Protein AF-0000000072924790 (afdb_homodimer)

Sequence (1340 aa):
MPTKKVSDAMRRRCVTACDNCKRRKERCDGNAPCRRCTARQPAAECHYSRPRGSFSPRQSFRIHSTKQKSITTKSPQTQTPSGELGSAFSDVCRLVHDEQGGLVFFGDSANESFLQQIRHLVAQTLGSCPFVDQPIQYHTDPDTATPLSTSLDTISDPPPKPSITEAKYLVRWSMRATNGLLGVFDQEHLETEILQWLEEPDHQPPNLSTALCYLILANGALQCPQDRTTAADAYFSYATYLNSLTSNERPNVKSVLCHSWIFFYQLNAGRRDAAYHSIGVACRGACAMGIHRANRSPLVSHDSFAFRNRLWKALRMMDTFISGSLGRPICTAETRNTKSEQGYSSAIDMTAIIDTVLKEVYGTSSISRNFIANMTQEHRLWATRMARGLEADGIDSAELVENYDHAPNLRLCNIKESYYWSIMLLTRPVLLERVTTQIIRAGPHGDEEAVPPASNSDTALVYASVDSALRSIRLLEGLLSRTDLPKRLPFPVHSAITAALTLGLATFADLDRVFPLRANLKTAEKLLRKFELHDSIARYYRHVVEQLQSVCDEYIEQRNSRIVEKQSHLVADLFGCLNEKLPLPNTTVGRTNEWLAGDPDESLLQSPVGSLSTSCLTEGSSLGTETENGGGSSFDLSLDFFQESQLTDLSSFGDILNTETLSFSSLSWFMPTKKVSDAMRRRCVTACDNCKRRKERCDGNAPCRRCTARQPAAECHYSRPRGSFSPRQSFRIHSTKQKSITTKSPQTQTPSGELGSAFSDVCRLVHDEQGGLVFFGDSANESFLQQIRHLVAQTLGSCPFVDQPIQYHTDPDTATPLSTSLDTISDPPPKPSITEAKYLVRWSMRATNGLLGVFDQEHLETEILQWLEEPDHQPPNLSTALCYLILANGALQCPQDRTTAADAYFSYATYLNSLTSNERPNVKSVLCHSWIFFYQLNAGRRDAAYHSIGVACRGACAMGIHRANRSPLVSHDSFAFRNRLWKALRMMDTFISGSLGRPICTAETRNTKSEQGYSSAIDMTAIIDTVLKEVYGTSSISRNFIANMTQEHRLWATRMARGLEADGIDSAELVENYDHAPNLRLCNIKESYYWSIMLLTRPVLLERVTTQIIRAGPHGDEEAVPPASNSDTALVYASVDSALRSIRLLEGLLSRTDLPKRLPFPVHSAITAALTLGLATFADLDRVFPLRANLKTAEKLLRKFELHDSIARYYRHVVEQLQSVCDEYIEQRNSRIVEKQSHLVADLFGCLNEKLPLPNTTVGRTNEWLAGDPDESLLQSPVGSLSTSCLTEGSSLGTETENGGGSSFDLSLDFFQESQLTDLSSFGDILNTETLSFSSLSWF

Radius of gyration: 44.0 Å; Cα contacts (8 Å, |Δi|>4): 1494; chains: 2; bounding box: 168×151×154 Å

Nearest PDB structures (foldseek):
  6gsa-assembly1_B  TM=6.248E-01  e=1.167E-02  Saccharomyces cerevisiae
  6gys-assembly1_C  TM=4.699E-01  e=5.519E-03  Saccharomyces cerevisiae
  6gsa-assembly1_B  TM=6.206E-01  e=6.720E-03  Saccharomyces cerevisiae
  6gys-assembly1_C  TM=4.861E-01  e=6.179E-03  Saccharomyces cerevisiae

Foldseek 3Di:
DDDPPPDPPPPPQLPWFFPVCVVVVHRFPNDQQTPVCVVVPVNPGRHTDDDDPDDDDDPPPPPPPPPPPPCPVCPVVPVPDPFWQFLPLFPLQDQAQAPVRDTDTFACLALVNLLQLLLVLLCLQVNDDCLNPPPQHDYQPPPPLDPLVVCVVPLQDADDDDDLVLLLQLLVQLCQLCVHLVLLDDSVVLSVLLVVVVPDDPDDDQDLSQLLSLLSSLSSQLFDPDPNNVSSSSSNSNSVVSLVVVVVDALDLSNLSSLSSVLSNCVQQSNLVSSLVSLLVSQVSLVSVVLLDPDDDPVADPVRNVSSVLNNLSSLLSQLVSCSNRLHQRPDDHPDPQLDPVLHALSVLLSVLSNVLSCQVRVDSIHGPVVLVVSVVSLVSSVVCVVVNCVSSVQDPPQFFDDLVDSGRVSNLLSLLSSLSSLLSSLVSLLSVLLVLLSLCPDPPRPVPPDDDDDPVSVVSLVSNLVSLLVNLVSLLSVLPHDPHTLGDSSNLSSLLSSLSSLLSVLSSVCVVVDVSLVSLVSSLSSLVSNVVSHVSSVSSSVSSVVSSVSSVVSVVVVVVVVVVVVVVVVCVVVNDPPPVPVPPCPVPPDPPPDDPDDDDDDDDDDDDDDDDDDDDDDDDDDDDDDDDDDDDDDDPPPDDDDDDDPDDDDDDDDDDDDDDDPPDDDDDD/DDDPCPDPVPPPPLPWFFPVCVVVVHDFPNDQQTPVQVVPPPNDGRHTDDDDPDDDDDPPPPPPPPPPPPCPVCPVVPVPDPFWQFLPLFPLQDQAQAPVRDTDTFACLALVNLLQLLLVLLCLQVNDDCLNPPPQHDYQVPDDQDPLVVCVVPLQDADDDDDLVLLLQLLVQLCQLCVHLVLLDDSVVLSVLLVVVVPDDPPDDQDLSQLLSLLSSLSSQLFDPDPNNVSSSSSNSNSVVSLVVVVVDAQDLSNLSSLSSVLSSCVQQSNLVSSLVSLLVSQVSLVSVVLLDPDDDPVADPVRNVSSVLNNLSSLLSQLVSCSNRLHARPDDHPDPQLDPVLHALSVLLSVLSNVLSCQVRVDSIHGPVVLVVSVVSLVSSVVCVVVNCVSSVQDPPAFFDDLVDSGRVSNLLSLLSSLSSLLSSLVSLLSVLLVLLSLCPDPPRDVPPDDDDDPVSVVSLVSNLVSLLVNLVSLLRVLPHDPHTLGDSSNLSSLLSSLSSLLSVLSSVCVVVDVSLVSLVSSLSSLVSNVVSHVSSVSSSVSSVVSSVSSVVSVVVVVVVVVVVVVVVVCVVVNDPPPPPPPPPPPPDDDDPDDPDPDDPPPDDDDPDDDDDDDDDDDDDDDDDYDDYDYDDDDDDPDDDDDDDPDDPDDDDDDDDDDDDDPDDDDDD

Solvent-accessible surface area (backbone atoms only — not comparable to full-atom values): 78948 Å² total; per-residue (Å²): 131,86,77,78,78,73,67,72,79,73,63,67,69,53,88,58,47,27,49,57,33,58,74,66,72,46,94,45,77,48,47,90,61,21,68,69,43,56,71,45,71,68,74,56,82,50,41,64,72,77,84,80,71,84,77,75,81,79,75,76,75,68,73,66,74,68,67,71,64,72,68,66,59,67,58,67,74,60,69,55,56,97,57,43,49,73,50,88,71,72,74,54,46,39,71,38,61,34,84,86,65,45,74,44,47,31,21,59,63,6,60,71,30,46,51,51,53,47,33,53,52,41,36,72,72,69,40,89,42,63,66,55,75,53,60,78,69,56,71,60,64,72,71,73,66,70,51,57,60,83,31,48,83,62,42,73,54,75,68,81,80,71,54,72,69,54,44,54,53,21,43,52,32,23,32,62,62,44,45,22,59,55,58,55,48,51,71,67,58,53,49,50,53,47,54,55,53,68,70,47,73,85,86,56,76,85,40,53,68,60,19,40,48,28,33,43,40,14,38,3,26,58,26,36,92,59,92,32,54,68,60,13,50,48,27,37,52,34,18,51,50,32,40,63,36,58,55,83,49,71,77,45,72,56,57,27,49,38,24,47,45,49,15,51,42,26,41,64,68,54,34,53,68,47,16,49,50,27,37,48,51,18,50,51,37,36,41,52,60,48,40,67,52,82,72,80,45,89,88,51,51,70,67,57,47,54,51,34,49,34,43,40,46,32,48,45,48,53,40,44,49,50,18,45,56,39,24,37,80,57,56,75,76,83,56,61,70,54,80,39,76,82,82,31,34,40,67,53,31,50,41,51,50,40,50,50,44,50,48,48,61,60,43,41,74,56,33,48,54,68,54,54,53,52,48,55,51,50,52,50,52,46,64,73,42,34,67,63,10,28,52,65,64,70,41,72,79,67,72,54,57,76,60,77,90,46,81,70,42,58,59,55,51,49,54,54,42,50,53,32,49,41,47,34,62,66,25,42,66,58,41,52,50,50,27,52,52,44,51,48,40,71,34,97,82,29,51,70,82,75,56,75,76,79,49,70,68,58,51,50,41,37,50,48,28,48,51,31,25,53,50,46,46,57,63,53,53,51,56,73,81,55,81,87,62,50,49,48,54,65,66,62,46,52,50,35,50,51,24,35,51,50,40,50,52,39,43,66,55,57,40,53,83,79,40,76,39,68,67,48,42,53,50,33,34,52,55,22,54,73,30,27,87,75,24,68,59,31,38,52,47,28,52,51,48,51,42,46,50,52,51,48,52,51,49,53,50,52,52,50,50,51,51,49,52,52,48,49,48,51,47,28,70,71,72,54,63,80,74,64,72,66,72,65,75,75,71,65,75,68,69,79,74,79,65,87,73,76,77,81,84,78,84,80,82,84,76,85,76,85,92,83,92,87,92,82,88,85,92,85,91,87,80,81,88,91,82,88,90,85,77,88,79,88,88,76,88,66,90,80,77,94,86,80,86,67,96,76,77,89,83,80,80,85,91,77,87,88,76,86,89,76,90,80,87,91,97,80,91,128,131,84,77,76,78,71,68,73,81,75,61,69,71,56,88,56,46,25,48,56,32,58,72,66,73,45,92,46,76,47,45,89,60,19,69,69,39,62,71,47,64,78,79,55,81,47,42,64,67,78,84,81,72,85,74,74,81,78,76,76,75,70,74,67,75,69,67,72,64,72,66,67,61,70,58,67,74,62,71,55,55,99,57,42,51,72,49,88,72,73,75,54,48,40,71,37,62,34,82,86,66,46,76,43,45,32,20,60,63,6,59,70,29,46,50,50,52,47,33,53,53,43,36,73,72,70,39,89,42,62,65,55,74,55,61,78,70,55,74,61,79,79,68,76,75,69,52,56,58,83,32,49,84,62,43,74,54,77,70,83,79,72,55,73,68,54,44,54,53,21,43,53,32,22,31,62,64,43,47,24,56,47,67,54,49,51,72,67,58,53,50,52,54,47,55,54,53,69,70,46,74,87,87,55,76,84,40,52,68,62,20,39,47,29,33,44,40,13,40,3,26,59,25,35,92,57,92,32,54,69,59,13,50,48,28,37,51,32,17,53,50,32,40,64,37,59,56,82,52,67,75,46,71,56,57,26,50,37,26,47,47,48,16,51,43,28,41,63,69,56,34,55,68,50,16,50,49,26,37,49,50,18,50,51,37,36,43,52,61,49,39,64,54,81,71,80,46,88,87,50,52,68,67,60,46,53,52,34,50,32,42,42,45,31,47,46,48,53,40,45,47,50,17,44,57,37,24,38,78,58,55,75,77,84,57,62,69,54,81,38,75,82,83,31,34,39,67,53,32,48,40,49,51,42,50,51,43,49,48,48,59,60,43,41,75,55,32,48,52,66,53,55,54,51,49,53,50,52,51,50,52,46,65,74,41,35,68,64,11,28,52,65,62,71,41,72,80,69,74,55,55,77,64,77,90,48,81,69,42,59,59,56,52,50,54,52,42,49,54,32,48,41,46,34,63,65,25,42,66,58,41,52,48,50,27,52,52,44,50,47,39,71,34,96,82,30,50,69,81,74,56,75,76,80,50,70,67,54,50,51,41,38,50,48,28,48,50,29,25,53,50,44,47,58,62,53,54,52,56,73,79,55,82,88,62,50,48,49,55,66,66,62,46,52,51,34,49,52,22,35,52,49,40,51,54,37,44,65,54,59,40,53,82,79,40,75,40,68,65,49,45,51,49,32,35,51,56,24,53,73,29,27,86,76,24,68,60,29,37,52,47,27,53,51,47,53,43,46,50,52,51,47,52,50,50,54,50,52,52,49,50,52,51,49,52,52,47,49,49,51,47,27,70,72,73,53,65,82,77,70,78,72,77,70,80,78,78,71,80,79,84,80,89,83,67,94,76,79,78,79,76,77,69,82,79,76,80,77,83,78,82,91,83,91,75,92,84,92,86,89,97,83,94,87,91,94,88,94,87,91,89,94,92,84,94,78,91,70,91,74,77,92,88,82,89,77,86,86,80,88,80,75,90,92,84,73,97,69,92,92,75,94,69,95,90,72,102,80,86,133

InterPro domains:
  IPR001138 Zn(2)Cys(6) fungal-type DNA-binding domain [PF00172] (16-52)
  IPR001138 Zn(2)Cys(6) fungal-type DNA-binding domain [PS00463] (17-46)
  IPR001138 Zn(2)Cys(6) fungal-type DNA-binding domain [PS50048] (17-48)
  IPR001138 Zn(2)Cys(6) fungal-type DNA-binding domain [SM00066] (12-57)
  IPR001138 Zn(2)Cys(6) fungal-type DNA-binding domain [cd00067] (16-49)
  IPR007219 Xylanolytic transcriptional activator, regulatory domain [PF04082] (192-330)
  IPR007219 Xylanolytic transcriptional activator, regulatory domain [SM00906] (275-345)
  IPR036864 Zn(2)-C6 fungal-type DNA-binding domain superfamily [G3DSA:4.10.240.10] (16-88)
  IPR036864 Zn(2)-C6 fungal-type DNA-binding domain superfamily [SSF57701] (8-53)
  IPR051127 Fungal secondary metabolite regulator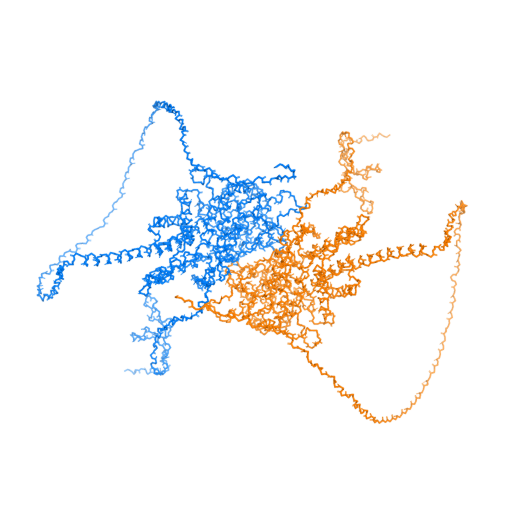s [PTHR47424] (4-556)

pLDDT: mean 71.78, std 28.63, range [14.15, 98.81]

Organism: Fusarium oxysporum f. sp. lycopersici (strain 4287 / CBS 123668 / FGSC 9935 / NRRL 34936) (NCBI:txid426428)

Secondary structure (DSSP, 8-state):
-------GGG----SS-BHHHHHTT----S-SS-HHHHHSSS-----B---------------------------------TTEEE-TTTT--EEEE-TTSPEEEE-TTSHHHHHHHHHHHHHHHH-S-HHHHSPPP----------GGGGHHHHTSPPPPPPHHHHHHHHHHHHHHTTTTTTT--HHHHHHHHHHHHHS-S-PPP-HHHHHHHHHHHHHHHHSSS--HHHHHHHHHHHHHHHHHHTTSS--HHHHHHHHHHHHHHHHTT-HHHHHHHHHHHHHHHHHTTTT-SSPPTTS-HHHHHHHHHHHHHHHHHHHHHHHHHT--------S-TT-STT--HHHHHHHHHHHHHHHHHSSSEEEHHHHHHHHHHHHHHHHHHHHHHHHTT---S-SSS-TTS---HHHHHHHHHHHHHHHHHHHHHHHHHHHHHHHHHSTT--TTTSPPPPHHHHHHHHHHHHHHHHHHHHHHTTTT-SS--S--HHHHHHHHHHHHHHHHHHTTTGGGTS-HHHHHHHHHHHHHHHTTT-HHHHHHHHHHHHHHHHHHHHHHHHHHHHHHHHHHHHHHHH-------------------------------------------------------------------------------------------S---/-------GGG----SS-BHHHHHTT----S-SS-HHHHHSSS-----B---------------------------------TTEEE-TTTT--EEEE-TTSPEEEE-TTSHHHHHHHHHHHHHHHH-S-HHHHSPPP-----S----GGGGHHHHTSPPPPPPHHHHHHHHHHHHHHTHHHHTT--HHHHHHHHHHHHHS-S-PPP-HHHHHHHHHHHHHHHHSSS--HHHHHHHHHHHHHHHHHHTTSS--HHHHHHHHHHHHHHHHTT-HHHHHHHHHHHHHHHHHTTTT-SSPPTTS-HHHHHHHHHHHHHHHHHHHHHHHHHT--------S-TT-STT--HHHHHHHHHHHHHHHHHSSSEEEHHHHHHHHHHHHHHHHHHHHHHHHTT---S-SSS-TTS---HHHHHHHHHHHHHHHHHHHHHHHHHHHHHHHHHSTT--TTTSPPPPHHHHHHHHHHHHHHHHHHHHHHTTTT-SS--S--HHHHHHHHHHHHHHHHHHTTTGGGTS-HHHHHHHHHHHHHHHTTT-HHHHHHHHHHHHHHHHHHHHHHHHHHHHHHHHHHHHHHHH-----------------------------------------------------------------------------------------------

Structure (mmCIF, N/CA/C/O backbone):
data_AF-0000000072924790-model_v1
#
loop_
_entity.id
_entity.type
_entity.pdbx_description
1 polymer 'Zn(2)-C6 fungal-type domain-containing protein'
#
loop_
_atom_site.group_PDB
_atom_site.id
_atom_site.type_symbol
_atom_site.label_atom_id
_atom_site.label_alt_id
_atom_site.label_comp_id
_atom_site.label_asym_id
_atom_site.label_entity_id
_atom_site.label_seq_id
_atom_site.pdbx_PDB_ins_code
_atom_site.Cartn_x
_atom_site.Cartn_y
_atom_site.Cartn_z
_atom_site.occupancy
_atom_site.B_iso_or_equiv
_atom_site.auth_seq_id
_atom_site.auth_comp_id
_atom_site.auth_asym_id
_atom_site.auth_atom_id
_atom_site.pdbx_PDB_model_num
ATOM 1 N N . MET A 1 1 ? -86.062 16.016 36 1 28.64 1 MET A N 1
ATOM 2 C CA . MET A 1 1 ? -85.75 15.672 34.625 1 28.64 1 MET A CA 1
ATOM 3 C C . MET A 1 1 ? -84.688 14.578 34.594 1 28.64 1 MET A C 1
ATOM 5 O O . MET A 1 1 ? -83.625 14.695 35.219 1 28.64 1 MET A O 1
ATOM 9 N N . PRO A 1 2 ? -84.875 13.359 34.219 1 31.12 2 PRO A N 1
ATOM 10 C CA . PRO A 1 2 ? -84.188 12.133 34.625 1 31.12 2 PRO A CA 1
ATOM 11 C C . PRO A 1 2 ? -82.812 12 34 1 31.12 2 PRO A C 1
ATOM 13 O O . PRO A 1 2 ? -82.562 12.453 32.875 1 31.12 2 PRO A O 1
ATOM 16 N N . THR A 1 3 ? -81.688 12.125 34.688 1 31.09 3 THR A N 1
ATOM 17 C CA . THR A 1 3 ? -80.312 12.289 34.344 1 31.09 3 THR A CA 1
ATOM 18 C C . THR A 1 3 ? -79.75 11.062 33.594 1 31.09 3 THR A C 1
ATOM 20 O O . THR A 1 3 ? -79.812 9.945 34.125 1 31.09 3 THR A O 1
ATOM 23 N N . LYS A 1 4 ? -79.875 11.039 32.312 1 35.66 4 LYS A N 1
ATOM 24 C CA . LYS A 1 4 ? -79.688 9.898 31.438 1 35.66 4 LYS A CA 1
ATOM 25 C C . LYS A 1 4 ? -78.438 9.148 31.766 1 35.66 4 LYS A C 1
ATOM 27 O O . LYS A 1 4 ? -77.375 9.766 31.922 1 35.66 4 LYS A O 1
ATOM 32 N N . LYS A 1 5 ? -78.375 7.938 32.312 1 36.41 5 LYS A N 1
ATOM 33 C CA . LYS A 1 5 ? -77.375 6.988 32.812 1 36.41 5 LYS A CA 1
ATOM 34 C C . LYS A 1 5 ? -76.312 6.66 31.75 1 36.41 5 LYS A C 1
ATOM 36 O O . LYS A 1 5 ? -76.625 6.066 30.719 1 36.41 5 LYS A O 1
ATOM 41 N N . VAL A 1 6 ? -75.438 7.469 31.359 1 37.94 6 VAL A N 1
ATOM 42 C CA . VAL A 1 6 ? -74.625 7.289 30.188 1 37.94 6 VAL A CA 1
ATOM 43 C C . VAL A 1 6 ? -73.75 6.016 30.344 1 37.94 6 VAL A C 1
ATOM 45 O O . VAL A 1 6 ? -73.25 5.746 31.422 1 37.94 6 VAL A O 1
ATOM 48 N N . SER A 1 7 ? -74.125 4.938 29.641 1 32.91 7 SER A N 1
ATOM 49 C CA . SER A 1 7 ? -73.625 3.57 29.766 1 32.91 7 SER A CA 1
ATOM 50 C C . SER A 1 7 ? -72.062 3.535 29.891 1 32.91 7 SER A C 1
ATOM 52 O O . SER A 1 7 ? -71.375 4.434 29.406 1 32.91 7 SER A O 1
ATOM 54 N N . ASP A 1 8 ? -71.562 2.797 30.859 1 32.72 8 ASP A N 1
ATOM 55 C CA . ASP A 1 8 ? -70.188 2.662 31.406 1 32.72 8 ASP A CA 1
ATOM 56 C C . ASP A 1 8 ? -69.188 2.383 30.297 1 32.72 8 ASP A C 1
ATOM 58 O O . ASP A 1 8 ? -68 2.33 30.562 1 32.72 8 ASP A O 1
ATOM 62 N N . ALA A 1 9 ? -69.688 1.647 29.328 1 35.22 9 ALA A N 1
ATOM 63 C CA . ALA A 1 9 ? -68.812 1.088 28.312 1 35.22 9 ALA A CA 1
ATOM 64 C C . ALA A 1 9 ? -67.938 2.172 27.672 1 35.22 9 ALA A C 1
ATOM 66 O O . ALA A 1 9 ? -66.938 1.871 27.031 1 35.22 9 ALA A O 1
ATOM 67 N N . MET A 1 10 ? -68.562 3.293 27.391 1 35.34 10 MET A N 1
ATOM 68 C CA . MET A 1 10 ? -67.938 4.406 26.656 1 35.34 10 MET A CA 1
ATOM 69 C C . MET A 1 10 ? -66.75 5.004 27.438 1 35.34 10 MET A C 1
ATOM 71 O O . MET A 1 10 ? -66.188 6.004 27.016 1 35.34 10 MET A O 1
ATOM 75 N N . ARG A 1 11 ? -66.812 4.898 28.672 1 35.53 11 ARG A N 1
ATOM 76 C CA . ARG A 1 11 ? -65.812 5.543 29.5 1 35.53 11 ARG A CA 1
ATOM 77 C C . ARG A 1 11 ? -64.375 5.012 29.156 1 35.53 11 ARG A C 1
ATOM 79 O O . ARG A 1 11 ? -64 3.965 29.656 1 35.53 11 ARG A O 1
ATOM 86 N N . ARG A 1 12 ? -64.062 4.969 27.984 1 35.94 12 ARG A N 1
ATOM 87 C CA . ARG A 1 12 ? -62.781 4.352 27.641 1 35.94 12 ARG A CA 1
ATOM 88 C C . ARG A 1 12 ? -61.656 4.957 28.453 1 35.94 12 ARG A C 1
ATOM 90 O O . ARG A 1 12 ? -61.406 6.16 28.391 1 35.94 12 ARG A O 1
ATOM 97 N N . ARG A 1 13 ? -61.406 4.543 29.625 1 40.56 13 ARG A N 1
ATOM 98 C CA . ARG A 1 13 ? -60.344 5.02 30.5 1 40.56 13 ARG A CA 1
ATOM 99 C C . ARG A 1 13 ? -59 4.973 29.781 1 40.56 13 ARG A C 1
ATOM 101 O O . ARG A 1 13 ? -58.656 3.963 29.172 1 40.56 13 ARG A O 1
ATOM 108 N N . CYS A 1 14 ? -58.594 6.016 29.328 1 45.56 14 CYS A N 1
ATOM 109 C CA . CYS A 1 14 ? -57.281 6.016 28.688 1 45.56 14 CYS A CA 1
ATOM 110 C C . CYS A 1 14 ? -56.219 5.324 29.562 1 45.56 14 CYS A C 1
ATOM 112 O O . CYS A 1 14 ? -56.125 5.613 30.766 1 45.56 14 CYS A O 1
ATOM 114 N N . VAL A 1 15 ? -55.812 4.102 29.297 1 55.97 15 VAL A N 1
ATOM 115 C CA . VAL A 1 15 ? -55 3.211 30.141 1 55.97 15 VAL A CA 1
ATOM 116 C C . VAL A 1 15 ? -53.812 3.971 30.703 1 55.97 15 VAL A C 1
ATOM 118 O O . VAL A 1 15 ? -53.469 3.789 31.875 1 55.97 15 VAL A O 1
ATOM 121 N N . THR A 1 16 ? -53.031 4.781 29.859 1 61.31 16 THR A N 1
ATOM 122 C CA . THR A 1 16 ? -51.812 5.402 30.344 1 61.31 16 THR A CA 1
ATOM 123 C C . THR A 1 16 ? -51.812 6.895 30.031 1 61.31 16 THR A C 1
ATOM 125 O O . THR A 1 16 ? -52 7.289 28.875 1 61.31 16 THR A O 1
ATOM 128 N N . ALA A 1 17 ? -51.781 7.77 30.828 1 69.44 17 ALA A N 1
ATOM 129 C CA . ALA A 1 17 ? -51.719 9.219 30.656 1 69.44 17 ALA A CA 1
ATOM 130 C C . ALA A 1 17 ? -50.281 9.648 30.375 1 69.44 17 ALA A C 1
ATOM 132 O O . ALA A 1 17 ? -49.312 8.992 30.812 1 69.44 17 ALA A O 1
ATOM 133 N N . CYS A 1 18 ? -50.125 10.664 29.594 1 70.44 18 CYS A N 1
ATOM 134 C CA . CYS A 1 18 ? -48.781 11.148 29.344 1 70.44 18 CYS A CA 1
ATOM 135 C C . CYS A 1 18 ? -48.156 11.758 30.594 1 70.44 18 CYS A C 1
ATOM 137 O O . CYS A 1 18 ? -48.875 12.164 31.5 1 70.44 18 CYS A O 1
ATOM 139 N N . ASP A 1 19 ? -46.969 11.867 30.75 1 73 19 ASP A N 1
ATOM 140 C CA . ASP A 1 19 ? -46.281 12.289 31.969 1 73 19 ASP A CA 1
ATOM 141 C C . ASP A 1 19 ? -46.656 13.711 32.344 1 73 19 ASP A C 1
ATOM 143 O O . ASP A 1 19 ? -46.719 14.047 33.531 1 73 19 ASP A O 1
ATOM 147 N N . ASN A 1 20 ? -46.969 14.586 31.391 1 74.56 20 ASN A N 1
ATOM 148 C CA . ASN A 1 20 ? -47.344 15.969 31.641 1 74.56 20 ASN A CA 1
ATOM 149 C C . ASN A 1 20 ? -48.75 16.078 32.219 1 74.56 20 ASN A C 1
ATOM 151 O O . ASN A 1 20 ? -48.969 16.828 33.188 1 74.56 20 ASN A O 1
ATOM 155 N N . CYS A 1 21 ? -49.469 15.352 31.594 1 73.38 21 CYS A N 1
ATOM 156 C CA . CYS A 1 21 ? -50.875 15.352 32.031 1 73.38 21 CYS A CA 1
ATOM 157 C C . CYS A 1 21 ? -51.031 14.672 33.375 1 73.38 21 CYS A C 1
ATOM 159 O O . CYS A 1 21 ? -51.844 15.078 34.188 1 73.38 21 CYS A O 1
ATOM 161 N N . LYS A 1 22 ? -50.125 13.609 33.656 1 73.06 22 LYS A N 1
ATOM 162 C CA . LYS A 1 22 ? -50.062 12.938 34.969 1 73.06 22 LYS A CA 1
ATOM 163 C C . LYS A 1 22 ? -49.656 13.914 36.062 1 73.06 22 LYS A C 1
ATOM 165 O O . LYS A 1 22 ? -50.25 13.898 37.156 1 73.06 22 LYS A O 1
ATOM 170 N N . ARG A 1 23 ? -48.688 14.781 35.75 1 71.69 23 ARG A N 1
ATOM 171 C CA . ARG A 1 23 ? -48.125 15.719 36.719 1 71.69 23 ARG A CA 1
ATOM 172 C C . ARG A 1 23 ? -49.125 16.812 37.062 1 71.69 23 ARG A C 1
ATOM 174 O O . ARG A 1 23 ? -49.219 17.25 38.219 1 71.69 23 ARG A O 1
ATOM 181 N N . ARG A 1 24 ? -49.875 17.188 36.094 1 73.06 24 ARG A N 1
ATOM 182 C CA . ARG A 1 24 ? -50.75 18.328 36.25 1 73.06 24 ARG A CA 1
ATOM 183 C C . ARG A 1 24 ? -52.156 17.891 36.594 1 73.06 24 ARG A C 1
ATOM 185 O O . ARG A 1 24 ? -53.062 18.734 36.656 1 73.06 24 ARG A O 1
ATOM 192 N N . LYS A 1 25 ? -52.344 16.578 36.781 1 72.06 25 LYS A N 1
ATOM 193 C CA . LYS A 1 25 ? -53.562 15.938 37.188 1 72.06 25 LYS A CA 1
ATOM 194 C C . LYS A 1 25 ? -54.719 16.328 36.281 1 72.06 25 LYS A C 1
ATOM 196 O O . LYS A 1 25 ? -55.844 16.609 36.719 1 72.06 25 LYS A O 1
ATOM 201 N N . GLU A 1 26 ? -54.344 16.562 34.969 1 75.31 26 GLU A N 1
ATOM 202 C CA . GLU A 1 26 ? -55.375 16.953 34 1 75.31 26 GLU A CA 1
ATOM 203 C C . GLU A 1 26 ? -55.844 15.742 33.188 1 75.31 26 GLU A C 1
ATOM 205 O O . GLU A 1 26 ? -55.156 14.742 33.094 1 75.31 26 GLU A O 1
ATOM 210 N N . ARG A 1 27 ? -56.938 15.734 32.719 1 71.56 27 ARG A N 1
ATOM 211 C CA . ARG A 1 27 ? -57.562 14.648 31.969 1 71.56 27 ARG A CA 1
ATOM 212 C C . ARG A 1 27 ? -56.875 14.453 30.609 1 71.56 27 ARG A C 1
ATOM 214 O O . ARG A 1 27 ? -56.969 15.32 29.734 1 71.56 27 ARG A O 1
ATOM 221 N N . CYS A 1 28 ? -56 13.352 30.375 1 67.12 28 CYS A N 1
ATOM 222 C CA . CYS A 1 28 ? -55.25 13.031 29.172 1 67.12 28 CYS A CA 1
ATOM 223 C C . CYS A 1 28 ? -56.062 12.203 28.203 1 67.12 28 CYS A C 1
ATOM 225 O O . CYS A 1 28 ? -56.812 11.328 28.625 1 67.12 28 CYS A O 1
ATOM 227 N N . ASP A 1 29 ? -56.25 12.516 27.125 1 71.38 29 ASP A N 1
ATOM 228 C CA . ASP A 1 29 ? -57.125 11.805 26.188 1 71.38 29 ASP A CA 1
ATOM 229 C C . ASP A 1 29 ? -56.406 10.555 25.641 1 71.38 29 ASP A C 1
ATOM 231 O O . ASP A 1 29 ? -56.969 9.836 24.812 1 71.38 29 ASP A O 1
ATOM 235 N N . GLY A 1 30 ? -54.969 10.172 26.062 1 67.38 30 GLY A N 1
ATOM 236 C CA . GLY A 1 30 ? -54.219 8.961 25.766 1 67.38 30 GLY A CA 1
ATOM 237 C C . GLY A 1 30 ? -53.531 9.008 24.406 1 67.38 30 GLY A C 1
ATOM 238 O O . GLY A 1 30 ? -52.844 8.062 24.031 1 67.38 30 GLY A O 1
ATOM 239 N N . ASN A 1 31 ? -53.781 10.031 23.656 1 71.94 31 ASN A N 1
ATOM 240 C CA . ASN A 1 31 ? -53.125 10.125 22.359 1 71.94 31 ASN A CA 1
ATOM 241 C C . ASN A 1 31 ? -51.719 10.688 22.453 1 71.94 31 ASN A C 1
ATOM 243 O O . ASN A 1 31 ? -51.406 11.383 23.422 1 71.94 31 ASN A O 1
ATOM 247 N N . ALA A 1 32 ? -50.688 10.289 21.688 1 67.69 32 ALA A N 1
ATOM 248 C CA . ALA A 1 32 ? -49.344 10.828 21.625 1 67.69 32 ALA A CA 1
ATOM 249 C C . ALA A 1 32 ? -49.156 11.719 20.391 1 67.69 32 ALA A C 1
ATOM 251 O O . ALA A 1 32 ? -49.094 11.219 19.266 1 67.69 32 ALA A O 1
ATOM 252 N N . PRO A 1 33 ? -49.219 12.984 20.516 1 69.75 33 PRO A N 1
ATOM 253 C CA . PRO A 1 33 ? -49.344 13.797 21.719 1 69.75 33 PRO A CA 1
ATOM 254 C C . PRO A 1 33 ? -50.781 13.961 22.219 1 69.75 33 PRO A C 1
ATOM 256 O O . PRO A 1 33 ? -51.719 13.914 21.406 1 69.75 33 PRO A O 1
ATOM 259 N N . CYS A 1 34 ? -50.844 14.195 23.391 1 70.62 34 CYS A N 1
ATOM 260 C CA . CYS A 1 34 ? -52.219 14.266 23.859 1 70.62 34 CYS A CA 1
ATOM 261 C C . CYS A 1 34 ? -52.844 15.633 23.562 1 70.62 34 CYS A C 1
ATOM 263 O O . CYS A 1 34 ? -52.125 16.609 23.375 1 70.62 34 CYS A O 1
ATOM 265 N N . ARG A 1 35 ? -54.125 15.828 23.172 1 73 35 ARG A N 1
ATOM 266 C CA . ARG A 1 35 ? -54.812 17.031 22.719 1 73 35 ARG A CA 1
ATOM 267 C C . ARG A 1 35 ? -54.5 18.219 23.609 1 73 35 ARG A C 1
ATOM 269 O O . ARG A 1 35 ? -54.438 19.359 23.141 1 73 35 ARG A O 1
ATOM 276 N N . ARG A 1 36 ? -54.312 18 24.875 1 70.88 36 ARG A N 1
ATOM 277 C CA . ARG A 1 36 ? -54.031 19.078 25.828 1 70.88 36 ARG A CA 1
ATOM 278 C C . ARG A 1 36 ? -52.625 19.641 25.641 1 70.88 36 ARG A C 1
ATOM 280 O O . ARG A 1 36 ? -52.438 20.844 25.719 1 70.88 36 ARG A O 1
ATOM 287 N N . CYS A 1 37 ? -51.719 18.688 25.484 1 68.75 37 CYS A N 1
ATOM 288 C CA . CYS A 1 37 ? -50.344 19.125 25.25 1 68.75 37 CYS A CA 1
ATOM 289 C C . CYS A 1 37 ? -50.219 19.875 23.922 1 68.75 37 CYS A C 1
ATOM 291 O O . CYS A 1 37 ? -49.469 20.828 23.828 1 68.75 37 CYS A O 1
ATOM 293 N N . THR A 1 38 ? -50.844 19.547 22.844 1 71.94 38 THR A N 1
ATOM 294 C CA . THR A 1 38 ? -50.844 20.203 21.547 1 71.94 38 THR A CA 1
ATOM 295 C C . THR A 1 38 ? -51.406 21.625 21.672 1 71.94 38 THR A C 1
ATOM 297 O O . THR A 1 38 ? -50.938 22.531 20.984 1 71.94 38 THR A O 1
ATOM 300 N N . ALA A 1 39 ? -52.469 21.844 22.234 1 68.56 39 ALA A N 1
ATOM 301 C CA . ALA A 1 39 ? -53.094 23.156 22.312 1 68.56 39 ALA A CA 1
ATOM 302 C C . ALA A 1 39 ? -52.188 24.172 22.969 1 68.56 39 ALA A C 1
ATOM 304 O O . ALA A 1 39 ? -52.312 25.375 22.734 1 68.56 39 ALA A O 1
ATOM 305 N N . ARG A 1 40 ? -51.438 23.656 23.875 1 61.62 40 ARG A N 1
ATOM 306 C CA . ARG A 1 40 ? -50.531 24.594 24.516 1 61.62 40 ARG A CA 1
ATOM 307 C C . ARG A 1 40 ? -49.25 24.781 23.672 1 61.62 40 ARG A C 1
ATOM 309 O O . ARG A 1 40 ? -48.719 23.812 23.156 1 61.62 40 ARG A O 1
ATOM 316 N N . GLN A 1 41 ? -49.125 25.672 22.703 1 51.72 41 GLN A N 1
ATOM 317 C CA . GLN A 1 41 ? -48.25 25.953 21.578 1 51.72 41 GLN A CA 1
ATOM 318 C C . GLN A 1 41 ? -46.875 25.297 21.797 1 51.72 41 GLN A C 1
ATOM 320 O O . GLN A 1 41 ? -46.094 25.141 20.844 1 51.72 41 GLN A O 1
ATOM 325 N N . PRO A 1 42 ? -46.188 25.609 22.859 1 42.97 42 PRO A N 1
ATOM 326 C CA . PRO A 1 42 ? -44.875 25.016 22.734 1 42.97 42 PRO A CA 1
ATOM 327 C C . PRO A 1 42 ? -44.906 23.5 22.625 1 42.97 42 PRO A C 1
ATOM 329 O O . PRO A 1 42 ? -45.5 22.828 23.484 1 42.97 42 PRO A O 1
ATOM 332 N N . ALA A 1 43 ? -45.062 22.859 21.578 1 44.19 43 ALA A N 1
ATOM 333 C CA . ALA A 1 43 ? -45.344 21.422 21.531 1 44.19 43 ALA A CA 1
ATOM 334 C C . ALA A 1 43 ? -44.438 20.672 22.516 1 44.19 43 ALA A C 1
ATOM 336 O O . ALA A 1 43 ? -43.281 20.438 22.25 1 44.19 43 ALA A O 1
ATOM 337 N N . ALA A 1 44 ? -44.625 20.922 23.75 1 47.25 44 ALA A N 1
ATOM 338 C CA . ALA A 1 44 ? -44.062 20.266 24.938 1 47.25 44 ALA A CA 1
ATOM 339 C C . ALA A 1 44 ? -44.25 18.75 24.875 1 47.25 44 ALA A C 1
ATOM 341 O O . ALA A 1 44 ? -45.25 18.266 24.328 1 47.25 44 ALA A O 1
ATOM 342 N N . GLU A 1 45 ? -43.281 17.891 25.031 1 56 45 GLU A N 1
ATOM 343 C CA . GLU A 1 45 ? -43.062 16.453 24.891 1 56 45 GLU A CA 1
ATOM 344 C C . GLU A 1 45 ? -44.094 15.664 25.672 1 56 45 GLU A C 1
ATOM 346 O O . GLU A 1 45 ? -44.094 15.68 26.906 1 56 45 GLU A O 1
ATOM 351 N N . CYS A 1 46 ? -45.125 15.297 25.188 1 61.19 46 CYS A N 1
ATOM 352 C CA . CYS A 1 46 ? -46.125 14.406 25.75 1 61.19 46 CYS A CA 1
ATOM 353 C C . CYS A 1 46 ? -45.625 12.984 25.859 1 61.19 46 CYS A C 1
ATOM 355 O O . CYS A 1 46 ? -45.406 12.312 24.844 1 61.19 46 CYS A O 1
ATOM 357 N N . HIS A 1 47 ? -44.969 12.633 26.906 1 68.81 47 HIS A N 1
ATOM 358 C CA . HIS A 1 47 ? -44.375 11.32 27.125 1 68.81 47 HIS A CA 1
ATOM 359 C C . HIS A 1 47 ? -45.25 10.453 28.016 1 68.81 47 HIS A C 1
ATOM 361 O O . HIS A 1 47 ? -45.844 10.945 28.984 1 68.81 47 HIS A O 1
ATOM 367 N N . TYR A 1 48 ? -45.375 9.258 27.656 1 62.59 48 TYR A N 1
ATOM 368 C CA . TYR A 1 48 ? -46.156 8.305 28.453 1 62.59 48 TYR A CA 1
ATOM 369 C C . TYR A 1 48 ? -45.219 7.359 29.219 1 62.59 48 TYR A C 1
ATOM 371 O O . TYR A 1 48 ? -44.375 6.695 28.609 1 62.59 48 TYR A O 1
ATOM 379 N N . SER A 1 49 ? -45.031 7.375 30.516 1 52.22 49 SER A N 1
ATOM 380 C CA . SER A 1 49 ? -44.188 6.504 31.328 1 52.22 49 SER A CA 1
ATOM 381 C C . SER A 1 49 ? -44.812 5.117 31.484 1 52.22 49 SER A C 1
ATOM 383 O O . SER A 1 49 ? -46.031 4.996 31.734 1 52.22 49 SER A O 1
ATOM 385 N N . ARG A 1 50 ? -44.219 4.066 30.984 1 44.38 50 ARG A N 1
ATOM 386 C CA . ARG A 1 50 ? -44.656 2.693 31.188 1 44.38 50 ARG A CA 1
ATOM 387 C C . ARG A 1 50 ? -44.844 2.393 32.688 1 44.38 50 ARG A C 1
ATOM 389 O O . ARG A 1 50 ? -44.062 2.893 33.5 1 44.38 50 ARG A O 1
ATOM 396 N N . PRO A 1 51 ? -45.75 1.679 33.188 1 33.91 51 PRO A N 1
ATOM 397 C CA . PRO A 1 51 ? -46 1.335 34.594 1 33.91 51 PRO A CA 1
ATOM 398 C C . PRO A 1 51 ? -44.812 0.641 35.25 1 33.91 51 PRO A C 1
ATOM 400 O O . PRO A 1 51 ? -44.094 -0.104 34.625 1 33.91 51 PRO A O 1
ATOM 403 N N . ARG A 1 52 ? -44.344 1.046 36.562 1 31.31 52 ARG A N 1
ATOM 404 C CA . ARG A 1 52 ? -43.375 0.583 37.562 1 31.31 52 ARG A CA 1
ATOM 405 C C . ARG A 1 52 ? -43.719 -0.804 38.062 1 31.31 52 ARG A C 1
ATOM 407 O O . ARG A 1 52 ? -44.75 -0.98 38.719 1 31.31 52 ARG A O 1
ATOM 414 N N . GLY A 1 53 ? -43.625 -1.898 37.375 1 27.52 53 GLY A N 1
ATOM 415 C CA . GLY A 1 53 ? -43.906 -3.059 38.219 1 27.52 53 GLY A CA 1
ATOM 416 C C . GLY A 1 53 ? -43.25 -3.006 39.562 1 27.52 53 GLY A C 1
ATOM 417 O O . GLY A 1 53 ? -42.406 -2.152 39.812 1 27.52 53 GLY A O 1
ATOM 418 N N . SER A 1 54 ? -43.375 -4.023 40.469 1 26.53 54 SER A N 1
ATOM 419 C CA . SER A 1 54 ? -43.125 -4.191 41.906 1 26.53 54 SER A CA 1
ATOM 420 C C . SER A 1 54 ? -41.719 -3.752 42.281 1 26.53 54 SER A C 1
ATOM 422 O O . SER A 1 54 ? -40.812 -3.74 41.438 1 26.53 54 SER A O 1
ATOM 424 N N . PHE A 1 55 ? -41.5 -3.4 43.656 1 25.38 55 PHE A N 1
ATOM 425 C CA . PHE A 1 55 ? -40.656 -2.635 44.562 1 25.38 55 PHE A CA 1
ATOM 426 C C . PHE A 1 55 ? -39.312 -3.293 44.719 1 25.38 55 PHE A C 1
ATOM 428 O O . PHE A 1 55 ? -38.5 -2.889 45.562 1 25.38 55 PHE A O 1
ATOM 435 N N . SER A 1 56 ? -38.875 -4.219 43.938 1 25.08 56 SER A N 1
ATOM 436 C CA . SER A 1 56 ? -37.875 -4.957 44.719 1 25.08 56 SER A CA 1
ATOM 437 C C . SER A 1 56 ? -36.781 -4.031 45.219 1 25.08 56 SER A C 1
ATOM 439 O O . SER A 1 56 ? -36.5 -3.004 44.594 1 25.08 56 SER A O 1
ATOM 441 N N . PRO A 1 57 ? -36.125 -4.305 46.5 1 23.62 57 PRO A N 1
ATOM 442 C CA . PRO A 1 57 ? -35.344 -3.387 47.312 1 23.62 57 PRO A CA 1
ATOM 443 C C . PRO A 1 57 ? -34.281 -2.641 46.469 1 23.62 57 PRO A C 1
ATOM 445 O O . PRO A 1 57 ? -33.938 -3.082 45.375 1 23.62 57 PRO A O 1
ATOM 448 N N . ARG A 1 58 ? -33.969 -1.427 46.938 1 23.39 58 ARG A N 1
ATOM 449 C CA . ARG A 1 58 ? -33.219 -0.229 46.562 1 23.39 58 ARG A CA 1
ATOM 450 C C . ARG A 1 58 ? -31.75 -0.544 46.312 1 23.39 58 ARG A C 1
ATOM 452 O O . ARG A 1 58 ? -30.938 -0.509 47.219 1 23.39 58 ARG A O 1
ATOM 459 N N . GLN A 1 59 ? -31.406 -1.637 45.75 1 21.42 59 GLN A N 1
ATOM 460 C CA . GLN A 1 59 ? -29.984 -1.871 46 1 21.42 59 GLN A CA 1
ATOM 461 C C . GLN A 1 59 ? -29.156 -0.69 45.5 1 21.42 59 GLN A C 1
ATOM 463 O O . GLN A 1 59 ? -29.375 -0.177 44.406 1 21.42 59 GLN A O 1
ATOM 468 N N . SER A 1 60 ? -28.609 0.16 46.469 1 22.41 60 SER A N 1
ATOM 469 C CA . SER A 1 60 ? -27.75 1.339 46.469 1 22.41 60 SER A CA 1
ATOM 470 C C . SER A 1 60 ? -26.672 1.243 45.406 1 22.41 60 SER A C 1
ATOM 472 O O . SER A 1 60 ? -25.922 0.264 45.344 1 22.41 60 SER A O 1
ATOM 474 N N . PHE A 1 61 ? -26.984 1.696 44.344 1 20.44 61 PHE A N 1
ATOM 475 C CA . PHE A 1 61 ? -26.062 1.642 43.219 1 20.44 61 PHE A CA 1
ATOM 476 C C . PHE A 1 61 ? -24.781 2.408 43.531 1 20.44 61 PHE A C 1
ATOM 478 O O . PHE A 1 61 ? -24.781 3.643 43.531 1 20.44 61 PHE A O 1
ATOM 485 N N . ARG A 1 62 ? -24.078 2.092 44.625 1 21.05 62 ARG A N 1
ATOM 486 C CA . ARG A 1 62 ? -22.75 2.629 44.906 1 21.05 62 ARG A CA 1
ATOM 487 C C . ARG A 1 62 ? -21.938 2.768 43.625 1 21.05 62 ARG A C 1
ATOM 489 O O . ARG A 1 62 ? -21.781 1.801 42.875 1 21.05 62 ARG A O 1
ATOM 496 N N . ILE A 1 63 ? -22.141 3.805 43.125 1 22.44 63 ILE A N 1
ATOM 497 C CA . ILE A 1 63 ? -21.297 4.359 42.094 1 22.44 63 ILE A CA 1
ATOM 498 C C . ILE A 1 63 ? -19.844 3.986 42.344 1 22.44 63 ILE A C 1
ATOM 500 O O . ILE A 1 63 ? -19.219 4.523 43.281 1 22.44 63 ILE A O 1
ATOM 504 N N . HIS A 1 64 ? -19.672 2.738 42.594 1 21.3 64 HIS A N 1
ATOM 505 C CA . HIS A 1 64 ? -18.281 2.43 42.875 1 21.3 64 HIS A CA 1
ATOM 506 C C . HIS A 1 64 ? -17.359 3.09 41.844 1 21.3 64 HIS A C 1
ATOM 508 O O . HIS A 1 64 ? -17.594 3.006 40.656 1 21.3 64 HIS A O 1
ATOM 514 N N . SER A 1 65 ? -16.875 4.301 42.25 1 24.16 65 SER A N 1
ATOM 515 C CA . SER A 1 65 ? -15.578 4.879 41.938 1 24.16 65 SER A CA 1
ATOM 516 C C . SER A 1 65 ? -14.562 3.799 41.594 1 24.16 65 SER A C 1
ATOM 518 O O . SER A 1 65 ? -14.133 3.041 42.469 1 24.16 65 SER A O 1
ATOM 520 N N . THR A 1 66 ? -14.898 3.148 40.75 1 23.69 66 THR A N 1
ATOM 521 C CA . THR A 1 66 ? -13.953 2.08 40.406 1 23.69 66 THR A CA 1
ATOM 522 C C . THR A 1 66 ? -12.531 2.615 40.375 1 23.69 66 THR A C 1
ATOM 524 O O . THR A 1 66 ? -12.234 3.537 39.594 1 23.69 66 THR A O 1
ATOM 527 N N . LYS A 1 67 ? -11.859 2.635 41.438 1 22.39 67 LYS A N 1
ATOM 528 C CA . LYS A 1 67 ? -10.406 2.693 41.594 1 22.39 67 LYS A CA 1
ATOM 529 C C . LYS A 1 67 ? -9.695 2.074 40.406 1 22.39 67 LYS A C 1
ATOM 531 O O . LYS A 1 67 ? -9.844 0.878 40.125 1 22.39 67 LYS A O 1
ATOM 536 N N . GLN A 1 68 ? -9.844 2.725 39.344 1 22.67 68 GLN A N 1
ATOM 537 C CA . GLN A 1 68 ? -8.789 2.289 38.438 1 22.67 68 GLN A CA 1
ATOM 538 C C . GLN A 1 68 ? -7.555 1.827 39.188 1 22.67 68 GLN A C 1
ATOM 540 O O . GLN A 1 68 ? -6.887 2.631 39.844 1 22.67 68 GLN A O 1
ATOM 545 N N . LYS A 1 69 ? -7.797 0.855 39.906 1 24.8 69 LYS A N 1
ATOM 546 C CA . LYS A 1 69 ? -6.551 0.276 40.406 1 24.8 69 LYS A CA 1
ATOM 547 C C . LYS A 1 69 ? -5.402 0.531 39.438 1 24.8 69 LYS A C 1
ATOM 549 O O . LYS A 1 69 ? -5.508 0.232 38.25 1 24.8 69 LYS A O 1
ATOM 554 N N . SER A 1 70 ? -4.762 1.504 39.719 1 24.88 70 SER A N 1
ATOM 555 C CA . SER A 1 70 ? -3.361 1.696 39.344 1 24.88 70 SER A CA 1
ATOM 556 C C . SER A 1 70 ? -2.654 0.361 39.156 1 24.88 70 SER A C 1
ATOM 558 O O . SER A 1 70 ? -2.27 -0.299 40.125 1 24.88 70 SER A O 1
ATOM 560 N N . ILE A 1 71 ? -3.412 -0.435 38.594 1 24.98 71 ILE A N 1
ATOM 561 C CA . ILE A 1 71 ? -2.564 -1.607 38.406 1 24.98 71 ILE A CA 1
ATOM 562 C C . ILE A 1 71 ? -1.176 -1.173 37.938 1 24.98 71 ILE A C 1
ATOM 564 O O . ILE A 1 71 ? -1.02 -0.659 36.844 1 24.98 71 ILE A O 1
ATOM 568 N N . THR A 1 72 ? -0.572 -0.707 38.844 1 26.39 72 THR A N 1
ATOM 569 C CA . THR A 1 72 ? 0.88 -0.841 38.844 1 26.39 72 THR A CA 1
ATOM 570 C C . THR A 1 72 ? 1.298 -2.189 38.281 1 26.39 72 THR A C 1
ATOM 572 O O . THR A 1 72 ? 1.35 -3.189 39 1 26.39 72 THR A O 1
ATOM 575 N N . THR A 1 73 ? 0.499 -2.674 37.5 1 26.92 73 THR A N 1
ATOM 576 C CA . THR A 1 73 ? 1.186 -3.846 36.969 1 26.92 73 THR A CA 1
ATOM 577 C C . THR A 1 73 ? 2.678 -3.568 36.812 1 26.92 73 THR A C 1
ATOM 579 O O . THR A 1 73 ? 3.062 -2.594 36.156 1 26.92 73 THR A O 1
ATOM 582 N N . LYS A 1 74 ? 3.297 -3.924 37.781 1 26.73 74 LYS A N 1
ATOM 583 C CA . LYS A 1 74 ? 4.738 -4.105 37.625 1 26.73 74 LYS A CA 1
ATOM 584 C C . LYS A 1 74 ? 5.09 -4.621 36.219 1 26.73 74 LYS A C 1
ATOM 586 O O . LYS A 1 74 ? 4.953 -5.816 35.969 1 26.73 74 LYS A O 1
ATOM 591 N N . SER A 1 75 ? 4.391 -4.027 35.188 1 30.53 75 SER A N 1
ATOM 592 C CA . SER A 1 75 ? 5.227 -4.52 34.094 1 30.53 75 SER A CA 1
ATOM 593 C C . SER A 1 75 ? 6.668 -4.715 34.562 1 30.53 75 SER A C 1
ATOM 595 O O . SER A 1 75 ? 7.234 -3.854 35.219 1 30.53 75 SER A O 1
ATOM 597 N N . PRO A 1 76 ? 6.953 -5.863 34.969 1 30.36 76 PRO A N 1
ATOM 598 C CA . PRO A 1 76 ? 8.375 -5.891 35.312 1 30.36 76 PRO A CA 1
ATOM 599 C C . PRO A 1 76 ? 9.188 -4.828 34.562 1 30.36 76 PRO A C 1
ATOM 601 O O . PRO A 1 76 ? 8.969 -4.59 33.375 1 30.36 76 PRO A O 1
ATOM 604 N N . GLN A 1 77 ? 9.359 -3.689 35.188 1 31.67 77 GLN A N 1
ATOM 605 C CA . GLN A 1 77 ? 10.484 -2.881 34.75 1 31.67 77 GLN A CA 1
ATOM 606 C C . GLN A 1 77 ? 11.492 -3.721 33.969 1 31.67 77 GLN A C 1
ATOM 608 O O . GLN A 1 77 ? 12.391 -4.332 34.531 1 31.67 77 GLN A O 1
ATOM 613 N N . THR A 1 78 ? 10.938 -4.562 33.156 1 33.88 78 THR A N 1
ATOM 614 C CA . THR A 1 78 ? 12.062 -5.07 32.406 1 33.88 78 THR A CA 1
ATOM 615 C C . THR A 1 78 ? 13.047 -3.947 32.062 1 33.88 78 THR A C 1
ATOM 617 O O . THR A 1 78 ? 12.664 -2.934 31.484 1 33.88 78 THR A O 1
ATOM 620 N N . GLN A 1 79 ? 13.859 -3.67 32.906 1 33.59 79 GLN A N 1
ATOM 621 C CA . GLN A 1 79 ? 15.047 -2.879 32.594 1 33.59 79 GLN A CA 1
ATOM 622 C C . GLN A 1 79 ? 15.297 -2.82 31.094 1 33.59 79 GLN A C 1
ATOM 624 O O . GLN A 1 79 ? 15.594 -3.84 30.469 1 33.59 79 GLN A O 1
ATOM 629 N N . THR A 1 80 ? 14.406 -1.985 30.484 1 44.28 80 THR A N 1
ATOM 630 C CA . THR A 1 80 ? 14.844 -1.752 29.109 1 44.28 80 THR A CA 1
ATOM 631 C C . THR A 1 80 ? 16.359 -1.727 29.031 1 44.28 80 THR A C 1
ATOM 633 O O . THR A 1 80 ? 17.031 -1.058 29.828 1 44.28 80 THR A O 1
ATOM 636 N N . PRO A 1 81 ? 16.875 -2.535 28.469 1 48.31 81 PRO A N 1
ATOM 637 C CA . PRO A 1 81 ? 18.328 -2.422 28.344 1 48.31 81 PRO A CA 1
ATOM 638 C C . PRO A 1 81 ? 18.781 -0.993 28.062 1 48.31 81 PRO A C 1
ATOM 640 O O . PRO A 1 81 ? 18.031 -0.195 27.5 1 48.31 81 PRO A O 1
ATOM 643 N N . SER A 1 82 ? 19.688 -0.425 28.812 1 52.09 82 SER A N 1
ATOM 644 C CA . SER A 1 82 ? 20.328 0.89 28.812 1 52.09 82 SER A CA 1
ATOM 645 C C . SER A 1 82 ? 20.281 1.535 27.438 1 52.09 82 SER A C 1
ATOM 647 O O . SER A 1 82 ? 20.391 2.756 27.312 1 52.09 82 SER A O 1
ATOM 649 N N . GLY A 1 83 ? 19.844 0.727 26.469 1 57.97 83 GLY A N 1
ATOM 650 C CA . GLY A 1 83 ? 19.953 1.278 25.125 1 57.97 83 GLY A CA 1
ATOM 651 C C . GLY A 1 83 ? 18.594 1.498 24.469 1 57.97 83 GLY A C 1
ATOM 652 O O . GLY A 1 83 ? 18.531 1.93 23.312 1 57.97 83 GLY A O 1
ATOM 653 N N . GLU A 1 84 ? 17.391 1.301 25.266 1 60.81 84 GLU A N 1
ATOM 654 C CA . GLU A 1 84 ? 16.094 1.447 24.625 1 60.81 84 GLU A CA 1
ATOM 655 C C . GLU A 1 84 ? 15.195 2.412 25.391 1 60.81 84 GLU A C 1
ATOM 657 O O . GLU A 1 84 ? 15.258 2.482 26.625 1 60.81 84 GLU A O 1
ATOM 662 N N . LEU A 1 85 ? 14.648 3.471 24.719 1 61.09 85 LEU A N 1
ATOM 663 C CA . LEU A 1 85 ? 13.609 4.32 25.281 1 61.09 85 LEU A CA 1
ATOM 664 C C . LEU A 1 85 ? 12.273 3.592 25.312 1 61.09 85 LEU A C 1
ATOM 666 O O . LEU A 1 85 ? 11.859 2.998 24.328 1 61.09 85 LEU A O 1
ATOM 670 N N . GLY A 1 86 ? 11.82 3.098 26.469 1 50.75 86 GLY A N 1
ATOM 671 C CA . GLY A 1 86 ? 10.508 2.488 26.547 1 50.75 86 GLY A CA 1
ATOM 672 C C . GLY A 1 86 ? 9.406 3.375 25.984 1 50.75 86 GLY A C 1
ATOM 673 O O . GLY A 1 86 ? 9.516 4.602 26.016 1 50.75 86 GLY A O 1
ATOM 674 N N . SER A 1 87 ? 8.711 2.973 25.078 1 52.25 87 SER A N 1
ATOM 675 C CA . SER A 1 87 ? 7.602 3.758 24.547 1 52.25 87 SER A CA 1
ATOM 676 C C . SER A 1 87 ? 6.574 4.055 25.641 1 52.25 87 SER A C 1
ATOM 678 O O . SER A 1 87 ? 5.863 3.156 26.094 1 52.25 87 SER A O 1
ATOM 680 N N . ALA A 1 88 ? 6.73 4.973 26.562 1 46 88 ALA A N 1
ATOM 681 C CA . ALA A 1 88 ? 5.781 5.309 27.625 1 46 88 ALA A CA 1
ATOM 682 C C . ALA A 1 88 ? 4.359 5.395 27.078 1 46 88 ALA A C 1
ATOM 684 O O . ALA A 1 88 ? 3.389 5.277 27.828 1 46 88 ALA A O 1
ATOM 685 N N . PHE A 1 89 ? 4.152 5.719 25.938 1 49.53 89 PHE A N 1
ATOM 686 C CA . PHE A 1 89 ? 2.814 6.004 25.438 1 49.53 89 PHE A CA 1
ATOM 687 C C . PHE A 1 89 ? 2.465 5.074 24.281 1 49.53 89 PHE A C 1
ATOM 689 O O . PHE A 1 89 ? 1.985 5.523 23.234 1 49.53 89 PHE A O 1
ATOM 696 N N . SER A 1 90 ? 2.977 3.799 24.281 1 49.09 90 SER A N 1
ATOM 697 C CA . SER A 1 90 ? 2.65 2.803 23.266 1 49.09 90 SER A CA 1
ATOM 698 C C . SER A 1 90 ? 1.172 2.436 23.297 1 49.09 90 SER A C 1
ATOM 700 O O . SER A 1 90 ? 0.558 2.432 24.375 1 49.09 90 SER A O 1
ATOM 702 N N . ASP A 1 91 ? 0.361 2.67 22.266 1 52 91 ASP A N 1
ATOM 703 C CA . ASP A 1 91 ? -0.97 2.141 21.984 1 52 91 ASP A CA 1
ATOM 704 C C . ASP A 1 91 ? -2.035 3.223 22.141 1 52 91 ASP A C 1
ATOM 706 O O . ASP A 1 91 ? -3.166 2.934 22.547 1 52 91 ASP A O 1
ATOM 710 N N . VAL A 1 92 ? -1.507 4.395 22.219 1 47.38 92 VAL A N 1
ATOM 711 C CA . VAL A 1 92 ? -2.557 5.402 22.328 1 47.38 92 VAL A CA 1
ATOM 712 C C . VAL A 1 92 ? -3.232 5.594 20.969 1 47.38 92 VAL A C 1
ATOM 714 O O . VAL A 1 92 ? -3.268 6.703 20.438 1 47.38 92 VAL A O 1
ATOM 717 N N . CYS A 1 93 ? -2.996 4.461 20.156 1 53.19 93 CYS A N 1
ATOM 718 C CA . CYS A 1 93 ? -3.754 4.578 18.906 1 53.19 93 CYS A CA 1
ATOM 719 C C . CYS A 1 93 ? -5.238 4.762 19.188 1 53.19 93 CYS A C 1
ATOM 721 O O . CYS A 1 93 ? -5.797 4.105 20.078 1 53.19 93 CYS A O 1
ATOM 723 N N . ARG A 1 94 ? -5.84 6.172 19.031 1 61.72 94 ARG A N 1
ATOM 724 C CA . ARG A 1 94 ? -7.176 6.473 19.531 1 61.72 94 ARG A CA 1
ATOM 725 C C . ARG A 1 94 ? -8.203 6.477 18.406 1 61.72 94 ARG A C 1
ATOM 727 O O . ARG A 1 94 ? -7.91 6.918 17.297 1 61.72 94 ARG A O 1
ATOM 734 N N . LEU A 1 95 ? -8.906 5.309 18.359 1 59.53 95 LEU A N 1
ATOM 735 C CA . LEU A 1 95 ? -10.195 5.551 17.734 1 59.53 95 LEU A CA 1
ATOM 736 C C . LEU A 1 95 ? -10.883 6.766 18.359 1 59.53 95 LEU A C 1
ATOM 738 O O . LEU A 1 95 ? -10.914 6.906 19.578 1 59.53 95 LEU A O 1
ATOM 742 N N . VAL A 1 96 ? -10.992 7.785 17.531 1 64.06 96 VAL A N 1
ATOM 743 C CA . VAL A 1 96 ? -11.695 8.977 18 1 64.06 96 VAL A CA 1
ATOM 744 C C . VAL A 1 96 ? -13.086 9.031 17.375 1 64.06 96 VAL A C 1
ATOM 746 O O . VAL A 1 96 ? -13.281 8.633 16.234 1 64.06 96 VAL A O 1
ATOM 749 N N . HIS A 1 97 ? -14.008 9.227 18.172 1 60.84 97 HIS A N 1
ATOM 750 C CA . HIS A 1 97 ? -15.359 9.398 17.656 1 60.84 97 HIS A CA 1
ATOM 751 C C . HIS A 1 97 ? -15.477 10.688 16.859 1 60.84 97 HIS A C 1
ATOM 753 O O . HIS A 1 97 ? -14.93 11.719 17.234 1 60.84 97 HIS A O 1
ATOM 759 N N . ASP A 1 98 ? -15.984 10.516 15.758 1 55.75 98 ASP A N 1
ATOM 760 C CA . ASP A 1 98 ? -16.281 11.719 14.984 1 55.75 98 ASP A CA 1
ATOM 761 C C . ASP A 1 98 ? -17.609 12.344 15.414 1 55.75 98 ASP A C 1
ATOM 763 O O . ASP A 1 98 ? -18.219 11.883 16.375 1 55.75 98 ASP A O 1
ATOM 767 N N . GLU A 1 99 ? -17.891 13.367 14.758 1 52.56 99 GLU A N 1
ATOM 768 C CA . GLU A 1 99 ? -19.094 14.117 15.109 1 52.56 99 GLU A CA 1
ATOM 769 C C . GLU A 1 99 ? -20.344 13.281 14.883 1 52.56 99 GLU A C 1
ATOM 771 O O . GLU A 1 99 ? -21.359 13.461 15.57 1 52.56 99 GLU A O 1
ATOM 776 N N . GLN A 1 100 ? -20.281 12.359 13.977 1 54.09 100 GLN A N 1
ATOM 777 C CA . GLN A 1 100 ? -21.453 11.562 13.641 1 54.09 100 GLN A CA 1
ATOM 778 C C . GLN A 1 100 ? -21.453 10.242 14.406 1 54.09 100 GLN A C 1
ATOM 780 O O . GLN A 1 100 ? -22.297 9.375 14.164 1 54.09 100 GLN A O 1
ATOM 785 N N . GLY A 1 101 ? -20.469 10.156 15.297 1 54.59 101 GLY A N 1
ATOM 786 C CA . GLY A 1 101 ? -20.422 8.961 16.125 1 54.59 101 GLY A CA 1
ATOM 787 C C . GLY A 1 101 ? -19.594 7.852 15.531 1 54.59 101 GLY A C 1
ATOM 788 O O . GLY A 1 101 ? -19.422 6.797 16.141 1 54.59 101 GLY A O 1
ATOM 789 N N . GLY A 1 102 ? -19.141 8.219 14.32 1 65.69 102 GLY A N 1
ATOM 790 C CA . GLY A 1 102 ? -18.297 7.191 13.727 1 65.69 102 GLY A CA 1
ATOM 791 C C . GLY A 1 102 ? -16.875 7.207 14.234 1 65.69 102 GLY A C 1
ATOM 792 O O . GLY A 1 102 ? -16.438 8.195 14.836 1 65.69 102 GLY A O 1
ATOM 793 N N . LEU A 1 103 ? -16.234 6.07 14.219 1 71.12 103 LEU A N 1
ATOM 794 C CA . LEU A 1 103 ? -14.867 5.957 14.734 1 71.12 103 LEU A CA 1
ATOM 795 C C . LEU A 1 103 ? -13.852 6.207 13.633 1 71.12 103 LEU A C 1
ATOM 797 O O . LEU A 1 103 ? -13.984 5.68 12.523 1 71.12 103 LEU A O 1
ATOM 801 N N . VAL A 1 104 ? -13.031 7.285 13.914 1 80.31 104 VAL A N 1
ATOM 802 C CA . VAL A 1 104 ? -11.922 7.57 13.008 1 80.31 104 VAL A CA 1
ATOM 803 C C . VAL A 1 104 ? -10.617 7.105 13.633 1 80.31 104 VAL A C 1
ATOM 805 O O . VAL A 1 104 ? -10.383 7.312 14.828 1 80.31 104 VAL A O 1
ATOM 808 N N . PHE A 1 105 ? -9.883 6.469 12.93 1 87.88 105 PHE A N 1
ATOM 809 C CA . PHE A 1 105 ? -8.617 5.945 13.445 1 87.88 105 PHE A CA 1
ATOM 810 C C . PHE A 1 105 ? -7.469 6.895 13.133 1 87.88 105 PHE A C 1
ATOM 812 O O . PHE A 1 105 ? -7.277 7.285 11.977 1 87.88 105 PHE A O 1
ATOM 819 N N . PHE A 1 106 ? -6.746 7.336 14.094 1 89.81 106 PHE A N 1
ATOM 820 C CA . PHE A 1 106 ? -5.484 8.062 13.992 1 89.81 106 PHE A CA 1
ATOM 821 C C . PHE A 1 106 ? -4.34 7.246 14.578 1 89.81 106 PHE A C 1
ATOM 823 O O . PHE A 1 106 ? -4.426 6.781 15.719 1 89.81 106 PHE A O 1
ATOM 830 N N . GLY A 1 107 ? -3.299 7.094 13.82 1 89.69 107 GLY A N 1
ATOM 831 C CA . GLY A 1 107 ? -2.139 6.375 14.312 1 89.69 107 GLY A CA 1
ATOM 832 C C . GLY A 1 107 ? -1.296 7.188 15.281 1 89.69 107 GLY A C 1
ATOM 833 O O . GLY A 1 107 ? -1.651 8.32 15.625 1 89.69 107 GLY A O 1
ATOM 834 N N . ASP A 1 108 ? -0.225 6.738 15.664 1 87.56 108 ASP A N 1
ATOM 835 C CA . ASP A 1 108 ? 0.561 7.293 16.766 1 87.56 108 ASP A CA 1
ATOM 836 C C . ASP A 1 108 ? 1.285 8.57 16.328 1 87.56 108 ASP A C 1
ATOM 838 O O . ASP A 1 108 ? 1.55 9.445 17.156 1 87.56 108 ASP A O 1
ATOM 842 N N . SER A 1 109 ? 1.608 8.648 15.086 1 93.12 109 SER A N 1
ATOM 843 C CA . SER A 1 109 ? 2.361 9.812 14.648 1 93.12 109 SER A CA 1
ATOM 844 C C . SER A 1 109 ? 1.438 11 14.391 1 93.12 109 SER A C 1
ATOM 846 O O . SER A 1 109 ? 1.899 12.133 14.242 1 93.12 109 SER A O 1
ATOM 848 N N . ALA A 1 110 ? 0.141 10.773 14.352 1 94.38 110 ALA A N 1
ATOM 849 C CA . ALA A 1 110 ? -0.833 11.82 14.039 1 94.38 110 ALA A CA 1
ATOM 850 C C . ALA A 1 110 ? -0.847 12.891 15.125 1 94.38 110 ALA A C 1
ATOM 852 O O . ALA A 1 110 ? -0.62 12.602 16.297 1 94.38 110 ALA A O 1
ATOM 853 N N . ASN A 1 111 ? -1.146 14.117 14.727 1 94.62 111 ASN A N 1
ATOM 854 C CA . ASN A 1 111 ? -1.253 15.219 15.672 1 94.62 111 ASN A CA 1
ATOM 855 C C . ASN A 1 111 ? -2.396 15 16.656 1 94.62 111 ASN A C 1
ATOM 857 O O . ASN A 1 111 ? -2.309 15.406 17.828 1 94.62 111 ASN A O 1
ATOM 861 N N . GLU A 1 112 ? -3.426 14.328 16.234 1 90.94 112 GLU A N 1
ATOM 862 C CA . GLU A 1 112 ? -4.551 14.023 17.125 1 90.94 112 GLU A CA 1
ATOM 863 C C . GLU A 1 112 ? -4.125 13.109 18.266 1 90.94 112 GLU A C 1
ATOM 865 O O . GLU A 1 112 ? -4.566 13.273 19.391 1 90.94 112 GLU A O 1
ATOM 870 N N . SER A 1 113 ? -3.287 12.18 17.969 1 90.12 113 SER A N 1
ATOM 871 C CA . SER A 1 113 ? -2.75 11.297 19 1 90.12 113 SER A CA 1
ATOM 872 C C . SER A 1 113 ? -1.783 12.047 19.922 1 90.12 113 SER A C 1
ATOM 874 O O . SER A 1 113 ? -1.775 11.828 21.141 1 90.12 113 SER A O 1
ATOM 876 N N . PHE A 1 114 ? -1.02 12.875 19.359 1 93.56 114 PHE A N 1
ATOM 877 C CA . PHE A 1 114 ? -0.092 13.711 20.109 1 93.56 114 PHE A CA 1
ATOM 878 C C . PHE A 1 114 ? -0.844 14.617 21.078 1 93.56 114 PHE A C 1
ATOM 880 O O . PHE A 1 114 ? -0.453 14.75 22.234 1 93.56 114 PHE A O 1
ATOM 887 N N . LEU A 1 115 ? -1.879 15.188 20.547 1 93.38 115 LEU A N 1
ATOM 888 C CA . LEU A 1 115 ? -2.727 16.047 21.375 1 93.38 115 LEU A CA 1
ATOM 889 C C . LEU A 1 115 ? -3.293 15.273 22.562 1 93.38 115 LEU A C 1
ATOM 891 O O . LEU A 1 115 ? -3.342 15.797 23.672 1 93.38 115 LEU A O 1
ATOM 895 N N . GLN A 1 116 ? -3.66 14.078 22.359 1 88.5 116 GLN A N 1
ATOM 896 C CA . GLN A 1 116 ? -4.191 13.266 23.453 1 88.5 116 GLN A CA 1
ATOM 897 C C . GLN A 1 116 ? -3.119 12.977 24.5 1 88.5 116 GLN A C 1
ATOM 899 O O . GLN A 1 116 ? -3.41 12.922 25.688 1 88.5 116 GLN A O 1
ATOM 904 N N . GLN A 1 117 ? -1.967 12.719 24.047 1 90.75 117 GLN A N 1
ATOM 905 C CA . GLN A 1 117 ? -0.864 12.5 24.969 1 90.75 117 GLN A CA 1
ATOM 906 C C . GLN A 1 117 ? -0.608 13.742 25.828 1 90.75 117 GLN A C 1
ATOM 908 O O . GLN A 1 117 ? -0.374 13.641 27.031 1 90.75 117 GLN A O 1
ATOM 913 N N . ILE A 1 118 ? -0.689 14.812 25.172 1 94.19 118 ILE A N 1
ATOM 914 C CA . ILE A 1 118 ? -0.48 16.062 25.891 1 94.19 118 ILE A CA 1
ATOM 915 C C . ILE A 1 118 ? -1.597 16.281 26.906 1 94.19 118 ILE A C 1
ATOM 917 O O . ILE A 1 118 ? -1.34 16.688 28.047 1 94.19 118 ILE A O 1
ATOM 921 N N . ARG A 1 119 ? -2.781 16.016 26.5 1 91.5 119 ARG A N 1
ATOM 922 C CA . ARG A 1 119 ? -3.91 16.156 27.422 1 91.5 119 ARG A CA 1
ATOM 923 C C . ARG A 1 119 ? -3.748 15.266 28.641 1 91.5 119 ARG A C 1
ATOM 925 O O . ARG A 1 119 ? -4.07 15.664 29.75 1 91.5 119 ARG A O 1
ATOM 932 N N . HIS A 1 120 ? -3.244 14.109 28.438 1 89 120 HIS A N 1
ATOM 933 C CA . HIS A 1 120 ? -3 13.195 29.547 1 89 120 HIS A CA 1
ATOM 934 C C . HIS A 1 120 ? -1.958 13.758 30.516 1 89 120 HIS A C 1
ATOM 936 O O . HIS A 1 120 ? -2.115 13.656 31.734 1 89 120 HIS A O 1
ATOM 942 N N . LEU A 1 121 ? -0.985 14.312 29.984 1 92.06 121 LEU A N 1
ATOM 943 C CA . LEU A 1 121 ? 0.079 14.875 30.812 1 92.06 121 LEU A CA 1
ATOM 944 C C . LEU A 1 121 ? -0.401 16.125 31.547 1 92.06 121 LEU A C 1
ATOM 946 O O . LEU A 1 121 ? -0.036 16.359 32.688 1 92.06 121 LEU A O 1
ATOM 950 N N . VAL A 1 122 ? -1.229 16.859 30.875 1 93.44 122 VAL A N 1
ATOM 951 C CA . VAL A 1 122 ? -1.795 18.062 31.469 1 93.44 122 VAL A CA 1
ATOM 952 C C . VAL A 1 122 ? -2.719 17.672 32.625 1 93.44 122 VAL A C 1
ATOM 954 O O . VAL A 1 122 ? -2.729 18.328 33.656 1 93.44 122 VAL A O 1
ATOM 957 N N . ALA A 1 123 ? -3.438 16.625 32.375 1 91.12 123 ALA A N 1
ATOM 958 C CA . ALA A 1 123 ? -4.328 16.156 33.438 1 91.12 123 ALA A CA 1
ATOM 959 C C . ALA A 1 123 ? -3.537 15.75 34.688 1 91.12 123 ALA A C 1
ATOM 961 O O . ALA A 1 123 ? -3.994 15.953 35.812 1 91.12 123 ALA A O 1
ATOM 962 N N . GLN A 1 124 ? -2.389 15.234 34.5 1 89.06 124 GLN A N 1
ATOM 963 C CA . GLN A 1 124 ? -1.546 14.797 35.594 1 89.06 124 GLN A CA 1
ATOM 964 C C . GLN A 1 124 ? -0.904 15.984 36.312 1 89.06 124 GLN A C 1
ATOM 966 O O . GLN A 1 124 ? -0.598 15.922 37.5 1 89.06 124 GLN A O 1
ATOM 971 N N . THR A 1 125 ? -0.761 17.047 35.625 1 89.62 125 THR A N 1
ATOM 972 C CA . THR A 1 125 ? -0.032 18.188 36.156 1 89.62 125 THR A CA 1
ATOM 973 C C . THR A 1 125 ? -0.996 19.234 36.719 1 89.62 125 THR A C 1
ATOM 975 O O . THR A 1 125 ? -0.795 19.734 37.844 1 89.62 125 THR A O 1
ATOM 978 N N . LEU A 1 126 ? -2.039 19.531 36 1 90.62 126 LEU A N 1
ATOM 979 C CA . LEU A 1 126 ? -2.939 20.625 36.344 1 90.62 126 LEU A CA 1
ATOM 980 C C . LEU A 1 126 ? -4.281 20.078 36.812 1 90.62 126 LEU A C 1
ATOM 982 O O . LEU A 1 126 ? -5.066 20.812 37.438 1 90.62 126 LEU A O 1
ATOM 986 N N . GLY A 1 127 ? -4.453 18.797 36.594 1 87.69 127 GLY A N 1
ATOM 987 C CA . GLY A 1 127 ? -5.742 18.219 36.969 1 87.69 127 GLY A CA 1
ATOM 988 C C . GLY A 1 127 ? -6.828 18.547 35.938 1 87.69 127 GLY A C 1
ATOM 989 O O . GLY A 1 127 ? -6.566 18.609 34.75 1 87.69 127 GLY A O 1
ATOM 990 N N . SER A 1 128 ? -8.062 18.688 36.406 1 86.31 128 SER A N 1
ATOM 991 C CA . SER A 1 128 ? -9.227 18.891 35.562 1 86.31 128 SER A CA 1
ATOM 992 C C . SER A 1 128 ? -9.25 20.297 35 1 86.31 128 SER A C 1
ATOM 994 O O . SER A 1 128 ? -9.094 21.281 35.719 1 86.31 128 SER A O 1
ATOM 996 N N . CYS A 1 129 ? -9.281 20.469 33.719 1 87.56 129 CYS A N 1
ATOM 997 C CA . CYS A 1 129 ? -9.383 21.734 33.031 1 87.56 129 CYS A CA 1
ATOM 998 C C . CYS A 1 129 ? -10.109 21.562 31.688 1 87.56 129 CYS A C 1
ATOM 1000 O O . CYS A 1 129 ? -10.25 20.438 31.203 1 87.56 129 CYS A O 1
ATOM 1002 N N . PRO A 1 130 ? -10.531 22.656 31.156 1 84.5 130 PRO A N 1
ATOM 1003 C CA . PRO A 1 130 ? -11.289 22.578 29.906 1 84.5 130 PRO A CA 1
ATOM 1004 C C . PRO A 1 130 ? -10.5 21.891 28.781 1 84.5 130 PRO A C 1
ATOM 1006 O O . PRO A 1 130 ? -11.094 21.203 27.938 1 84.5 130 PRO A O 1
ATOM 1009 N N . PHE A 1 131 ? -9.273 22.031 28.75 1 90.19 131 PHE A N 1
ATOM 1010 C CA . PHE A 1 131 ? -8.414 21.422 27.734 1 90.19 131 PHE A CA 1
ATOM 1011 C C . PHE A 1 131 ? -8.469 19.906 27.812 1 90.19 131 PHE A C 1
ATOM 1013 O O . PHE A 1 131 ? -8.391 19.219 26.797 1 90.19 131 PHE A O 1
ATOM 1020 N N . VAL A 1 132 ? -8.586 19.359 28.969 1 86.19 132 VAL A N 1
ATOM 1021 C CA . VAL A 1 132 ? -8.602 17.922 29.203 1 86.19 132 VAL A CA 1
ATOM 1022 C C . VAL A 1 132 ? -10.039 17.406 29.109 1 86.19 132 VAL A C 1
ATOM 1024 O O . VAL A 1 132 ? -10.297 16.406 28.438 1 86.19 132 VAL A O 1
ATOM 1027 N N . ASP A 1 133 ? -10.953 18.109 29.734 1 78.31 133 ASP A N 1
ATOM 1028 C CA . ASP A 1 133 ? -12.297 17.609 29.969 1 78.31 133 ASP A CA 1
ATOM 1029 C C . ASP A 1 133 ? -13.219 17.875 28.781 1 78.31 133 ASP A C 1
ATOM 1031 O O . ASP A 1 133 ? -14.203 17.172 28.578 1 78.31 133 ASP A O 1
ATOM 1035 N N . GLN A 1 134 ? -12.938 18.922 28.125 1 67.25 134 GLN A N 1
ATOM 1036 C CA . GLN A 1 134 ? -13.789 19.297 27 1 67.25 134 GLN A CA 1
ATOM 1037 C C . GLN A 1 134 ? -13.008 19.312 25.703 1 67.25 134 GLN A C 1
ATOM 1039 O O . GLN A 1 134 ? -12.82 20.375 25.094 1 67.25 134 GLN A O 1
ATOM 1044 N N . PRO A 1 135 ? -12.719 18.094 25.359 1 67.81 135 PRO A N 1
ATOM 1045 C CA . PRO A 1 135 ? -11.906 18.078 24.141 1 67.81 135 PRO A CA 1
ATOM 1046 C C . PRO A 1 135 ? -12.695 18.5 22.906 1 67.81 135 PRO A C 1
ATOM 1048 O O . PRO A 1 135 ? -13.875 18.172 22.781 1 67.81 135 PRO A O 1
ATOM 1051 N N . ILE A 1 136 ? -12.102 19.406 22.172 1 62.47 136 ILE A N 1
ATOM 1052 C CA . ILE A 1 136 ? -12.688 19.844 20.906 1 62.47 136 ILE A CA 1
ATOM 1053 C C . ILE A 1 136 ? -12.82 18.656 19.969 1 62.47 136 ILE A C 1
ATOM 1055 O O . ILE A 1 136 ? -11.875 17.891 19.781 1 62.47 136 ILE A O 1
ATOM 1059 N N . GLN A 1 137 ? -14 18.438 19.562 1 64.75 137 GLN A N 1
ATOM 1060 C CA . GLN A 1 137 ? -14.266 17.281 18.719 1 64.75 137 GLN A CA 1
ATOM 1061 C C . GLN A 1 137 ? -13.68 17.469 17.328 1 64.75 137 GLN A C 1
ATOM 1063 O O . GLN A 1 137 ? -13.727 18.562 16.766 1 64.75 137 GLN A O 1
ATOM 1068 N N . TYR A 1 138 ? -12.945 16.484 17.062 1 62.84 138 TYR A N 1
ATOM 1069 C CA . TYR A 1 138 ? -12.398 16.484 15.703 1 62.84 138 TYR A CA 1
ATOM 1070 C C . TYR A 1 138 ? -13.5 16.578 14.664 1 62.84 138 TYR A C 1
ATOM 1072 O O . TYR A 1 138 ? -14.484 15.828 14.727 1 62.84 138 TYR A O 1
ATOM 1080 N N . HIS A 1 139 ? -13.508 17.781 14.016 1 56.97 139 HIS A N 1
ATOM 1081 C CA . HIS A 1 139 ? -14.531 18 13 1 56.97 139 HIS A CA 1
ATOM 1082 C C . HIS A 1 139 ? -14.117 17.391 11.672 1 56.97 139 HIS A C 1
ATOM 1084 O O . HIS A 1 139 ? -13.023 17.656 11.164 1 56.97 139 HIS A O 1
ATOM 1090 N N . THR A 1 140 ? -14.594 16.203 11.453 1 54.97 140 THR A N 1
ATOM 1091 C CA . THR A 1 140 ? -14.484 15.82 10.047 1 54.97 140 THR A CA 1
ATOM 1092 C C . THR A 1 140 ? -15.609 16.453 9.227 1 54.97 140 THR A C 1
ATOM 1094 O O . THR A 1 140 ? -16.766 16.484 9.672 1 54.97 140 THR A O 1
ATOM 1097 N N . ASP A 1 141 ? -15.344 17.625 8.523 1 50.03 141 ASP A N 1
ATOM 1098 C CA . ASP A 1 141 ? -16.391 18.172 7.668 1 50.03 141 ASP A CA 1
ATOM 1099 C C . ASP A 1 141 ? -17.297 17.078 7.129 1 50.03 141 ASP A C 1
ATOM 1101 O O . ASP A 1 141 ? -16.812 16.109 6.527 1 50.03 141 ASP A O 1
ATOM 1105 N N . PRO A 1 142 ? -18.359 16.891 7.883 1 45.69 142 PRO A N 1
ATOM 1106 C CA . PRO A 1 142 ? -19.281 15.938 7.258 1 45.69 142 PRO A CA 1
ATOM 1107 C C . PRO A 1 142 ? -19.266 16.016 5.73 1 45.69 142 PRO A C 1
ATOM 1109 O O . PRO A 1 142 ? -19.203 17.109 5.164 1 45.69 142 PRO A O 1
ATOM 1112 N N . ASP A 1 143 ? -18.641 15.164 5.121 1 46.09 143 ASP A N 1
ATOM 1113 C CA . ASP A 1 143 ? -18.562 15.008 3.67 1 46.09 143 ASP A CA 1
ATOM 1114 C C . ASP A 1 143 ? -19.844 15.461 2.996 1 46.09 143 ASP A C 1
ATOM 1116 O O . ASP A 1 143 ? -20.891 14.836 3.16 1 46.09 143 ASP A O 1
ATOM 1120 N N . THR A 1 144 ? -20.109 16.734 2.949 1 43.88 144 THR A N 1
ATOM 1121 C CA . THR A 1 144 ? -21.047 17.266 1.972 1 43.88 144 THR A CA 1
ATOM 1122 C C . THR A 1 144 ? -20.938 16.516 0.648 1 43.88 144 THR A C 1
ATOM 1124 O O . THR A 1 144 ? -21.562 16.891 -0.345 1 43.88 144 THR A O 1
ATOM 1127 N N . ALA A 1 145 ? -19.875 15.805 0.49 1 48.66 145 ALA A N 1
ATOM 1128 C CA . ALA A 1 145 ? -19.891 15.242 -0.859 1 48.66 145 ALA A CA 1
ATOM 1129 C C . ALA A 1 145 ? -21.109 14.344 -1.067 1 48.66 145 ALA A C 1
ATOM 1131 O O . ALA A 1 145 ? -21.359 13.438 -0.269 1 48.66 145 ALA A O 1
ATOM 1132 N N . THR A 1 146 ? -22.109 14.852 -1.626 1 46.72 146 THR A N 1
ATOM 1133 C CA . THR A 1 146 ? -23.25 14.078 -2.096 1 46.72 146 THR A CA 1
ATOM 1134 C C . THR A 1 146 ? -22.812 12.734 -2.664 1 46.72 146 THR A C 1
ATOM 1136 O O . THR A 1 146 ? -21.953 12.68 -3.557 1 46.72 146 THR A O 1
ATOM 1139 N N . PRO A 1 147 ? -23.188 11.617 -1.955 1 51.66 147 PRO A N 1
ATOM 1140 C CA . PRO A 1 147 ? -22.859 10.32 -2.549 1 51.66 147 PRO A CA 1
ATOM 1141 C C . PRO A 1 147 ? -23.109 10.273 -4.051 1 51.66 147 PRO A C 1
ATOM 1143 O O . PRO A 1 147 ? -24.031 10.945 -4.543 1 51.66 147 PRO A O 1
ATOM 1146 N N . LEU A 1 148 ? -22.125 9.68 -4.789 1 52.38 148 LEU A N 1
ATOM 1147 C CA . LEU A 1 148 ? -22.297 9.531 -6.23 1 52.38 148 LEU A CA 1
ATOM 1148 C C . LEU A 1 148 ? -23.688 9.008 -6.566 1 52.38 148 LEU A C 1
ATOM 1150 O O . LEU A 1 148 ? -24.234 9.328 -7.617 1 52.38 148 LEU A O 1
ATOM 1154 N N . SER A 1 149 ? -24.266 8.195 -5.547 1 48.75 149 SER A N 1
ATOM 1155 C CA . SER A 1 149 ? -25.547 7.543 -5.785 1 48.75 149 SER A CA 1
ATOM 1156 C C . SER A 1 149 ? -26.656 8.57 -6.031 1 48.75 149 SER A C 1
ATOM 1158 O O . SER A 1 149 ? -27.562 8.336 -6.824 1 48.75 149 SER A O 1
ATOM 1160 N N . THR A 1 150 ? -26.625 9.477 -5.156 1 46.06 150 THR A N 1
ATOM 1161 C CA . THR A 1 150 ? -27.734 10.422 -5.25 1 46.06 150 THR A CA 1
ATOM 1162 C C . THR A 1 150 ? -27.688 11.188 -6.574 1 46.06 150 THR A C 1
ATOM 1164 O O . THR A 1 150 ? -28.703 11.742 -7.012 1 46.06 150 THR A O 1
ATOM 1167 N N . SER A 1 151 ? -26.531 11.023 -7.297 1 55.47 151 SER A N 1
ATOM 1168 C CA . SER A 1 151 ? -26.453 12.023 -8.352 1 55.47 151 SER A CA 1
ATOM 1169 C C . SER A 1 151 ? -26.141 11.383 -9.703 1 55.47 151 SER A C 1
ATOM 1171 O O . SER A 1 151 ? -25.812 12.078 -10.664 1 55.47 151 SER A O 1
ATOM 1173 N N . LEU A 1 152 ? -26.391 10.055 -9.703 1 57.16 152 LEU A N 1
ATOM 1174 C CA . LEU A 1 152 ? -25.953 9.445 -10.953 1 57.16 152 LEU A CA 1
ATOM 1175 C C . LEU A 1 152 ? -26.734 10 -12.141 1 57.16 152 LEU A C 1
ATOM 1177 O O . LEU A 1 152 ? -26.172 10.211 -13.219 1 57.16 152 LEU A O 1
ATOM 1181 N N . ASP A 1 153 ? -27.984 10.203 -11.883 1 56 153 ASP A N 1
ATOM 1182 C CA . ASP A 1 153 ? -28.797 10.727 -12.969 1 56 153 ASP A CA 1
ATOM 1183 C C . ASP A 1 153 ? -28.312 12.109 -13.406 1 56 153 ASP A C 1
ATOM 1185 O O . ASP A 1 153 ? -28.375 12.445 -14.594 1 56 153 ASP A O 1
ATOM 1189 N N . THR A 1 154 ? -27.844 12.766 -12.477 1 59.78 154 THR A N 1
ATOM 1190 C CA . THR A 1 154 ? -27.438 14.125 -12.797 1 59.78 154 THR A CA 1
ATOM 1191 C C . THR A 1 154 ? -25.953 14.18 -13.164 1 59.78 154 THR A C 1
ATOM 1193 O O . THR A 1 154 ? -25.547 15.023 -13.953 1 59.78 154 THR A O 1
ATOM 1196 N N . ILE A 1 155 ? -25.266 13.195 -12.82 1 64.5 155 ILE A N 1
ATOM 1197 C CA . ILE A 1 155 ? -23.812 13.266 -12.961 1 64.5 155 ILE A CA 1
ATOM 1198 C C . ILE A 1 155 ? -23.406 12.812 -14.359 1 64.5 155 ILE A C 1
ATOM 1200 O O . ILE A 1 155 ? -22.359 13.211 -14.867 1 64.5 155 ILE A O 1
ATOM 1204 N N . SER A 1 156 ? -24.391 12.281 -15.023 1 70.5 156 SER A N 1
ATOM 1205 C CA . SER A 1 156 ? -24.016 11.734 -16.328 1 70.5 156 SER A CA 1
ATOM 1206 C C . SER A 1 156 ? -23.953 12.836 -17.391 1 70.5 156 SER A C 1
ATOM 1208 O O . SER A 1 156 ? -23.344 12.648 -18.438 1 70.5 156 SER A O 1
ATOM 1210 N N . ASP A 1 157 ? -24.422 14.016 -16.984 1 79.75 157 ASP A N 1
ATOM 1211 C CA . ASP A 1 157 ? -24.328 15.141 -17.906 1 79.75 157 ASP A CA 1
ATOM 1212 C C . ASP A 1 157 ? -23.094 15.984 -17.609 1 79.75 157 ASP A C 1
ATOM 1214 O O . ASP A 1 157 ? -22.938 16.5 -16.5 1 79.75 157 ASP A O 1
ATOM 1218 N N . PRO A 1 158 ? -22.266 16.188 -18.578 1 87.19 158 PRO A N 1
ATOM 1219 C CA . PRO A 1 158 ? -21.047 16.953 -18.344 1 87.19 158 PRO A CA 1
ATOM 1220 C C . PRO A 1 158 ? -21.312 18.422 -18.016 1 87.19 158 PRO A C 1
ATOM 1222 O O . PRO A 1 158 ? -22.203 19.031 -18.609 1 87.19 158 PRO A O 1
ATOM 1225 N N . PRO A 1 159 ? -20.703 18.953 -17.047 1 91.19 159 PRO A N 1
ATOM 1226 C CA . PRO A 1 159 ? -20.781 20.406 -16.828 1 91.19 159 PRO A CA 1
ATOM 1227 C C . PRO A 1 159 ? -20.25 21.203 -18.016 1 91.19 159 PRO A C 1
ATOM 1229 O O . PRO A 1 159 ? -19.406 20.719 -18.766 1 91.19 159 PRO A O 1
ATOM 1232 N N . PRO A 1 160 ? -20.781 22.422 -18.156 1 90.19 160 PRO A N 1
ATOM 1233 C CA . PRO A 1 160 ? -20.312 23.219 -19.281 1 90.19 160 PRO A CA 1
ATOM 1234 C C . PRO A 1 160 ? -18.828 23.547 -19.203 1 90.19 160 PRO A C 1
ATOM 1236 O O . PRO A 1 160 ? -18.312 23.828 -18.109 1 90.19 160 PRO A O 1
ATOM 1239 N N . LYS A 1 161 ? -18.188 23.438 -20.375 1 92.69 161 LYS A N 1
ATOM 1240 C CA . LYS A 1 161 ? -16.781 23.828 -20.453 1 92.69 161 LYS A CA 1
ATOM 1241 C C . LYS A 1 161 ? -16.609 25.328 -20.203 1 92.69 161 LYS A C 1
ATOM 1243 O O . LYS A 1 161 ? -17.438 26.125 -20.641 1 92.69 161 LYS A O 1
ATOM 1248 N N . PRO A 1 162 ? -15.602 25.688 -19.516 1 95.25 162 PRO A N 1
ATOM 1249 C CA . PRO A 1 162 ? -15.352 27.109 -19.281 1 95.25 162 PRO A CA 1
ATOM 1250 C C . PRO A 1 162 ? -14.805 27.828 -20.516 1 95.25 162 PRO A C 1
ATOM 1252 O O . PRO A 1 162 ? -14.383 27.172 -21.469 1 95.25 162 PRO A O 1
ATOM 1255 N N . SER A 1 163 ? -14.852 29.172 -20.5 1 95.5 163 SER A N 1
ATOM 1256 C CA . SER A 1 163 ? -14.172 29.969 -21.531 1 95.5 163 SER A CA 1
ATOM 1257 C C . SER A 1 163 ? -12.656 29.828 -21.406 1 95.5 163 SER A C 1
ATOM 1259 O O . SER A 1 163 ? -12.141 29.375 -20.391 1 95.5 163 SER A O 1
ATOM 1261 N N . ILE A 1 164 ? -11.938 30.172 -22.453 1 96.06 164 ILE A N 1
ATOM 1262 C CA . ILE A 1 164 ? -10.484 30.062 -22.484 1 96.06 164 ILE A CA 1
ATOM 1263 C C . ILE A 1 164 ? -9.875 30.875 -21.359 1 96.06 164 ILE A C 1
ATOM 1265 O O . ILE A 1 164 ? -8.961 30.406 -20.672 1 96.06 164 ILE A O 1
ATOM 1269 N N . THR A 1 165 ? -10.422 32.062 -21.109 1 96.38 165 THR A N 1
ATOM 1270 C CA . THR A 1 165 ? -9.906 32.938 -20.078 1 96.38 165 THR A CA 1
ATOM 1271 C C . THR A 1 165 ? -10.141 32.344 -18.688 1 96.38 165 THR A C 1
ATOM 1273 O O . THR A 1 165 ? -9.258 32.406 -17.828 1 96.38 165 THR A O 1
ATOM 1276 N N . GLU A 1 166 ? -11.281 31.844 -18.547 1 96.38 166 GLU A N 1
ATOM 1277 C CA . GLU A 1 166 ? -11.602 31.234 -17.266 1 96.38 166 GLU A CA 1
ATOM 1278 C C . GLU A 1 166 ? -10.758 29.984 -17.031 1 96.38 166 GLU A C 1
ATOM 1280 O O . GLU A 1 166 ? -10.312 29.734 -15.906 1 96.38 166 GLU A O 1
ATOM 1285 N N . ALA A 1 167 ? -10.609 29.234 -18.047 1 97.25 167 ALA A N 1
ATOM 1286 C CA . ALA A 1 167 ? -9.797 28.016 -17.938 1 97.25 167 ALA A CA 1
ATOM 1287 C C . ALA A 1 167 ? -8.367 28.344 -17.516 1 97.25 167 ALA A C 1
ATOM 1289 O O . ALA A 1 167 ? -7.801 27.688 -16.641 1 97.25 167 ALA A O 1
ATOM 1290 N N . LYS A 1 168 ? -7.766 29.297 -18.172 1 96.44 168 LYS A N 1
ATOM 1291 C CA . LYS A 1 168 ? -6.402 29.703 -17.844 1 96.44 168 LYS A CA 1
ATOM 1292 C C . LYS A 1 168 ? -6.312 30.188 -16.391 1 96.44 168 LYS A C 1
ATOM 1294 O O . LYS A 1 168 ? -5.336 29.906 -15.695 1 96.44 168 LYS A O 1
ATOM 1299 N N . TYR A 1 169 ? -7.348 30.922 -15.992 1 96.5 169 TYR A N 1
ATOM 1300 C CA . TYR A 1 169 ? -7.41 31.406 -14.625 1 96.5 169 TYR A CA 1
ATOM 1301 C C . TYR A 1 169 ? -7.449 30.25 -13.633 1 96.5 169 TYR A C 1
ATOM 1303 O O . TYR A 1 169 ? -6.703 30.25 -12.648 1 96.5 169 TYR A O 1
ATOM 1311 N N . LEU A 1 170 ? -8.273 29.297 -13.875 1 97.19 170 LEU A N 1
ATOM 1312 C CA . LEU A 1 170 ? -8.422 28.156 -12.977 1 97.19 170 LEU A CA 1
ATOM 1313 C C . LEU A 1 170 ? -7.164 27.297 -12.984 1 97.19 170 LEU A C 1
ATOM 1315 O O . LEU A 1 170 ? -6.781 26.734 -11.953 1 97.19 170 LEU A O 1
ATOM 1319 N N . VAL A 1 171 ? -6.539 27.141 -14.125 1 97 171 VAL A N 1
ATOM 1320 C CA . VAL A 1 171 ? -5.305 26.375 -14.219 1 97 171 VAL A CA 1
ATOM 1321 C C . VAL A 1 171 ? -4.227 27.016 -13.344 1 97 171 VAL A C 1
ATOM 1323 O O . VAL A 1 171 ? -3.479 26.328 -12.656 1 97 171 VAL A O 1
ATOM 1326 N N . ARG A 1 172 ? -4.133 28.328 -13.352 1 94.38 172 ARG A N 1
ATOM 1327 C CA . ARG A 1 172 ? -3.15 29.031 -12.539 1 94.38 172 ARG A CA 1
ATOM 1328 C C . ARG A 1 172 ? -3.355 28.75 -11.055 1 94.38 172 ARG A C 1
ATOM 1330 O O . ARG A 1 172 ? -2.393 28.516 -10.328 1 94.38 172 ARG A O 1
ATOM 1337 N N . TRP A 1 173 ? -4.57 28.766 -10.656 1 95.12 173 TRP A N 1
ATOM 1338 C CA . TRP A 1 173 ? -4.852 28.531 -9.25 1 95.12 173 TRP A CA 1
ATOM 1339 C C . TRP A 1 173 ? -4.668 27.047 -8.906 1 95.12 173 TRP A C 1
ATOM 1341 O O . TRP A 1 173 ? -4.258 26.719 -7.789 1 95.12 173 TRP A O 1
ATOM 1351 N N . SER A 1 174 ? -5.023 26.203 -9.883 1 96.19 174 SER A N 1
ATOM 1352 C CA . SER A 1 174 ? -4.762 24.781 -9.672 1 96.19 174 SER A CA 1
ATOM 1353 C C . SER A 1 174 ? -3.273 24.516 -9.492 1 96.19 174 SER A C 1
ATOM 1355 O O . SER A 1 174 ? -2.881 23.734 -8.609 1 96.19 174 SER A O 1
ATOM 1357 N N . MET A 1 175 ? -2.469 25.156 -10.305 1 93.31 175 MET A N 1
ATOM 1358 C CA . MET A 1 175 ? -1.019 25 -10.234 1 93.31 175 MET A CA 1
ATOM 1359 C C . MET A 1 175 ? -0.478 25.531 -8.906 1 93.31 175 MET A C 1
ATOM 1361 O O . MET A 1 175 ? 0.398 24.906 -8.297 1 93.31 175 MET A O 1
ATOM 1365 N N . ARG A 1 176 ? -1.026 26.531 -8.406 1 91.31 176 ARG A N 1
ATOM 1366 C CA . ARG A 1 176 ? -0.591 27.109 -7.141 1 91.31 176 ARG A CA 1
ATOM 1367 C C . ARG A 1 176 ? -0.994 26.234 -5.965 1 91.31 176 ARG A C 1
ATOM 1369 O O . ARG A 1 176 ? -0.201 26.016 -5.043 1 91.31 176 ARG A O 1
ATOM 1376 N N . ALA A 1 177 ? -2.176 25.766 -6.039 1 92.94 177 ALA A N 1
ATOM 1377 C CA . ALA A 1 177 ? -2.73 25 -4.93 1 92.94 177 ALA A CA 1
ATOM 1378 C C . ALA A 1 177 ? -2.062 23.625 -4.82 1 92.94 177 ALA A C 1
ATOM 1380 O O . ALA A 1 177 ? -2.006 23.047 -3.738 1 92.94 177 ALA A O 1
ATOM 1381 N N . THR A 1 178 ? -1.59 23.062 -5.898 1 94.06 178 THR A N 1
ATOM 1382 C CA . THR A 1 178 ? -1.029 21.719 -5.906 1 94.06 178 THR A CA 1
ATOM 1383 C C . THR A 1 178 ? 0.482 21.766 -6.105 1 94.06 178 THR A C 1
ATOM 1385 O O . THR A 1 178 ? 1.127 20.719 -6.238 1 94.06 178 THR A O 1
ATOM 1388 N N . ASN A 1 179 ? 0.978 23.016 -6.051 1 87.5 179 ASN A N 1
ATOM 1389 C CA . ASN A 1 179 ? 2.395 23.203 -6.348 1 87.5 179 ASN A CA 1
ATOM 1390 C C . ASN A 1 179 ? 2.787 22.547 -7.664 1 87.5 179 ASN A C 1
ATOM 1392 O O . ASN A 1 179 ? 3.801 21.844 -7.734 1 87.5 179 ASN A O 1
ATOM 1396 N N . GLY A 1 180 ? 1.94 22.703 -8.336 1 62.38 180 GLY A N 1
ATOM 1397 C CA . GLY A 1 180 ? 1.989 22.344 -9.742 1 62.38 180 GLY A CA 1
ATOM 1398 C C . GLY A 1 180 ? 2.555 20.953 -9.984 1 62.38 180 GLY A C 1
ATOM 1399 O O . GLY A 1 180 ? 3.771 20.781 -10.062 1 62.38 180 GLY A O 1
ATOM 1400 N N . LEU A 1 181 ? 1.365 20.016 -9.539 1 65.56 181 LEU A N 1
ATOM 1401 C CA . LEU A 1 181 ? 1.107 18.609 -9.227 1 65.56 181 LEU A CA 1
ATOM 1402 C C . LEU A 1 181 ? 2.391 17.781 -9.312 1 65.56 181 LEU A C 1
ATOM 1404 O O . LEU A 1 181 ? 2.812 17.406 -10.406 1 65.56 181 LEU A O 1
ATOM 1408 N N . LEU A 1 182 ? 2.791 17.797 -7.828 1 64.88 182 LEU A N 1
ATOM 1409 C CA . LEU A 1 182 ? 3.963 18.391 -7.188 1 64.88 182 LEU A CA 1
ATOM 1410 C C . LEU A 1 182 ? 5.234 18.031 -7.953 1 64.88 182 LEU A C 1
ATOM 1412 O O . LEU A 1 182 ? 6.176 18.828 -7.992 1 64.88 182 LEU A O 1
ATOM 1416 N N . GLY A 1 183 ? 5.422 18.953 -8.758 1 86.31 183 GLY A N 1
ATOM 1417 C CA . GLY A 1 183 ? 6.57 19.125 -9.625 1 86.31 183 GLY A CA 1
ATOM 1418 C C . GLY A 1 183 ? 6.48 18.328 -10.906 1 86.31 183 GLY A C 1
ATOM 1419 O O . GLY A 1 183 ? 7.434 18.281 -11.688 1 86.31 183 GLY A O 1
ATOM 1420 N N . VAL A 1 184 ? 5.281 17.812 -11.203 1 93.56 184 VAL A N 1
ATOM 1421 C CA . VAL A 1 184 ? 5.145 16.953 -12.375 1 93.56 184 VAL A CA 1
ATOM 1422 C C . VAL A 1 184 ? 4.875 17.812 -13.609 1 93.56 184 VAL A C 1
ATOM 1424 O O . VAL A 1 184 ? 5.383 17.531 -14.703 1 93.56 184 VAL A O 1
ATOM 1427 N N . PHE A 1 185 ? 4.098 18.875 -13.359 1 92.5 185 PHE A N 1
ATOM 1428 C CA . PHE A 1 185 ? 3.641 19.641 -14.516 1 92.5 185 PHE A CA 1
ATOM 1429 C C . PHE A 1 185 ? 4.18 21.062 -14.477 1 92.5 185 PHE A C 1
ATOM 1431 O O . PHE A 1 185 ? 4.383 21.625 -13.391 1 92.5 185 PHE A O 1
ATOM 1438 N N . ASP A 1 186 ? 4.391 21.484 -15.68 1 89.38 186 ASP A N 1
ATOM 1439 C CA . ASP A 1 186 ? 4.602 22.906 -15.836 1 89.38 186 ASP A CA 1
ATOM 1440 C C . ASP A 1 186 ? 3.328 23.609 -16.328 1 89.38 186 ASP A C 1
ATOM 1442 O O . ASP A 1 186 ? 2.471 22.969 -16.938 1 89.38 186 ASP A O 1
ATOM 1446 N N . GLN A 1 187 ? 3.279 24.797 -15.992 1 88.69 187 GLN A N 1
ATOM 1447 C CA . GLN A 1 187 ? 2.068 25.547 -16.297 1 88.69 187 GLN A CA 1
ATOM 1448 C C . GLN A 1 187 ? 1.801 25.578 -17.797 1 88.69 187 GLN A C 1
ATOM 1450 O O . GLN A 1 187 ? 0.655 25.438 -18.234 1 88.69 187 GLN A O 1
ATOM 1455 N N . GLU A 1 188 ? 2.807 25.656 -18.531 1 89.94 188 GLU A N 1
ATOM 1456 C CA . GLU A 1 188 ? 2.65 25.734 -19.984 1 89.94 188 GLU A CA 1
ATOM 1457 C C . GLU A 1 188 ? 2.088 24.438 -20.531 1 89.94 188 GLU A C 1
ATOM 1459 O O . GLU A 1 188 ? 1.237 24.453 -21.438 1 89.94 188 GLU A O 1
ATOM 1464 N N . HIS A 1 189 ? 2.562 23.391 -19.984 1 89.25 189 HIS A N 1
ATOM 1465 C CA . HIS A 1 189 ? 2.111 22.078 -20.438 1 89.25 189 HIS A CA 1
ATOM 1466 C C . HIS A 1 189 ? 0.633 21.875 -20.125 1 89.25 189 HIS A C 1
ATOM 1468 O O . HIS A 1 189 ? -0.122 21.375 -20.969 1 89.25 189 HIS A O 1
ATOM 1474 N N . LEU A 1 190 ? 0.219 22.219 -18.969 1 92.38 190 LEU A N 1
ATOM 1475 C CA . LEU A 1 190 ? -1.165 22.016 -18.547 1 92.38 190 LEU A CA 1
ATOM 1476 C C . LEU A 1 190 ? -2.105 22.922 -19.328 1 92.38 190 LEU A C 1
ATOM 1478 O O . LEU A 1 190 ? -3.217 22.516 -19.688 1 92.38 190 LEU A O 1
ATOM 1482 N N . GLU A 1 191 ? -1.613 24.109 -19.578 1 93.5 191 GLU A N 1
ATOM 1483 C CA . GLU A 1 191 ? -2.424 25.047 -20.359 1 93.5 191 GLU A CA 1
ATOM 1484 C C . GLU A 1 191 ? -2.641 24.531 -21.781 1 93.5 191 GLU A C 1
ATOM 1486 O O . GLU A 1 191 ? -3.746 24.625 -22.312 1 93.5 191 GLU A O 1
ATOM 1491 N N . THR A 1 192 ? -1.604 24 -22.312 1 92.5 192 THR A N 1
ATOM 1492 C CA . THR A 1 192 ? -1.706 23.469 -23.656 1 92.5 192 THR A CA 1
ATOM 1493 C C . THR A 1 192 ? -2.691 22.297 -23.703 1 92.5 192 THR A C 1
ATOM 1495 O O . THR A 1 192 ? -3.506 22.203 -24.625 1 92.5 192 THR A O 1
ATOM 1498 N N . GLU A 1 193 ? -2.596 21.453 -22.703 1 91.69 193 GLU A N 1
ATOM 1499 C CA . GLU A 1 193 ? -3.486 20.297 -22.641 1 91.69 193 GLU A CA 1
ATOM 1500 C C . GLU A 1 193 ? -4.941 20.734 -22.5 1 91.69 193 GLU A C 1
ATOM 1502 O O . GLU A 1 193 ? -5.828 20.156 -23.141 1 91.69 193 GLU A O 1
ATOM 1507 N N . ILE A 1 194 ? -5.191 21.703 -21.703 1 95 194 ILE A N 1
ATOM 1508 C CA . ILE A 1 194 ? -6.547 22.188 -21.438 1 95 194 ILE A CA 1
ATOM 1509 C C . ILE A 1 194 ? -7.086 22.906 -22.688 1 95 194 ILE A C 1
ATOM 1511 O O . ILE A 1 194 ? -8.258 22.75 -23.031 1 95 194 ILE A O 1
ATOM 1515 N N . LEU A 1 195 ? -6.238 23.625 -23.391 1 94.44 195 LEU A N 1
ATOM 1516 C CA . LEU A 1 195 ? -6.668 24.344 -24.578 1 94.44 195 LEU A CA 1
ATOM 1517 C C . LEU A 1 195 ? -7.016 23.375 -25.703 1 94.44 195 LEU A C 1
ATOM 1519 O O . LEU A 1 195 ? -7.992 23.578 -26.422 1 94.44 195 LEU A O 1
ATOM 1523 N N . GLN A 1 196 ? -6.254 22.328 -25.797 1 93.81 196 GLN A N 1
ATOM 1524 C CA . GLN A 1 196 ? -6.559 21.297 -26.781 1 93.81 196 GLN A CA 1
ATOM 1525 C C . GLN A 1 196 ? -7.883 20.609 -26.469 1 93.81 196 GLN A C 1
ATOM 1527 O O . GLN A 1 196 ? -8.664 20.312 -27.375 1 93.81 196 GLN A O 1
ATOM 1532 N N . TRP A 1 197 ? -8.078 20.375 -25.25 1 94.5 197 TRP A N 1
ATOM 1533 C CA . TRP A 1 197 ? -9.305 19.719 -24.797 1 94.5 197 TRP A CA 1
ATOM 1534 C C . TRP A 1 197 ? -10.516 20.609 -25.047 1 94.5 197 TRP A C 1
ATOM 1536 O O . TRP A 1 197 ? -11.586 20.125 -25.422 1 94.5 197 TRP A O 1
ATOM 1546 N N . LEU A 1 198 ? -10.367 21.859 -24.844 1 94.31 198 LEU A N 1
ATOM 1547 C CA . LEU A 1 198 ? -11.469 22.812 -25.047 1 94.31 198 LEU A CA 1
ATOM 1548 C C . LEU A 1 198 ? -11.891 22.844 -26.5 1 94.31 198 LEU A C 1
ATOM 1550 O O . LEU A 1 198 ? -13.047 23.172 -26.812 1 94.31 198 LEU A O 1
ATOM 1554 N N . GLU A 1 199 ? -11.023 22.469 -27.375 1 91.25 199 GLU A N 1
ATOM 1555 C CA . GLU A 1 199 ? -11.32 22.469 -28.812 1 91.25 199 GLU A CA 1
ATOM 1556 C C . GLU A 1 199 ? -12.039 21.188 -29.234 1 91.25 199 GLU A C 1
ATOM 1558 O O . GLU A 1 199 ? -12.664 21.156 -30.297 1 91.25 199 GLU A O 1
ATOM 1563 N N . GLU A 1 200 ? -11.883 20.203 -28.391 1 88.19 200 GLU A N 1
ATOM 1564 C CA . GLU A 1 200 ? -12.523 18.938 -28.719 1 88.19 200 GLU A CA 1
ATOM 1565 C C . GLU A 1 200 ? -14.039 19.016 -28.547 1 88.19 200 GLU A C 1
ATOM 1567 O O . GLU A 1 200 ? -14.531 19.781 -27.719 1 88.19 200 GLU A O 1
ATOM 1572 N N . PRO A 1 201 ? -14.695 18.188 -29.344 1 83.31 201 PRO A N 1
ATOM 1573 C CA . PRO A 1 201 ? -16.156 18.188 -29.219 1 83.31 201 PRO A CA 1
ATOM 1574 C C . PRO A 1 201 ? -16.625 17.672 -27.859 1 83.31 201 PRO A C 1
ATOM 1576 O O . PRO A 1 201 ? -15.961 16.844 -27.25 1 83.31 201 PRO A O 1
ATOM 1579 N N . ASP A 1 202 ? -17.734 18.062 -27.438 1 73.31 202 ASP A N 1
ATOM 1580 C CA . ASP A 1 202 ? -18.281 17.766 -26.109 1 73.31 202 ASP A CA 1
ATOM 1581 C C . ASP A 1 202 ? -18.75 16.312 -26.031 1 73.31 202 ASP A C 1
ATOM 1583 O O . ASP A 1 202 ? -18.797 15.727 -24.953 1 73.31 202 ASP A O 1
ATOM 1587 N N . HIS A 1 203 ? -19.125 15.789 -27.062 1 67.69 203 HIS A N 1
ATOM 1588 C CA . HIS A 1 203 ? -19.75 14.477 -27.016 1 67.69 203 HIS A CA 1
ATOM 1589 C C . HIS A 1 203 ? -18.734 13.375 -27.312 1 67.69 203 HIS A C 1
ATOM 1591 O O . HIS A 1 203 ? -18.75 12.781 -28.391 1 67.69 203 HIS A O 1
ATOM 1597 N N . GLN A 1 204 ? -17.812 13.297 -26.5 1 72.5 204 GLN A N 1
ATOM 1598 C CA . GLN A 1 204 ? -16.859 12.203 -26.609 1 72.5 204 GLN A CA 1
ATOM 1599 C C . GLN A 1 204 ? -17.141 11.109 -25.578 1 72.5 204 GLN A C 1
ATOM 1601 O O . GLN A 1 204 ? -17.719 11.383 -24.531 1 72.5 204 GLN A O 1
ATOM 1606 N N . PRO A 1 205 ? -16.922 9.93 -26.062 1 77.31 205 PRO A N 1
ATOM 1607 C CA . PRO A 1 205 ? -17 8.859 -25.062 1 77.31 205 PRO A CA 1
ATOM 1608 C C . PRO A 1 205 ? -16.172 9.133 -23.812 1 77.31 205 PRO A C 1
ATOM 1610 O O . PRO A 1 205 ? -15.203 9.898 -23.875 1 77.31 205 PRO A O 1
ATOM 1613 N N . PRO A 1 206 ? -16.625 8.602 -22.781 1 79.06 206 PRO A N 1
ATOM 1614 C CA . PRO A 1 206 ? -15.875 8.797 -21.547 1 79.06 206 PRO A CA 1
ATOM 1615 C C . PRO A 1 206 ? -14.398 8.438 -21.688 1 79.06 206 PRO A C 1
ATOM 1617 O O . PRO A 1 206 ? -14.062 7.363 -22.188 1 79.06 206 PRO A O 1
ATOM 1620 N N . ASN A 1 207 ? -13.602 9.359 -21.312 1 86.5 207 ASN A N 1
ATOM 1621 C CA 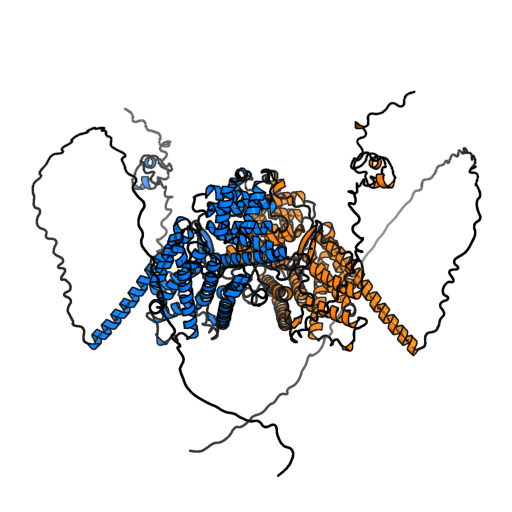. ASN A 1 207 ? -12.164 9.102 -21.375 1 86.5 207 ASN A CA 1
ATOM 1622 C C . ASN A 1 207 ? -11.438 9.773 -20.203 1 86.5 207 ASN A C 1
ATOM 1624 O O . ASN A 1 207 ? -11.938 10.734 -19.625 1 86.5 207 ASN A O 1
ATOM 1628 N N . LEU A 1 208 ? -10.336 9.312 -19.953 1 90.25 208 LEU A N 1
ATOM 1629 C CA . LEU A 1 208 ? -9.555 9.75 -18.812 1 90.25 208 LEU A CA 1
ATOM 1630 C C . LEU A 1 208 ? -8.961 11.133 -19.047 1 90.25 208 LEU A C 1
ATOM 1632 O O . LEU A 1 208 ? -8.727 11.883 -18.094 1 90.25 208 LEU A O 1
ATOM 1636 N N . SER A 1 209 ? -8.727 11.539 -20.297 1 91.88 209 SER A N 1
ATOM 1637 C CA . SER A 1 209 ? -8.195 12.859 -20.609 1 91.88 209 SER A CA 1
ATOM 1638 C C . SER A 1 209 ? -9.172 13.961 -20.219 1 91.88 209 SER A C 1
ATOM 1640 O O . SER A 1 209 ? -8.781 14.992 -19.672 1 91.88 209 SER A O 1
ATOM 1642 N N . THR A 1 210 ? -10.422 13.695 -20.531 1 93.69 210 THR A N 1
ATOM 1643 C CA . THR A 1 210 ? -11.461 14.641 -20.141 1 93.69 210 THR A CA 1
ATOM 1644 C C . THR A 1 210 ? -11.586 14.719 -18.625 1 93.69 210 THR A C 1
ATOM 1646 O O . THR A 1 210 ? -11.742 15.805 -18.062 1 93.69 210 THR A O 1
ATOM 1649 N N . ALA A 1 211 ? -11.547 13.562 -17.969 1 94.25 211 ALA A N 1
ATOM 1650 C CA . ALA A 1 211 ? -11.586 13.539 -16.516 1 94.25 211 ALA A CA 1
ATOM 1651 C C . ALA A 1 211 ? -10.445 14.367 -15.922 1 94.25 211 ALA A C 1
ATOM 1653 O O . ALA A 1 211 ? -10.656 15.133 -14.969 1 94.25 211 ALA A O 1
ATOM 1654 N N . LEU A 1 212 ? -9.273 14.219 -16.469 1 95.75 212 LEU A N 1
ATOM 1655 C CA . LEU A 1 212 ? -8.094 14.938 -15.992 1 95.75 212 LEU A CA 1
ATOM 1656 C C . LEU A 1 212 ? -8.289 16.453 -16.125 1 95.75 212 LEU A C 1
ATOM 1658 O O . LEU A 1 212 ? -7.973 17.203 -15.195 1 95.75 212 LEU A O 1
ATOM 1662 N N . CYS A 1 213 ? -8.812 16.875 -17.234 1 96.75 213 CYS A N 1
ATOM 1663 C CA . CYS A 1 213 ? -9.031 18.297 -17.469 1 96.75 213 CYS A CA 1
ATOM 1664 C C . CYS A 1 213 ? -10.031 18.859 -16.469 1 96.75 213 CYS A C 1
ATOM 1666 O O . CYS A 1 213 ? -9.805 19.922 -15.883 1 96.75 213 CYS A O 1
ATOM 1668 N N . TYR A 1 214 ? -11.086 18.141 -16.219 1 96.44 214 TYR A N 1
ATOM 1669 C CA . TYR A 1 214 ? -12.078 18.594 -15.258 1 96.44 214 TYR A CA 1
ATOM 1670 C C . TYR A 1 214 ? -11.5 18.625 -13.852 1 96.44 214 TYR A C 1
ATOM 1672 O O . TYR A 1 214 ? -11.852 19.484 -13.039 1 96.44 214 TYR A O 1
ATOM 1680 N N . LEU A 1 215 ? -10.656 17.703 -13.531 1 97.56 215 LEU A N 1
ATOM 1681 C CA . LEU A 1 215 ? -10.055 17.656 -12.203 1 97.56 215 LEU A CA 1
ATOM 1682 C C . LEU A 1 215 ? -9.133 18.859 -11.992 1 97.56 215 LEU A C 1
ATOM 1684 O O . LEU A 1 215 ? -9.094 19.438 -10.906 1 97.56 215 LEU A O 1
ATOM 1688 N N . ILE A 1 216 ? -8.344 19.172 -13.047 1 97.88 216 ILE A N 1
ATOM 1689 C CA . ILE A 1 216 ? -7.477 20.344 -12.977 1 97.88 216 ILE A CA 1
ATOM 1690 C C . ILE A 1 216 ? -8.32 21.594 -12.727 1 97.88 216 ILE A C 1
ATOM 1692 O O . ILE A 1 216 ? -8.008 22.391 -11.852 1 97.88 216 ILE A O 1
ATOM 1696 N N . LEU A 1 217 ? -9.422 21.703 -13.422 1 98.06 217 LEU A N 1
ATOM 1697 C CA . LEU A 1 217 ? -10.305 22.859 -13.281 1 98.06 217 LEU A CA 1
ATOM 1698 C C . LEU A 1 217 ? -10.992 22.844 -11.914 1 98.06 217 LEU A C 1
ATOM 1700 O O . LEU A 1 217 ? -11.188 23.891 -11.305 1 98.06 217 LEU A O 1
ATOM 1704 N N . ALA A 1 218 ? -11.391 21.672 -11.445 1 97.75 218 ALA A N 1
ATOM 1705 C CA . ALA A 1 218 ? -12.047 21.531 -10.148 1 97.75 218 ALA A CA 1
ATOM 1706 C C . ALA A 1 218 ? -11.148 22.047 -9.023 1 97.75 218 ALA A C 1
ATOM 1708 O O . ALA A 1 218 ? -11.602 22.766 -8.125 1 97.75 218 ALA A O 1
ATOM 1709 N N . ASN A 1 219 ? -9.883 21.719 -9.039 1 97.88 219 ASN A N 1
ATOM 1710 C CA . ASN A 1 219 ? -8.938 22.156 -8.008 1 97.88 219 ASN A CA 1
ATOM 1711 C C . ASN A 1 219 ? -8.719 23.672 -8.055 1 97.88 219 ASN A C 1
ATOM 1713 O O . ASN A 1 219 ? -8.57 24.297 -7.008 1 97.88 219 ASN A O 1
ATOM 1717 N N . GLY A 1 220 ? -8.664 24.188 -9.289 1 97.81 220 GLY A N 1
ATOM 1718 C CA . GLY A 1 220 ? -8.562 25.641 -9.414 1 97.81 220 GLY A CA 1
ATOM 1719 C C . GLY A 1 220 ? -9.789 26.375 -8.898 1 97.81 220 GLY A C 1
ATOM 1720 O O . GLY A 1 220 ? -9.664 27.375 -8.188 1 97.81 220 GLY A O 1
ATOM 1721 N N . ALA A 1 221 ? -10.914 25.844 -9.195 1 97.94 221 ALA A N 1
ATOM 1722 C CA . ALA A 1 221 ? -12.164 26.453 -8.773 1 97.94 221 ALA A CA 1
ATOM 1723 C C . ALA A 1 221 ? -12.336 26.391 -7.262 1 97.94 221 ALA A C 1
ATOM 1725 O O . ALA A 1 221 ? -12.898 27.297 -6.648 1 97.94 221 ALA A O 1
ATOM 1726 N N . LEU A 1 222 ? -11.883 25.344 -6.672 1 96.62 222 LEU A N 1
ATOM 1727 C CA . LEU A 1 222 ? -11.984 25.172 -5.227 1 96.62 222 LEU A CA 1
ATOM 1728 C C . LEU A 1 222 ? -11.094 26.156 -4.488 1 96.62 222 LEU A C 1
ATOM 1730 O O . LEU A 1 222 ? -11.438 26.609 -3.396 1 96.62 222 LEU A O 1
ATOM 1734 N N . GLN A 1 223 ? -9.977 26.562 -5.109 1 96.62 223 GLN A N 1
ATOM 1735 C CA . GLN A 1 223 ? -8.914 27.219 -4.352 1 96.62 223 GLN A CA 1
ATOM 1736 C C . GLN A 1 223 ? -8.805 28.688 -4.742 1 96.62 223 GLN A C 1
ATOM 1738 O O . GLN A 1 223 ? -8.148 29.469 -4.051 1 96.62 223 GLN A O 1
ATOM 1743 N N . CYS A 1 224 ? -9.484 29.094 -5.797 1 96.12 224 CYS A N 1
ATOM 1744 C CA . CYS A 1 224 ? -9.445 30.5 -6.188 1 96.12 224 CYS A CA 1
ATOM 1745 C C . CYS A 1 224 ? -10.133 31.375 -5.145 1 96.12 224 CYS A C 1
ATOM 1747 O O . CYS A 1 224 ? -10.945 30.891 -4.359 1 96.12 224 CYS A O 1
ATOM 1749 N N . PRO A 1 225 ? -9.742 32.594 -5.043 1 93.38 225 PRO A N 1
ATOM 1750 C CA . PRO A 1 225 ? -10.273 33.469 -4.012 1 93.38 225 PRO A CA 1
ATOM 1751 C C . PRO A 1 225 ? -11.789 33.656 -4.117 1 93.38 225 PRO A C 1
ATOM 1753 O O . PRO A 1 225 ? -12.461 33.875 -3.107 1 93.38 225 PRO A O 1
ATOM 1756 N N . GLN A 1 226 ? -12.352 33.531 -5.332 1 93.5 226 GLN A N 1
ATOM 1757 C CA . GLN A 1 226 ? -13.789 33.656 -5.512 1 93.5 226 GLN A CA 1
ATOM 1758 C C . GLN A 1 226 ? -14.516 32.375 -5.062 1 93.5 226 GLN A C 1
ATOM 1760 O O . GLN A 1 226 ? -13.922 31.297 -5.02 1 93.5 226 GLN A O 1
ATOM 1765 N N . ASP A 1 227 ? -15.711 32.625 -4.719 1 91.19 227 ASP A N 1
ATOM 1766 C CA . ASP A 1 227 ? -16.5 31.453 -4.332 1 91.19 227 ASP A CA 1
ATOM 1767 C C . ASP A 1 227 ? -17.031 30.719 -5.559 1 91.19 227 ASP A C 1
ATOM 1769 O O . ASP A 1 227 ? -18.094 31.047 -6.09 1 91.19 227 ASP A O 1
ATOM 1773 N N . ARG A 1 228 ? -16.328 29.766 -5.918 1 94.31 228 ARG A N 1
ATOM 1774 C CA . ARG A 1 228 ? -16.703 28.922 -7.051 1 94.31 228 ARG A CA 1
ATOM 1775 C C . ARG A 1 228 ? -16.875 27.469 -6.625 1 94.31 228 ARG A C 1
ATOM 1777 O O . ARG A 1 228 ? -16.5 26.562 -7.359 1 94.31 228 ARG A O 1
ATOM 1784 N N . THR A 1 229 ? -17.344 27.25 -5.473 1 91.06 229 THR A N 1
ATOM 1785 C CA . THR A 1 229 ? -17.453 25.922 -4.895 1 91.06 229 THR A CA 1
ATOM 1786 C C . THR A 1 229 ? -18.438 25.062 -5.676 1 91.06 229 THR A C 1
ATOM 1788 O O . THR A 1 229 ? -18.234 23.859 -5.836 1 91.06 229 THR A O 1
ATOM 1791 N N . THR A 1 230 ? -19.469 25.641 -6.18 1 91.62 230 THR A N 1
ATOM 1792 C CA . THR A 1 230 ? -20.469 24.906 -6.938 1 91.62 230 THR A CA 1
ATOM 1793 C C . THR A 1 230 ? -19.875 24.359 -8.234 1 91.62 230 THR A C 1
ATOM 1795 O O . THR A 1 230 ? -20.094 23.203 -8.586 1 91.62 230 THR A O 1
ATOM 1798 N N . ALA A 1 231 ? -19.156 25.219 -8.898 1 93.94 231 ALA A N 1
ATOM 1799 C CA . ALA A 1 231 ? -18.484 24.781 -10.125 1 93.94 231 ALA A CA 1
ATOM 1800 C C . ALA A 1 231 ? -17.438 23.734 -9.828 1 93.94 231 ALA A C 1
ATOM 1802 O O . ALA A 1 231 ? -17.281 22.766 -10.586 1 93.94 231 ALA A O 1
ATOM 1803 N N . ALA A 1 232 ? -16.703 23.953 -8.766 1 96.19 232 ALA A N 1
ATOM 1804 C CA . ALA A 1 232 ? -15.664 23 -8.375 1 96.19 232 ALA A CA 1
ATOM 1805 C C . ALA A 1 232 ? -16.25 21.609 -8.133 1 96.19 232 ALA A C 1
ATOM 1807 O O . ALA A 1 232 ? -15.719 20.609 -8.617 1 96.19 232 ALA A O 1
ATOM 1808 N N . ASP A 1 233 ? -17.344 21.578 -7.469 1 92.25 233 ASP A N 1
ATOM 1809 C CA . ASP A 1 233 ? -18 20.312 -7.141 1 92.25 233 ASP A CA 1
ATOM 1810 C C . ASP A 1 233 ? -18.562 19.641 -8.383 1 92.25 233 ASP A C 1
ATOM 1812 O O . ASP A 1 233 ? -18.547 18.422 -8.508 1 92.25 233 ASP A O 1
ATOM 1816 N N . ALA A 1 234 ? -19.109 20.391 -9.258 1 92.38 234 ALA A N 1
ATOM 1817 C CA . ALA A 1 234 ? -19.641 19.859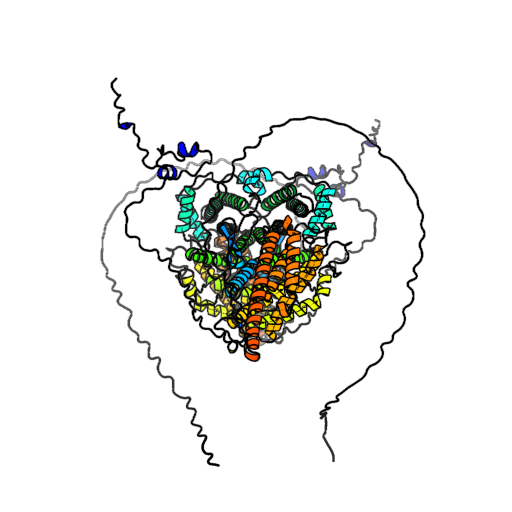 -10.5 1 92.38 234 ALA A CA 1
ATOM 1818 C C . ALA A 1 234 ? -18.547 19.234 -11.352 1 92.38 234 ALA A C 1
ATOM 1820 O O . ALA A 1 234 ? -18.703 18.125 -11.875 1 92.38 234 ALA A O 1
ATOM 1821 N N . TYR A 1 235 ? -17.422 20.031 -11.484 1 95.31 235 TYR A N 1
ATOM 1822 C CA . TYR A 1 235 ? -16.281 19.5 -12.234 1 95.31 235 TYR A CA 1
ATOM 1823 C C . TYR A 1 235 ? -15.75 18.219 -11.602 1 95.31 235 TYR A C 1
ATOM 1825 O O . TYR A 1 235 ? -15.469 17.25 -12.297 1 95.31 235 TYR A O 1
ATOM 1833 N N . PHE A 1 236 ? -15.672 18.234 -10.312 1 94.94 236 PHE A N 1
ATOM 1834 C CA . PHE A 1 236 ? -15.094 17.109 -9.57 1 94.94 236 PHE A CA 1
ATOM 1835 C C . PHE A 1 236 ? -15.984 15.875 -9.695 1 94.94 236 PHE A C 1
ATOM 1837 O O . PHE A 1 236 ? -15.492 14.781 -9.984 1 94.94 236 PHE A O 1
ATOM 1844 N N . SER A 1 237 ? -17.219 16.062 -9.477 1 90.38 237 SER A N 1
ATOM 1845 C CA . SER A 1 237 ? -18.156 14.938 -9.5 1 90.38 237 SER A CA 1
ATOM 1846 C C . SER A 1 237 ? -18.188 14.281 -10.875 1 90.38 237 SER A C 1
ATOM 1848 O O . SER A 1 237 ? -18.203 13.055 -10.984 1 90.38 237 SER A O 1
ATOM 1850 N N . TYR A 1 238 ? -18.219 15.062 -11.812 1 90.38 238 TYR A N 1
ATOM 1851 C CA . TYR A 1 238 ? -18.25 14.523 -13.172 1 90.38 238 TYR A CA 1
ATOM 1852 C C . TYR A 1 238 ? -16.953 13.812 -13.516 1 90.38 238 TYR A C 1
ATOM 1854 O O . TYR A 1 238 ? -16.969 12.742 -14.133 1 90.38 238 TYR A O 1
ATOM 1862 N N . ALA A 1 239 ? -15.852 14.445 -13.164 1 93.06 239 ALA A N 1
ATOM 1863 C CA . ALA A 1 239 ? -14.555 13.836 -13.43 1 93.06 239 ALA A CA 1
ATOM 1864 C C . ALA A 1 239 ? -14.422 12.492 -12.719 1 93.06 239 ALA A C 1
ATOM 1866 O O . ALA A 1 239 ? -13.875 11.539 -13.281 1 93.06 239 ALA A O 1
ATOM 1867 N N . THR A 1 240 ? -14.812 12.398 -11.492 1 89.25 240 THR A N 1
ATOM 1868 C CA . THR A 1 240 ? -14.734 11.156 -10.727 1 89.25 240 THR A CA 1
ATOM 1869 C C . THR A 1 240 ? -15.641 10.086 -11.328 1 89.25 240 THR A C 1
ATOM 1871 O O . THR A 1 240 ? -15.312 8.898 -11.312 1 89.25 240 THR A O 1
ATOM 1874 N N . TYR A 1 241 ? -16.75 10.594 -11.789 1 84.25 241 TYR A N 1
ATOM 1875 C CA . TYR A 1 241 ? -17.641 9.695 -12.5 1 84.25 241 TYR A CA 1
ATOM 1876 C C . TYR A 1 241 ? -16.969 9.117 -13.734 1 84.25 241 TYR A C 1
ATOM 1878 O O . TYR A 1 241 ? -17 7.898 -13.953 1 84.25 241 TYR A O 1
ATOM 1886 N N . LEU A 1 242 ? -16.344 9.945 -14.516 1 86.25 242 LEU A N 1
ATOM 1887 C CA . LEU A 1 242 ? -15.641 9.484 -15.711 1 86.25 242 LEU A CA 1
ATOM 1888 C C . LEU A 1 242 ? -14.531 8.508 -15.344 1 86.25 242 LEU A C 1
ATOM 1890 O O . LEU A 1 242 ? -14.328 7.508 -16.031 1 86.25 242 LEU A O 1
ATOM 1894 N N . ASN A 1 243 ? -13.859 8.812 -14.297 1 86.56 243 ASN A N 1
ATOM 1895 C CA . ASN A 1 243 ? -12.766 7.957 -13.836 1 86.56 243 ASN A CA 1
ATOM 1896 C C . ASN A 1 243 ? -13.273 6.582 -13.414 1 86.56 243 ASN A C 1
ATOM 1898 O O . ASN A 1 243 ? -12.617 5.57 -13.672 1 86.56 243 ASN A O 1
ATOM 1902 N N . SER A 1 244 ? -14.336 6.523 -12.789 1 79.44 244 SER A N 1
ATOM 1903 C CA . SER A 1 244 ? -14.891 5.266 -12.312 1 79.44 244 SER A CA 1
ATOM 1904 C C . SER A 1 244 ? -15.352 4.387 -13.469 1 79.44 244 SER A C 1
ATOM 1906 O O . SER A 1 244 ? -15.336 3.156 -13.367 1 79.44 244 SER A O 1
ATOM 1908 N N . LEU A 1 245 ? -15.734 4.996 -14.539 1 76.81 245 LEU A N 1
ATOM 1909 C CA . LEU A 1 245 ? -16.219 4.266 -15.703 1 76.81 245 LEU A CA 1
ATOM 1910 C C . LEU A 1 245 ? -15.07 3.623 -16.469 1 76.81 245 LEU A C 1
ATOM 1912 O O . LEU A 1 245 ? -15.25 2.605 -17.141 1 76.81 245 LEU A O 1
ATOM 1916 N N . THR A 1 246 ? -13.938 4.195 -16.297 1 69.62 246 THR A N 1
ATOM 1917 C CA . THR A 1 246 ? -12.828 3.762 -17.141 1 69.62 246 THR A CA 1
ATOM 1918 C C . THR A 1 246 ? -11.805 2.977 -16.328 1 69.62 246 THR A C 1
ATOM 1920 O O . THR A 1 246 ? -10.906 2.34 -16.891 1 69.62 246 THR A O 1
ATOM 1923 N N . SER A 1 247 ? -11.758 3.057 -14.992 1 59.38 247 SER A N 1
ATOM 1924 C CA . SER A 1 247 ? -10.656 2.613 -14.141 1 59.38 247 SER A CA 1
ATOM 1925 C C . SER A 1 247 ? -10.5 1.097 -14.195 1 59.38 247 SER A C 1
ATOM 1927 O O . SER A 1 247 ? -9.43 0.569 -13.891 1 59.38 247 SER A O 1
ATOM 1929 N N . ASN A 1 248 ? -11.484 0.361 -14.305 1 57.41 248 ASN A N 1
ATOM 1930 C CA . ASN A 1 248 ? -11.359 -1.074 -14.078 1 57.41 248 ASN A CA 1
ATOM 1931 C C . ASN A 1 248 ? -10.562 -1.748 -15.195 1 57.41 248 ASN A C 1
ATOM 1933 O O . ASN A 1 248 ? -10.445 -2.975 -15.227 1 57.41 248 ASN A O 1
ATOM 1937 N N . GLU A 1 249 ? -9.898 -0.838 -15.875 1 62.5 249 GLU A N 1
ATOM 1938 C CA . GLU A 1 249 ? -9.148 -1.437 -16.969 1 62.5 249 GLU A CA 1
ATOM 1939 C C . GLU A 1 249 ? -7.691 -1.67 -16.578 1 62.5 249 GLU A C 1
ATOM 1941 O O . GLU A 1 249 ? -7.375 -1.809 -15.398 1 62.5 249 GLU A O 1
ATOM 1946 N N . ARG A 1 250 ? -6.758 -1.559 -17.406 1 72.19 250 ARG A N 1
ATOM 1947 C CA . ARG A 1 250 ? -5.309 -1.708 -17.328 1 72.19 250 ARG A CA 1
ATOM 1948 C C . ARG A 1 250 ? -4.664 -0.492 -16.672 1 72.19 250 ARG A C 1
ATOM 1950 O O . ARG A 1 250 ? -5.223 0.606 -16.703 1 72.19 250 ARG A O 1
ATOM 1957 N N . PRO A 1 251 ? -3.742 -0.843 -15.914 1 82.62 251 PRO A N 1
ATOM 1958 C CA . PRO A 1 251 ? -3.02 0.304 -15.359 1 82.62 251 PRO A CA 1
ATOM 1959 C C . PRO A 1 251 ? -2.719 1.373 -16.406 1 82.62 251 PRO A C 1
ATOM 1961 O O . PRO A 1 251 ? -2.354 1.047 -17.547 1 82.62 251 PRO A O 1
ATOM 1964 N N . ASN A 1 252 ? -3.02 2.559 -16.141 1 87.38 252 ASN A N 1
ATOM 1965 C CA . ASN A 1 252 ? -2.883 3.703 -17.031 1 87.38 252 ASN A CA 1
ATOM 1966 C C . ASN A 1 252 ? -2.346 4.93 -16.297 1 87.38 252 ASN A C 1
ATOM 1968 O O . ASN A 1 252 ? -2.795 5.242 -15.203 1 87.38 252 ASN A O 1
ATOM 1972 N N . VAL A 1 253 ? -1.404 5.605 -17 1 90.69 253 VAL A N 1
ATOM 1973 C CA . VAL A 1 253 ? -0.751 6.754 -16.375 1 90.69 253 VAL A CA 1
ATOM 1974 C C . VAL A 1 253 ? -1.779 7.852 -16.109 1 90.69 253 VAL A C 1
ATOM 1976 O O . VAL A 1 253 ? -1.7 8.555 -15.109 1 90.69 253 VAL A O 1
ATOM 1979 N N . LYS A 1 254 ? -2.754 8.016 -17 1 91.94 254 LYS A N 1
ATOM 1980 C CA . LYS A 1 254 ? -3.771 9.047 -16.828 1 91.94 254 LYS A CA 1
ATOM 1981 C C . LYS A 1 254 ? -4.652 8.75 -15.609 1 91.94 254 LYS A C 1
ATOM 1983 O O . LYS A 1 254 ? -5.094 9.672 -14.914 1 91.94 254 LYS A O 1
ATOM 1988 N N . SER A 1 255 ? -4.91 7.492 -15.406 1 92.94 255 SER A N 1
ATOM 1989 C CA . SER A 1 255 ? -5.664 7.125 -14.211 1 92.94 255 SER A CA 1
ATOM 1990 C C . SER A 1 255 ? -4.895 7.477 -12.945 1 92.94 255 SER A C 1
ATOM 1992 O O . SER A 1 255 ? -5.477 7.953 -11.969 1 92.94 255 SER A O 1
ATOM 1994 N N . VAL A 1 256 ? -3.564 7.215 -12.953 1 95.25 256 VAL A N 1
ATOM 1995 C CA . VAL A 1 256 ? -2.705 7.559 -11.828 1 95.25 256 VAL A CA 1
ATOM 1996 C C . VAL A 1 256 ? -2.754 9.062 -11.578 1 95.25 256 VAL A C 1
ATOM 1998 O O . VAL A 1 256 ? -2.881 9.508 -10.438 1 95.25 256 VAL A O 1
ATOM 2001 N N . LEU A 1 257 ? -2.734 9.844 -12.648 1 96.62 257 LEU A N 1
ATOM 2002 C CA . LEU A 1 257 ? -2.783 11.297 -12.555 1 96.62 257 LEU A CA 1
ATOM 2003 C C . LEU A 1 257 ? -4.141 11.766 -12.039 1 96.62 257 LEU A C 1
ATOM 2005 O O . LEU A 1 257 ? -4.219 12.672 -11.211 1 96.62 257 LEU A O 1
ATOM 2009 N N . CYS A 1 258 ? -5.16 11.109 -12.539 1 95.94 258 CYS A N 1
ATOM 2010 C CA . CYS A 1 258 ? -6.496 11.469 -12.078 1 95.94 258 CYS A CA 1
ATOM 2011 C C . CYS A 1 258 ? -6.625 11.266 -10.57 1 95.94 258 CYS A C 1
ATOM 2013 O O . CYS A 1 258 ? -7.105 12.156 -9.859 1 95.94 258 CYS A O 1
ATOM 2015 N N . HIS A 1 259 ? -6.191 10.172 -10.07 1 95.88 259 HIS A N 1
ATOM 2016 C CA . HIS A 1 259 ? -6.293 9.906 -8.641 1 95.88 259 HIS A CA 1
ATOM 2017 C C . HIS A 1 259 ? -5.406 10.852 -7.836 1 95.88 259 HIS A C 1
ATOM 2019 O O . HIS A 1 259 ? -5.727 11.195 -6.695 1 95.88 259 HIS A O 1
ATOM 2025 N N . SER A 1 260 ? -4.305 11.344 -8.391 1 97.62 260 SER A N 1
ATOM 2026 C CA . SER A 1 260 ? -3.455 12.328 -7.73 1 97.62 260 SER A CA 1
ATOM 2027 C C . SER A 1 260 ? -4.168 13.672 -7.605 1 97.62 260 SER A C 1
ATOM 2029 O O . SER A 1 260 ? -4.066 14.344 -6.574 1 97.62 260 SER A O 1
ATOM 2031 N N . TRP A 1 261 ? -4.867 14 -8.688 1 97.88 261 TRP A N 1
ATOM 2032 C CA . TRP A 1 261 ? -5.629 15.242 -8.641 1 97.88 261 TRP A CA 1
ATOM 2033 C C . TRP A 1 261 ? -6.816 15.125 -7.699 1 97.88 261 TRP A C 1
ATOM 2035 O O . TRP A 1 261 ? -7.195 16.094 -7.035 1 97.88 261 TRP A O 1
ATOM 2045 N N . ILE A 1 262 ? -7.422 13.938 -7.625 1 95.94 262 ILE A N 1
ATOM 2046 C CA . ILE A 1 262 ? -8.508 13.68 -6.684 1 95.94 262 ILE A CA 1
ATOM 2047 C C . ILE A 1 262 ? -7.984 13.805 -5.254 1 95.94 262 ILE A C 1
ATOM 2049 O O . ILE A 1 262 ? -8.664 14.359 -4.387 1 95.94 262 ILE A O 1
ATOM 2053 N N . PHE A 1 263 ? -6.793 13.391 -5.012 1 96.94 263 PHE A N 1
ATOM 2054 C CA . PHE A 1 263 ? -6.152 13.516 -3.709 1 96.94 263 PHE A CA 1
ATOM 2055 C C . PHE A 1 263 ? -6.137 14.969 -3.254 1 96.94 263 PHE A C 1
ATOM 2057 O O . PHE A 1 263 ? -6.566 15.281 -2.143 1 96.94 263 PHE A O 1
ATOM 2064 N N . PHE A 1 264 ? -5.684 15.859 -4.109 1 97.31 264 PHE A N 1
ATOM 2065 C CA . PHE A 1 264 ? -5.559 17.266 -3.721 1 97.31 264 PHE A CA 1
ATOM 2066 C C . PHE A 1 264 ? -6.93 17.891 -3.514 1 97.31 264 PHE A C 1
ATOM 2068 O O . PHE A 1 264 ? -7.117 18.688 -2.6 1 97.31 264 PHE A O 1
ATOM 2075 N N . TYR A 1 265 ? -7.809 17.484 -4.387 1 96.12 265 TYR A N 1
ATOM 2076 C CA . TYR A 1 265 ? -9.141 18.047 -4.203 1 96.12 265 TYR A CA 1
ATOM 2077 C C . TYR A 1 265 ? -9.719 17.656 -2.846 1 96.12 265 TYR A C 1
ATOM 2079 O O . TYR A 1 265 ? -10.258 18.5 -2.129 1 96.12 265 TYR A O 1
ATOM 2087 N N . GLN A 1 266 ? -9.602 16.375 -2.51 1 93.88 266 GLN A N 1
ATOM 2088 C CA . GLN A 1 266 ? -10.109 15.875 -1.237 1 93.88 266 GLN A CA 1
ATOM 2089 C C . GLN A 1 266 ? -9.367 16.5 -0.063 1 93.88 266 GLN A C 1
ATOM 2091 O O . GLN A 1 266 ? -9.977 16.891 0.934 1 93.88 266 GLN A O 1
ATOM 2096 N N . LEU A 1 267 ? -8.078 16.578 -0.174 1 94.62 267 LEU A N 1
ATOM 2097 C CA . LEU A 1 267 ? -7.258 17.156 0.882 1 94.62 267 LEU A CA 1
ATOM 2098 C C . LEU A 1 267 ? -7.645 18.594 1.142 1 94.62 267 LEU A C 1
ATOM 2100 O O . LEU A 1 267 ? -7.797 19.016 2.295 1 94.62 267 LEU A O 1
ATOM 2104 N N . ASN A 1 268 ? -7.809 19.344 0.051 1 93.62 268 ASN A N 1
ATOM 2105 C CA . ASN A 1 268 ? -8.148 20.766 0.161 1 93.62 268 ASN A CA 1
ATOM 2106 C C . ASN A 1 268 ? -9.586 20.953 0.638 1 93.62 268 ASN A C 1
ATOM 2108 O O . ASN A 1 268 ? -9.914 22 1.213 1 93.62 268 ASN A O 1
ATOM 2112 N N . ALA A 1 269 ? -10.398 19.969 0.405 1 89.88 269 ALA A N 1
ATOM 2113 C CA . ALA A 1 269 ? -11.781 20.031 0.873 1 89.88 269 ALA A CA 1
ATOM 2114 C C . ALA A 1 269 ? -11.891 19.578 2.322 1 89.88 269 ALA A C 1
ATOM 2116 O O . ALA A 1 269 ? -12.984 19.547 2.889 1 89.88 269 ALA A O 1
ATOM 2117 N N . GLY A 1 270 ? -10.82 19.172 2.908 1 88.12 270 GLY A N 1
ATOM 2118 C CA . GLY A 1 270 ? -10.812 18.75 4.301 1 88.12 270 GLY A CA 1
ATOM 2119 C C . GLY A 1 270 ? -11.188 17.297 4.492 1 88.12 270 GLY A C 1
ATOM 2120 O O . GLY A 1 270 ? -11.453 16.859 5.613 1 88.12 270 GLY A O 1
ATOM 2121 N N . ARG A 1 271 ? -11.25 16.547 3.412 1 89.19 271 ARG A N 1
ATOM 2122 C CA . ARG A 1 271 ? -11.578 15.133 3.473 1 89.19 271 ARG A CA 1
ATOM 2123 C C . ARG A 1 271 ? -10.32 14.273 3.447 1 89.19 271 ARG A C 1
ATOM 2125 O O . ARG A 1 271 ? -10.023 13.633 2.438 1 89.19 271 ARG A O 1
ATOM 2132 N N . ARG A 1 272 ? -9.711 14.148 4.531 1 91.31 272 ARG A N 1
ATOM 2133 C CA . ARG A 1 272 ? -8.383 13.555 4.633 1 91.31 272 ARG A CA 1
ATOM 2134 C C . ARG A 1 272 ? -8.438 12.047 4.402 1 91.31 272 ARG A C 1
ATOM 2136 O O . ARG A 1 272 ? -7.527 11.469 3.803 1 91.31 272 ARG A O 1
ATOM 2143 N N . ASP A 1 273 ? -9.508 11.359 4.852 1 90.19 273 ASP A N 1
ATOM 2144 C CA . ASP A 1 273 ? -9.625 9.922 4.633 1 90.19 273 ASP A CA 1
ATOM 2145 C C . ASP A 1 273 ? -9.758 9.602 3.145 1 90.19 273 ASP A C 1
ATOM 2147 O O . ASP A 1 273 ? -9.148 8.656 2.652 1 90.19 273 ASP A O 1
ATOM 2151 N N . ALA A 1 274 ? -10.602 10.414 2.51 1 91.25 274 ALA A N 1
ATOM 2152 C CA . ALA A 1 274 ? -10.758 10.227 1.068 1 91.25 274 ALA A CA 1
ATOM 2153 C C . ALA A 1 274 ? -9.453 10.5 0.336 1 91.25 274 ALA A C 1
ATOM 2155 O O . ALA A 1 274 ? -9.133 9.828 -0.654 1 91.25 274 ALA A O 1
ATOM 2156 N N . ALA A 1 275 ? -8.75 11.523 0.795 1 94.5 275 ALA A N 1
ATOM 2157 C CA . ALA A 1 275 ? -7.445 11.812 0.215 1 94.5 275 ALA A CA 1
ATOM 2158 C C . ALA A 1 275 ? -6.488 10.641 0.409 1 94.5 275 ALA A C 1
ATOM 2160 O O . ALA A 1 275 ? -5.773 10.25 -0.518 1 94.5 275 ALA A O 1
ATOM 2161 N N . TYR A 1 276 ? -6.48 10.047 1.621 1 95.25 276 TYR A N 1
ATOM 2162 C CA . TYR A 1 276 ? -5.664 8.875 1.929 1 95.25 276 TYR A CA 1
ATOM 2163 C C . TYR A 1 276 ? -5.984 7.723 0.984 1 95.25 276 TYR A C 1
ATOM 2165 O O . TYR A 1 276 ? -5.078 7.055 0.483 1 95.25 276 TYR A O 1
ATOM 2173 N N . HIS A 1 277 ? -7.219 7.574 0.705 1 93.44 277 HIS A N 1
ATOM 2174 C CA . HIS A 1 277 ? -7.664 6.52 -0.197 1 93.44 277 HIS A CA 1
ATOM 2175 C C . HIS A 1 277 ? -7.195 6.777 -1.624 1 93.44 277 HIS A C 1
ATOM 2177 O O . HIS A 1 277 ? -6.633 5.887 -2.268 1 93.44 277 HIS A O 1
ATOM 2183 N N . SER A 1 278 ? -7.359 7.957 -2.074 1 94.25 278 SER A N 1
ATOM 2184 C CA . SER A 1 278 ? -7.086 8.289 -3.469 1 94.25 278 SER A CA 1
ATOM 2185 C C . SER A 1 278 ? -5.605 8.148 -3.789 1 94.25 278 SER A C 1
ATOM 2187 O O . SER A 1 278 ? -5.238 7.656 -4.859 1 94.25 278 SER A O 1
ATOM 2189 N N . ILE A 1 279 ? -4.82 8.57 -2.879 1 96.56 279 ILE A N 1
ATOM 2190 C CA . ILE A 1 279 ? -3.391 8.508 -3.172 1 96.56 279 ILE A CA 1
ATOM 2191 C C . ILE A 1 279 ? -2.918 7.055 -3.111 1 96.56 279 ILE A C 1
ATOM 2193 O O . ILE A 1 279 ? -1.995 6.664 -3.83 1 96.56 279 ILE A O 1
ATOM 2197 N N . GLY A 1 280 ? -3.543 6.277 -2.254 1 95.31 280 GLY A N 1
ATOM 2198 C CA . GLY A 1 280 ? -3.236 4.855 -2.26 1 95.31 280 GLY A CA 1
ATOM 2199 C C . GLY A 1 280 ? -3.496 4.195 -3.598 1 95.31 280 GLY A C 1
ATOM 2200 O O . GLY A 1 280 ? -2.684 3.396 -4.07 1 95.31 280 GLY A O 1
ATOM 2201 N N . VAL A 1 281 ? -4.605 4.527 -4.188 1 93.69 281 VAL A N 1
ATOM 2202 C CA . VAL A 1 281 ? -4.969 3.977 -5.488 1 93.69 281 VAL A CA 1
ATOM 2203 C C . VAL A 1 281 ? -3.957 4.426 -6.539 1 93.69 281 VAL A C 1
ATOM 2205 O O . VAL A 1 281 ? -3.52 3.627 -7.371 1 93.69 281 VAL A O 1
ATOM 2208 N N . ALA A 1 282 ? -3.607 5.688 -6.508 1 96.25 282 ALA A N 1
ATOM 2209 C CA . ALA A 1 282 ? -2.641 6.219 -7.465 1 96.25 282 ALA A CA 1
ATOM 2210 C C . ALA A 1 282 ? -1.297 5.508 -7.34 1 96.25 282 ALA A C 1
ATOM 2212 O O . ALA A 1 282 ? -0.69 5.129 -8.344 1 96.25 282 ALA A O 1
ATOM 2213 N N . CYS A 1 283 ? -0.848 5.332 -6.117 1 96.38 283 CYS A N 1
ATOM 2214 C CA . CYS A 1 283 ? 0.445 4.703 -5.875 1 96.38 283 CYS A CA 1
ATOM 2215 C C . CYS A 1 283 ? 0.44 3.252 -6.34 1 96.38 283 CYS A C 1
ATOM 2217 O O . CYS A 1 283 ? 1.406 2.787 -6.949 1 96.38 283 CYS A O 1
ATOM 2219 N N . ARG A 1 284 ? -0.63 2.545 -6.039 1 94.94 284 ARG A N 1
ATOM 2220 C CA . ARG A 1 284 ? -0.743 1.155 -6.473 1 94.94 284 ARG A CA 1
ATOM 2221 C C . ARG A 1 284 ? -0.736 1.053 -7.992 1 94.94 284 ARG A C 1
ATOM 2223 O O . ARG A 1 284 ? -0.131 0.138 -8.555 1 94.94 284 ARG A O 1
ATOM 2230 N N . GLY A 1 285 ? -1.473 1.98 -8.648 1 93.38 285 GLY A N 1
ATOM 2231 C CA . GLY A 1 285 ? -1.455 2.033 -10.102 1 93.38 285 GLY A CA 1
ATOM 2232 C C . GLY A 1 285 ? -0.076 2.309 -10.672 1 93.38 285 GLY A C 1
ATOM 2233 O O . GLY A 1 285 ? 0.313 1.72 -11.688 1 93.38 285 GLY A O 1
ATOM 2234 N N . ALA A 1 286 ? 0.676 3.176 -10.07 1 94.69 286 ALA A N 1
ATOM 2235 C CA . ALA A 1 286 ? 2.029 3.498 -10.516 1 94.69 286 ALA A CA 1
ATOM 2236 C C . ALA A 1 286 ? 2.949 2.285 -10.391 1 94.69 286 ALA A C 1
ATOM 2238 O O . ALA A 1 286 ? 3.771 2.031 -11.273 1 94.69 286 ALA A O 1
ATOM 2239 N N . CYS A 1 287 ? 2.799 1.524 -9.32 1 93.19 287 CYS A N 1
ATOM 2240 C CA . CYS A 1 287 ? 3.615 0.332 -9.117 1 93.19 287 CYS A CA 1
ATOM 2241 C C . CYS A 1 287 ? 3.271 -0.742 -10.148 1 93.19 287 CYS A C 1
ATOM 2243 O O . CYS A 1 287 ? 4.148 -1.486 -10.586 1 93.19 287 CYS A O 1
ATOM 2245 N N . ALA A 1 288 ? 2.002 -0.775 -10.484 1 92.44 288 ALA A N 1
ATOM 2246 C CA . ALA A 1 288 ? 1.571 -1.744 -11.484 1 92.44 288 ALA A CA 1
ATOM 2247 C C . ALA A 1 288 ? 2.227 -1.464 -12.836 1 92.44 288 ALA A C 1
ATOM 2249 O O . ALA A 1 288 ? 2.393 -2.373 -13.656 1 92.44 288 ALA A O 1
ATOM 2250 N N . MET A 1 289 ? 2.668 -0.262 -13.055 1 89.94 289 MET A N 1
ATOM 2251 C CA . MET A 1 289 ? 3.262 0.135 -14.328 1 89.94 289 MET A CA 1
ATOM 2252 C C . MET A 1 289 ? 4.785 0.169 -14.227 1 89.94 289 MET A C 1
ATOM 2254 O O . MET A 1 289 ? 5.465 0.493 -15.203 1 89.94 289 MET A O 1
ATOM 2258 N N . GLY A 1 290 ? 5.32 -0.082 -13.062 1 89.62 290 GLY A N 1
ATOM 2259 C CA . GLY A 1 290 ? 6.762 -0.093 -12.875 1 89.62 290 GLY A CA 1
ATOM 2260 C C . GLY A 1 290 ? 7.359 1.296 -12.734 1 89.62 290 GLY A C 1
ATOM 2261 O O . GLY A 1 290 ? 8.562 1.483 -12.93 1 89.62 290 GLY A O 1
ATOM 2262 N N . ILE A 1 291 ? 6.559 2.314 -12.406 1 91.19 291 ILE A N 1
ATOM 2263 C CA . ILE A 1 291 ? 7.012 3.699 -12.312 1 91.19 291 ILE A CA 1
ATOM 2264 C C . ILE A 1 291 ? 7.93 3.861 -11.102 1 91.19 291 ILE A C 1
ATOM 2266 O O . ILE A 1 291 ? 8.773 4.758 -11.078 1 91.19 291 ILE A O 1
ATOM 2270 N N . HIS A 1 292 ? 7.867 2.998 -10.094 1 90.06 292 HIS A N 1
ATOM 2271 C CA . HIS A 1 292 ? 8.656 3.084 -8.867 1 90.06 292 HIS A CA 1
ATOM 2272 C C . HIS A 1 292 ? 10.102 2.67 -9.117 1 90.06 292 HIS A C 1
ATOM 2274 O O . HIS A 1 292 ? 10.977 2.912 -8.281 1 90.06 292 HIS A O 1
ATOM 2280 N N . ARG A 1 293 ? 10.359 2.127 -10.242 1 85.75 293 ARG A N 1
ATOM 2281 C CA . ARG A 1 293 ? 11.688 1.591 -10.516 1 85.75 293 ARG A CA 1
ATOM 2282 C C . ARG A 1 293 ? 12.664 2.705 -10.867 1 85.75 293 ARG A C 1
ATOM 2284 O O . ARG A 1 293 ? 12.297 3.666 -11.547 1 85.75 293 ARG A O 1
ATOM 2291 N N . ALA A 1 294 ? 13.875 2.492 -10.484 1 77.25 294 ALA A N 1
ATOM 2292 C CA . ALA A 1 294 ? 14.914 3.494 -10.719 1 77.25 294 ALA A CA 1
ATOM 2293 C C . ALA A 1 294 ? 15.539 3.324 -12.102 1 77.25 294 ALA A C 1
ATOM 2295 O O . ALA A 1 294 ? 16.016 4.297 -12.695 1 77.25 294 ALA A O 1
ATOM 2296 N N . ASN A 1 295 ? 15.523 2.104 -12.523 1 73.69 295 ASN A N 1
ATOM 2297 C CA . ASN A 1 295 ? 16.219 1.839 -13.781 1 73.69 295 ASN A CA 1
ATOM 2298 C C . ASN A 1 295 ? 15.289 1.949 -14.977 1 73.69 295 ASN A C 1
ATOM 2300 O O . ASN A 1 295 ? 14.133 1.526 -14.914 1 73.69 295 ASN A O 1
ATOM 2304 N N . ARG A 1 296 ? 15.922 2.566 -15.961 1 71.44 296 ARG A N 1
ATOM 2305 C CA . ARG A 1 296 ? 15.148 2.746 -17.188 1 71.44 296 ARG A CA 1
ATOM 2306 C C . ARG A 1 296 ? 15.141 1.471 -18.016 1 71.44 296 ARG A C 1
ATOM 2308 O O . ARG A 1 296 ? 16.203 0.909 -18.312 1 71.44 296 ARG A O 1
ATOM 2315 N N . SER A 1 297 ? 13.984 1.126 -18.312 1 70.94 297 SER A N 1
ATOM 2316 C CA . SER A 1 297 ? 13.859 0.057 -19.297 1 70.94 297 SER A CA 1
ATOM 2317 C C . SER A 1 297 ? 14.195 0.553 -20.703 1 70.94 297 SER A C 1
ATOM 2319 O O . SER A 1 297 ? 13.891 1.695 -21.047 1 70.94 297 SER A O 1
ATOM 2321 N N . PRO A 1 298 ? 14.805 -0.268 -21.469 1 70.5 298 PRO A N 1
ATOM 2322 C CA . PRO A 1 298 ? 15.125 0.13 -22.844 1 70.5 298 PRO A CA 1
ATOM 2323 C C . PRO A 1 298 ? 13.891 0.463 -23.672 1 70.5 298 PRO A C 1
ATOM 2325 O O . PRO A 1 298 ? 13.984 1.194 -24.656 1 70.5 298 PRO A O 1
ATOM 2328 N N . LEU A 1 299 ? 12.836 0.049 -23.266 1 73.94 299 LEU A N 1
ATOM 2329 C CA . LEU A 1 299 ? 11.609 0.242 -24.031 1 73.94 299 LEU A CA 1
ATOM 2330 C C . LEU A 1 299 ? 10.969 1.587 -23.703 1 73.94 299 LEU A C 1
ATOM 2332 O O . LEU A 1 299 ? 10.047 2.021 -24.391 1 73.94 299 LEU A O 1
ATOM 2336 N N . VAL A 1 300 ? 11.57 2.221 -22.719 1 79 300 VAL A N 1
ATOM 2337 C CA . VAL A 1 300 ? 11.008 3.496 -22.297 1 79 300 VAL A CA 1
ATOM 2338 C C . VAL A 1 300 ? 11.898 4.645 -22.766 1 79 300 VAL A C 1
ATOM 2340 O O . VAL A 1 300 ? 13.109 4.617 -22.578 1 79 300 VAL A O 1
ATOM 2343 N N . SER A 1 301 ? 11.312 5.59 -23.406 1 84.25 301 SER A N 1
ATOM 2344 C CA . SER A 1 301 ? 12.062 6.758 -23.875 1 84.25 301 SER A CA 1
ATOM 2345 C C . SER A 1 301 ? 12.617 7.559 -22.688 1 84.25 301 SER A C 1
ATOM 2347 O O . SER A 1 301 ? 12.148 7.41 -21.562 1 84.25 301 SER A O 1
ATOM 2349 N N . HIS A 1 302 ? 13.531 8.359 -22.969 1 86.19 302 HIS A N 1
ATOM 2350 C CA . HIS A 1 302 ? 14.148 9.195 -21.938 1 86.19 302 HIS A CA 1
ATOM 2351 C C . HIS A 1 302 ? 13.141 10.18 -21.359 1 86.19 302 HIS A C 1
ATOM 2353 O O . HIS A 1 302 ? 13.109 10.398 -20.141 1 86.19 302 HIS A O 1
ATOM 2359 N N . ASP A 1 303 ? 12.391 10.727 -22.203 1 87.06 303 ASP A N 1
ATOM 2360 C CA . ASP A 1 303 ? 11.406 11.703 -21.75 1 87.06 303 ASP A CA 1
ATOM 2361 C C . ASP A 1 303 ? 10.328 11.055 -20.891 1 87.06 303 ASP A C 1
ATOM 2363 O O . ASP A 1 303 ? 9.906 11.617 -19.875 1 87.06 303 ASP A O 1
ATOM 2367 N N . SER A 1 304 ? 9.969 9.914 -21.328 1 86.88 304 SER A N 1
ATOM 2368 C CA . SER A 1 304 ? 8.969 9.18 -20.562 1 86.88 304 SER A CA 1
ATOM 2369 C C . SER A 1 304 ? 9.516 8.766 -19.203 1 86.88 304 SER A C 1
ATOM 2371 O O . SER A 1 304 ? 8.789 8.781 -18.203 1 86.88 304 SER A O 1
ATOM 2373 N N . PHE A 1 305 ? 10.742 8.508 -19.25 1 89 305 PHE A N 1
ATOM 2374 C CA . PHE A 1 305 ? 11.367 8.109 -17.984 1 89 305 PHE A CA 1
ATOM 2375 C C . PHE A 1 305 ? 11.484 9.297 -17.047 1 89 305 PHE A C 1
ATOM 2377 O O . PHE A 1 305 ? 11.25 9.164 -15.836 1 89 305 PHE A O 1
ATOM 2384 N N . ALA A 1 306 ? 11.859 10.422 -17.547 1 89.25 306 ALA A N 1
ATOM 2385 C CA . ALA A 1 306 ? 11.969 11.625 -16.734 1 89.25 306 ALA A CA 1
ATOM 2386 C C . ALA A 1 306 ? 10.617 12.008 -16.141 1 89.25 306 ALA A C 1
ATOM 2388 O O . ALA A 1 306 ? 10.531 12.406 -14.969 1 89.25 306 ALA A O 1
ATOM 2389 N N . PHE A 1 307 ? 9.633 11.914 -16.938 1 92.25 307 PHE A N 1
ATOM 2390 C CA . PHE A 1 307 ? 8.281 12.188 -16.453 1 92.25 307 PHE A CA 1
ATOM 2391 C C . PHE A 1 307 ? 7.891 11.227 -15.352 1 92.25 307 PHE A C 1
ATOM 2393 O O . PHE A 1 307 ? 7.336 11.633 -14.328 1 92.25 307 PHE A O 1
ATOM 2400 N N . ARG A 1 308 ? 8.172 9.953 -15.586 1 90.94 308 ARG A N 1
ATOM 2401 C CA . ARG A 1 308 ? 7.855 8.914 -14.609 1 90.94 308 ARG A CA 1
ATOM 2402 C C . ARG A 1 308 ? 8.594 9.164 -13.297 1 90.94 308 ARG A C 1
ATOM 2404 O O . ARG A 1 308 ? 8.039 8.938 -12.211 1 90.94 308 ARG A O 1
ATOM 2411 N N . ASN A 1 309 ? 9.781 9.602 -13.391 1 90.75 309 ASN A N 1
ATOM 2412 C CA . ASN A 1 309 ? 10.562 9.898 -12.195 1 90.75 309 ASN A CA 1
ATOM 2413 C C . ASN A 1 309 ? 9.945 11.055 -11.406 1 90.75 309 ASN A C 1
ATOM 2415 O O . ASN A 1 309 ? 9.883 11 -10.172 1 90.75 309 ASN A O 1
ATOM 2419 N N . ARG A 1 310 ? 9.523 12.078 -12.062 1 92.94 310 ARG A N 1
ATOM 2420 C CA . ARG A 1 310 ? 8.867 13.203 -11.398 1 92.94 310 ARG A CA 1
ATOM 2421 C C . ARG A 1 310 ? 7.555 12.766 -10.75 1 92.94 310 ARG A C 1
ATOM 2423 O O . ARG A 1 310 ? 7.238 13.18 -9.633 1 92.94 310 ARG A O 1
ATOM 2430 N N . LEU A 1 311 ? 6.887 11.938 -11.5 1 95.44 311 LEU A N 1
ATOM 2431 C CA . LEU A 1 311 ? 5.609 11.445 -10.992 1 95.44 311 LEU A CA 1
ATOM 2432 C C . LEU A 1 311 ? 5.809 10.609 -9.734 1 95.44 311 LEU A C 1
ATOM 2434 O O . LEU A 1 311 ? 5.055 10.758 -8.766 1 95.44 311 LEU A O 1
ATOM 2438 N N . TRP A 1 312 ? 6.797 9.742 -9.75 1 94.56 312 TRP A N 1
ATOM 2439 C CA . TRP A 1 312 ? 7.059 8.898 -8.586 1 94.56 312 TRP A CA 1
ATOM 2440 C C . TRP A 1 312 ? 7.414 9.75 -7.371 1 94.56 312 TRP A C 1
ATOM 2442 O O . TRP A 1 312 ? 6.938 9.492 -6.262 1 94.56 312 TRP A O 1
ATOM 2452 N N . LYS A 1 313 ? 8.18 10.812 -7.547 1 92.94 313 LYS A N 1
ATOM 2453 C CA . LYS A 1 313 ? 8.547 11.719 -6.461 1 92.94 313 LYS A CA 1
ATOM 2454 C C . LYS A 1 313 ? 7.316 12.391 -5.863 1 92.94 313 LYS A C 1
ATOM 2456 O O . LYS A 1 313 ? 7.188 12.484 -4.641 1 92.94 313 LYS A O 1
ATOM 2461 N N . ALA A 1 314 ? 6.496 12.844 -6.742 1 96 314 ALA A N 1
ATOM 2462 C CA . ALA A 1 314 ? 5.266 13.5 -6.297 1 96 314 ALA A CA 1
ATOM 2463 C C . ALA A 1 314 ? 4.395 12.539 -5.5 1 96 314 ALA A C 1
ATOM 2465 O O . ALA A 1 314 ? 3.85 12.898 -4.453 1 96 314 ALA A O 1
ATOM 2466 N N . LEU A 1 315 ? 4.273 11.289 -5.996 1 97.25 315 LEU A N 1
ATOM 2467 C CA . LEU A 1 315 ? 3.461 10.281 -5.328 1 97.25 315 LEU A CA 1
ATOM 2468 C C . LEU A 1 315 ? 4.016 9.961 -3.943 1 97.25 315 LEU A C 1
ATOM 2470 O O . LEU A 1 315 ? 3.256 9.844 -2.979 1 97.25 315 LEU A O 1
ATOM 2474 N N . ARG A 1 316 ? 5.305 9.859 -3.816 1 96.19 316 ARG A N 1
ATOM 2475 C CA . ARG A 1 316 ? 5.938 9.586 -2.531 1 96.19 316 ARG A CA 1
ATOM 2476 C C . ARG A 1 316 ? 5.707 10.727 -1.547 1 96.19 316 ARG A C 1
ATOM 2478 O O . ARG A 1 316 ? 5.457 10.484 -0.363 1 96.19 316 ARG A O 1
ATOM 2485 N N . MET A 1 317 ? 5.789 11.961 -2.021 1 96.19 317 MET A N 1
ATOM 2486 C CA . MET A 1 317 ? 5.574 13.117 -1.158 1 96.19 317 MET A CA 1
ATOM 2487 C C . MET A 1 317 ? 4.141 13.148 -0.634 1 96.19 317 MET A C 1
ATOM 2489 O O . MET A 1 317 ? 3.918 13.352 0.56 1 96.19 317 MET A O 1
ATOM 2493 N N . MET A 1 318 ? 3.221 12.922 -1.52 1 97.5 318 MET A N 1
ATOM 2494 C CA . MET A 1 318 ? 1.812 12.938 -1.138 1 97.5 318 MET A CA 1
ATOM 2495 C C . MET A 1 318 ? 1.489 11.797 -0.178 1 97.5 318 MET A C 1
ATOM 2497 O O . MET A 1 318 ? 0.839 12.008 0.848 1 97.5 318 MET A O 1
ATOM 2501 N N . ASP A 1 319 ? 1.958 10.625 -0.512 1 97.19 319 ASP A N 1
ATOM 2502 C CA . ASP A 1 319 ? 1.695 9.461 0.324 1 97.19 319 ASP A CA 1
ATOM 2503 C C . ASP A 1 319 ? 2.322 9.625 1.707 1 97.19 319 ASP A C 1
ATOM 2505 O O . ASP A 1 319 ? 1.688 9.32 2.721 1 97.19 319 ASP A O 1
ATOM 2509 N N . THR A 1 320 ? 3.578 10.086 1.763 1 97.25 320 THR A N 1
ATOM 2510 C CA . THR A 1 320 ? 4.277 10.266 3.029 1 97.25 320 THR A CA 1
ATOM 2511 C C . THR A 1 320 ? 3.568 11.297 3.898 1 97.25 320 THR A C 1
ATOM 2513 O O . THR A 1 320 ? 3.416 11.102 5.105 1 97.25 320 THR A O 1
ATOM 2516 N N . PHE A 1 321 ? 3.129 12.336 3.279 1 97.56 321 PHE A N 1
ATOM 2517 C CA . PHE A 1 321 ? 2.473 13.398 4.035 1 97.56 321 PHE A CA 1
ATOM 2518 C C . PHE A 1 321 ? 1.171 12.898 4.648 1 97.56 321 PHE A C 1
ATOM 2520 O O . PHE A 1 321 ? 0.953 13.039 5.855 1 97.56 321 PHE A O 1
ATOM 2527 N N . ILE A 1 322 ? 0.311 12.32 3.807 1 97.44 322 ILE A N 1
ATOM 2528 C CA . ILE A 1 322 ? -1.024 11.984 4.289 1 97.44 322 ILE A CA 1
ATOM 2529 C C . ILE A 1 322 ? -0.936 10.828 5.281 1 97.44 322 ILE A C 1
ATOM 2531 O O . ILE A 1 322 ? -1.638 10.82 6.297 1 97.44 322 ILE A O 1
ATOM 2535 N N . SER A 1 323 ? -0.112 9.852 4.988 1 96.25 323 SER A N 1
ATOM 2536 C CA . SER A 1 323 ? 0.065 8.727 5.902 1 96.25 323 SER A CA 1
ATOM 2537 C C . SER A 1 323 ? 0.675 9.18 7.227 1 96.25 323 SER A C 1
ATOM 2539 O O . SER A 1 323 ? 0.185 8.82 8.297 1 96.25 323 SER A O 1
ATOM 2541 N N . GLY A 1 324 ? 1.695 9.992 7.184 1 96.62 324 GLY A N 1
ATOM 2542 C CA . GLY A 1 324 ? 2.33 10.5 8.391 1 96.62 324 GLY A CA 1
ATOM 2543 C C . GLY A 1 324 ? 1.419 11.391 9.211 1 96.62 324 GLY A C 1
ATOM 2544 O O . GLY A 1 324 ? 1.43 11.328 10.445 1 96.62 324 GLY A O 1
ATOM 2545 N N . SER A 1 325 ? 0.658 12.273 8.531 1 96.62 325 SER A N 1
ATOM 2546 C CA . SER A 1 325 ? -0.214 13.211 9.227 1 96.62 325 SER A CA 1
ATOM 2547 C C . SER A 1 325 ? -1.37 12.492 9.914 1 96.62 325 SER A C 1
ATOM 2549 O O . SER A 1 325 ? -1.89 12.969 10.922 1 96.62 325 SER A O 1
ATOM 2551 N N . LEU A 1 326 ? -1.74 11.312 9.391 1 93.94 326 LEU A N 1
ATOM 2552 C CA . LEU A 1 326 ? -2.836 10.539 9.961 1 93.94 326 LEU A CA 1
ATOM 2553 C C . LEU A 1 326 ? -2.303 9.414 10.836 1 93.94 326 LEU A C 1
ATOM 2555 O O . LEU A 1 326 ? -3.07 8.758 11.547 1 93.94 326 LEU A O 1
ATOM 2559 N N . GLY A 1 327 ? -0.956 9.242 10.82 1 93.56 327 GLY A N 1
ATOM 2560 C CA . GLY A 1 327 ? -0.338 8.172 11.586 1 93.56 327 GLY A CA 1
ATOM 2561 C C . GLY A 1 327 ? -0.644 6.793 11.039 1 93.56 327 GLY A C 1
ATOM 2562 O O . GLY A 1 327 ? -0.807 5.836 11.805 1 93.56 327 GLY A O 1
ATOM 2563 N N . ARG A 1 328 ? -0.838 6.711 9.75 1 93.12 328 ARG A N 1
ATOM 2564 C CA . ARG A 1 328 ? -1.173 5.461 9.078 1 93.12 328 ARG A CA 1
ATOM 2565 C C . ARG A 1 328 ? -0.006 4.969 8.227 1 93.12 328 ARG A C 1
ATOM 2567 O O . ARG A 1 328 ? 0.917 5.73 7.93 1 93.12 328 ARG A O 1
ATOM 2574 N N . PRO A 1 329 ? 0.057 3.662 7.875 1 92.06 329 PRO A N 1
ATOM 2575 C CA . PRO A 1 329 ? 1.188 3.129 7.109 1 92.06 329 PRO A CA 1
ATOM 2576 C C . PRO A 1 329 ? 1.295 3.736 5.715 1 92.06 329 PRO A C 1
ATOM 2578 O O . PRO A 1 329 ? 0.277 3.957 5.051 1 92.06 329 PRO A O 1
ATOM 2581 N N . ILE A 1 330 ? 2.512 3.994 5.352 1 93.94 330 ILE A N 1
ATOM 2582 C CA . ILE A 1 330 ? 2.812 4.402 3.982 1 93.94 330 ILE A CA 1
ATOM 2583 C C . ILE A 1 330 ? 2.691 3.201 3.047 1 93.94 330 ILE A C 1
ATOM 2585 O O . ILE A 1 330 ? 3.094 2.09 3.398 1 93.94 330 ILE A O 1
ATOM 2589 N N . CYS A 1 331 ? 2.168 3.359 1.863 1 92.44 331 CYS A N 1
ATOM 2590 C CA . CYS A 1 331 ? 1.941 2.217 0.987 1 92.44 331 CYS A CA 1
ATOM 2591 C C . CYS A 1 331 ? 3.012 2.137 -0.094 1 92.44 331 CYS A C 1
ATOM 2593 O O . CYS A 1 331 ? 3.072 1.159 -0.843 1 92.44 331 CYS A O 1
ATOM 2595 N N . THR A 1 332 ? 3.855 3.121 -0.18 1 90.56 332 THR A N 1
ATOM 2596 C CA . THR A 1 332 ? 4.926 3.111 -1.172 1 90.56 332 THR A CA 1
ATOM 2597 C C . THR A 1 332 ? 6.25 2.707 -0.533 1 90.56 332 THR A C 1
ATOM 2599 O O . THR A 1 332 ? 6.438 2.869 0.674 1 90.56 332 THR A O 1
ATOM 2602 N N . ALA A 1 333 ? 7.078 2.1 -1.336 1 81.88 333 ALA A N 1
ATOM 2603 C CA . ALA A 1 333 ? 8.422 1.751 -0.885 1 81.88 333 ALA A CA 1
ATOM 2604 C C . ALA A 1 333 ? 9.477 2.26 -1.863 1 81.88 333 ALA A C 1
ATOM 2606 O O . ALA A 1 333 ? 9.289 2.184 -3.08 1 81.88 333 ALA A O 1
ATOM 2607 N N . GLU A 1 334 ? 10.438 2.902 -1.267 1 81.06 334 GLU A N 1
ATOM 2608 C CA . GLU A 1 334 ? 11.523 3.398 -2.105 1 81.06 334 GLU A CA 1
ATOM 2609 C C . GLU A 1 334 ? 12.617 2.348 -2.266 1 81.06 334 GLU A C 1
ATOM 2611 O O . GLU A 1 334 ? 13.156 1.848 -1.275 1 81.06 334 GLU A O 1
ATOM 2616 N N . THR A 1 335 ? 12.906 2.021 -3.5 1 73.38 335 THR A N 1
ATOM 2617 C CA . THR A 1 335 ? 13.906 0.991 -3.771 1 73.38 335 THR A CA 1
ATOM 2618 C C . THR A 1 335 ? 15.234 1.619 -4.168 1 73.38 335 THR A C 1
ATOM 2620 O O . THR A 1 335 ? 16.281 0.959 -4.121 1 73.38 335 THR A O 1
ATOM 2623 N N . ARG A 1 336 ? 15.25 2.928 -4.492 1 77.06 336 ARG A N 1
ATOM 2624 C CA . ARG A 1 336 ? 16.469 3.625 -4.895 1 77.06 336 ARG A CA 1
ATOM 2625 C C . ARG A 1 336 ? 17.359 3.918 -3.693 1 77.06 336 ARG A C 1
ATOM 2627 O O . ARG A 1 336 ? 16.875 4.035 -2.566 1 77.06 336 ARG A O 1
ATOM 2634 N N . ASN A 1 337 ? 18.547 3.885 -3.992 1 80.75 337 ASN A N 1
ATOM 2635 C CA . ASN A 1 337 ? 19.453 4.496 -3.018 1 80.75 337 ASN A CA 1
ATOM 2636 C C . ASN A 1 337 ? 19.312 6.02 -3.01 1 80.75 337 ASN A C 1
ATOM 2638 O O . ASN A 1 337 ? 19.969 6.707 -3.785 1 80.75 337 ASN A O 1
ATOM 2642 N N . THR A 1 338 ? 18.641 6.512 -2.107 1 86 338 THR A N 1
ATOM 2643 C CA . THR A 1 338 ? 18.297 7.93 -2.09 1 86 338 THR A CA 1
ATOM 2644 C C . THR A 1 338 ? 19.484 8.773 -1.641 1 86 338 THR A C 1
ATOM 2646 O O . THR A 1 338 ? 19.469 10 -1.757 1 86 338 THR A O 1
ATOM 2649 N N . LYS A 1 339 ? 20.531 8.078 -1.184 1 86.5 339 LYS A N 1
ATOM 2650 C CA . LYS A 1 339 ? 21.719 8.797 -0.705 1 86.5 339 LYS A CA 1
ATOM 2651 C C . LYS A 1 339 ? 22.766 8.922 -1.803 1 86.5 339 LYS A C 1
ATOM 2653 O O . LYS A 1 339 ? 23.766 9.625 -1.638 1 86.5 339 LYS A O 1
ATOM 2658 N N . SER A 1 340 ? 22.406 8.32 -2.855 1 84 340 SER A N 1
ATOM 2659 C CA . SER A 1 340 ? 23.375 8.375 -3.951 1 84 340 SER A CA 1
ATOM 2660 C C . SER A 1 340 ? 23.562 9.805 -4.445 1 84 340 SER A C 1
ATOM 2662 O O . SER A 1 340 ? 22.609 10.578 -4.531 1 84 340 SER A O 1
ATOM 2664 N N . GLU A 1 341 ? 24.797 10.102 -4.863 1 81.12 341 GLU A N 1
ATOM 2665 C CA . GLU A 1 341 ? 25.094 11.445 -5.348 1 81.12 341 GLU A CA 1
ATOM 2666 C C . GLU A 1 341 ? 24.578 11.656 -6.766 1 81.12 341 GLU A C 1
ATOM 2668 O O . GLU A 1 341 ? 24.125 12.75 -7.109 1 81.12 341 GLU A O 1
ATOM 2673 N N . GLN A 1 342 ? 24.719 10.523 -7.441 1 79.38 342 GLN A N 1
ATOM 2674 C CA . GLN A 1 342 ? 24.219 10.625 -8.805 1 79.38 342 GLN A CA 1
ATOM 2675 C C . GLN A 1 342 ? 22.688 10.633 -8.836 1 79.38 342 GLN A C 1
ATOM 2677 O O . GLN A 1 342 ? 22.047 9.664 -8.422 1 79.38 342 GLN A O 1
ATOM 2682 N N . GLY A 1 343 ? 22.156 11.805 -9.219 1 79.56 343 GLY A N 1
ATOM 2683 C CA . GLY A 1 343 ? 20.703 11.883 -9.32 1 79.56 343 GLY A CA 1
ATOM 2684 C C . GLY A 1 343 ? 20.031 12.148 -7.992 1 79.56 343 GLY A C 1
ATOM 2685 O O . GLY A 1 343 ? 18.875 11.789 -7.797 1 79.56 343 GLY A O 1
ATOM 2686 N N . TYR A 1 344 ? 20.766 12.797 -7.125 1 87.81 344 TYR A N 1
ATOM 2687 C CA . TYR A 1 344 ? 20.234 13.062 -5.789 1 87.81 344 TYR A CA 1
ATOM 2688 C C . TYR A 1 344 ? 19.031 13.984 -5.852 1 87.81 344 TYR A C 1
ATOM 2690 O O . TYR A 1 344 ? 19.031 14.984 -6.574 1 87.81 344 TYR A O 1
ATOM 2698 N N . SER A 1 345 ? 18.016 13.57 -5.188 1 90.69 345 SER A N 1
ATOM 2699 C CA . SER A 1 345 ? 16.781 14.344 -5.027 1 90.69 345 SER A CA 1
ATOM 2700 C C . SER A 1 345 ? 16.484 14.609 -3.557 1 90.69 345 SER A C 1
ATOM 2702 O O . SER A 1 345 ? 16.344 13.68 -2.764 1 90.69 345 SER A O 1
ATOM 2704 N N . SER A 1 346 ? 16.375 15.898 -3.176 1 91.81 346 SER A N 1
ATOM 2705 C CA . SER A 1 346 ? 16.062 16.266 -1.799 1 91.81 346 SER A CA 1
ATOM 2706 C C . SER A 1 346 ? 14.672 15.773 -1.405 1 91.81 346 SER A C 1
ATOM 2708 O O . SER A 1 346 ? 14.453 15.367 -0.262 1 91.81 346 SER A O 1
ATOM 2710 N N . ALA A 1 347 ? 13.828 15.836 -2.342 1 91.12 347 ALA A N 1
ATOM 2711 C CA . ALA A 1 347 ? 12.453 15.43 -2.066 1 91.12 347 ALA A CA 1
ATOM 2712 C C . ALA A 1 347 ? 12.375 13.938 -1.75 1 91.12 347 ALA A C 1
ATOM 2714 O O . ALA A 1 347 ? 11.773 13.547 -0.749 1 91.12 347 ALA A O 1
ATOM 2715 N N . ILE A 1 348 ? 12.984 13.102 -2.555 1 91.94 348 ILE A N 1
ATOM 2716 C CA . ILE A 1 348 ? 12.906 11.656 -2.383 1 91.94 348 ILE A CA 1
ATOM 2717 C C . ILE A 1 348 ? 13.664 11.25 -1.122 1 91.94 348 ILE A C 1
ATOM 2719 O O . ILE A 1 348 ? 13.242 10.336 -0.407 1 91.94 348 ILE A O 1
ATOM 2723 N N . ASP A 1 349 ? 14.766 11.891 -0.916 1 94.44 349 ASP A N 1
ATOM 2724 C CA . ASP A 1 349 ? 15.539 11.562 0.275 1 94.44 349 ASP A CA 1
ATOM 2725 C C . ASP A 1 349 ? 14.773 11.922 1.547 1 94.44 349 ASP A C 1
ATOM 2727 O O . ASP A 1 349 ? 14.781 11.156 2.518 1 94.44 349 ASP A O 1
ATOM 2731 N N . MET A 1 350 ? 14.141 13.055 1.565 1 95.5 350 MET A N 1
ATOM 2732 C CA . MET A 1 350 ? 13.375 13.453 2.74 1 95.5 350 MET A CA 1
ATOM 2733 C C . MET A 1 350 ? 12.203 12.508 2.977 1 95.5 350 MET A C 1
ATOM 2735 O O . MET A 1 350 ? 11.898 12.164 4.121 1 95.5 350 MET A O 1
ATOM 2739 N N . THR A 1 351 ? 11.508 12.109 1.902 1 96.19 351 THR A N 1
ATOM 2740 C CA . THR A 1 351 ? 10.414 11.156 2.066 1 96.19 351 THR A CA 1
ATOM 2741 C C . THR A 1 351 ? 10.938 9.828 2.617 1 96.19 351 THR A C 1
ATOM 2743 O O . THR A 1 351 ? 10.25 9.172 3.402 1 96.19 351 THR A O 1
ATOM 2746 N N . ALA A 1 352 ? 12.141 9.438 2.203 1 94.94 352 ALA A N 1
ATOM 2747 C CA . ALA A 1 352 ? 12.742 8.211 2.717 1 94.94 352 ALA A CA 1
ATOM 2748 C C . ALA A 1 352 ? 13.062 8.336 4.203 1 94.94 352 ALA A C 1
ATOM 2750 O O . ALA A 1 352 ? 12.867 7.387 4.969 1 94.94 352 ALA A O 1
ATOM 2751 N N . ILE A 1 353 ? 13.555 9.492 4.59 1 96.31 353 ILE A N 1
ATOM 2752 C CA . ILE A 1 353 ? 13.883 9.742 5.988 1 96.31 353 ILE A CA 1
ATOM 2753 C C . ILE A 1 353 ? 12.617 9.68 6.84 1 96.31 353 ILE A C 1
ATOM 2755 O O . ILE A 1 353 ? 12.578 9 7.867 1 96.31 353 ILE A O 1
ATOM 2759 N N . ILE A 1 354 ? 11.602 10.383 6.41 1 97.38 354 ILE A N 1
ATOM 2760 C CA . ILE A 1 354 ? 10.352 10.406 7.164 1 97.38 354 ILE A CA 1
ATOM 2761 C C . ILE A 1 354 ? 9.766 8.992 7.242 1 97.38 354 ILE A C 1
ATOM 2763 O O . ILE A 1 354 ? 9.289 8.578 8.297 1 97.38 354 ILE A O 1
ATOM 2767 N N . ASP A 1 355 ? 9.82 8.305 6.121 1 95 355 ASP A N 1
ATOM 2768 C CA . ASP A 1 355 ? 9.328 6.93 6.074 1 95 355 ASP A CA 1
ATOM 2769 C C . ASP A 1 355 ? 10.023 6.062 7.117 1 95 355 ASP A C 1
ATOM 2771 O O . ASP A 1 355 ? 9.375 5.293 7.828 1 95 355 ASP A O 1
ATOM 2775 N N . THR A 1 356 ? 11.305 6.168 7.195 1 93.56 356 THR A N 1
ATOM 2776 C CA . THR A 1 356 ? 12.094 5.391 8.148 1 93.56 356 THR A CA 1
ATOM 2777 C C . THR A 1 356 ? 11.742 5.777 9.578 1 93.56 356 THR A C 1
ATOM 2779 O O . THR A 1 356 ? 11.617 4.91 10.445 1 93.56 356 THR A O 1
ATOM 2782 N N . VAL A 1 357 ? 11.578 7.051 9.844 1 95.56 357 VAL A N 1
ATOM 2783 C CA . VAL A 1 357 ? 11.227 7.527 11.18 1 95.56 357 VAL A CA 1
ATOM 2784 C C . VAL A 1 357 ? 9.852 7 11.578 1 95.56 357 VAL A C 1
ATOM 2786 O O . VAL A 1 357 ? 9.664 6.523 12.695 1 95.56 357 VAL A O 1
ATOM 2789 N N . LEU A 1 358 ? 8.914 7.055 10.688 1 94 358 LEU A N 1
ATOM 2790 C CA . LEU A 1 358 ? 7.555 6.602 10.969 1 94 358 LEU A CA 1
ATOM 2791 C C . LEU A 1 358 ? 7.535 5.109 11.273 1 94 358 LEU A C 1
ATOM 2793 O O . LEU A 1 358 ? 6.82 4.664 12.18 1 94 358 LEU A O 1
ATOM 2797 N N . LYS A 1 359 ? 8.312 4.355 10.586 1 88.56 359 LYS A N 1
ATOM 2798 C CA . LYS A 1 359 ? 8.328 2.904 10.758 1 88.56 359 LYS A CA 1
ATOM 2799 C C . LYS A 1 359 ? 9.016 2.512 12.055 1 88.56 359 LYS A C 1
ATOM 2801 O O . LYS A 1 359 ? 8.516 1.664 12.805 1 88.56 359 LYS A O 1
ATOM 2806 N N . GLU A 1 360 ? 10.109 3.176 12.367 1 89 360 GLU A N 1
ATOM 2807 C CA . GLU A 1 360 ? 10.969 2.709 13.453 1 89 360 GLU A CA 1
ATOM 2808 C C . GLU A 1 360 ? 10.562 3.338 14.781 1 89 360 GLU A C 1
ATOM 2810 O O . GLU A 1 360 ? 10.781 2.756 15.844 1 89 360 GLU A O 1
ATOM 2815 N N . VAL A 1 361 ? 10.016 4.488 14.758 1 91.25 361 VAL A N 1
ATOM 2816 C CA . VAL A 1 361 ? 9.672 5.18 16 1 91.25 361 VAL A CA 1
ATOM 2817 C C . VAL A 1 361 ? 8.219 4.898 16.375 1 91.25 361 VAL A C 1
ATOM 2819 O O . VAL A 1 361 ? 7.898 4.703 17.547 1 91.25 361 VAL A O 1
ATOM 2822 N N . TYR A 1 362 ? 7.375 4.824 15.406 1 88.75 362 TYR A N 1
ATOM 2823 C CA . TYR A 1 362 ? 5.949 4.762 15.703 1 88.75 362 TYR A CA 1
ATOM 2824 C C . TYR A 1 362 ? 5.375 3.395 15.344 1 88.75 362 TYR A C 1
ATOM 2826 O O . TYR A 1 362 ? 4.238 3.08 15.695 1 88.75 362 TYR A O 1
ATOM 2834 N N . GLY A 1 363 ? 6.148 2.57 14.656 1 77.12 363 GLY A N 1
ATOM 2835 C CA . GLY A 1 363 ? 5.684 1.243 14.281 1 77.12 363 GLY A CA 1
ATOM 2836 C C . GLY A 1 363 ? 6.164 0.156 15.219 1 77.12 363 GLY A C 1
ATOM 2837 O O . GLY A 1 363 ? 5.715 -0.989 15.133 1 77.12 363 GLY A O 1
ATOM 2838 N N . THR A 1 364 ? 7.074 0.473 16.062 1 72.88 364 THR A N 1
ATOM 2839 C CA . THR A 1 364 ? 7.672 -0.515 16.953 1 72.88 364 THR A CA 1
ATOM 2840 C C . THR A 1 364 ? 7.367 -0.182 18.406 1 72.88 364 THR A C 1
ATOM 2842 O O . THR A 1 364 ? 6.988 0.946 18.719 1 72.88 364 THR A O 1
ATOM 2845 N N . SER A 1 365 ? 7.586 -1.148 19.203 1 68.62 365 SER A N 1
ATOM 2846 C CA . SER A 1 365 ? 7.285 -0.982 20.625 1 68.62 365 SER A CA 1
ATOM 2847 C C . SER A 1 365 ? 8.453 -0.335 21.375 1 68.62 365 SER A C 1
ATOM 2849 O O . SER A 1 365 ? 8.266 0.239 22.438 1 68.62 365 SER A O 1
ATOM 2851 N N . SER A 1 366 ? 9.586 -0.449 20.828 1 77.38 366 SER A N 1
ATOM 2852 C CA . SER A 1 366 ? 10.75 0.144 21.469 1 77.38 366 SER A CA 1
ATOM 2853 C C . SER A 1 366 ? 11.594 0.927 20.469 1 77.38 366 SER A C 1
ATOM 2855 O O . SER A 1 366 ? 11.672 0.562 19.297 1 77.38 366 SER A O 1
ATOM 2857 N N . ILE A 1 367 ? 12.102 2.049 21.031 1 84.88 367 ILE A N 1
ATOM 2858 C CA . ILE A 1 367 ? 12.898 2.908 20.156 1 84.88 367 ILE A CA 1
ATOM 2859 C C . ILE A 1 367 ? 14.375 2.812 20.547 1 84.88 367 ILE A C 1
ATOM 2861 O O . ILE A 1 367 ? 14.719 2.986 21.719 1 84.88 367 ILE A O 1
ATOM 2865 N N . SER A 1 368 ? 15.18 2.523 19.641 1 84.81 368 SER A N 1
ATOM 2866 C CA . SER A 1 368 ? 16.609 2.418 19.875 1 84.81 368 SER A CA 1
ATOM 2867 C C . SER A 1 368 ? 17.281 3.793 19.875 1 84.81 368 SER A C 1
ATOM 2869 O O . SER A 1 368 ? 17.078 4.578 18.953 1 84.81 368 SER A O 1
ATOM 2871 N N . ARG A 1 369 ? 18.109 4.102 20.906 1 84.81 369 ARG A N 1
ATOM 2872 C CA . ARG A 1 369 ? 18.859 5.348 20.938 1 84.81 369 ARG A CA 1
ATOM 2873 C C . ARG A 1 369 ? 19.859 5.418 19.797 1 84.81 369 ARG A C 1
ATOM 2875 O O . ARG A 1 369 ? 20.125 6.5 19.266 1 84.81 369 ARG A O 1
ATOM 2882 N N . ASN A 1 370 ? 20.328 4.23 19.453 1 88.19 370 ASN A N 1
ATOM 2883 C CA . ASN A 1 370 ? 21.234 4.168 18.312 1 88.19 370 ASN A CA 1
ATOM 2884 C C . ASN A 1 370 ? 20.531 4.57 17.016 1 88.19 370 ASN A C 1
ATOM 2886 O O . ASN A 1 370 ? 21.141 5.195 16.156 1 88.19 370 ASN A O 1
ATOM 2890 N N . PHE A 1 371 ? 19.344 4.203 16.938 1 92.75 371 PHE A N 1
ATOM 2891 C CA . PHE A 1 371 ? 18.578 4.59 15.766 1 92.75 371 PHE A CA 1
ATOM 2892 C C . PHE A 1 371 ? 18.406 6.105 15.695 1 92.75 371 PHE A C 1
ATOM 2894 O O . PHE A 1 371 ? 18.594 6.707 14.633 1 92.75 371 PHE A O 1
ATOM 2901 N N . ILE A 1 372 ? 18.062 6.723 16.844 1 93.62 372 ILE A N 1
ATOM 2902 C CA . ILE A 1 372 ? 17.875 8.172 16.906 1 93.62 372 ILE A CA 1
ATOM 2903 C C . ILE A 1 372 ? 19.188 8.867 16.5 1 93.62 372 ILE A C 1
ATOM 2905 O O . ILE A 1 372 ? 19.156 9.82 15.719 1 93.62 372 ILE A O 1
ATOM 2909 N N . ALA A 1 373 ? 20.25 8.344 17.016 1 90.56 373 ALA A N 1
ATOM 2910 C CA . ALA A 1 373 ? 21.547 8.93 16.688 1 90.56 373 ALA A CA 1
ATOM 2911 C C . ALA A 1 373 ? 21.859 8.82 15.203 1 90.56 373 ALA A C 1
ATOM 2913 O O . ALA A 1 373 ? 22.359 9.766 14.586 1 90.56 373 ALA A O 1
ATOM 2914 N N . ASN A 1 374 ? 21.547 7.66 14.641 1 93.31 374 ASN A N 1
ATOM 2915 C CA . ASN A 1 374 ? 21.766 7.461 13.211 1 93.31 374 ASN A CA 1
ATOM 2916 C C . ASN A 1 374 ? 20.906 8.398 12.375 1 93.31 374 ASN A C 1
ATOM 2918 O O . ASN A 1 374 ? 21.344 8.914 11.352 1 93.31 374 ASN A O 1
ATOM 2922 N N . MET A 1 375 ? 19.719 8.602 12.82 1 95 375 MET A N 1
ATOM 2923 C CA . MET A 1 375 ? 18.812 9.461 12.062 1 95 375 MET A CA 1
ATOM 2924 C C . MET A 1 375 ? 19.25 10.914 12.133 1 95 375 MET A C 1
ATOM 2926 O O . MET A 1 375 ? 19.016 11.68 11.195 1 95 375 MET A O 1
ATOM 2930 N N . THR A 1 376 ? 19.844 11.375 13.289 1 94.12 376 THR A N 1
ATOM 2931 C CA . THR A 1 376 ? 20.375 12.734 13.383 1 94.12 376 THR A CA 1
ATOM 2932 C C . THR A 1 376 ? 21.469 12.961 12.336 1 94.12 376 THR A C 1
ATOM 2934 O O . THR A 1 376 ? 21.562 14.047 11.766 1 94.12 376 THR A O 1
ATOM 2937 N N . GLN A 1 377 ? 22.203 11.875 12.086 1 93.75 377 GLN A N 1
ATOM 2938 C CA . GLN A 1 377 ? 23.234 11.969 11.055 1 93.75 377 GLN A CA 1
ATOM 2939 C C . GLN A 1 377 ? 22.625 12.078 9.664 1 93.75 377 GLN A C 1
ATOM 2941 O O . GLN A 1 377 ? 23.125 12.82 8.812 1 93.75 377 GLN A O 1
ATOM 2946 N N . GLU A 1 378 ? 21.547 11.359 9.438 1 94.62 378 GLU A N 1
ATOM 2947 C CA . GLU A 1 378 ? 20.828 11.43 8.164 1 94.62 378 GLU A CA 1
ATOM 2948 C C . GLU A 1 378 ? 20.281 12.836 7.93 1 94.62 378 GLU A C 1
ATOM 2950 O O . GLU A 1 378 ? 20.281 13.328 6.801 1 94.62 378 GLU A O 1
ATOM 2955 N N . HIS A 1 379 ? 19.766 13.453 8.984 1 95.81 379 HIS A N 1
ATOM 2956 C CA . HIS A 1 379 ? 19.25 14.812 8.883 1 95.81 379 HIS A CA 1
ATOM 2957 C C . HIS A 1 379 ? 20.359 15.797 8.539 1 95.81 379 HIS A C 1
ATOM 2959 O O . HIS A 1 379 ? 20.156 16.719 7.734 1 95.81 379 HIS A O 1
ATOM 2965 N N . ARG A 1 380 ? 21.469 15.602 9.156 1 94.5 380 ARG A N 1
ATOM 2966 C CA . ARG A 1 380 ? 22.609 16.469 8.875 1 94.5 380 ARG A CA 1
ATOM 2967 C C . ARG A 1 380 ? 23.062 16.344 7.422 1 94.5 380 ARG A C 1
ATOM 2969 O O . ARG A 1 380 ? 23.344 17.344 6.758 1 94.5 380 ARG A O 1
ATOM 2976 N N . LEU A 1 381 ? 23.125 15.07 7.008 1 93 381 LEU A N 1
ATOM 2977 C CA . LEU A 1 381 ? 23.516 14.82 5.629 1 93 381 LEU A CA 1
ATOM 2978 C C . LEU A 1 381 ? 22.531 15.445 4.652 1 93 381 LEU A C 1
ATOM 2980 O O . LEU A 1 381 ? 22.922 16.031 3.645 1 93 381 LEU A O 1
ATOM 2984 N N . TRP A 1 382 ? 21.312 15.305 4.914 1 95.62 382 TRP A N 1
ATOM 2985 C CA . TRP A 1 382 ? 20.281 15.891 4.062 1 95.62 382 TRP A CA 1
ATOM 2986 C C . TRP A 1 382 ? 20.438 17.406 3.994 1 95.62 382 TRP A C 1
ATOM 2988 O O . TRP A 1 382 ? 20.328 18 2.918 1 95.62 382 TRP A O 1
ATOM 2998 N N . ALA A 1 383 ? 20.625 18.094 5.16 1 94.12 383 ALA A N 1
ATOM 2999 C CA . ALA A 1 383 ? 20.734 19.547 5.246 1 94.12 383 ALA A CA 1
ATOM 3000 C C . ALA A 1 383 ? 21.922 20.062 4.426 1 94.12 383 ALA A C 1
ATOM 3002 O O . ALA A 1 383 ? 21.828 21.109 3.785 1 94.12 383 ALA A O 1
ATOM 3003 N N . THR A 1 384 ? 22.969 19.266 4.375 1 92.19 384 THR A N 1
ATOM 3004 C CA . THR A 1 384 ? 24.156 19.672 3.65 1 92.19 384 THR A CA 1
ATOM 3005 C C . THR A 1 384 ? 23.953 19.547 2.145 1 92.19 384 THR A C 1
ATOM 3007 O O . THR A 1 384 ? 24.531 20.312 1.365 1 92.19 384 THR A O 1
ATOM 3010 N N . ARG A 1 385 ? 23.078 18.688 1.793 1 91.88 385 ARG A N 1
ATOM 3011 C CA . ARG A 1 385 ? 22.891 18.406 0.373 1 91.88 385 ARG A CA 1
ATOM 3012 C C . ARG A 1 385 ? 21.609 19.062 -0.146 1 91.88 385 ARG A C 1
ATOM 3014 O O . ARG A 1 385 ? 21.297 18.953 -1.333 1 91.88 385 ARG A O 1
ATOM 3021 N N . MET A 1 386 ? 20.922 19.75 0.631 1 90.62 386 MET A N 1
ATOM 3022 C CA . MET A 1 386 ? 19.578 20.25 0.316 1 90.62 386 MET A CA 1
ATOM 3023 C C . MET A 1 386 ? 19.609 21.125 -0.931 1 90.62 386 MET A C 1
ATOM 3025 O O . MET A 1 386 ? 18.812 20.938 -1.844 1 90.62 386 MET A O 1
ATOM 3029 N N . ALA A 1 387 ? 20.578 22.031 -1.007 1 86.81 387 ALA A N 1
ATOM 3030 C CA . ALA A 1 387 ? 20.625 22.984 -2.109 1 86.81 387 ALA A CA 1
ATOM 3031 C C . ALA A 1 387 ? 20.828 22.266 -3.445 1 86.81 387 ALA A C 1
ATOM 3033 O O . ALA A 1 387 ? 20.141 22.578 -4.426 1 86.81 387 ALA A O 1
ATOM 3034 N N . ARG A 1 388 ? 21.719 21.375 -3.43 1 87.19 388 ARG A N 1
ATOM 3035 C CA . ARG A 1 388 ? 21.984 20.609 -4.645 1 87.19 388 ARG A CA 1
ATOM 3036 C C . ARG A 1 388 ? 20.781 19.766 -5.051 1 87.19 388 ARG A C 1
ATOM 3038 O O . ARG A 1 388 ? 20.453 19.672 -6.234 1 87.19 388 ARG A O 1
ATOM 3045 N N . GLY A 1 389 ? 20.188 19.172 -4.082 1 88.81 389 GLY A N 1
ATOM 3046 C CA . GLY A 1 389 ? 19.031 18.344 -4.355 1 88.81 389 GLY A CA 1
ATOM 3047 C C . GLY A 1 389 ? 17.828 19.141 -4.859 1 88.81 389 GLY A C 1
ATOM 3048 O O . GLY A 1 389 ? 17.078 18.672 -5.707 1 88.81 389 GLY A O 1
ATOM 3049 N N . LEU A 1 390 ? 17.672 20.344 -4.355 1 87.81 390 LEU A N 1
ATOM 3050 C CA . LEU A 1 390 ? 16.594 21.203 -4.785 1 87.81 390 LEU A CA 1
ATOM 3051 C C . LEU A 1 390 ? 16.766 21.609 -6.246 1 87.81 390 LEU A C 1
ATOM 3053 O O . LEU A 1 390 ? 15.789 21.641 -7.008 1 87.81 390 LEU A O 1
ATOM 3057 N N . GLU A 1 391 ? 17.953 21.875 -6.605 1 85.12 391 GLU A N 1
ATOM 3058 C CA . GLU A 1 391 ? 18.25 22.219 -7.992 1 85.12 391 GLU A CA 1
ATOM 3059 C C . GLU A 1 391 ? 17.938 21.047 -8.93 1 85.12 391 GLU A C 1
ATOM 3061 O O . GLU A 1 391 ? 17.359 21.25 -10 1 85.12 391 GLU A O 1
ATOM 3066 N N . ALA A 1 392 ? 18.297 19.922 -8.461 1 84.12 392 ALA A N 1
ATOM 3067 C CA . ALA A 1 392 ? 18.047 18.719 -9.258 1 84.12 392 ALA A CA 1
ATOM 3068 C C . ALA A 1 392 ? 16.547 18.469 -9.398 1 84.12 392 ALA A C 1
ATOM 3070 O O . ALA A 1 392 ? 16.078 17.953 -10.422 1 84.12 392 ALA A O 1
ATOM 3071 N N . ASP A 1 393 ? 15.812 18.875 -8.414 1 85 393 ASP A N 1
ATOM 3072 C CA . ASP A 1 393 ? 14.367 18.703 -8.414 1 85 393 ASP A CA 1
ATOM 3073 C C . ASP A 1 393 ? 13.672 19.844 -9.141 1 85 393 ASP A C 1
ATOM 3075 O O . ASP A 1 393 ? 12.445 19.875 -9.25 1 85 393 ASP A O 1
ATOM 3079 N N . GLY A 1 394 ? 14.43 20.812 -9.586 1 80 394 GLY A N 1
ATOM 3080 C CA . GLY A 1 394 ? 13.867 21.953 -10.289 1 80 394 GLY A CA 1
ATOM 3081 C C . GLY A 1 394 ? 13.203 22.953 -9.367 1 80 394 GLY A C 1
ATOM 3082 O O . GLY A 1 394 ? 12.234 23.609 -9.75 1 80 394 GLY A O 1
ATOM 3083 N N . ILE A 1 395 ? 13.602 22.969 -8.133 1 81.44 395 ILE A N 1
ATOM 3084 C CA . ILE A 1 395 ? 13.039 23.875 -7.148 1 81.44 395 ILE A CA 1
ATOM 3085 C C . ILE A 1 395 ? 14.008 25.031 -6.895 1 81.44 395 ILE A C 1
ATOM 3087 O O . ILE A 1 395 ? 15.156 24.812 -6.512 1 81.44 395 ILE A O 1
ATOM 3091 N N . ASP A 1 396 ? 13.609 26.219 -7.156 1 77.38 396 ASP A N 1
ATOM 3092 C CA . ASP A 1 396 ? 14.43 27.422 -6.945 1 77.38 396 ASP A CA 1
ATOM 3093 C C . ASP A 1 396 ? 14.695 27.641 -5.461 1 77.38 396 ASP A C 1
ATOM 3095 O O . ASP A 1 396 ? 13.773 27.578 -4.641 1 77.38 396 ASP A O 1
ATOM 3099 N N . SER A 1 397 ? 15.984 27.781 -5.215 1 69 397 SER A N 1
ATOM 3100 C CA . SER A 1 397 ? 16.375 27.969 -3.82 1 69 397 SER A CA 1
ATOM 3101 C C . SER A 1 397 ? 16.109 29.391 -3.355 1 69 397 SER A C 1
ATOM 3103 O O . SER A 1 397 ? 16.297 29.703 -2.176 1 69 397 SER A O 1
ATOM 3105 N N . ALA A 1 398 ? 15.812 30.25 -4.289 1 61.12 398 ALA A N 1
ATOM 3106 C CA . ALA A 1 398 ? 15.617 31.641 -3.912 1 61.12 398 ALA A CA 1
ATOM 3107 C C . ALA A 1 398 ? 14.516 31.781 -2.869 1 61.12 398 ALA A C 1
ATOM 3109 O O . ALA A 1 398 ? 13.508 31.078 -2.928 1 61.12 398 ALA A O 1
ATOM 3110 N N . GLU A 1 399 ? 14.945 32.312 -1.735 1 55.84 399 GLU A N 1
ATOM 3111 C CA . GLU A 1 399 ? 14.172 32.406 -0.499 1 55.84 399 GLU A CA 1
ATOM 3112 C C . GLU A 1 399 ? 12.727 32.781 -0.779 1 55.84 399 GLU A C 1
ATOM 3114 O O . GLU A 1 399 ? 12.438 33.469 -1.763 1 55.84 399 GLU A O 1
ATOM 3119 N N . LEU A 1 400 ? 11.836 31.969 -0.121 1 51.25 400 LEU A N 1
ATOM 3120 C CA . LEU A 1 400 ? 10.375 32.031 -0.121 1 51.25 400 LEU A CA 1
ATOM 3121 C C . LEU A 1 400 ? 9.883 33.438 -0.364 1 51.25 400 LEU A C 1
ATOM 3123 O O . LEU A 1 400 ? 9.023 33.656 -1.22 1 51.25 400 LEU A O 1
ATOM 3127 N N . VAL A 1 401 ? 9.82 34.281 0.822 1 47.97 401 VAL A N 1
ATOM 3128 C CA . VAL A 1 401 ? 8.875 35.281 1.318 1 47.97 401 VAL A CA 1
ATOM 3129 C C . VAL A 1 401 ? 9.195 36.656 0.715 1 47.97 401 VAL A C 1
ATOM 3131 O O . VAL A 1 401 ? 8.336 37.531 0.675 1 47.97 401 VAL A O 1
ATOM 3134 N N . GLU A 1 402 ? 10.461 36.938 0.594 1 46.06 402 GLU A N 1
ATOM 3135 C CA . GLU A 1 402 ? 10.578 38.375 0.698 1 46.06 402 GLU A CA 1
ATOM 3136 C C . GLU A 1 402 ? 10.086 39.062 -0.573 1 46.06 402 GLU A C 1
ATOM 3138 O O . GLU A 1 402 ? 9.672 40.219 -0.537 1 46.06 402 GLU A O 1
ATOM 3143 N N . ASN A 1 403 ? 10.469 38.531 -1.733 1 44.41 403 ASN A N 1
ATOM 3144 C CA . ASN A 1 403 ? 10.102 39.469 -2.795 1 44.41 403 ASN A CA 1
ATOM 3145 C C . ASN A 1 403 ? 8.688 39.188 -3.312 1 44.41 403 ASN A C 1
ATOM 3147 O O . ASN A 1 403 ? 8.422 38.125 -3.865 1 44.41 403 ASN A O 1
ATOM 3151 N N . TYR A 1 404 ? 7.684 40.031 -2.789 1 48.91 404 TYR A N 1
ATOM 3152 C CA . TYR A 1 404 ? 6.242 40.094 -3.02 1 48.91 404 TYR A CA 1
ATOM 3153 C C . TYR A 1 404 ? 5.922 39.938 -4.5 1 48.91 404 TYR A C 1
ATOM 3155 O O . TYR A 1 404 ? 4.793 39.594 -4.863 1 48.91 404 TYR A O 1
ATOM 3163 N N . ASP A 1 405 ? 6.844 40.281 -5.398 1 48.66 405 ASP A N 1
ATOM 3164 C CA . ASP A 1 405 ? 6.422 40.344 -6.797 1 48.66 405 ASP A CA 1
ATOM 3165 C C . ASP A 1 405 ? 6.371 38.969 -7.438 1 48.66 405 ASP A C 1
ATOM 3167 O O . ASP A 1 405 ? 5.859 38.812 -8.555 1 48.66 405 ASP A O 1
ATOM 3171 N N . HIS A 1 406 ? 6.906 37.938 -6.586 1 62.53 406 HIS A N 1
ATOM 3172 C CA . HIS A 1 406 ? 6.91 36.625 -7.227 1 62.53 406 HIS A CA 1
ATOM 3173 C C . HIS A 1 406 ? 6.031 35.625 -6.469 1 62.53 406 HIS A C 1
ATOM 3175 O O . HIS A 1 406 ? 5.773 35.812 -5.277 1 62.53 406 HIS A O 1
ATOM 3181 N N . ALA A 1 407 ? 5.332 34.75 -7.23 1 69.94 407 ALA A N 1
ATOM 3182 C CA . ALA A 1 407 ? 4.496 33.719 -6.656 1 69.94 407 ALA A CA 1
ATOM 3183 C C . ALA A 1 407 ? 5.23 32.969 -5.531 1 69.94 407 ALA A C 1
ATOM 3185 O O . ALA A 1 407 ? 6.441 32.781 -5.602 1 69.94 407 ALA A O 1
ATOM 3186 N N . PRO A 1 408 ? 4.547 32.906 -4.418 1 76.88 408 PRO A N 1
ATOM 3187 C CA . PRO A 1 408 ? 5.188 32.219 -3.289 1 76.88 408 PRO A CA 1
ATOM 3188 C C . PRO A 1 408 ? 5.707 30.828 -3.656 1 76.88 408 PRO A C 1
ATOM 3190 O O . PRO A 1 408 ? 5.027 30.078 -4.359 1 76.88 408 PRO A O 1
ATOM 3193 N N . ASN A 1 409 ? 6.895 30.578 -3.266 1 84.12 409 ASN A N 1
ATOM 3194 C CA . ASN A 1 409 ? 7.488 29.281 -3.506 1 84.12 409 ASN A CA 1
ATOM 3195 C C . ASN A 1 409 ? 7.047 28.266 -2.457 1 84.12 409 ASN A C 1
ATOM 3197 O O . ASN A 1 409 ? 7.84 27.844 -1.606 1 84.12 409 ASN A O 1
ATOM 3201 N N . LEU A 1 410 ? 5.855 27.812 -2.588 1 88.44 410 LEU A N 1
ATOM 3202 C CA . LEU A 1 410 ? 5.242 26.906 -1.619 1 88.44 410 LEU A CA 1
ATOM 3203 C C . LEU A 1 410 ? 5.941 25.562 -1.627 1 88.44 410 LEU A C 1
ATOM 3205 O O . LEU A 1 410 ? 5.992 24.875 -0.601 1 88.44 410 LEU A O 1
ATOM 3209 N N . ARG A 1 411 ? 6.531 25.219 -2.734 1 88.12 411 ARG A N 1
ATOM 3210 C CA . ARG A 1 411 ? 7.23 23.938 -2.828 1 88.12 411 ARG A CA 1
ATOM 3211 C C . ARG A 1 411 ? 8.453 23.922 -1.918 1 88.12 411 ARG A C 1
ATOM 3213 O O . ARG A 1 411 ? 8.703 22.922 -1.228 1 88.12 411 ARG A O 1
ATOM 3220 N N . LEU A 1 412 ? 9.242 24.953 -1.997 1 89 412 LEU A N 1
ATOM 3221 C CA . LEU A 1 412 ? 10.406 25.062 -1.124 1 89 412 LEU A CA 1
ATOM 3222 C C . LEU A 1 412 ? 9.984 25.062 0.343 1 89 412 LEU A C 1
ATOM 3224 O O . LEU A 1 412 ? 10.617 24.406 1.173 1 89 412 LEU A O 1
ATOM 3228 N N . CYS A 1 413 ? 8.93 25.812 0.634 1 91.25 413 CYS A N 1
ATOM 3229 C CA . CYS A 1 413 ? 8.406 25.859 1.995 1 91.25 413 CYS A CA 1
ATOM 3230 C C . CYS A 1 413 ? 8.023 24.469 2.492 1 91.25 413 CYS A C 1
ATOM 3232 O O . CYS A 1 413 ? 8.359 24.094 3.615 1 91.25 413 CYS A O 1
ATOM 3234 N N . ASN A 1 414 ? 7.383 23.75 1.642 1 91.94 414 ASN A N 1
ATOM 3235 C CA . ASN A 1 414 ? 6.918 22.406 2.012 1 91.94 414 ASN A CA 1
ATOM 3236 C C . ASN A 1 414 ? 8.086 21.469 2.273 1 91.94 414 ASN A C 1
ATOM 3238 O O . ASN A 1 414 ? 8.023 20.641 3.182 1 91.94 414 ASN A O 1
ATOM 3242 N N . ILE A 1 415 ? 9.117 21.516 1.492 1 92.88 415 ILE A N 1
ATOM 3243 C CA . ILE A 1 415 ? 10.273 20.641 1.653 1 92.88 415 ILE A CA 1
ATOM 3244 C C . ILE A 1 415 ? 10.992 20.969 2.959 1 92.88 415 ILE A C 1
ATOM 3246 O O . ILE A 1 415 ? 11.367 20.078 3.717 1 92.88 415 ILE A O 1
ATOM 3250 N N . LYS A 1 416 ? 11.18 22.25 3.242 1 94.12 416 LYS A N 1
ATOM 3251 C CA . LYS A 1 416 ? 11.82 22.656 4.488 1 94.12 416 LYS A CA 1
ATOM 3252 C C . LYS A 1 416 ? 10.977 22.25 5.695 1 94.12 416 LYS A C 1
ATOM 3254 O O . LYS A 1 416 ? 11.516 21.781 6.707 1 94.12 416 LYS A O 1
ATOM 3259 N N . GLU A 1 417 ? 9.672 22.484 5.543 1 96.5 417 GLU A N 1
ATOM 3260 C CA . GLU A 1 417 ? 8.773 22.078 6.621 1 96.5 417 GLU A CA 1
ATOM 3261 C C . GLU A 1 417 ? 8.836 20.578 6.867 1 96.5 417 GLU A C 1
ATOM 3263 O O . GLU A 1 417 ? 8.703 20.125 8 1 96.5 417 GLU A O 1
ATOM 3268 N N . SER A 1 418 ? 8.977 19.812 5.77 1 97.06 418 SER A N 1
ATOM 3269 C CA . SER A 1 418 ? 9.102 18.359 5.914 1 97.06 418 SER A CA 1
ATOM 3270 C C . SER A 1 418 ? 10.359 17.984 6.691 1 97.06 418 SER A C 1
ATOM 3272 O O . SER A 1 418 ? 10.352 17.031 7.465 1 97.06 418 SER A O 1
ATOM 3274 N N . TYR A 1 419 ? 11.406 18.75 6.477 1 97 419 TYR A N 1
ATOM 3275 C CA . TYR A 1 419 ? 12.648 18.547 7.215 1 97 419 TYR A CA 1
ATOM 3276 C C . TYR A 1 419 ? 12.438 18.781 8.711 1 97 419 TYR A C 1
ATOM 3278 O O . TYR A 1 419 ? 12.797 17.922 9.531 1 97 419 TYR A O 1
ATOM 3286 N N . TYR A 1 420 ? 11.844 19.828 9.086 1 98.25 420 TYR A N 1
ATOM 3287 C CA . TYR A 1 420 ? 11.602 20.125 10.492 1 98.25 420 TYR A CA 1
ATOM 3288 C C . TYR A 1 420 ? 10.602 19.141 11.094 1 98.25 420 TYR A C 1
ATOM 3290 O O . TYR A 1 420 ? 10.75 18.719 12.242 1 98.25 420 TYR A O 1
ATOM 3298 N N . TRP A 1 421 ? 9.617 18.844 10.289 1 98.56 421 TRP A N 1
ATOM 3299 C CA . TRP A 1 421 ? 8.625 17.859 10.727 1 98.56 421 TRP A CA 1
ATOM 3300 C C . TRP A 1 421 ? 9.297 16.531 11.062 1 98.56 421 TRP A C 1
ATOM 3302 O O . TRP A 1 421 ? 8.977 15.906 12.078 1 98.56 421 TRP A O 1
ATOM 3312 N N . SER A 1 422 ? 10.234 16.078 10.242 1 98.31 422 SER A N 1
ATOM 3313 C CA . SER A 1 422 ? 10.93 14.812 10.453 1 98.31 422 SER A CA 1
ATOM 3314 C C . SER A 1 422 ? 11.703 14.82 11.766 1 98.31 422 SER A C 1
ATOM 3316 O O . SER A 1 422 ? 11.75 13.812 12.469 1 98.31 422 SER A O 1
ATOM 3318 N N . ILE A 1 423 ? 12.273 15.914 12.109 1 98.06 423 ILE A N 1
ATOM 3319 C CA . ILE A 1 423 ? 13.016 16.031 13.359 1 98.06 423 ILE A CA 1
ATOM 3320 C C . ILE A 1 423 ? 12.055 15.984 14.547 1 98.06 423 ILE A C 1
ATOM 3322 O O . ILE A 1 423 ? 12.312 15.305 15.539 1 98.06 423 ILE A O 1
ATOM 3326 N N . MET A 1 424 ? 10.977 16.703 14.43 1 98.44 424 MET A N 1
ATOM 3327 C CA . MET A 1 424 ? 10 16.703 15.508 1 98.44 424 MET A CA 1
ATOM 3328 C C . MET A 1 424 ? 9.422 15.32 15.734 1 98.44 424 MET A C 1
ATOM 3330 O O . MET A 1 424 ? 9.172 14.914 16.875 1 98.44 424 MET A O 1
ATOM 3334 N N . LEU A 1 425 ? 9.203 14.578 14.633 1 97.69 425 LEU A N 1
ATOM 3335 C CA . LEU A 1 425 ? 8.727 13.203 14.734 1 97.69 425 LEU A CA 1
ATOM 3336 C C . LEU A 1 425 ? 9.75 12.32 15.438 1 97.69 425 LEU A C 1
ATOM 3338 O O . LEU A 1 425 ? 9.398 11.516 16.297 1 97.69 425 LEU A O 1
ATOM 3342 N N . LEU A 1 426 ? 10.969 12.523 15.07 1 97.06 426 LEU A N 1
ATOM 3343 C CA . LEU A 1 426 ? 12.055 11.703 15.609 1 97.06 426 LEU A CA 1
ATOM 3344 C C . LEU A 1 426 ? 12.227 11.938 17.109 1 97.06 426 LEU A C 1
ATOM 3346 O O . LEU A 1 426 ? 12.508 11.008 17.859 1 97.06 426 LEU A O 1
ATOM 3350 N N . THR A 1 427 ? 12.023 13.125 17.562 1 96.38 427 THR A N 1
ATOM 3351 C CA . THR A 1 427 ? 12.406 13.516 18.922 1 96.38 427 THR A CA 1
ATOM 3352 C C . THR A 1 427 ? 11.195 13.562 19.828 1 96.38 427 THR A C 1
ATOM 3354 O O . THR A 1 427 ? 11.328 13.734 21.047 1 96.38 427 THR A O 1
ATOM 3357 N N . ARG A 1 428 ? 10.039 13.422 19.312 1 96 428 ARG A N 1
ATOM 3358 C CA . ARG A 1 428 ? 8.797 13.516 20.078 1 96 428 ARG A CA 1
ATOM 3359 C C . ARG A 1 428 ? 8.82 12.586 21.281 1 96 428 ARG A C 1
ATOM 3361 O O . ARG A 1 428 ? 8.5 13 22.391 1 96 428 ARG A O 1
ATOM 3368 N N . PRO A 1 429 ? 9.219 11.32 21.156 1 92.75 429 PRO A N 1
ATOM 3369 C CA . PRO A 1 429 ? 9.234 10.43 22.328 1 92.75 429 PRO A CA 1
ATOM 3370 C C . PRO A 1 429 ? 10.188 10.906 23.406 1 92.75 429 PRO A C 1
ATOM 3372 O O . PRO A 1 429 ? 9.898 10.75 24.609 1 92.75 429 PRO A O 1
ATOM 3375 N N . VAL A 1 430 ? 11.297 11.5 23.062 1 93.56 430 VAL A N 1
ATOM 3376 C CA . VAL A 1 430 ? 12.273 11.992 24.031 1 93.56 430 VAL A CA 1
ATOM 3377 C C . VAL A 1 430 ? 11.695 13.188 24.781 1 93.56 430 VAL A C 1
ATOM 3379 O O . VAL A 1 430 ? 11.906 13.328 26 1 93.56 430 VAL A O 1
ATOM 3382 N N . LEU A 1 431 ? 11.023 14.016 24.062 1 95.75 431 LEU A N 1
ATOM 3383 C CA . LEU A 1 431 ? 10.383 15.172 24.688 1 95.75 431 LEU A CA 1
ATOM 3384 C C . LEU A 1 431 ? 9.289 14.734 25.656 1 95.75 431 LEU A C 1
ATOM 3386 O O . LEU A 1 431 ? 9.156 15.289 26.75 1 95.75 431 LEU A O 1
ATOM 3390 N N . LEU A 1 432 ? 8.5 13.805 25.234 1 93.94 432 LEU A N 1
ATOM 3391 C CA . LEU A 1 432 ? 7.449 13.258 26.094 1 93.94 432 LEU A CA 1
ATOM 3392 C C . LEU A 1 432 ? 8.031 12.656 27.359 1 93.94 432 LEU A C 1
ATOM 3394 O O . LEU A 1 432 ? 7.492 12.844 28.453 1 93.94 432 LEU A O 1
ATOM 3398 N N . GLU A 1 433 ? 9.078 11.945 27.234 1 91.06 433 GLU A N 1
ATOM 3399 C CA . GLU A 1 433 ? 9.742 11.352 28.391 1 91.06 433 GLU A CA 1
ATOM 3400 C C . GLU A 1 433 ? 10.273 12.422 29.328 1 91.06 433 GLU A C 1
ATOM 3402 O O . GLU A 1 433 ? 10.203 12.266 30.547 1 91.06 433 GLU A O 1
ATOM 3407 N N . ARG A 1 434 ? 10.828 13.438 28.812 1 92.81 434 ARG A N 1
ATOM 3408 C CA . ARG A 1 434 ? 11.336 14.539 29.625 1 92.81 434 ARG A CA 1
ATOM 3409 C C . ARG A 1 434 ? 10.219 15.164 30.453 1 92.81 434 ARG A C 1
ATOM 3411 O O . ARG A 1 434 ? 10.406 15.453 31.641 1 92.81 434 ARG A O 1
ATOM 3418 N N . VAL A 1 435 ? 9.109 15.336 29.859 1 94.12 435 VAL A N 1
ATOM 3419 C CA . VAL A 1 435 ? 7.977 15.953 30.562 1 94.12 435 VAL A CA 1
ATOM 3420 C C . VAL A 1 435 ? 7.441 15 31.625 1 94.12 435 VAL A C 1
ATOM 3422 O O . VAL A 1 435 ? 7.117 15.422 32.719 1 94.12 435 VAL A O 1
ATOM 3425 N N . THR A 1 436 ? 7.371 13.75 31.281 1 90.81 436 THR A N 1
ATOM 3426 C CA . THR A 1 436 ? 6.891 12.758 32.25 1 90.81 436 THR A CA 1
ATOM 3427 C C . THR A 1 436 ? 7.801 12.703 33.469 1 90.81 436 THR A C 1
ATOM 3429 O O . THR A 1 436 ? 7.324 12.641 34.594 1 90.81 436 THR A O 1
ATOM 3432 N N . THR A 1 437 ? 9.047 12.703 33.219 1 87.88 437 THR A N 1
ATOM 3433 C CA . THR A 1 437 ? 10.016 12.688 34.281 1 87.88 437 THR A CA 1
ATOM 3434 C C . THR A 1 437 ? 9.883 13.938 35.156 1 87.88 437 THR A C 1
ATOM 3436 O O . THR A 1 437 ? 10.016 13.875 36.375 1 87.88 437 THR A O 1
ATOM 3439 N N . GLN A 1 438 ? 9.656 15 34.562 1 87.25 438 GLN A N 1
ATOM 3440 C CA . GLN A 1 438 ? 9.492 16.25 35.281 1 87.25 438 GLN A CA 1
ATOM 3441 C C . GLN A 1 438 ? 8.242 16.219 36.156 1 87.25 438 GLN A C 1
ATOM 3443 O O . GLN A 1 438 ? 8.242 16.75 37.281 1 87.25 438 GLN A O 1
ATOM 3448 N N . ILE A 1 439 ? 7.234 15.656 35.656 1 84.69 439 ILE A N 1
ATOM 3449 C CA . ILE A 1 439 ? 5.984 15.555 36.406 1 84.69 439 ILE A CA 1
ATOM 3450 C C . ILE A 1 439 ? 6.184 14.664 37.625 1 84.69 439 ILE A C 1
ATOM 3452 O O . ILE A 1 439 ? 5.684 14.969 38.719 1 84.69 439 ILE A O 1
ATOM 3456 N N . ILE A 1 440 ? 6.902 13.625 37.406 1 81.44 440 ILE A N 1
ATOM 3457 C CA . ILE A 1 440 ? 7.168 12.703 38.5 1 81.44 440 ILE A CA 1
ATOM 3458 C C . ILE A 1 440 ? 8.023 13.391 39.562 1 81.44 440 ILE A C 1
ATOM 3460 O O . ILE A 1 440 ? 7.777 13.234 40.781 1 81.44 440 ILE A O 1
ATOM 3464 N N . ARG A 1 441 ? 8.93 14.141 39.156 1 79.38 441 ARG A N 1
ATOM 3465 C CA . ARG A 1 441 ? 9.828 14.836 40.062 1 79.38 441 ARG A CA 1
ATOM 3466 C C . ARG A 1 441 ? 9.086 15.922 40.844 1 79.38 441 ARG A C 1
ATOM 3468 O O . ARG A 1 441 ? 9.359 16.141 42.031 1 79.38 441 ARG A O 1
ATOM 3475 N N . ALA A 1 442 ? 8.219 16.578 40.219 1 73.56 442 ALA A N 1
ATOM 3476 C CA . ALA A 1 442 ? 7.484 17.688 40.812 1 73.56 442 ALA A CA 1
ATOM 3477 C C . ALA A 1 442 ? 6.34 17.203 41.688 1 73.56 442 ALA A C 1
ATOM 3479 O O . ALA A 1 442 ? 5.781 17.953 42.469 1 73.56 442 ALA A O 1
ATOM 3480 N N . GLY A 1 443 ? 6.113 15.898 41.594 1 69.69 443 GLY A N 1
ATOM 3481 C CA . GLY A 1 443 ? 5.008 15.352 42.375 1 69.69 443 GLY A CA 1
ATOM 3482 C C . GLY A 1 443 ? 5.305 15.242 43.844 1 69.69 443 GLY A C 1
ATOM 3483 O O . GLY A 1 443 ? 6.457 15.383 44.281 1 69.69 443 GLY A O 1
ATOM 3484 N N . PRO A 1 444 ? 4.242 15.227 44.625 1 62.16 444 PRO A N 1
ATOM 3485 C CA . PRO A 1 444 ? 4.387 15.211 46.094 1 62.16 444 PRO A CA 1
ATOM 3486 C C . PRO A 1 444 ? 5.359 14.133 46.562 1 62.16 444 PRO A C 1
ATOM 3488 O O . PRO A 1 444 ? 6 14.297 47.625 1 62.16 444 PRO A O 1
ATOM 3491 N N . HIS A 1 445 ? 5.418 13 45.812 1 59.91 445 HIS A N 1
ATOM 3492 C CA . HIS A 1 445 ? 6.305 11.914 46.188 1 59.91 445 HIS A CA 1
ATOM 3493 C C . HIS A 1 445 ? 7.586 11.914 45.375 1 59.91 445 HIS A C 1
ATOM 3495 O O . HIS A 1 445 ? 8.312 10.922 45.344 1 59.91 445 HIS A O 1
ATOM 3501 N N . GLY A 1 446 ? 7.73 12.945 44.656 1 60.75 446 GLY A N 1
ATOM 3502 C CA . GLY A 1 446 ? 8.875 12.969 43.75 1 60.75 446 GLY A CA 1
ATOM 3503 C C . GLY A 1 446 ? 10.188 13.211 44.469 1 60.75 446 GLY A C 1
ATOM 3504 O O . GLY A 1 446 ? 10.297 14.125 45.312 1 60.75 446 GLY A O 1
ATOM 3505 N N . ASP A 1 447 ? 10.961 12.156 44.75 1 55.5 447 ASP A N 1
ATOM 3506 C CA . ASP A 1 447 ? 12.32 12.266 45.281 1 55.5 447 ASP A CA 1
ATOM 3507 C C . ASP A 1 447 ? 13.266 12.875 44.219 1 55.5 447 ASP A C 1
ATOM 3509 O O . ASP A 1 447 ? 13.508 12.273 43.188 1 55.5 447 ASP A O 1
ATOM 3513 N N . GLU A 1 448 ? 13.438 14.156 44.281 1 56.41 448 GLU A N 1
ATOM 3514 C CA . GLU A 1 448 ? 14.359 14.852 43.375 1 56.41 448 GLU A CA 1
ATOM 3515 C C . GLU A 1 448 ? 15.586 14 43.094 1 56.41 448 GLU A C 1
ATOM 3517 O O . GLU A 1 448 ? 16.141 14.07 41.969 1 56.41 448 GLU A O 1
ATOM 3522 N N . GLU A 1 449 ? 15.992 13.188 44.031 1 52.72 449 GLU A N 1
ATOM 3523 C CA . GLU A 1 449 ? 17.234 12.43 43.938 1 52.72 449 GLU A CA 1
ATOM 3524 C C . GLU A 1 449 ? 17.016 11.164 43.094 1 52.72 449 GLU A C 1
ATOM 3526 O O . GLU A 1 449 ? 17.984 10.562 42.625 1 52.72 449 GLU A O 1
ATOM 3531 N N . ALA A 1 450 ? 15.797 10.781 42.969 1 52.84 450 ALA A N 1
ATOM 3532 C CA . ALA A 1 450 ? 15.586 9.43 42.438 1 52.84 450 ALA A CA 1
ATOM 3533 C C . ALA A 1 450 ? 15.64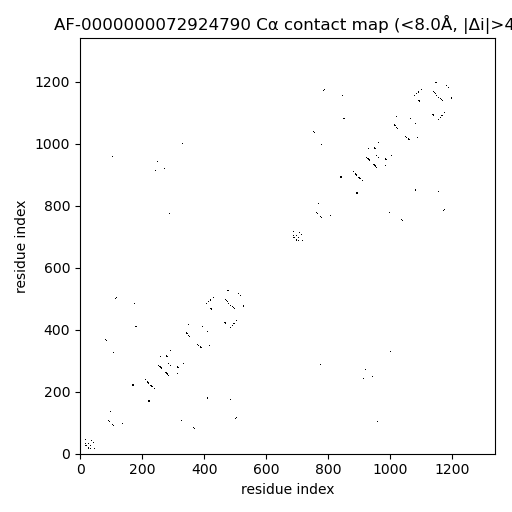1 9.422 40.906 1 52.84 450 ALA A C 1
ATOM 3535 O O . ALA A 1 450 ? 15.812 8.359 40.312 1 52.84 450 ALA A O 1
ATOM 3536 N N . VAL A 1 451 ? 15.523 10.641 40.375 1 63.31 451 VAL A N 1
ATOM 3537 C CA . VAL A 1 451 ? 15.523 10.578 38.906 1 63.31 451 VAL A CA 1
ATOM 3538 C C . VAL A 1 451 ? 16.828 11.141 38.375 1 63.31 451 VAL A C 1
ATOM 3540 O O . VAL A 1 451 ? 17.203 12.281 38.688 1 63.31 451 VAL A O 1
ATOM 3543 N N . PRO A 1 452 ? 17.656 10.273 37.781 1 63.97 452 PRO A N 1
ATOM 3544 C CA . PRO A 1 452 ? 18.922 10.734 37.25 1 63.97 452 PRO A CA 1
ATOM 3545 C C . PRO A 1 452 ? 18.75 11.914 36.281 1 63.97 452 PRO A C 1
ATOM 3547 O O . PRO A 1 452 ? 17.719 12.031 35.625 1 63.97 452 PRO A O 1
ATOM 3550 N N . PRO A 1 453 ? 19.688 12.812 36.406 1 66 453 PRO A N 1
ATOM 3551 C CA . PRO A 1 453 ? 19.656 13.945 35.5 1 66 453 PRO A CA 1
ATOM 3552 C C . PRO A 1 453 ? 19.641 13.508 34.031 1 66 453 PRO A C 1
ATOM 3554 O O . PRO A 1 453 ? 20.172 12.445 33.688 1 66 453 PRO A O 1
ATOM 3557 N N . ALA A 1 454 ? 18.969 14.289 33.312 1 75.56 454 ALA A N 1
ATOM 3558 C CA . ALA A 1 454 ? 18.859 14 31.875 1 75.56 454 ALA A CA 1
ATOM 3559 C C . ALA A 1 454 ? 20.234 14.016 31.219 1 75.56 454 ALA A C 1
ATOM 3561 O O . ALA A 1 454 ? 21.078 14.852 31.547 1 75.56 454 ALA A O 1
ATOM 3562 N N . SER A 1 455 ? 20.484 13.07 30.406 1 82.19 455 SER A N 1
ATOM 3563 C CA . SER A 1 455 ? 21.734 13.008 29.672 1 82.19 455 SER A CA 1
ATOM 3564 C C . SER A 1 455 ? 21.875 14.188 28.719 1 82.19 455 SER A C 1
ATOM 3566 O O . SER A 1 455 ? 20.875 14.781 28.312 1 82.19 455 SER A O 1
ATOM 3568 N N . ASN A 1 456 ? 23.078 14.617 28.422 1 84.25 456 ASN A N 1
ATOM 3569 C CA . ASN A 1 456 ? 23.359 15.703 27.484 1 84.25 456 ASN A CA 1
ATOM 3570 C C . ASN A 1 456 ? 22.797 15.398 26.094 1 84.25 456 ASN A C 1
ATOM 3572 O O . ASN A 1 456 ? 22.312 16.297 25.406 1 84.25 456 ASN A O 1
ATOM 3576 N N . SER A 1 457 ? 22.859 14.156 25.781 1 86.69 457 SER A N 1
ATOM 3577 C CA . SER A 1 457 ? 22.359 13.75 24.469 1 86.69 457 SER A CA 1
ATOM 3578 C C . SER A 1 457 ? 20.844 13.906 24.391 1 86.69 457 SER A C 1
ATOM 3580 O O . SER A 1 457 ? 20.312 14.391 23.391 1 86.69 457 SER A O 1
ATOM 3582 N N . ASP A 1 458 ? 20.219 13.586 25.453 1 89.75 458 ASP A N 1
ATOM 3583 C CA . ASP A 1 458 ? 18.766 13.719 25.484 1 89.75 458 ASP A CA 1
ATOM 3584 C C . ASP A 1 458 ? 18.344 15.188 25.469 1 89.75 458 ASP A C 1
ATOM 3586 O O . ASP A 1 458 ? 17.359 15.555 24.828 1 89.75 458 ASP A O 1
ATOM 3590 N N . THR A 1 459 ? 19.078 15.969 26.203 1 92.31 459 THR A N 1
ATOM 3591 C CA . THR A 1 459 ? 18.781 17.391 26.234 1 92.31 459 THR A CA 1
ATOM 3592 C C . THR A 1 459 ? 18.953 18.016 24.859 1 92.31 459 THR A C 1
ATOM 3594 O O . THR A 1 459 ? 18.156 18.859 24.438 1 92.31 459 THR A O 1
ATOM 3597 N N . ALA A 1 460 ? 19.969 17.562 24.172 1 93.56 460 ALA A N 1
ATOM 3598 C CA . ALA A 1 460 ? 20.188 18.062 22.828 1 93.56 460 ALA A CA 1
ATOM 3599 C C . ALA A 1 460 ? 19.031 17.688 21.906 1 93.56 460 ALA A C 1
ATOM 3601 O O . ALA A 1 460 ? 18.656 18.469 21.031 1 93.56 460 ALA A O 1
ATOM 3602 N N . LEU A 1 461 ? 18.547 16.516 22.078 1 94.94 461 LEU A N 1
ATOM 3603 C CA . LEU A 1 461 ? 17.422 16.047 21.266 1 94.94 461 LEU A CA 1
ATOM 3604 C C . LEU A 1 461 ? 16.156 16.844 21.578 1 94.94 461 LEU A C 1
ATOM 3606 O O . LEU A 1 461 ? 15.406 17.203 20.672 1 94.94 461 LEU A O 1
ATOM 3610 N N . VAL A 1 462 ? 15.938 17.109 22.844 1 96 462 VAL A N 1
ATOM 3611 C CA . VAL A 1 462 ? 14.797 17.906 23.266 1 96 462 VAL A CA 1
ATOM 3612 C C . VAL A 1 462 ? 14.906 19.328 22.688 1 96 462 VAL A C 1
ATOM 3614 O O . VAL A 1 462 ? 13.93 19.875 22.188 1 96 462 VAL A O 1
ATOM 3617 N N . TYR A 1 463 ? 16.062 19.891 22.75 1 96.06 463 TYR A N 1
ATOM 3618 C CA . TYR A 1 463 ? 16.281 21.219 22.203 1 96.06 463 TYR A CA 1
ATOM 3619 C C . TYR A 1 463 ? 16.094 21.234 20.688 1 96.06 463 TYR A C 1
ATOM 3621 O O . TYR A 1 463 ? 15.57 22.188 20.141 1 96.06 463 TYR A O 1
ATOM 3629 N N . ALA A 1 464 ? 16.531 20.141 20.047 1 96.12 464 ALA A N 1
ATOM 3630 C CA . ALA A 1 464 ? 16.344 20.031 18.609 1 96.12 464 ALA A CA 1
ATOM 3631 C C . ALA A 1 464 ? 14.859 20.016 18.234 1 96.12 464 ALA A C 1
ATOM 3633 O O . ALA A 1 464 ? 14.461 20.578 17.219 1 96.12 464 ALA A O 1
ATOM 3634 N N . SER A 1 465 ? 14.102 19.344 19.031 1 97.62 465 SER A N 1
ATOM 3635 C CA . SER A 1 465 ? 12.664 19.281 18.812 1 97.62 465 SER A CA 1
ATOM 3636 C C . SER A 1 465 ? 12.039 20.688 18.875 1 97.62 465 SER A C 1
ATOM 3638 O O . SER A 1 465 ? 11.32 21.094 17.969 1 97.62 465 SER A O 1
ATOM 3640 N N . VAL A 1 466 ? 12.367 21.438 19.922 1 98.12 466 VAL A N 1
ATOM 3641 C CA . VAL A 1 466 ? 11.797 22.75 20.141 1 98.12 466 VAL A CA 1
ATOM 3642 C C . VAL A 1 466 ? 12.312 23.734 19.078 1 98.12 466 VAL A C 1
ATOM 3644 O O . VAL A 1 466 ? 11.547 24.531 18.547 1 98.12 466 VAL A O 1
ATOM 3647 N N . ASP A 1 467 ? 13.57 23.625 18.797 1 97.69 467 ASP A N 1
ATOM 3648 C CA . ASP A 1 467 ? 14.156 24.5 17.797 1 97.69 467 ASP A CA 1
ATOM 3649 C C . ASP A 1 467 ? 13.5 24.297 16.422 1 97.69 467 ASP A C 1
ATOM 3651 O O . ASP A 1 467 ? 13.25 25.25 15.695 1 97.69 467 ASP A O 1
ATOM 3655 N N . SER A 1 468 ? 13.297 23.031 16.078 1 98.31 468 SER A N 1
ATOM 3656 C CA . SER A 1 468 ? 12.641 22.719 14.805 1 98.31 468 SER A CA 1
ATOM 3657 C C . SER A 1 468 ? 11.227 23.297 14.758 1 98.31 468 SER A C 1
ATOM 3659 O O . SER A 1 468 ? 10.789 23.797 13.719 1 98.31 468 SER A O 1
ATOM 3661 N N . ALA A 1 469 ? 10.516 23.219 15.852 1 98.75 469 ALA A N 1
ATOM 3662 C CA . ALA A 1 469 ? 9.18 23.797 15.93 1 98.75 469 ALA A CA 1
ATOM 3663 C C . ALA A 1 469 ? 9.227 25.312 15.734 1 98.75 469 ALA A C 1
ATOM 3665 O O . ALA A 1 469 ? 8.406 25.875 15.016 1 98.75 469 ALA A O 1
ATOM 3666 N N . LEU A 1 470 ? 10.18 25.984 16.391 1 98.5 470 LEU A N 1
ATOM 3667 C CA . LEU A 1 470 ? 10.336 27.422 16.266 1 98.5 470 LEU A CA 1
ATOM 3668 C C . LEU A 1 470 ? 10.672 27.812 14.836 1 98.5 470 LEU A C 1
ATOM 3670 O O . LEU A 1 470 ? 10.117 28.781 14.305 1 98.5 470 LEU A O 1
ATOM 3674 N N . ARG A 1 471 ? 11.531 27.047 14.219 1 97.25 471 ARG A N 1
ATOM 3675 C CA . ARG A 1 471 ? 11.938 27.328 12.844 1 97.25 471 ARG A CA 1
ATOM 3676 C C . ARG A 1 471 ? 10.781 27.109 11.875 1 97.25 471 ARG A C 1
ATOM 3678 O O . ARG A 1 471 ? 10.641 27.844 10.891 1 97.25 471 ARG A O 1
ATOM 3685 N N . SER A 1 472 ? 10 26.094 12.117 1 97.88 472 SER A N 1
ATOM 3686 C CA . SER A 1 472 ? 8.82 25.844 11.305 1 97.88 472 SER A CA 1
ATOM 3687 C C . SER A 1 472 ? 7.875 27.047 11.336 1 97.88 472 SER A C 1
ATOM 3689 O O . SER A 1 472 ? 7.395 27.484 10.289 1 97.88 472 SER A O 1
ATOM 3691 N N . ILE A 1 473 ? 7.613 27.609 12.523 1 98.06 473 ILE A N 1
ATOM 3692 C CA . ILE A 1 473 ? 6.723 28.766 12.68 1 98.06 473 ILE A CA 1
ATOM 3693 C C . ILE A 1 473 ? 7.32 29.984 11.984 1 98.06 473 ILE A C 1
ATOM 3695 O O . ILE A 1 473 ? 6.613 30.719 11.297 1 98.06 473 ILE A O 1
ATOM 3699 N N . ARG A 1 474 ? 8.586 30.156 12.125 1 96.12 474 ARG A N 1
ATOM 3700 C CA . ARG A 1 474 ? 9.258 31.281 11.5 1 96.12 474 ARG A CA 1
ATOM 3701 C C . ARG A 1 474 ? 9.141 31.203 9.977 1 96.12 474 ARG A C 1
ATOM 3703 O O . ARG A 1 474 ? 8.922 32.219 9.32 1 96.12 474 ARG A O 1
ATOM 3710 N N . LEU A 1 475 ? 9.359 30.031 9.477 1 93.81 475 LEU A N 1
ATOM 3711 C CA . LEU A 1 475 ? 9.242 29.828 8.039 1 93.81 475 LEU A CA 1
ATOM 3712 C C . LEU A 1 475 ? 7.844 30.156 7.543 1 93.81 475 LEU A C 1
ATOM 3714 O O . LEU A 1 475 ? 7.684 30.781 6.492 1 93.81 475 LEU A O 1
ATOM 3718 N N . LEU A 1 476 ? 6.828 29.797 8.289 1 96.25 476 LEU A N 1
ATOM 3719 C CA . LEU A 1 476 ? 5.434 29.969 7.891 1 96.25 476 LEU A CA 1
ATOM 3720 C C . LEU A 1 476 ? 4.984 31.422 8.102 1 96.25 476 LEU A C 1
ATOM 3722 O O . LEU A 1 476 ? 3.98 31.844 7.531 1 96.25 476 LEU A O 1
ATOM 3726 N N . GLU A 1 477 ? 5.656 32.125 8.961 1 94.12 477 GLU A N 1
ATOM 3727 C CA . GLU A 1 477 ? 5.285 33.531 9.266 1 94.12 477 GLU A CA 1
ATOM 3728 C C . GLU A 1 477 ? 5.238 34.375 8 1 94.12 477 GLU A C 1
ATOM 3730 O O . GLU A 1 477 ? 4.461 35.312 7.918 1 94.12 477 GLU A O 1
ATOM 3735 N N . GLY A 1 478 ? 6.047 33.969 6.969 1 88.81 478 GLY A N 1
ATOM 3736 C CA . GLY A 1 478 ? 6.059 34.688 5.703 1 88.81 478 GLY A CA 1
ATOM 3737 C C . GLY A 1 478 ? 4.738 34.594 4.961 1 88.81 478 GLY A C 1
ATOM 3738 O O . GLY A 1 478 ? 4.438 35.469 4.125 1 88.81 478 GLY A O 1
ATOM 3739 N N . LEU A 1 479 ? 3.879 33.688 5.309 1 92.69 479 LEU A N 1
ATOM 3740 C CA . LEU A 1 479 ? 2.602 33.5 4.625 1 92.69 479 LEU A CA 1
ATOM 3741 C C . LEU A 1 479 ? 1.567 34.5 5.141 1 92.69 479 LEU A C 1
ATOM 3743 O O . LEU A 1 479 ? 0.568 34.75 4.469 1 92.69 479 LEU A O 1
ATOM 3747 N N . LEU A 1 480 ? 1.777 35.062 6.363 1 93.5 480 LEU A N 1
ATOM 3748 C CA . LEU A 1 480 ? 0.778 35.875 7.02 1 93.5 480 LEU A CA 1
ATOM 3749 C C . LEU A 1 480 ? 0.525 37.156 6.223 1 93.5 480 LEU A C 1
ATOM 3751 O O . LEU A 1 480 ? -0.606 37.656 6.168 1 93.5 480 LEU A O 1
ATOM 3755 N N . SER A 1 481 ? 1.478 37.656 5.516 1 89.75 481 SER A N 1
ATOM 3756 C CA . SER A 1 481 ? 1.354 38.938 4.816 1 89.75 481 SER A CA 1
ATOM 3757 C C . SER A 1 481 ? 0.944 38.719 3.361 1 89.75 481 SER A C 1
ATOM 3759 O O . SER A 1 481 ? 0.622 39.688 2.658 1 89.75 481 SER A O 1
ATOM 3761 N N . ARG A 1 482 ? 0.857 37.5 2.938 1 89.38 482 ARG A N 1
ATOM 3762 C CA . ARG A 1 482 ? 0.593 37.219 1.531 1 89.38 482 ARG A CA 1
ATOM 3763 C C . ARG A 1 482 ? -0.905 37.188 1.246 1 89.38 482 ARG A C 1
ATOM 3765 O O . ARG A 1 482 ? -1.695 36.719 2.064 1 89.38 482 ARG A O 1
ATOM 3772 N N . THR A 1 483 ? -1.181 37.719 -0.009 1 87.81 483 THR A N 1
ATOM 3773 C CA . THR A 1 483 ? -2.584 37.75 -0.41 1 87.81 483 THR A CA 1
ATOM 3774 C C . THR A 1 483 ? -2.816 36.844 -1.62 1 87.81 483 THR A C 1
ATOM 3776 O O . THR A 1 483 ? -3.953 36.688 -2.059 1 87.81 483 THR A O 1
ATOM 3779 N N . ASP A 1 484 ? -1.812 36.312 -2.195 1 89.06 484 ASP A N 1
ATOM 3780 C CA . ASP A 1 484 ? -1.902 35.5 -3.396 1 89.06 484 ASP A CA 1
ATOM 3781 C C . ASP A 1 484 ? -1.783 34.031 -3.059 1 89.06 484 ASP A C 1
ATOM 3783 O O . ASP A 1 484 ? -1.11 33.281 -3.766 1 89.06 484 ASP A O 1
ATOM 3787 N N . LEU A 1 485 ? -2.375 33.656 -1.913 1 93 485 LEU A N 1
ATOM 3788 C CA . LEU A 1 485 ? -2.34 32.25 -1.482 1 93 485 LEU A CA 1
ATOM 3789 C C . LEU A 1 485 ? -3.664 31.562 -1.781 1 93 485 LEU A C 1
ATOM 3791 O O . LEU A 1 485 ? -4.711 32.219 -1.831 1 93 485 LEU A O 1
ATOM 3795 N N . PRO A 1 486 ? -3.535 30.266 -2.031 1 94.38 486 PRO A N 1
ATOM 3796 C CA . PRO A 1 486 ? -4.785 29.5 -2.094 1 94.38 486 PRO A CA 1
ATOM 3797 C C . PRO A 1 486 ? -5.594 29.594 -0.8 1 94.38 486 PRO A C 1
ATOM 3799 O O . PRO A 1 486 ? -5.027 29.828 0.271 1 94.38 486 PRO A O 1
ATOM 3802 N N . LYS A 1 487 ? -6.871 29.359 -0.902 1 93.81 487 LYS A N 1
ATOM 3803 C CA . LYS A 1 487 ? -7.789 29.453 0.231 1 93.81 487 LYS A CA 1
ATOM 3804 C C . LYS A 1 487 ? -7.406 28.469 1.33 1 93.81 487 LYS A C 1
ATOM 3806 O O . LYS A 1 487 ? -7.633 28.734 2.514 1 93.81 487 LYS A O 1
ATOM 3811 N N . ARG A 1 488 ? -6.934 27.422 0.882 1 94.5 488 ARG A N 1
ATOM 3812 C CA . ARG A 1 488 ? -6.562 26.359 1.819 1 94.5 488 ARG A CA 1
ATOM 3813 C C . ARG A 1 488 ? -5.137 25.891 1.566 1 94.5 488 ARG A C 1
ATOM 3815 O O . ARG A 1 488 ? -4.715 25.75 0.415 1 94.5 488 ARG A O 1
ATOM 3822 N N . LEU A 1 489 ? -4.398 25.703 2.621 1 95.44 489 LEU A N 1
ATOM 3823 C CA . LEU A 1 489 ? -3.039 25.172 2.562 1 95.44 489 LEU A CA 1
ATOM 3824 C C . LEU A 1 489 ? -2.83 24.078 3.611 1 95.44 489 LEU A C 1
ATOM 3826 O O . LEU A 1 489 ? -2.277 24.344 4.684 1 95.44 489 LEU A O 1
ATOM 3830 N N . PRO A 1 490 ? -3.234 22.891 3.275 1 95.56 490 PRO A N 1
ATOM 3831 C CA . PRO A 1 490 ? -3.203 21.812 4.27 1 95.56 490 PRO A CA 1
ATOM 3832 C C . PRO A 1 490 ? -1.8 21.547 4.812 1 95.56 490 PRO A C 1
ATOM 3834 O O . PRO A 1 490 ? -1.642 21.203 5.988 1 95.56 490 PRO A O 1
ATOM 3837 N N . PHE A 1 491 ? -0.716 21.719 4.043 1 96.19 491 PHE A N 1
ATOM 3838 C CA . PHE A 1 491 ? 0.641 21.422 4.484 1 96.19 491 PHE A CA 1
ATOM 3839 C C . PHE A 1 491 ? 1.106 22.422 5.531 1 96.19 491 PHE A C 1
ATOM 3841 O O . PHE A 1 491 ? 1.507 22.047 6.633 1 96.19 491 PHE A O 1
ATOM 3848 N N . PRO A 1 492 ? 0.97 23.688 5.277 1 96.5 492 PRO A N 1
ATOM 3849 C CA . PRO A 1 492 ? 1.304 24.688 6.289 1 96.5 492 PRO A CA 1
ATOM 3850 C C . PRO A 1 492 ? 0.444 24.562 7.547 1 96.5 492 PRO A C 1
ATOM 3852 O O . PRO A 1 492 ? 0.938 24.766 8.656 1 96.5 492 PRO A O 1
ATOM 3855 N N . VAL A 1 493 ? -0.794 24.297 7.359 1 97.19 493 VAL A N 1
ATOM 3856 C CA . VAL A 1 493 ? -1.694 24.156 8.5 1 97.19 493 VAL A CA 1
ATOM 3857 C C . VAL A 1 493 ? -1.232 23 9.383 1 97.19 493 VAL A C 1
ATOM 3859 O O . VAL A 1 493 ? -1.193 23.125 10.609 1 97.19 493 VAL A O 1
ATOM 3862 N N . HIS A 1 494 ? -0.924 21.906 8.766 1 97.69 494 HIS A N 1
ATOM 3863 C CA . HIS A 1 494 ? -0.41 20.75 9.492 1 97.69 494 HIS A CA 1
ATOM 3864 C C . HIS A 1 494 ? 0.892 21.094 10.211 1 97.69 494 HIS A C 1
ATOM 3866 O O . HIS A 1 494 ? 1.09 20.703 11.367 1 97.69 494 HIS A O 1
ATOM 3872 N N . SER A 1 495 ? 1.785 21.781 9.547 1 98.25 495 SER A N 1
ATOM 3873 C CA . SER A 1 495 ? 3.064 22.156 10.133 1 98.25 495 SER A CA 1
ATOM 3874 C C . SER A 1 495 ? 2.865 23.094 11.328 1 98.25 495 SER A C 1
ATOM 3876 O O . SER A 1 495 ? 3.559 22.969 12.336 1 98.25 495 SER A O 1
ATOM 3878 N N . ALA A 1 496 ? 1.935 24.016 11.211 1 98.5 496 ALA A N 1
ATOM 3879 C CA . ALA A 1 496 ? 1.67 24.984 12.266 1 98.5 496 ALA A CA 1
ATOM 3880 C C . ALA A 1 496 ? 1.179 24.281 13.539 1 98.5 496 ALA A C 1
ATOM 3882 O O . ALA A 1 496 ? 1.646 24.578 14.641 1 98.5 496 ALA A O 1
ATOM 3883 N N . ILE A 1 497 ? 0.266 23.375 13.391 1 98.19 497 ILE A N 1
ATOM 3884 C CA . ILE A 1 497 ? -0.278 22.703 14.57 1 98.19 497 ILE A CA 1
ATOM 3885 C C . ILE A 1 497 ? 0.776 21.781 15.172 1 98.19 497 ILE A C 1
ATOM 3887 O O . ILE A 1 497 ? 0.852 21.625 16.391 1 98.19 497 ILE A O 1
ATOM 3891 N N . THR A 1 498 ? 1.538 21.078 14.344 1 98.62 498 THR A N 1
ATOM 3892 C CA . THR A 1 498 ? 2.596 20.203 14.844 1 98.62 498 THR A CA 1
ATOM 3893 C C . THR A 1 498 ? 3.59 21 15.695 1 98.62 498 THR A C 1
ATOM 3895 O O . THR A 1 498 ? 3.975 20.562 16.781 1 98.62 498 THR A O 1
ATOM 3898 N N . ALA A 1 499 ? 3.982 22.109 15.125 1 98.81 499 ALA A N 1
ATOM 3899 C CA . ALA A 1 499 ? 4.906 22.969 15.852 1 98.81 499 ALA A CA 1
ATOM 3900 C C . ALA A 1 499 ? 4.273 23.5 17.141 1 98.81 499 ALA A C 1
ATOM 3902 O O . ALA A 1 499 ? 4.922 23.516 18.188 1 98.81 499 ALA A O 1
ATOM 3903 N N . ALA A 1 500 ? 3.049 23.891 17.094 1 98.81 500 ALA A N 1
ATOM 3904 C CA . ALA A 1 500 ? 2.355 24.422 18.266 1 98.81 500 ALA A CA 1
ATOM 3905 C C . ALA A 1 500 ? 2.254 23.375 19.359 1 98.81 500 ALA A C 1
ATOM 3907 O O . ALA A 1 500 ? 2.482 23.672 20.531 1 98.81 500 ALA A O 1
ATOM 3908 N N . LEU A 1 501 ? 1.872 22.172 19.016 1 98.38 501 LEU A N 1
ATOM 3909 C CA . LEU A 1 501 ? 1.772 21.109 20 1 98.38 501 LEU A CA 1
ATOM 3910 C C . LEU A 1 501 ? 3.129 20.828 20.625 1 98.38 501 LEU A C 1
ATOM 3912 O O . LEU A 1 501 ? 3.219 20.594 21.844 1 98.38 501 LEU A O 1
ATOM 3916 N N . THR A 1 502 ? 4.141 20.828 19.828 1 98.75 502 THR A N 1
ATOM 3917 C CA . THR A 1 502 ? 5.492 20.594 20.344 1 98.75 502 THR A CA 1
ATOM 3918 C C . THR A 1 502 ? 5.887 21.688 21.328 1 98.75 502 THR A C 1
ATOM 3920 O O . THR A 1 502 ? 6.434 21.391 22.391 1 98.75 502 THR A O 1
ATOM 3923 N N . LEU A 1 503 ? 5.574 22.922 21 1 98.69 503 LEU A N 1
ATOM 3924 C CA . LEU A 1 503 ? 5.898 24.047 21.875 1 98.69 503 LEU A CA 1
ATOM 3925 C C . LEU A 1 503 ? 5.059 24 23.156 1 98.69 503 LEU A C 1
ATOM 3927 O O . LEU A 1 503 ? 5.559 24.297 24.234 1 98.69 503 LEU A O 1
ATOM 3931 N N . GLY A 1 504 ? 3.809 23.703 23 1 98.31 504 GLY A N 1
ATOM 3932 C CA . GLY A 1 504 ? 2.965 23.531 24.188 1 98.31 504 GLY A CA 1
ATOM 3933 C C . GLY A 1 504 ? 3.477 22.484 25.141 1 98.31 504 GLY A C 1
ATOM 3934 O O . GLY A 1 504 ? 3.539 22.703 26.344 1 98.31 504 GLY A O 1
ATOM 3935 N N . LEU A 1 505 ? 3.832 21.328 24.594 1 97.75 505 LEU A N 1
ATOM 3936 C CA . LEU A 1 505 ? 4.383 20.266 25.422 1 97.75 505 LEU A CA 1
ATOM 3937 C C . LEU A 1 505 ? 5.68 20.703 26.094 1 97.75 505 LEU A C 1
ATOM 3939 O O . LEU A 1 505 ? 5.918 20.391 27.266 1 97.75 505 LEU A O 1
ATOM 3943 N N . ALA A 1 506 ? 6.504 21.422 25.312 1 97.94 506 ALA A N 1
ATOM 3944 C CA . ALA A 1 506 ? 7.801 21.875 25.812 1 97.94 506 ALA A CA 1
ATOM 3945 C C . ALA A 1 506 ? 7.633 22.797 27.016 1 97.94 506 ALA A C 1
ATOM 3947 O O . ALA A 1 506 ? 8.516 22.859 27.875 1 97.94 506 ALA A O 1
ATOM 3948 N N . THR A 1 507 ? 6.5 23.484 27.141 1 97.38 507 THR A N 1
ATOM 3949 C CA . THR A 1 507 ? 6.219 24.359 28.281 1 97.38 507 THR A CA 1
ATOM 3950 C C . THR A 1 507 ? 6.176 23.562 29.562 1 97.38 507 THR A C 1
ATOM 3952 O O . THR A 1 507 ? 6.648 24.016 30.609 1 97.38 507 THR A O 1
ATOM 3955 N N . PHE A 1 508 ? 5.699 22.344 29.547 1 95.31 508 PHE A N 1
ATOM 3956 C CA . PHE A 1 508 ? 5.559 21.5 30.734 1 95.31 508 PHE A CA 1
ATOM 3957 C C . PHE A 1 508 ? 6.898 20.875 31.109 1 95.31 508 PHE A C 1
ATOM 3959 O O . PHE A 1 508 ? 7.016 20.25 32.156 1 95.31 508 PHE A O 1
ATOM 3966 N N . ALA A 1 509 ? 7.871 21.062 30.266 1 94 509 ALA A N 1
ATOM 3967 C CA . ALA A 1 509 ? 9.242 20.688 30.609 1 94 509 ALA A CA 1
ATOM 3968 C C . ALA A 1 509 ? 10.047 21.922 31.031 1 94 509 ALA A C 1
ATOM 3970 O O . ALA A 1 509 ? 11.273 21.859 31.125 1 94 509 ALA A O 1
ATOM 3971 N N . ASP A 1 510 ? 9.383 23.078 31.188 1 93.31 510 ASP A N 1
ATOM 3972 C CA . ASP A 1 510 ? 9.945 24.344 31.641 1 93.31 510 ASP A CA 1
ATOM 3973 C C . ASP A 1 510 ? 10.922 24.906 30.609 1 93.31 510 ASP A C 1
ATOM 3975 O O . ASP A 1 510 ? 11.93 25.516 30.969 1 93.31 510 ASP A O 1
ATOM 3979 N N . LEU A 1 511 ? 10.672 24.625 29.422 1 95.44 511 LEU A N 1
ATOM 3980 C CA . LEU A 1 511 ? 11.586 25.094 28.375 1 95.44 511 LEU A CA 1
ATOM 3981 C C . LEU A 1 511 ? 11.227 26.516 27.953 1 95.44 511 LEU A C 1
ATOM 3983 O O . LEU A 1 511 ? 11.922 27.109 27.125 1 95.44 511 LEU A O 1
ATOM 3987 N N . ASP A 1 512 ? 10.148 27.078 28.469 1 94.38 512 ASP A N 1
ATOM 3988 C CA . ASP A 1 512 ? 9.805 28.484 28.266 1 94.38 512 ASP A CA 1
ATOM 3989 C C . ASP A 1 512 ? 10.875 29.406 28.844 1 94.38 512 ASP A C 1
ATOM 3991 O O . ASP A 1 512 ? 10.977 30.578 28.469 1 94.38 512 ASP A O 1
ATOM 3995 N N . ARG A 1 513 ? 11.617 28.875 29.781 1 92.12 513 ARG A N 1
ATOM 3996 C CA . ARG A 1 513 ? 12.695 29.641 30.406 1 92.12 513 ARG A CA 1
ATOM 3997 C C . ARG A 1 513 ? 13.898 29.75 29.484 1 92.12 513 ARG A C 1
ATOM 3999 O O . ARG A 1 513 ? 14.75 30.625 29.672 1 92.12 513 ARG A O 1
ATOM 4006 N N . VAL A 1 514 ? 14 28.891 28.516 1 92.19 514 VAL A N 1
ATOM 4007 C CA . VAL A 1 514 ? 15.141 28.812 27.625 1 92.19 514 VAL A CA 1
ATOM 4008 C C . VAL A 1 514 ? 14.758 29.328 26.234 1 92.19 514 VAL A C 1
ATOM 4010 O O . VAL A 1 514 ? 15.562 30 25.578 1 92.19 514 VAL A O 1
ATOM 4013 N N . PHE A 1 515 ? 13.492 29.031 25.766 1 95.44 515 PHE A N 1
ATOM 4014 C CA . PHE A 1 515 ? 13.031 29.344 24.422 1 95.44 515 PHE A CA 1
ATOM 4015 C C . PHE A 1 515 ? 11.812 30.266 24.469 1 95.44 515 PHE A C 1
ATOM 4017 O O . PHE A 1 515 ? 11.047 30.234 25.438 1 95.44 515 PHE A O 1
ATOM 4024 N N . PRO A 1 516 ? 11.586 31.078 23.406 1 96.31 516 PRO A N 1
ATOM 4025 C CA . PRO A 1 516 ? 10.391 31.922 23.328 1 96.31 516 PRO A CA 1
ATOM 4026 C C . PRO A 1 516 ? 9.148 31.141 22.906 1 96.31 516 PRO A C 1
ATOM 4028 O O . PRO A 1 516 ? 8.633 31.344 21.812 1 96.31 516 PRO A O 1
ATOM 4031 N N . LEU A 1 517 ? 8.648 30.344 23.766 1 98 517 LEU A N 1
ATOM 4032 C CA . LEU A 1 517 ? 7.559 29.422 23.438 1 98 517 LEU A CA 1
ATOM 4033 C C . LEU A 1 517 ? 6.238 30.188 23.297 1 98 517 LEU A C 1
ATOM 4035 O O . LEU A 1 517 ? 5.492 29.969 22.344 1 98 517 LEU A O 1
ATOM 4039 N N . ARG A 1 518 ? 5.914 31.125 24.203 1 96.12 518 ARG A N 1
ATOM 4040 C CA . ARG A 1 518 ? 4.625 31.812 24.266 1 96.12 518 ARG A CA 1
ATOM 4041 C C . ARG A 1 518 ? 4.379 32.625 23.016 1 96.12 518 ARG A C 1
ATOM 4043 O O . ARG A 1 518 ? 3.307 32.562 22.422 1 96.12 518 ARG A O 1
ATOM 4050 N N . ALA A 1 519 ? 5.352 33.438 22.656 1 96.94 519 ALA A N 1
ATOM 4051 C CA . ALA A 1 519 ? 5.219 34.281 21.484 1 96.94 519 ALA A CA 1
ATOM 4052 C C . ALA A 1 519 ? 4.988 33.469 20.219 1 96.94 519 ALA A C 1
ATOM 4054 O O . ALA A 1 519 ? 4.219 33.875 19.344 1 96.94 519 ALA A O 1
ATOM 4055 N N . ASN A 1 520 ? 5.668 32.375 20.109 1 97.94 520 ASN A N 1
ATOM 4056 C CA . ASN A 1 520 ? 5.555 31.562 18.922 1 97.94 520 ASN A CA 1
ATOM 4057 C C . ASN A 1 520 ? 4.246 30.781 18.891 1 97.94 520 ASN A C 1
ATOM 4059 O O . ASN A 1 520 ? 3.709 30.484 17.828 1 97.94 520 ASN A O 1
ATOM 4063 N N . LEU A 1 521 ? 3.746 30.359 20.062 1 98.38 521 LEU A N 1
ATOM 4064 C CA . LEU A 1 521 ? 2.412 29.781 20.125 1 98.38 521 LEU A CA 1
ATOM 4065 C C . LEU A 1 521 ? 1.362 30.75 19.609 1 98.38 521 LEU A C 1
ATOM 4067 O O . LEU A 1 521 ? 0.432 30.359 18.906 1 98.38 521 LEU A O 1
ATOM 4071 N N . LYS A 1 522 ? 1.521 32.031 19.953 1 98.06 522 LYS A N 1
ATOM 4072 C CA . LYS A 1 522 ? 0.612 33.062 19.469 1 98.06 522 LYS A CA 1
ATOM 4073 C C . LYS A 1 522 ? 0.699 33.188 17.953 1 98.06 522 LYS A C 1
ATOM 4075 O O . LYS A 1 522 ? -0.318 33.375 17.281 1 98.06 522 LYS A O 1
ATOM 4080 N N . THR A 1 523 ? 1.909 33.188 17.469 1 98.12 523 THR A N 1
ATOM 4081 C CA . THR A 1 523 ? 2.105 33.25 16.031 1 98.12 523 THR A CA 1
ATOM 4082 C C . THR A 1 523 ? 1.454 32.062 15.32 1 98.12 523 THR A C 1
ATOM 4084 O O . THR A 1 523 ? 0.87 32.219 14.25 1 98.12 523 THR A O 1
ATOM 4087 N N . ALA A 1 524 ? 1.648 30.859 15.867 1 98.5 524 ALA A N 1
ATOM 4088 C CA . ALA A 1 524 ? 1.008 29.688 15.305 1 98.5 524 ALA A CA 1
ATOM 4089 C C . ALA A 1 524 ? -0.507 29.859 15.234 1 98.5 524 ALA A C 1
ATOM 4091 O O . ALA A 1 524 ? -1.143 29.453 14.258 1 98.5 524 ALA A O 1
ATOM 4092 N N . GLU A 1 525 ? -1.09 30.406 16.266 1 98.38 525 GLU A N 1
ATOM 4093 C CA . GLU A 1 525 ? -2.525 30.672 16.281 1 98.38 525 GLU A CA 1
ATOM 4094 C C . GLU A 1 525 ? -2.924 31.625 15.164 1 98.38 525 GLU A C 1
ATOM 4096 O O . GLU A 1 525 ? -3.947 31.438 14.508 1 98.38 525 GLU A O 1
ATOM 4101 N N . LYS A 1 526 ? -2.148 32.688 14.977 1 98.19 526 LYS A N 1
ATOM 4102 C CA . LYS A 1 526 ? -2.41 33.625 13.914 1 98.19 526 LYS A CA 1
ATOM 4103 C C . LYS A 1 526 ? -2.371 32.969 12.547 1 98.19 526 LYS A C 1
ATOM 4105 O O . LYS A 1 526 ? -3.172 33.281 11.664 1 98.19 526 LYS A O 1
ATOM 4110 N N . LEU A 1 527 ? -1.438 32.094 12.375 1 97.75 527 LEU A N 1
ATOM 4111 C CA . LEU A 1 527 ? -1.301 31.375 11.109 1 97.75 527 LEU A CA 1
ATOM 4112 C C . LEU A 1 527 ? -2.539 30.531 10.836 1 97.75 527 LEU A C 1
ATOM 4114 O O . LEU A 1 527 ? -3.053 30.531 9.711 1 97.75 527 LEU A O 1
ATOM 4118 N N . LEU A 1 528 ? -2.994 29.797 11.836 1 97.88 528 LEU A N 1
ATOM 4119 C CA . LEU A 1 528 ? -4.184 28.969 11.68 1 97.88 528 LEU A CA 1
ATOM 4120 C C . LEU A 1 528 ? -5.422 29.828 11.445 1 97.88 528 LEU A C 1
ATOM 4122 O O . LEU A 1 528 ? -6.297 29.469 10.656 1 97.88 528 LEU A O 1
ATOM 4126 N N . ARG A 1 529 ? -5.477 31 12.07 1 97.12 529 ARG A N 1
ATOM 4127 C CA . ARG A 1 529 ? -6.59 31.922 11.914 1 97.12 529 ARG A CA 1
ATOM 4128 C C . ARG A 1 529 ? -6.68 32.438 10.484 1 97.12 529 ARG A C 1
ATOM 4130 O O . ARG A 1 529 ? -7.773 32.656 9.961 1 97.12 529 ARG A O 1
ATOM 4137 N N . LYS A 1 530 ? -5.559 32.594 9.891 1 95.88 530 LYS A N 1
ATOM 4138 C CA . LYS A 1 530 ? -5.516 33.094 8.516 1 95.88 530 LYS A CA 1
ATOM 4139 C C . LYS A 1 530 ? -6.328 32.188 7.594 1 95.88 530 LYS A C 1
ATOM 4141 O O . LYS A 1 530 ? -6.945 32.656 6.637 1 95.88 530 LYS A O 1
ATOM 4146 N N . PHE A 1 531 ? -6.379 30.906 7.883 1 94.62 531 PHE A N 1
ATOM 4147 C CA . PHE A 1 531 ? -7.004 29.953 6.969 1 94.62 531 PHE A CA 1
ATOM 4148 C C . PHE A 1 531 ? -8.344 29.469 7.516 1 94.62 531 PHE A C 1
ATOM 4150 O O . PHE A 1 531 ? -9.055 28.719 6.852 1 94.62 531 PHE A O 1
ATOM 4157 N N . GLU A 1 532 ? -8.773 29.922 8.656 1 93.12 532 GLU A N 1
ATOM 4158 C CA . GLU A 1 532 ? -9.906 29.344 9.383 1 93.12 532 GLU A CA 1
ATOM 4159 C C . GLU A 1 532 ? -11.219 29.609 8.641 1 93.12 532 GLU A C 1
ATOM 4161 O O . GLU A 1 532 ? -12.172 28.828 8.766 1 93.12 532 GLU A O 1
ATOM 4166 N N . LEU A 1 533 ? -11.266 30.609 7.836 1 90.94 533 LEU A N 1
ATOM 4167 C CA . LEU A 1 533 ? -12.508 30.969 7.172 1 90.94 533 LEU A CA 1
ATOM 4168 C C . LEU A 1 533 ? -12.953 29.875 6.215 1 90.94 533 LEU A C 1
ATOM 4170 O O . LEU A 1 533 ? -14.148 29.562 6.137 1 90.94 533 LEU A O 1
ATOM 4174 N N . HIS A 1 534 ? -11.992 29.328 5.473 1 90.88 534 HIS A N 1
ATOM 4175 C CA . HIS A 1 534 ? -12.352 28.375 4.426 1 90.88 534 HIS A CA 1
ATOM 4176 C C . HIS A 1 534 ? -11.953 26.953 4.805 1 90.88 534 HIS A C 1
ATOM 4178 O O . HIS A 1 534 ? -12.375 25.984 4.156 1 90.88 534 HIS A O 1
ATOM 4184 N N . ASP A 1 535 ? -11.172 26.812 5.773 1 91.88 535 ASP A N 1
ATOM 4185 C CA . ASP A 1 535 ? -10.641 25.516 6.184 1 91.88 535 ASP A CA 1
ATOM 4186 C C . ASP A 1 535 ? -11.125 25.141 7.582 1 91.88 535 ASP A C 1
ATOM 4188 O O . ASP A 1 535 ? -10.617 25.656 8.578 1 91.88 535 ASP A O 1
ATOM 4192 N N . SER A 1 536 ? -11.977 24.172 7.672 1 88.31 536 SER A N 1
ATOM 4193 C CA . SER A 1 536 ? -12.539 23.75 8.953 1 88.31 536 SER A CA 1
ATOM 4194 C C . SER A 1 536 ? -11.469 23.094 9.828 1 88.31 536 SER A C 1
ATOM 4196 O O . SER A 1 536 ? -11.547 23.172 11.055 1 88.31 536 SER A O 1
ATOM 4198 N N . ILE A 1 537 ? -10.523 22.469 9.273 1 90.62 537 ILE A N 1
ATOM 4199 C CA . ILE A 1 537 ? -9.453 21.828 10.031 1 90.62 537 ILE A CA 1
ATOM 4200 C C . ILE A 1 537 ? -8.578 22.906 10.695 1 90.62 537 ILE A C 1
ATOM 4202 O O . ILE A 1 537 ? -8.188 22.766 11.852 1 90.62 537 ILE A O 1
ATOM 4206 N N . ALA A 1 538 ? -8.281 23.953 9.898 1 94.75 538 ALA A N 1
ATOM 4207 C CA . ALA A 1 538 ? -7.539 25.062 10.477 1 94.75 538 ALA A CA 1
ATOM 4208 C C . ALA A 1 538 ? -8.305 25.688 11.633 1 94.75 538 ALA A C 1
ATOM 4210 O O . ALA A 1 538 ? -7.707 26.094 12.633 1 94.75 538 ALA A O 1
ATOM 4211 N N . ARG A 1 539 ? -9.594 25.75 11.523 1 92.94 539 ARG A N 1
ATOM 4212 C CA . ARG A 1 539 ? -10.43 26.297 12.586 1 92.94 539 ARG A CA 1
ATOM 4213 C C . ARG A 1 539 ? -10.352 25.438 13.836 1 92.94 539 ARG A C 1
ATOM 4215 O O . ARG A 1 539 ? -10.211 25.938 14.945 1 92.94 539 ARG A O 1
ATOM 4222 N N . TYR A 1 540 ? -10.469 24.172 13.648 1 90.94 540 TYR A N 1
ATOM 4223 C CA . TYR A 1 540 ? -10.344 23.219 14.75 1 90.94 540 TYR A CA 1
ATOM 4224 C C . TYR A 1 540 ? -9 23.375 15.453 1 90.94 540 TYR A C 1
ATOM 4226 O O . TYR A 1 540 ? -8.938 23.469 16.672 1 90.94 540 TYR A O 1
ATOM 4234 N N . TYR A 1 541 ? -7.926 23.438 14.695 1 94.44 541 TYR A N 1
ATOM 4235 C CA . TYR A 1 541 ? -6.582 23.531 15.258 1 94.44 541 TYR A CA 1
ATOM 4236 C C . TYR A 1 541 ? -6.375 24.875 15.953 1 94.44 541 TYR A C 1
ATOM 4238 O O . TYR A 1 541 ? -5.664 24.953 16.969 1 94.44 541 TYR A O 1
ATOM 4246 N N . ARG A 1 542 ? -6.992 25.859 15.398 1 95.94 542 ARG A N 1
ATOM 4247 C CA . ARG A 1 542 ? -6.887 27.156 16.047 1 95.94 542 ARG A CA 1
ATOM 4248 C C . ARG A 1 542 ? -7.469 27.125 17.453 1 95.94 542 ARG A C 1
ATOM 4250 O O . ARG A 1 542 ? -6.867 27.641 18.391 1 95.94 542 ARG A O 1
ATOM 4257 N N . HIS A 1 543 ? -8.586 26.453 17.594 1 93.31 543 HIS A N 1
ATOM 4258 C CA . HIS A 1 543 ? -9.211 26.328 18.906 1 93.31 543 HIS A CA 1
ATOM 4259 C C . HIS A 1 543 ? -8.352 25.5 19.844 1 93.31 543 HIS A C 1
ATOM 4261 O O . HIS A 1 543 ? -8.266 25.797 21.047 1 93.31 543 HIS A O 1
ATOM 4267 N N . VAL A 1 544 ? -7.809 24.469 19.312 1 93.75 544 VAL A N 1
ATOM 4268 C CA . VAL A 1 544 ? -6.934 23.609 20.109 1 93.75 544 VAL A CA 1
ATOM 4269 C C . VAL A 1 544 ? -5.754 24.422 20.641 1 93.75 544 VAL A C 1
ATOM 4271 O O . VAL A 1 544 ? -5.402 24.344 21.812 1 93.75 544 VAL A O 1
ATOM 4274 N N . VAL A 1 545 ? -5.148 25.219 19.766 1 96.88 545 VAL A N 1
ATOM 4275 C CA . VAL A 1 545 ? -3.973 26 20.141 1 96.88 545 VAL A CA 1
ATOM 4276 C C . VAL A 1 545 ? -4.355 27.062 21.156 1 96.88 545 VAL A C 1
ATOM 4278 O O . VAL A 1 545 ? -3.596 27.359 22.094 1 96.88 545 VAL A O 1
ATOM 4281 N N . GLU A 1 546 ? -5.543 27.594 21 1 95.88 546 GLU A N 1
ATOM 4282 C CA . GLU A 1 546 ? -6.035 28.578 21.969 1 95.88 546 GLU A CA 1
ATOM 4283 C C . GLU A 1 546 ? -6.176 27.969 23.359 1 95.88 546 GLU A C 1
ATOM 4285 O O . GLU A 1 546 ? -5.746 28.578 24.344 1 95.88 546 GLU A O 1
ATOM 4290 N N . GLN A 1 547 ? -6.742 26.844 23.438 1 94.62 547 GLN A N 1
ATOM 4291 C CA . GLN A 1 547 ? -6.879 26.156 24.719 1 94.62 547 GLN A CA 1
ATOM 4292 C C . GLN A 1 547 ? -5.516 25.75 25.281 1 94.62 547 GLN A C 1
ATOM 4294 O O . GLN A 1 547 ? -5.289 25.812 26.5 1 94.62 547 GLN A O 1
ATOM 4299 N N . LEU A 1 548 ? -4.703 25.297 24.406 1 96.31 548 LEU A N 1
ATOM 4300 C CA . LEU A 1 548 ? -3.357 24.906 24.812 1 96.31 548 LEU A CA 1
ATOM 4301 C C . LEU A 1 548 ? -2.6 26.078 25.422 1 96.31 548 LEU A C 1
ATOM 4303 O O . LEU A 1 548 ? -1.902 25.922 26.422 1 96.31 548 LEU A O 1
ATOM 4307 N N . GLN A 1 549 ? -2.713 27.25 24.781 1 97.31 549 GLN A N 1
ATOM 4308 C CA . GLN A 1 549 ? -2.08 28.453 25.312 1 97.31 549 GLN A CA 1
ATOM 4309 C C . GLN A 1 549 ? -2.59 28.781 26.719 1 97.31 549 GLN A C 1
ATOM 4311 O O . GLN A 1 549 ? -1.81 29.141 27.594 1 97.31 549 GLN A O 1
ATOM 4316 N N . SER A 1 550 ? -3.865 28.625 26.891 1 95.25 550 SER A N 1
ATOM 4317 C CA . SER A 1 550 ? -4.469 28.906 28.188 1 95.25 550 SER A CA 1
ATOM 4318 C C . SER A 1 550 ? -3.912 27.984 29.266 1 95.25 550 SER A C 1
ATOM 4320 O O . SER A 1 550 ? -3.596 28.422 30.375 1 95.25 550 SER A O 1
ATOM 4322 N N . VAL A 1 551 ? -3.762 26.766 28.953 1 95.75 551 VAL A N 1
ATOM 4323 C CA . VAL A 1 551 ? -3.275 25.797 29.938 1 95.75 551 VAL A CA 1
ATOM 4324 C C . VAL A 1 551 ? -1.787 26.016 30.188 1 95.75 551 VAL A C 1
ATOM 4326 O O . VAL A 1 551 ? -1.306 25.828 31.312 1 95.75 551 VAL A O 1
ATOM 4329 N N . CYS A 1 552 ? -1.049 26.344 29.156 1 96.81 552 CYS A N 1
ATOM 4330 C CA . CYS A 1 552 ? 0.365 26.656 29.344 1 96.81 552 CYS A CA 1
ATOM 4331 C C . CYS A 1 552 ? 0.55 27.844 30.266 1 96.81 552 CYS A C 1
ATOM 4333 O O . CYS A 1 552 ? 1.415 27.828 31.141 1 96.81 552 CYS A O 1
ATOM 4335 N N . ASP A 1 553 ? -0.311 28.844 30.109 1 96.12 553 ASP A N 1
ATOM 4336 C CA . ASP A 1 553 ? -0.255 30.016 30.984 1 96.12 553 ASP A CA 1
ATOM 4337 C C . ASP A 1 553 ? -0.589 29.641 32.438 1 96.12 553 ASP A C 1
ATOM 4339 O O . ASP A 1 553 ? 0.054 30.125 33.344 1 96.12 553 ASP A O 1
ATOM 4343 N N . GLU A 1 554 ? -1.557 28.844 32.562 1 95.19 554 GLU A N 1
ATOM 4344 C CA . GLU A 1 554 ? -1.934 28.391 33.906 1 95.19 554 GLU A CA 1
ATOM 4345 C C . GLU A 1 554 ? -0.799 27.609 34.562 1 95.19 554 GLU A C 1
ATOM 4347 O O . GLU A 1 554 ? -0.538 27.781 35.75 1 95.19 554 GLU A O 1
ATOM 4352 N N . TYR A 1 555 ? -0.173 26.797 33.812 1 94.5 555 TYR A N 1
ATOM 4353 C CA . TYR A 1 555 ? 0.945 26.016 34.344 1 94.5 555 TYR A CA 1
ATOM 4354 C C . TYR A 1 555 ? 2.082 26.922 34.812 1 94.5 555 TYR A C 1
ATOM 4356 O O . TYR A 1 555 ? 2.648 26.734 35.875 1 94.5 555 TYR A O 1
ATOM 4364 N N . ILE A 1 556 ? 2.451 27.875 34.031 1 94.62 556 ILE A N 1
ATOM 4365 C CA . ILE A 1 556 ? 3.539 28.797 34.312 1 94.62 556 ILE A CA 1
ATOM 4366 C C . ILE A 1 556 ? 3.191 29.609 35.562 1 94.62 556 ILE A C 1
ATOM 4368 O O . ILE A 1 556 ? 4.047 29.828 36.438 1 94.62 556 ILE A O 1
ATOM 4372 N N . GLU A 1 557 ? 1.936 29.984 35.688 1 93.56 557 GLU A N 1
ATOM 4373 C CA . GLU A 1 557 ? 1.483 30.734 36.844 1 93.56 557 GLU A CA 1
ATOM 4374 C C . GLU A 1 557 ? 1.578 29.906 38.125 1 93.56 557 GLU A C 1
ATOM 4376 O O . GLU A 1 557 ? 2.025 30.391 39.156 1 93.56 557 GLU A O 1
ATOM 4381 N N . GLN A 1 558 ? 1.157 28.719 38.031 1 90.5 558 GLN A N 1
ATOM 4382 C CA . GLN A 1 558 ? 1.225 27.828 39.188 1 90.5 558 GLN A CA 1
ATOM 4383 C C . GLN A 1 558 ? 2.672 27.562 39.594 1 90.5 558 GLN A C 1
ATOM 4385 O O . GLN A 1 558 ? 2.992 27.5 40.781 1 90.5 558 GLN A O 1
ATOM 4390 N N . ARG A 1 559 ? 3.48 27.328 38.625 1 89.12 559 ARG A N 1
ATOM 4391 C CA . ARG A 1 559 ? 4.895 27.094 38.906 1 89.12 559 ARG A CA 1
ATOM 4392 C C . ARG A 1 559 ? 5.535 28.312 39.562 1 89.12 559 ARG A C 1
ATOM 4394 O O . ARG A 1 559 ? 6.273 28.172 40.531 1 89.12 559 ARG A O 1
ATOM 4401 N N . ASN A 1 560 ? 5.23 29.469 39.031 1 90.12 560 ASN A N 1
ATOM 4402 C CA . ASN A 1 560 ? 5.789 30.703 39.594 1 90.12 560 ASN A CA 1
ATOM 4403 C C . ASN A 1 560 ? 5.258 30.969 41 1 90.12 560 ASN A C 1
ATOM 4405 O O . ASN A 1 560 ? 5.992 31.453 41.844 1 90.12 560 ASN A O 1
ATOM 4409 N N . SER A 1 561 ? 4.023 30.672 41.219 1 89.5 561 SER A N 1
ATOM 4410 C CA . SER A 1 561 ? 3.439 30.828 42.531 1 89.5 561 SER A CA 1
ATOM 4411 C C . SER A 1 561 ? 4.109 29.906 43.562 1 89.5 561 SER A C 1
ATOM 4413 O O . SER A 1 561 ? 4.336 30.281 44.688 1 89.5 561 SER A O 1
ATOM 4415 N N . ARG A 1 562 ? 4.426 28.75 43.125 1 84.5 562 ARG A N 1
ATOM 4416 C CA . ARG A 1 562 ? 5.098 27.797 44 1 84.5 562 ARG A CA 1
ATOM 4417 C C . ARG A 1 562 ? 6.516 28.25 44.312 1 84.5 562 ARG A C 1
ATOM 4419 O O . ARG A 1 562 ? 6.988 28.078 45.469 1 84.5 562 ARG A O 1
ATOM 4426 N N . ILE A 1 563 ? 7.102 28.797 43.406 1 84.5 563 ILE A N 1
ATOM 4427 C CA . ILE A 1 563 ? 8.461 29.266 43.594 1 84.5 563 ILE A CA 1
ATOM 4428 C C . ILE A 1 563 ? 8.461 30.469 44.562 1 84.5 563 ILE A C 1
ATOM 4430 O O . ILE A 1 563 ? 9.297 30.547 45.438 1 84.5 563 ILE A O 1
ATOM 4434 N N . VAL A 1 564 ? 7.465 31.344 44.375 1 86.81 564 VAL A N 1
ATOM 4435 C CA . VAL A 1 564 ? 7.348 32.531 45.219 1 86.81 564 VAL A CA 1
ATOM 4436 C C . VAL A 1 564 ? 7.031 32.094 46.656 1 86.81 564 VAL A C 1
ATOM 4438 O O . VAL A 1 564 ? 7.582 32.625 47.594 1 86.81 564 VAL A O 1
ATOM 4441 N N . GLU A 1 565 ? 6.195 31.156 46.781 1 84.69 565 GLU A N 1
ATOM 4442 C CA . GLU A 1 565 ? 5.84 30.656 48.094 1 84.69 565 GLU A CA 1
ATOM 4443 C C . GLU A 1 565 ? 7.047 30.031 48.781 1 84.69 565 GLU A C 1
ATOM 4445 O O . GLU A 1 565 ? 7.262 30.25 49.969 1 84.69 565 GLU A O 1
ATOM 4450 N N . LYS A 1 566 ? 7.766 29.359 48.125 1 80.5 566 LYS A N 1
ATOM 4451 C CA . LYS A 1 566 ? 8.953 28.734 48.688 1 80.5 566 LYS A CA 1
ATOM 4452 C C . LYS A 1 566 ? 10 29.766 49.062 1 80.5 566 LYS A C 1
ATOM 4454 O O . LYS A 1 566 ? 10.641 29.672 50.125 1 80.5 566 LYS A O 1
ATOM 4459 N N . GLN A 1 567 ? 10.141 30.719 48.281 1 81.62 567 GLN A N 1
ATOM 4460 C CA . GLN A 1 567 ? 11.109 31.781 48.531 1 81.62 567 GLN A CA 1
ATOM 4461 C C . GLN A 1 567 ? 10.656 32.656 49.719 1 81.62 567 GLN A C 1
ATOM 4463 O O . GLN A 1 567 ? 11.484 33.094 50.531 1 81.62 567 GLN A O 1
ATOM 4468 N N . SER A 1 568 ? 9.375 32.844 49.719 1 80.62 568 SER A N 1
ATOM 4469 C CA . SER A 1 568 ? 8.836 33.625 50.812 1 80.62 568 SER A CA 1
ATOM 4470 C C . SER A 1 568 ? 9.07 32.906 52.156 1 80.62 568 SER A C 1
ATOM 4472 O O . SER A 1 568 ? 9.359 33.562 53.156 1 80.62 568 SER A O 1
ATOM 4474 N N . HIS A 1 569 ? 8.992 31.672 52.125 1 80.31 569 HIS A N 1
ATOM 4475 C CA . HIS A 1 569 ? 9.273 30.906 53.344 1 80.31 569 HIS A CA 1
ATOM 4476 C C . HIS A 1 569 ? 10.742 31 53.75 1 80.31 569 HIS A C 1
ATOM 4478 O O . HIS A 1 569 ? 11.07 31.125 54.906 1 80.31 569 HIS A O 1
ATOM 4484 N N . LEU A 1 570 ? 11.547 30.938 52.781 1 76.81 570 LEU A N 1
ATOM 4485 C CA . LEU A 1 570 ? 12.977 31.062 53.031 1 76.81 570 LEU A CA 1
ATOM 4486 C C . LEU A 1 570 ? 13.328 32.438 53.562 1 76.81 570 LEU A C 1
ATOM 4488 O O . LEU A 1 570 ? 14.133 32.562 54.5 1 76.81 570 LEU A O 1
ATOM 4492 N N . VAL A 1 571 ? 12.703 33.406 52.938 1 75.25 571 VAL A N 1
ATOM 4493 C CA . VAL A 1 571 ? 12.922 34.781 53.375 1 75.25 571 VAL A CA 1
ATOM 4494 C C . VAL A 1 571 ? 12.375 34.969 54.781 1 75.25 571 VAL A C 1
ATOM 4496 O O . VAL A 1 571 ? 13.016 35.594 55.625 1 75.25 571 VAL A O 1
ATOM 4499 N N . ALA A 1 572 ? 11.227 34.344 55 1 72.75 572 ALA A N 1
ATOM 4500 C CA . ALA A 1 572 ? 10.617 34.406 56.344 1 72.75 572 ALA A CA 1
ATOM 4501 C C . ALA A 1 572 ? 11.484 33.719 57.375 1 72.75 572 ALA A C 1
ATOM 4503 O O . ALA A 1 572 ? 11.586 34.156 58.531 1 72.75 572 ALA A O 1
ATOM 4504 N N . ASP A 1 573 ? 12.031 32.625 56.969 1 73.31 573 ASP A N 1
ATOM 4505 C CA . ASP A 1 573 ? 12.898 31.891 57.875 1 73.31 573 ASP A CA 1
ATOM 4506 C C . ASP A 1 573 ? 14.164 32.688 58.188 1 73.31 573 ASP A C 1
ATOM 4508 O O . ASP A 1 573 ? 14.688 32.594 59.312 1 73.31 573 ASP A O 1
ATOM 4512 N N . LEU A 1 574 ? 14.672 33.375 57.219 1 74.88 574 LEU A N 1
ATOM 4513 C CA . LEU A 1 574 ? 15.93 34.094 57.375 1 74.88 574 LEU A CA 1
ATOM 4514 C C . LEU A 1 574 ? 15.703 35.438 58.094 1 74.88 574 LEU A C 1
ATOM 4516 O O . LEU A 1 574 ? 16.516 35.812 58.938 1 74.88 574 LEU A O 1
ATOM 4520 N N . PHE A 1 575 ? 14.703 36.188 57.812 1 75.06 575 PHE A N 1
ATOM 4521 C CA . PHE A 1 575 ? 14.57 37.562 58.312 1 75.06 575 PHE A CA 1
ATOM 4522 C C . PHE A 1 575 ? 13.359 37.688 59.219 1 75.06 575 PHE A C 1
ATOM 4524 O O . PHE A 1 575 ? 13.133 38.75 59.812 1 75.06 575 PHE A O 1
ATOM 4531 N N . GLY A 1 576 ? 12.742 36.656 59.656 1 64.81 576 GLY A N 1
ATOM 4532 C CA . GLY A 1 576 ? 11.547 36.656 60.469 1 64.81 576 GLY A CA 1
ATOM 4533 C C . GLY A 1 576 ? 10.328 37.188 59.75 1 64.81 576 GLY A C 1
ATOM 4534 O O . GLY A 1 576 ? 10.43 37.688 58.625 1 64.81 576 GLY A O 1
ATOM 4535 N N . CYS A 1 577 ? 9.125 36.656 59.906 1 59.25 577 CYS A N 1
ATOM 4536 C CA . CYS A 1 577 ? 7.887 37.094 59.281 1 59.25 577 CYS A CA 1
ATOM 4537 C C . CYS A 1 577 ? 7.191 38.156 60.094 1 59.25 577 CYS A C 1
ATOM 4539 O O . CYS A 1 577 ? 7.066 38.031 61.312 1 59.25 577 CYS A O 1
ATOM 4541 N N . LEU A 1 578 ? 7.238 39.438 59.844 1 52.88 578 LEU A N 1
ATOM 4542 C CA . LEU A 1 578 ? 6.434 40.406 60.531 1 52.88 578 LEU A CA 1
ATOM 4543 C C . LEU A 1 578 ? 5 39.938 60.719 1 52.88 578 LEU A C 1
ATOM 4545 O O . LEU A 1 578 ? 4.402 39.406 59.781 1 52.88 578 LEU A O 1
ATOM 4549 N N . ASN A 1 579 ? 4.859 39.25 61.875 1 46.16 579 ASN A N 1
ATOM 4550 C CA . ASN A 1 579 ? 3.488 38.875 62.156 1 46.16 579 ASN A CA 1
ATOM 4551 C C . ASN A 1 579 ? 2.498 39.969 61.812 1 46.16 579 ASN A C 1
ATOM 4553 O O . ASN A 1 579 ? 2.23 40.844 62.656 1 46.16 579 ASN A O 1
ATOM 4557 N N . GLU A 1 580 ? 2.684 40.719 61 1 37.38 580 GLU A N 1
ATOM 4558 C CA . GLU A 1 580 ? 1.567 41.625 60.812 1 37.38 580 GLU A CA 1
ATOM 4559 C C . GLU A 1 580 ? 0.238 40.875 60.75 1 37.38 580 GLU A C 1
ATOM 4561 O O . GLU A 1 580 ? 0.044 40 59.906 1 37.38 580 GLU A O 1
ATOM 4566 N N . LYS A 1 581 ? -0.274 40.625 62 1 38.06 581 LYS A N 1
ATOM 4567 C CA . LYS A 1 581 ? -1.699 40.312 62 1 38.06 581 LYS A CA 1
ATOM 4568 C C . LYS A 1 581 ? -2.438 41.031 60.875 1 38.06 581 LYS A C 1
ATOM 4570 O O . LYS A 1 581 ? -2.543 42.25 60.875 1 38.06 581 LYS A O 1
ATOM 4575 N N . LEU A 1 582 ? -2.285 40.719 59.75 1 33.53 582 LEU A N 1
ATOM 4576 C CA . LEU A 1 582 ? -3.268 41.312 58.844 1 33.53 582 LEU A CA 1
ATOM 4577 C C . LEU A 1 582 ? -4.656 41.312 59.5 1 33.53 582 LEU A C 1
ATOM 4579 O O . LEU A 1 582 ? -5.152 40.25 59.875 1 33.53 582 LEU A O 1
ATOM 4583 N N . PRO A 1 583 ? -5.031 42.375 60.219 1 34.41 583 PRO A N 1
ATOM 4584 C CA . PRO A 1 583 ? -6.383 42.344 60.781 1 34.41 583 PRO A CA 1
ATOM 4585 C C . PRO A 1 583 ? -7.41 41.75 59.812 1 34.41 583 PRO A C 1
ATOM 4587 O O . PRO A 1 583 ? -7.395 42.062 58.625 1 34.41 583 PRO A O 1
ATOM 4590 N N . LEU A 1 584 ? -7.602 40.531 60 1 31.02 584 LEU A N 1
ATOM 4591 C CA . LEU A 1 584 ? -8.719 40 59.219 1 31.02 584 LEU A CA 1
ATOM 4592 C C . LEU A 1 584 ? -9.867 41 59.156 1 31.02 584 LEU A C 1
ATOM 4594 O O . LEU A 1 584 ? -10.188 41.656 60.156 1 31.02 584 LEU A O 1
ATOM 4598 N N . PRO A 1 585 ? -10.047 41.594 58.062 1 29.38 585 PRO A N 1
ATOM 4599 C CA . PRO A 1 585 ? -11.156 42.562 58.094 1 29.38 585 PRO A CA 1
ATOM 4600 C C . PRO A 1 585 ? -12.328 42.062 58.938 1 29.38 585 PRO A C 1
ATOM 4602 O O . PRO A 1 585 ? -12.648 40.875 58.938 1 29.38 585 PRO A O 1
ATOM 4605 N N . ASN A 1 586 ? -12.375 42.5 60.156 1 28.86 586 ASN A N 1
ATOM 4606 C CA . ASN A 1 586 ? -13.555 42.281 60.969 1 28.86 586 ASN A CA 1
ATOM 4607 C C . ASN A 1 586 ? -14.844 42.5 60.188 1 28.86 586 ASN A C 1
ATOM 4609 O O . ASN A 1 586 ? -15.25 43.625 59.906 1 28.86 586 ASN A O 1
ATOM 4613 N N . THR A 1 587 ? -14.836 41.812 59 1 25 587 THR A N 1
ATOM 4614 C CA . THR A 1 587 ? -16.125 41.938 58.344 1 25 587 THR A CA 1
ATOM 4615 C C . THR A 1 587 ? -17.281 41.688 59.312 1 25 587 THR A C 1
ATOM 4617 O O . THR A 1 587 ? -17.484 40.562 59.75 1 25 587 THR A O 1
ATOM 4620 N N . THR A 1 588 ? -17.328 42.625 60.25 1 25.75 588 THR A N 1
ATOM 4621 C CA . THR A 1 588 ? -18.531 42.75 61.031 1 25.75 588 THR A CA 1
ATOM 4622 C C . THR A 1 588 ? -19.766 42.438 60.219 1 25.75 588 THR A C 1
ATOM 4624 O O . THR A 1 588 ? -20 43.062 59.188 1 25.75 588 THR A O 1
ATOM 4627 N N . VAL A 1 589 ? -20.016 41.25 60.188 1 24.42 589 VAL A N 1
ATOM 4628 C CA . VAL A 1 589 ? -21.312 40.781 59.719 1 24.42 589 VAL A CA 1
ATOM 4629 C C . VAL A 1 589 ? -22.422 41.625 60.344 1 24.42 589 VAL A C 1
ATOM 4631 O O . VAL A 1 589 ? -22.625 41.594 61.562 1 24.42 589 VAL A O 1
ATOM 4634 N N . GLY A 1 590 ? -22.359 42.875 59.812 1 20.02 590 GLY A N 1
ATOM 4635 C CA . GLY A 1 590 ? -23.438 43.812 60.188 1 20.02 590 GLY A CA 1
ATOM 4636 C C . GLY A 1 590 ? -24.781 43.094 60.344 1 20.02 590 GLY A C 1
ATOM 4637 O O . GLY A 1 590 ? -25.094 42.156 59.594 1 20.02 590 GLY A O 1
ATOM 4638 N N . ARG A 1 591 ? -25.219 42.938 61.469 1 21.55 591 ARG A N 1
ATOM 4639 C CA . ARG A 1 591 ? -26.609 42.688 61.844 1 21.55 591 ARG A CA 1
ATOM 4640 C C . ARG A 1 591 ? -27.562 43.469 60.938 1 21.55 591 ARG A C 1
ATOM 4642 O O . ARG A 1 591 ? -27.312 44.656 60.656 1 21.55 591 ARG A O 1
ATOM 4649 N N . THR A 1 592 ? -28.203 42.625 60.062 1 20.22 592 THR A N 1
ATOM 4650 C CA . THR A 1 592 ? -29.328 43.156 59.281 1 20.22 592 THR A CA 1
ATOM 4651 C C . THR A 1 592 ? -30.141 44.125 60.125 1 20.22 592 THR A C 1
ATOM 4653 O O . THR A 1 592 ? -30.562 43.812 61.25 1 20.22 592 THR A O 1
ATOM 4656 N N . ASN A 1 593 ? -29.781 45.344 60.031 1 18.23 593 ASN A N 1
ATOM 4657 C CA . ASN A 1 593 ? -30.578 46.438 60.562 1 18.23 593 ASN A CA 1
ATOM 4658 C C . ASN A 1 593 ? -32.062 46.25 60.281 1 18.23 593 ASN A C 1
ATOM 4660 O O . ASN A 1 593 ? -32.438 46.031 59.125 1 18.23 593 ASN A O 1
ATOM 4664 N N . GLU A 1 594 ? -32.875 45.812 61.188 1 20.53 594 GLU A N 1
ATOM 4665 C CA . GLU A 1 594 ? -34.312 45.688 61.219 1 20.53 594 GLU A CA 1
ATOM 4666 C C . GLU A 1 594 ? -34.969 46.969 60.75 1 20.53 594 GLU A C 1
ATOM 4668 O O . GLU A 1 594 ? -36.219 47.031 60.594 1 20.53 594 GLU A O 1
ATOM 4673 N N . TRP A 1 595 ? -34.188 48.125 60.781 1 16.8 595 TRP A N 1
ATOM 4674 C CA . TRP A 1 595 ? -35.094 49.188 61.062 1 16.8 595 TRP A CA 1
ATOM 4675 C C . TRP A 1 595 ? -36.156 49.344 59.969 1 16.8 595 TRP A C 1
ATOM 4677 O O . TRP A 1 595 ? -37.344 49.375 60.219 1 16.8 595 TRP A O 1
ATOM 4687 N N . LEU A 1 596 ? -35.812 50.344 59.031 1 16.7 596 LEU A N 1
ATOM 4688 C CA . LEU A 1 596 ? -36.688 51.469 58.781 1 16.7 596 LEU A CA 1
ATOM 4689 C C . LEU A 1 596 ? -37.75 51.094 57.75 1 16.7 596 LEU A C 1
ATOM 4691 O O . LEU A 1 596 ? -37.406 50.781 56.594 1 16.7 596 LEU A O 1
ATOM 4695 N N . ALA A 1 597 ? -38.906 50.531 58.156 1 18.61 597 ALA A N 1
ATOM 4696 C CA . ALA A 1 597 ? -40.219 50.438 57.531 1 18.61 597 ALA A CA 1
ATOM 4697 C C . ALA A 1 597 ? -40.625 51.75 56.906 1 18.61 597 ALA A C 1
ATOM 4699 O O . ALA A 1 597 ? -41.781 51.938 56.531 1 18.61 597 ALA A O 1
ATOM 4700 N N . GLY A 1 598 ? -39.719 52.719 56.656 1 16.89 598 GLY A N 1
ATOM 4701 C CA . GLY A 1 598 ? -40.531 53.906 56.5 1 16.89 598 GLY A CA 1
ATOM 4702 C C . GLY A 1 598 ? -41.5 53.812 55.344 1 16.89 598 GLY A C 1
ATOM 4703 O O . GLY A 1 598 ? -41.312 53 54.438 1 16.89 598 GLY A O 1
ATOM 4704 N N . ASP A 1 599 ? -42.656 54.531 55.375 1 17.12 599 ASP A N 1
ATOM 4705 C CA . ASP A 1 599 ? -44 54.688 54.875 1 17.12 599 ASP A CA 1
ATOM 4706 C C . ASP A 1 599 ? -44 55.312 53.469 1 17.12 599 ASP A C 1
ATOM 4708 O O . ASP A 1 599 ? -44.969 55.219 52.75 1 17.12 599 ASP A O 1
ATOM 4712 N N . PRO A 1 600 ? -42.781 56 53.125 1 16.83 600 PRO A N 1
ATOM 4713 C CA . PRO A 1 600 ? -43.344 57.188 52.469 1 16.83 600 PRO A CA 1
ATOM 4714 C C . PRO A 1 600 ? -44.156 56.875 51.219 1 16.83 600 PRO A C 1
ATOM 4716 O O . PRO A 1 600 ? -44.031 55.781 50.656 1 16.83 600 PRO A O 1
ATOM 4719 N N . ASP A 1 601 ? -44.5 58.031 50.438 1 16.8 601 ASP A N 1
ATOM 4720 C CA . ASP A 1 601 ? -45.625 58.625 49.719 1 16.8 601 ASP A CA 1
ATOM 4721 C C . ASP A 1 601 ? -45.625 58.156 48.25 1 16.8 601 ASP A C 1
ATOM 4723 O O . ASP A 1 601 ? -44.562 57.875 47.688 1 16.8 601 ASP A O 1
ATOM 4727 N N . GLU A 1 602 ? -46.781 57.938 47.656 1 16.38 602 GLU A N 1
ATOM 4728 C CA . GLU A 1 602 ? -47.5 57.281 46.562 1 16.38 602 GLU A CA 1
ATOM 4729 C C . GLU A 1 602 ? -47.219 57.969 45.219 1 16.38 602 GLU A C 1
ATOM 4731 O O . GLU A 1 602 ? -47.594 57.5 44.156 1 16.38 602 GLU A O 1
ATOM 4736 N N . SER A 1 603 ? -46.312 59.062 45.062 1 16.66 603 SER A N 1
ATOM 4737 C CA . SER A 1 603 ? -47 59.938 44.125 1 16.66 603 SER A CA 1
ATOM 4738 C C . SER A 1 603 ? -47.031 59.312 42.719 1 16.66 603 SER A C 1
ATOM 4740 O O . SER A 1 603 ? -46.094 58.562 42.344 1 16.66 603 SER A O 1
ATOM 4742 N N . LEU A 1 604 ? -48.125 59.594 41.844 1 16.11 604 LEU A N 1
ATOM 4743 C CA . LEU A 1 604 ? -49.062 59.094 40.812 1 16.11 604 LEU A CA 1
ATOM 4744 C C . LEU A 1 604 ? -48.469 59.281 39.406 1 16.11 604 LEU A C 1
ATOM 4746 O O . LEU A 1 604 ? -48.938 58.656 38.469 1 16.11 604 LEU A O 1
ATOM 4750 N N . LEU A 1 605 ? -47.312 60.125 39.188 1 15.66 605 LEU A N 1
ATOM 4751 C CA . LEU A 1 605 ? -47.719 60.969 38.062 1 15.66 605 LEU A CA 1
ATOM 4752 C C . LEU A 1 605 ? -47.812 60.156 36.781 1 15.66 605 LEU A C 1
ATOM 4754 O O . LEU A 1 605 ? -47.156 59.094 36.688 1 15.66 605 LEU A O 1
ATOM 4758 N N . GLN A 1 606 ? -48 61 35.594 1 15.91 606 GLN A N 1
ATOM 4759 C CA . GLN A 1 606 ? -48.875 61.156 34.406 1 15.91 606 GLN A CA 1
ATOM 4760 C C . GLN A 1 606 ? -48.25 60.562 33.188 1 15.91 606 GLN A C 1
ATOM 4762 O O . GLN A 1 606 ? -47 60.594 33 1 15.91 606 GLN A O 1
ATOM 4767 N N . SER A 1 607 ? -48.938 59.812 32.375 1 15.83 607 SER A N 1
ATOM 4768 C CA . SER A 1 607 ? -48.875 58.844 31.297 1 15.83 607 SER A CA 1
ATOM 4769 C C . SER A 1 607 ? -48.562 59.531 29.969 1 15.83 607 SER A C 1
ATOM 4771 O O . SER A 1 607 ? -48.531 58.875 28.922 1 15.83 607 SER A O 1
ATOM 4773 N N . PRO A 1 608 ? -47.781 60.719 29.844 1 15.91 608 PRO A N 1
ATOM 4774 C CA . PRO A 1 608 ? -48.406 61.219 28.609 1 15.91 608 PRO A CA 1
ATOM 4775 C C . PRO A 1 608 ? -48.094 60.344 27.406 1 15.91 608 PRO A C 1
ATOM 4777 O O . PRO A 1 608 ? -47.062 59.625 27.391 1 15.91 608 PRO A O 1
ATOM 4780 N N . VAL A 1 609 ? -49.031 60.25 26.375 1 16.38 609 VAL A N 1
ATOM 4781 C CA . VAL A 1 609 ? -49.5 59.469 25.234 1 16.38 609 VAL A CA 1
ATOM 4782 C C . VAL A 1 609 ? -48.656 59.812 24 1 16.38 609 VAL A C 1
ATOM 4784 O O . VAL A 1 609 ? -48.438 58.969 23.141 1 16.38 609 VAL A O 1
ATOM 4787 N N . GLY A 1 610 ? -47.969 61.062 23.875 1 15.09 610 GLY A N 1
ATOM 4788 C CA . GLY A 1 610 ? -48.406 61.562 22.594 1 15.09 610 GLY A CA 1
ATOM 4789 C C . GLY A 1 610 ? -47.938 60.781 21.406 1 15.09 610 GLY A C 1
ATOM 4790 O O . GLY A 1 610 ? -47.125 59.844 21.562 1 15.09 610 GLY A O 1
ATOM 4791 N N . SER A 1 611 ? -47.719 61.594 20.156 1 15.25 611 SER A N 1
ATOM 4792 C CA . SER A 1 611 ? -48.156 61.719 18.781 1 15.25 611 SER A CA 1
ATOM 4793 C C . SER A 1 611 ? -47.188 61.094 17.812 1 15.25 611 SER A C 1
ATOM 4795 O O . SER A 1 611 ? -46 60.844 18.172 1 15.25 611 SER A O 1
ATOM 4797 N N . LEU A 1 612 ? -47.531 61.094 16.453 1 15.44 612 LEU A N 1
ATOM 4798 C CA . LEU A 1 612 ? -47.625 60.438 15.156 1 15.44 612 LEU A CA 1
ATOM 4799 C C . LEU A 1 612 ? -46.406 60.781 14.297 1 15.44 612 LEU A C 1
ATOM 4801 O O . LEU A 1 612 ? -45.844 59.875 13.656 1 15.44 612 LEU A O 1
ATOM 4805 N N . SER A 1 613 ? -45.875 62.094 14.102 1 14.75 613 SER A N 1
ATOM 4806 C CA . SER A 1 613 ? -46.062 62.594 12.75 1 14.75 613 SER A CA 1
ATOM 4807 C C . SER A 1 613 ? -45.031 62 11.789 1 14.75 613 SER A C 1
ATOM 4809 O O . SER A 1 613 ? -44 61.469 12.227 1 14.75 613 SER A O 1
ATOM 4811 N N . THR A 1 614 ? -44.875 62.781 10.461 1 15.28 614 THR A N 1
ATOM 4812 C CA . THR A 1 614 ? -45.031 62.75 9.016 1 15.28 614 THR A CA 1
ATOM 4813 C C . THR A 1 614 ? -43.688 62.656 8.328 1 15.28 614 THR A C 1
ATOM 4815 O O . THR A 1 614 ? -43.469 61.844 7.441 1 15.28 614 THR A O 1
ATOM 4818 N N . SER A 1 615 ? -42.844 63.906 8.039 1 14.98 615 SER A N 1
ATOM 4819 C CA . SER A 1 615 ? -42.719 64.5 6.711 1 14.98 615 SER A CA 1
ATOM 4820 C C . SER A 1 615 ? -41.5 63.938 5.98 1 14.98 615 SER A C 1
ATOM 4822 O O . SER A 1 615 ? -40.594 63.406 6.609 1 14.98 615 SER A O 1
ATOM 4824 N N . CYS A 1 616 ? -41.312 64.375 4.492 1 15.82 616 CYS A N 1
ATOM 4825 C CA . CYS A 1 616 ? -41 64.062 3.094 1 15.82 616 CYS A CA 1
ATOM 4826 C C . CYS A 1 616 ? -39.562 64.438 2.748 1 15.82 616 CYS A C 1
ATOM 4828 O O . CYS A 1 616 ? -39 63.844 1.823 1 15.82 616 CYS A O 1
ATOM 4830 N N . LEU A 1 617 ? -38.938 65.625 3.211 1 14.24 617 LEU A N 1
ATOM 4831 C CA . LEU A 1 617 ? -38.531 66.5 2.137 1 14.24 617 LEU A CA 1
ATOM 4832 C C . LEU A 1 617 ? -37.312 65.938 1.397 1 14.24 617 LEU A C 1
ATOM 4834 O O . LEU A 1 617 ? -36.625 65.062 1.915 1 14.24 617 LEU A O 1
ATOM 4838 N N . THR A 1 618 ? -36.531 67 0.736 1 14.66 618 THR A N 1
ATOM 4839 C CA . THR A 1 618 ? -36.188 67.5 -0.588 1 14.66 618 THR A CA 1
ATOM 4840 C C . THR A 1 618 ? -34.75 67.125 -0.932 1 14.66 618 THR A C 1
ATOM 4842 O O . THR A 1 618 ? -34.469 66.562 -1.98 1 14.66 618 THR A O 1
ATOM 4845 N N . GLU A 1 619 ? -33.656 68.125 -0.85 1 14.46 619 GLU A N 1
ATOM 4846 C CA . GLU A 1 619 ? -33.094 68.875 -1.956 1 14.46 619 GLU A CA 1
ATOM 4847 C C . GLU A 1 619 ? -31.766 68.25 -2.404 1 14.46 619 GLU A C 1
ATOM 4849 O O . GLU A 1 619 ? -31.172 67.438 -1.68 1 14.46 619 GLU A O 1
ATOM 4854 N N . GLY A 1 620 ? -30.734 69.188 -3.078 1 14.61 620 GLY A N 1
ATOM 4855 C CA . GLY A 1 620 ? -30.156 69.438 -4.375 1 14.61 620 GLY A CA 1
ATOM 4856 C C . GLY A 1 620 ? -28.703 69.062 -4.477 1 14.61 620 GLY A C 1
ATOM 4857 O O . GLY A 1 620 ? -28.312 68.312 -5.41 1 14.61 620 GLY A O 1
ATOM 4858 N N . SER A 1 621 ? -27.625 69.75 -3.857 1 14.51 621 SER A N 1
ATOM 4859 C CA . SER A 1 621 ? -26.734 70.562 -4.676 1 14.51 621 SER A CA 1
ATOM 4860 C C . SER A 1 621 ? -25.562 69.75 -5.184 1 14.51 621 SER A C 1
ATOM 4862 O O . SER A 1 621 ? -25.266 68.688 -4.641 1 14.51 621 SER A O 1
ATOM 4864 N N . SER A 1 622 ? -24.406 70.562 -5.664 1 15.15 622 SER A N 1
ATOM 4865 C CA . SER A 1 622 ? -23.609 70.875 -6.836 1 15.15 622 SER A CA 1
ATOM 4866 C C . SER A 1 622 ? -22.25 70.188 -6.793 1 15.15 622 SER A C 1
ATOM 4868 O O . SER A 1 622 ? -21.703 70 -5.715 1 15.15 622 SER A O 1
ATOM 4870 N N . LEU A 1 623 ? -21.656 69.688 -7.973 1 15.98 623 LEU A N 1
ATOM 4871 C CA . LEU A 1 623 ? -20.734 68.812 -8.672 1 15.98 623 LEU A CA 1
ATOM 4872 C C . LEU A 1 623 ? -19.344 69.438 -8.734 1 15.98 623 LEU A C 1
ATOM 4874 O O . LEU A 1 623 ? -18.438 68.812 -9.344 1 15.98 623 LEU A O 1
ATOM 4878 N N . GLY A 1 624 ? -19.016 70.562 -8.203 1 14.15 624 GLY A N 1
ATOM 4879 C CA . GLY A 1 624 ? -18.125 71.25 -9.125 1 14.15 624 GLY A CA 1
ATOM 4880 C C . GLY A 1 624 ? -16.812 70.562 -9.336 1 14.15 624 GLY A C 1
ATOM 4881 O O . GLY A 1 624 ? -16.578 69.5 -8.758 1 14.15 624 GLY A O 1
ATOM 4882 N N . THR A 1 625 ? -15.594 71.312 -9.195 1 14.92 625 THR A N 1
ATOM 4883 C CA . THR A 1 625 ? -14.625 71.875 -10.125 1 14.92 625 THR A CA 1
ATOM 4884 C C . THR A 1 625 ? -13.375 71 -10.203 1 14.92 625 THR A C 1
ATOM 4886 O O . THR A 1 625 ? -13.18 70.125 -9.375 1 14.92 625 THR A O 1
ATOM 4889 N N . GLU A 1 626 ? -12.008 71.625 -10.086 1 15.08 626 GLU A N 1
ATOM 4890 C CA . GLU A 1 626 ? -10.953 72.062 -11.016 1 15.08 626 GLU A CA 1
ATOM 4891 C C . GLU A 1 626 ? -9.758 71.062 -10.922 1 15.08 626 GLU A C 1
ATOM 4893 O O . GLU A 1 626 ? -9.57 70.438 -9.906 1 15.08 626 GLU A O 1
ATOM 4898 N N . THR A 1 627 ? -8.719 71.125 -11.945 1 15.91 627 THR A N 1
ATOM 4899 C CA . THR A 1 627 ? -7.797 70.5 -12.875 1 15.91 627 THR A CA 1
ATOM 4900 C C . THR A 1 627 ? -6.402 70.375 -12.273 1 15.91 627 THR A C 1
ATOM 4902 O O . THR A 1 627 ? -5.645 69.5 -12.609 1 15.91 627 THR A O 1
ATOM 4905 N N . GLU A 1 628 ? -5.816 71.25 -11.438 1 14.45 628 GLU A N 1
ATOM 4906 C CA . GLU A 1 628 ? -4.566 71.875 -11.922 1 14.45 628 GLU A CA 1
ATOM 4907 C C . GLU A 1 628 ? -3.434 70.812 -11.883 1 14.45 628 GLU A C 1
ATOM 4909 O O . GLU A 1 628 ? -3.52 69.812 -11.18 1 14.45 628 GLU A O 1
ATOM 4914 N N . ASN A 1 629 ? -2.111 71.375 -11.977 1 15.3 629 ASN A N 1
ATOM 4915 C CA . ASN A 1 629 ? -0.873 71.438 -12.742 1 15.3 629 ASN A CA 1
ATOM 4916 C C . ASN A 1 629 ? 0.213 70.562 -12.18 1 15.3 629 ASN A C 1
ATOM 4918 O O . ASN A 1 629 ? 0.126 70.125 -11.023 1 15.3 629 ASN A O 1
ATOM 4922 N N . GLY A 1 630 ? 1.489 70.5 -12.828 1 15.92 630 GLY A N 1
ATOM 4923 C CA . GLY A 1 630 ? 2.586 69.75 -13.484 1 15.92 630 GLY A CA 1
ATOM 4924 C C . GLY A 1 630 ? 3.768 69.5 -12.57 1 15.92 630 GLY A C 1
ATOM 4925 O O . GLY A 1 630 ? 4.555 68.625 -12.797 1 15.92 630 GLY A O 1
ATOM 4926 N N . GLY A 1 631 ? 4.258 70.5 -11.727 1 14.67 631 GLY A N 1
ATOM 4927 C CA . GLY A 1 631 ? 5.641 70.875 -11.898 1 14.67 631 GLY A CA 1
ATOM 4928 C C . GLY A 1 631 ? 6.633 69.875 -11.344 1 14.67 631 GLY A C 1
ATOM 4929 O O . GLY A 1 631 ? 7.566 69.5 -12.031 1 14.67 631 GLY A O 1
ATOM 4930 N N . GLY A 1 632 ? 6.875 69.812 -10.047 1 14.79 632 GLY A N 1
ATOM 4931 C CA . GLY A 1 632 ? 8.18 70.188 -9.547 1 14.79 632 GLY A CA 1
ATOM 4932 C C . GLY A 1 632 ? 9.227 69.062 -9.664 1 14.79 632 GLY A C 1
ATOM 4933 O O . GLY A 1 632 ? 8.891 67.938 -9.859 1 14.79 632 GLY A O 1
ATOM 4934 N N . SER A 1 633 ? 10.539 69.438 -9.422 1 15.46 633 SER A N 1
ATOM 4935 C CA . SER A 1 633 ? 11.961 69.375 -9.766 1 15.46 633 SER A CA 1
ATOM 4936 C C . SER A 1 633 ? 12.68 68.25 -9.07 1 15.46 633 SER A C 1
ATOM 4938 O O . SER A 1 633 ? 13.57 67.625 -9.656 1 15.46 633 SER A O 1
ATOM 4940 N N . SER A 1 634 ? 12.484 67.938 -7.773 1 15.15 634 SER A N 1
ATOM 4941 C CA . SER A 1 634 ? 13.734 68 -7.02 1 15.15 634 SER A CA 1
ATOM 4942 C C . SER A 1 634 ? 14.617 66.812 -7.293 1 15.15 634 SER A C 1
ATOM 4944 O O . SER A 1 634 ? 14.125 65.75 -7.59 1 15.15 634 SER A O 1
ATOM 4946 N N . PHE A 1 635 ? 15.992 66.938 -7.07 1 15.63 635 PHE A N 1
ATOM 4947 C CA . PHE A 1 635 ? 17.391 66.688 -7.395 1 15.63 635 PHE A CA 1
ATOM 4948 C C . PHE A 1 635 ? 17.844 65.312 -6.906 1 15.63 635 PHE A C 1
ATOM 4950 O O . PHE A 1 635 ? 17.188 64.688 -6.066 1 15.63 635 PHE A O 1
ATOM 4957 N N . ASP A 1 636 ? 19.203 65 -7.016 1 16.73 636 ASP A N 1
ATOM 4958 C CA . ASP A 1 636 ? 20.312 64.188 -7.531 1 16.73 636 ASP A CA 1
ATOM 4959 C C . ASP A 1 636 ? 20.969 63.344 -6.422 1 16.73 636 ASP A C 1
ATOM 4961 O O . ASP A 1 636 ? 22 62.719 -6.641 1 16.73 636 ASP A O 1
ATOM 4965 N N . LEU A 1 637 ? 20.406 62.938 -5.301 1 15.28 637 LEU A N 1
ATOM 4966 C CA . LEU A 1 637 ? 21.344 62.688 -4.207 1 15.28 637 LEU A CA 1
ATOM 4967 C C . LEU A 1 637 ? 22.297 61.562 -4.562 1 15.28 637 LEU A C 1
ATOM 4969 O O . LEU A 1 637 ? 21.859 60.469 -4.926 1 15.28 637 LEU A O 1
ATOM 4973 N N . SER A 1 638 ? 23.641 61.875 -4.758 1 15.84 638 SER A N 1
ATOM 4974 C CA . SER A 1 638 ? 24.953 61.344 -5.137 1 15.84 638 SER A CA 1
ATOM 4975 C C . SER A 1 638 ? 25.469 60.344 -4.113 1 15.84 638 SER A C 1
ATOM 4977 O O . SER A 1 638 ? 26.672 60.094 -4.031 1 15.84 638 SER A O 1
ATOM 4979 N N . LEU A 1 639 ? 24.875 59.375 -3.688 1 14.88 639 LEU A N 1
ATOM 4980 C CA . LEU A 1 639 ? 25.438 58.688 -2.543 1 14.88 639 LEU A CA 1
ATOM 4981 C C . LEU A 1 639 ? 26.781 58.031 -2.912 1 14.88 639 LEU A C 1
ATOM 4983 O O . LEU A 1 639 ? 26.812 57.125 -3.717 1 14.88 639 LEU A O 1
ATOM 4987 N N . ASP A 1 640 ? 27.938 58.719 -2.842 1 15.66 640 ASP A N 1
ATOM 4988 C CA . ASP A 1 640 ? 29.359 58.5 -3.1 1 15.66 640 ASP A CA 1
ATOM 4989 C C . ASP A 1 640 ? 29.859 57.219 -2.441 1 15.66 640 ASP A C 1
ATOM 4991 O O . ASP A 1 640 ? 30.25 56.281 -3.131 1 15.66 640 ASP A O 1
ATOM 4995 N N . PHE A 1 641 ? 31.062 57.312 -1.403 1 15.84 641 PHE A N 1
ATOM 4996 C CA . PHE A 1 641 ? 32.5 57.094 -1.408 1 15.84 641 PHE A CA 1
ATOM 4997 C C . PHE A 1 641 ? 32.844 55.812 -0.653 1 15.84 641 PHE A C 1
ATOM 4999 O O . PHE A 1 641 ? 33.906 55.219 -0.854 1 15.84 641 PHE A O 1
ATOM 5006 N N . PHE A 1 642 ? 32.219 55.344 0.464 1 15.74 642 PHE A N 1
ATOM 5007 C CA . PHE A 1 642 ? 33.156 54.969 1.512 1 15.74 642 PHE A CA 1
ATOM 5008 C C . PHE A 1 642 ? 34 53.781 1.075 1 15.74 642 PHE A C 1
ATOM 5010 O O . PHE A 1 642 ? 33.5 52.844 0.428 1 15.74 642 PHE A O 1
ATOM 5017 N N . GLN A 1 643 ? 35.438 53.688 1.407 1 15.38 643 GLN A N 1
ATOM 5018 C CA . GLN A 1 643 ? 36.812 53.281 1.343 1 15.38 643 GLN A CA 1
ATOM 5019 C C . GLN A 1 643 ? 37 51.812 1.772 1 15.38 643 GLN A C 1
ATOM 5021 O O . GLN A 1 643 ? 36.094 51.25 2.367 1 15.38 643 GLN A O 1
ATOM 5026 N N . GLU A 1 644 ? 38.375 51.344 2.287 1 15.91 644 GLU A N 1
ATOM 5027 C CA . GLU A 1 644 ? 39.531 50.5 2.104 1 15.91 644 GLU A CA 1
ATOM 5028 C C . GLU A 1 644 ? 39.5 49.312 3.078 1 15.91 644 GLU A C 1
ATOM 5030 O O . GLU A 1 644 ? 40.062 48.25 2.793 1 15.91 644 GLU A O 1
ATOM 5035 N N . SER A 1 645 ? 39.031 49.344 4.348 1 15.83 645 SER A N 1
ATOM 5036 C CA . SER A 1 645 ? 39.938 48.875 5.387 1 15.83 645 SER A CA 1
ATOM 5037 C C . SER A 1 645 ? 40.25 47.406 5.25 1 15.83 645 SER A C 1
ATOM 5039 O O . SER A 1 645 ? 39.344 46.594 4.977 1 15.83 645 SER A O 1
ATOM 5041 N N . GLN A 1 646 ? 41.656 46.938 5.258 1 16.77 646 GLN A N 1
ATOM 5042 C CA . GLN A 1 646 ? 42.688 45.938 5.16 1 16.77 646 GLN A CA 1
ATOM 5043 C C . GLN A 1 646 ? 42.594 44.938 6.316 1 16.77 646 GLN A C 1
ATOM 5045 O O . GLN A 1 646 ? 43.531 44.156 6.547 1 16.77 646 GLN A O 1
ATOM 5050 N N . LEU A 1 647 ? 41.625 44.625 6.945 1 15.41 647 LEU A N 1
ATOM 5051 C CA . LEU A 1 647 ? 41.969 44.031 8.227 1 15.41 647 LEU A CA 1
ATOM 5052 C C . LEU A 1 647 ? 42.844 42.812 8.023 1 15.41 647 LEU A C 1
ATOM 5054 O O . LEU A 1 647 ? 42.438 41.812 7.391 1 15.41 647 LEU A O 1
ATOM 5058 N N . THR A 1 648 ? 44.312 42.938 8.117 1 15.82 648 THR A N 1
ATOM 5059 C CA . THR A 1 648 ? 45.594 42.219 8.133 1 15.82 648 THR A CA 1
ATOM 5060 C C . THR A 1 648 ? 45.531 41.062 9.109 1 15.82 648 THR A C 1
ATOM 5062 O O . THR A 1 648 ? 45.969 39.938 8.781 1 15.82 648 THR A O 1
ATOM 5065 N N . ASP A 1 649 ? 45.719 41.281 10.422 1 15.45 649 ASP A N 1
ATOM 5066 C CA . ASP A 1 649 ? 46.906 40.906 11.195 1 15.45 649 ASP A CA 1
ATOM 5067 C C . ASP A 1 649 ? 46.844 39.438 11.594 1 15.45 649 ASP A C 1
ATOM 5069 O O . ASP A 1 649 ? 47.812 38.719 11.398 1 15.45 649 ASP A O 1
ATOM 5073 N N . LEU A 1 650 ? 46.188 39.156 12.734 1 14.84 650 LEU A N 1
ATOM 5074 C CA . LEU A 1 650 ? 46.875 38.719 13.938 1 14.84 650 LEU A CA 1
ATOM 5075 C C . LEU A 1 650 ? 47.375 37.281 13.789 1 14.84 650 LEU A C 1
ATOM 5077 O O . LEU A 1 650 ? 46.812 36.5 13.016 1 14.84 650 LEU A O 1
ATOM 5081 N N . SER A 1 651 ? 48 36.719 14.852 1 15.61 651 SER A N 1
ATOM 5082 C CA . SER A 1 651 ? 49.156 36.219 15.562 1 15.61 651 SER A CA 1
ATOM 5083 C C . SER A 1 651 ? 49.188 34.688 15.57 1 15.61 651 SER A C 1
ATOM 5085 O O . SER A 1 651 ? 50.188 34.094 15.188 1 15.61 651 SER A O 1
ATOM 5087 N N . SER A 1 652 ? 49.031 34.094 16.766 1 15.5 652 SER A N 1
ATOM 5088 C CA . SER A 1 652 ? 50.031 33.438 17.609 1 15.5 652 SER A CA 1
ATOM 5089 C C . SER A 1 652 ? 50.094 31.953 17.312 1 15.5 652 SER A C 1
ATOM 5091 O O . SER A 1 652 ? 51.188 31.422 17.094 1 15.5 652 SER A O 1
ATOM 5093 N N . PHE A 1 653 ? 49.719 31.047 18.297 1 15.75 653 PHE A N 1
ATOM 5094 C CA . PHE A 1 653 ? 50.625 30.391 19.25 1 15.75 653 PHE A CA 1
ATOM 5095 C C . PHE A 1 653 ? 51 29 18.75 1 15.75 653 PHE A C 1
ATOM 5097 O O . PHE A 1 653 ? 52.188 28.688 18.672 1 15.75 653 PHE A O 1
ATOM 5104 N N . GLY A 1 654 ? 50.75 27.906 19.562 1 15.38 654 GLY A N 1
ATOM 5105 C CA . GLY A 1 654 ? 51.75 27.062 20.203 1 15.38 654 GLY A CA 1
ATOM 5106 C C . GLY A 1 654 ? 52.156 25.859 19.375 1 15.38 654 GLY A C 1
ATOM 5107 O O . GLY A 1 654 ? 51.875 25.828 18.172 1 15.38 654 GLY A O 1
ATOM 5108 N N . ASP A 1 655 ? 52.062 24.609 20.016 1 15.93 655 ASP A N 1
ATOM 5109 C CA . ASP A 1 655 ? 53.062 23.578 20.312 1 15.93 655 ASP A CA 1
ATOM 5110 C C . ASP A 1 655 ? 53.188 22.578 19.172 1 15.93 655 ASP A C 1
ATOM 5112 O O . ASP A 1 655 ? 52.188 22.281 18.5 1 15.93 655 ASP A O 1
ATOM 5116 N N . ILE A 1 656 ? 54.438 22.016 19.016 1 15.45 656 ILE A N 1
ATOM 5117 C CA . ILE A 1 656 ? 55.562 21.406 18.297 1 15.45 656 ILE A CA 1
ATOM 5118 C C . ILE A 1 656 ? 55.406 19.891 18.297 1 15.45 656 ILE A C 1
ATOM 5120 O O . ILE A 1 656 ? 56.25 19.172 17.734 1 15.45 656 ILE A O 1
ATOM 5124 N N . LEU A 1 657 ? 54.5 19.125 19.016 1 16.11 657 LEU A N 1
ATOM 5125 C CA . LEU A 1 657 ? 55.219 17.969 19.5 1 16.11 657 LEU A CA 1
ATOM 5126 C C . LEU A 1 657 ? 55.812 17.156 18.344 1 16.11 657 LEU A C 1
ATOM 5128 O O . LEU A 1 657 ? 55.344 17.281 17.203 1 16.11 657 LEU A O 1
ATOM 5132 N N . ASN A 1 658 ? 56.125 15.719 18.703 1 15.94 658 ASN A N 1
ATOM 5133 C CA . ASN A 1 658 ? 57.188 14.727 18.641 1 15.94 658 ASN A CA 1
ATOM 5134 C C . ASN A 1 658 ? 57.156 13.953 17.328 1 15.94 658 ASN A C 1
ATOM 5136 O O . ASN A 1 658 ? 56.094 13.602 16.828 1 15.94 658 ASN A O 1
ATOM 5140 N N . THR A 1 659 ? 58.438 13.711 16.797 1 15.99 659 THR A N 1
ATOM 5141 C CA . THR A 1 659 ? 59.219 13.266 15.641 1 15.99 659 THR A CA 1
ATOM 5142 C C . THR A 1 659 ? 59.344 11.75 15.641 1 15.99 659 THR A C 1
ATOM 5144 O O . THR A 1 659 ? 60.062 11.188 14.805 1 15.99 659 THR A O 1
ATOM 5147 N N . GLU A 1 660 ? 58.719 10.852 16.469 1 16.5 660 GLU A N 1
ATOM 5148 C CA . GLU A 1 660 ? 59.625 9.703 16.469 1 16.5 660 GLU A CA 1
ATOM 5149 C C . GLU A 1 660 ? 59.906 9.242 15.039 1 16.5 660 GLU A C 1
ATOM 5151 O O . GLU A 1 660 ? 59.188 9.586 14.109 1 16.5 660 GLU A O 1
ATOM 5156 N N . THR A 1 661 ? 60.469 7.766 15.125 1 16.5 661 THR A N 1
ATOM 5157 C CA . THR A 1 661 ? 61.594 6.93 14.703 1 16.5 661 THR A CA 1
ATOM 5158 C C . THR A 1 661 ? 61.344 6.363 13.305 1 16.5 661 THR A C 1
ATOM 5160 O O . THR A 1 661 ? 60.281 5.832 13.023 1 16.5 661 THR A O 1
ATOM 5163 N N . LEU A 1 662 ? 62.5 6.441 12.555 1 17.05 662 LEU A N 1
ATOM 5164 C CA . LEU A 1 662 ? 63.094 6.293 11.227 1 17.05 662 LEU A CA 1
ATOM 5165 C C . LEU A 1 662 ? 63.656 4.891 11.031 1 17.05 662 LEU A C 1
ATOM 5167 O O . LEU A 1 662 ? 64.25 4.586 9.984 1 17.05 662 LEU A O 1
ATOM 5171 N N . SER A 1 663 ? 63.625 3.838 11.969 1 16.41 663 SER A N 1
ATOM 5172 C CA . SER A 1 663 ? 64.688 2.908 11.648 1 16.41 663 SER A CA 1
ATOM 5173 C C . SER A 1 663 ? 64.438 2.182 10.336 1 16.41 663 SER A C 1
ATOM 5175 O O . SER A 1 663 ? 63.438 1.448 10.219 1 16.41 663 SER A O 1
ATOM 5177 N N . PHE A 1 664 ? 65.062 2.574 9.383 1 18.19 664 PHE A N 1
ATOM 5178 C CA . PHE A 1 664 ? 65.25 1.864 8.133 1 18.19 664 PHE A CA 1
ATOM 5179 C C . PHE A 1 664 ? 66.312 0.797 8.297 1 18.19 664 PHE A C 1
ATOM 5181 O O . PHE A 1 664 ? 66.25 -0.291 7.727 1 18.19 664 PHE A O 1
ATOM 5188 N N . SER A 1 665 ? 67.625 0.965 8.992 1 15.33 665 SER A N 1
ATOM 5189 C CA . SER A 1 665 ? 69.062 0.715 8.695 1 15.33 665 SER A CA 1
ATOM 5190 C C . SER A 1 665 ? 69.438 -0.708 9.062 1 15.33 665 SER A C 1
ATOM 5192 O O . SER A 1 665 ? 68.812 -1.343 9.898 1 15.33 665 SER A O 1
ATOM 5194 N N . SER A 1 666 ? 71 -1.179 9.695 1 16.44 666 SER A N 1
ATOM 5195 C CA . SER A 1 666 ? 72.312 -1.51 9.078 1 16.44 666 SER A CA 1
ATOM 5196 C C . SER A 1 666 ? 72.562 -3.016 9.07 1 16.44 666 SER A C 1
ATOM 5198 O O . SER A 1 666 ? 72 -3.738 9.906 1 16.44 666 SER A O 1
ATOM 5200 N N . LEU A 1 667 ? 73.438 -3.523 8.047 1 18.2 667 LEU A N 1
ATOM 5201 C CA . LEU A 1 667 ? 74.562 -4.449 7.887 1 18.2 667 LEU A CA 1
ATOM 5202 C C . LEU A 1 667 ? 75.625 -4.27 9 1 18.2 667 LEU A C 1
ATOM 5204 O O . LEU A 1 667 ? 76 -5.238 9.656 1 18.2 667 LEU A O 1
ATOM 5208 N N . SER A 1 668 ? 76.875 -3.48 8.68 1 16.56 668 SER A N 1
ATOM 5209 C CA . SER A 1 668 ? 78.375 -3.498 8.734 1 16.56 668 SER A CA 1
ATOM 5210 C C . SER A 1 668 ? 78.875 -3.123 10.125 1 16.56 668 SER A C 1
ATOM 5212 O O . SER A 1 668 ? 79.688 -3.832 10.711 1 16.56 668 SER A O 1
ATOM 5214 N N . TRP A 1 669 ? 79.562 -1.779 10.242 1 17.36 669 TRP A N 1
ATOM 5215 C CA . TRP A 1 669 ? 81 -1.601 10.672 1 17.36 669 TRP A CA 1
ATOM 5216 C C . TRP A 1 669 ? 81.062 -1.74 12.188 1 17.36 669 TRP A C 1
ATOM 5218 O O . TRP A 1 669 ? 81.938 -2.502 12.68 1 17.36 669 TRP A O 1
ATOM 5228 N N . PHE A 1 670 ? 81.562 -0.626 12.547 1 15.96 670 PHE A N 1
ATOM 5229 C CA . PHE A 1 670 ? 82.438 -0.14 13.57 1 15.96 670 PHE A CA 1
ATOM 5230 C C . PHE A 1 670 ? 81.688 0.131 14.875 1 15.96 670 PHE A C 1
ATOM 5232 O O . PHE A 1 670 ? 80.625 0.643 14.867 1 15.96 670 PHE A O 1
ATOM 5239 N N . MET B 1 1 ? -13.898 9.578 -93.188 1 28.42 1 MET B N 1
ATOM 5240 C CA . MET B 1 1 ? -14.852 9.789 -92.062 1 28.42 1 MET B CA 1
ATOM 5241 C C . MET B 1 1 ? -14.219 10.562 -90.938 1 28.42 1 MET B C 1
ATOM 5243 O O . MET B 1 1 ? -13.141 10.203 -90.438 1 28.42 1 MET B O 1
ATOM 5247 N N . PRO B 1 2 ? -14.383 11.797 -90.688 1 30.58 2 PRO B N 1
ATOM 5248 C CA . PRO B 1 2 ? -13.508 12.695 -89.938 1 30.58 2 PRO B CA 1
ATOM 5249 C C . PRO B 1 2 ? -13.398 12.312 -88.5 1 30.58 2 PRO B C 1
ATOM 5251 O O . PRO B 1 2 ? -14.289 11.664 -87.938 1 30.58 2 PRO B O 1
ATOM 5254 N N . THR B 1 3 ? -12.141 12.055 -88 1 34.75 3 THR B N 1
ATOM 5255 C CA . THR B 1 3 ? -11.625 11.578 -86.688 1 34.75 3 THR B CA 1
ATOM 5256 C C . THR B 1 3 ? -12.117 12.453 -85.562 1 34.75 3 THR B C 1
ATOM 5258 O O . THR B 1 3 ? -11.93 13.672 -85.562 1 34.75 3 THR B O 1
ATOM 5261 N N . LYS B 1 4 ? -13.234 12.125 -85 1 35.59 4 LYS B N 1
ATOM 5262 C CA . LYS B 1 4 ? -14.023 12.938 -84.062 1 35.59 4 LYS B CA 1
ATOM 5263 C C . LYS B 1 4 ? -13.148 13.5 -82.938 1 35.59 4 LYS B C 1
ATOM 5265 O O . LYS B 1 4 ? -12.484 12.742 -82.25 1 35.59 4 LYS B O 1
ATOM 5270 N N . LYS B 1 5 ? -12.594 14.672 -83 1 37.03 5 LYS B N 1
ATOM 5271 C CA . LYS B 1 5 ? -11.641 15.406 -82.188 1 37.03 5 LYS B CA 1
ATOM 5272 C C . LYS B 1 5 ? -12.109 15.469 -80.75 1 37.03 5 LYS B C 1
ATOM 5274 O O . LYS B 1 5 ? -13.133 16.094 -80.438 1 37.03 5 LYS B O 1
ATOM 5279 N N . VAL B 1 6 ? -12.07 14.367 -80 1 37.12 6 VAL B N 1
ATOM 5280 C CA . VAL B 1 6 ? -12.617 14.281 -78.625 1 37.12 6 VAL B CA 1
ATOM 5281 C C . VAL B 1 6 ? -11.961 15.336 -77.75 1 37.12 6 VAL B C 1
ATOM 5283 O O . VAL B 1 6 ? -10.766 15.602 -77.875 1 37.12 6 VAL B O 1
ATOM 5286 N N . SER B 1 7 ? -12.688 16.406 -77.375 1 32.94 7 SER B N 1
ATOM 5287 C CA . SER B 1 7 ? -12.242 17.594 -76.625 1 32.94 7 SER B CA 1
ATOM 5288 C C . SER B 1 7 ? -11.344 17.219 -75.5 1 32.94 7 SER B C 1
ATOM 5290 O O . SER B 1 7 ? -11.461 16.125 -74.938 1 32.94 7 SER B O 1
ATOM 5292 N N . ASP B 1 8 ? -10.117 17.797 -75.375 1 32.66 8 ASP B N 1
ATOM 5293 C CA . ASP B 1 8 ? -8.938 17.609 -74.562 1 32.66 8 ASP B CA 1
ATOM 5294 C C . ASP B 1 8 ? -9.32 17.562 -73.062 1 32.66 8 ASP B C 1
ATOM 5296 O O . ASP B 1 8 ? -8.508 17.188 -72.25 1 32.66 8 ASP B O 1
ATOM 5300 N N . ALA B 1 9 ? -10.367 18.438 -72.75 1 36.88 9 ALA B N 1
ATOM 5301 C CA . ALA B 1 9 ? -10.695 18.75 -71.375 1 36.88 9 ALA B CA 1
ATOM 5302 C C . ALA B 1 9 ? -11.023 17.484 -70.562 1 36.88 9 ALA B C 1
ATOM 5304 O O . ALA B 1 9 ? -11.016 17.5 -69.375 1 36.88 9 ALA B O 1
ATOM 5305 N N . MET B 1 10 ? -11.742 16.531 -71.188 1 35.44 10 MET B N 1
ATOM 5306 C CA . MET B 1 10 ? -12.219 15.312 -70.5 1 35.44 10 MET B CA 1
ATOM 5307 C C . MET B 1 10 ? -11.055 14.391 -70.188 1 35.44 10 MET B C 1
ATOM 5309 O O . MET B 1 10 ? -11.266 13.266 -69.688 1 35.44 10 MET B O 1
ATOM 5313 N N . ARG B 1 11 ? -9.953 14.516 -70.875 1 36.25 11 ARG B N 1
ATOM 5314 C CA . ARG B 1 11 ? -8.82 13.617 -70.625 1 36.25 11 ARG B CA 1
ATOM 5315 C C . ARG B 1 11 ? -8.328 13.703 -69.188 1 36.25 11 ARG B C 1
ATOM 5317 O O . ARG B 1 11 ? -7.531 14.578 -68.875 1 36.25 11 ARG B O 1
ATOM 5324 N N . ARG B 1 12 ? -9.227 13.688 -68.25 1 37.78 12 ARG B N 1
ATOM 5325 C CA . ARG B 1 12 ? -8.703 13.852 -66.938 1 37.78 12 ARG B CA 1
ATOM 5326 C C . ARG B 1 12 ? -7.566 12.867 -66.625 1 37.78 12 ARG B C 1
ATOM 5328 O O . ARG B 1 12 ? -7.75 11.656 -66.75 1 37.78 12 ARG B O 1
ATOM 5335 N N . ARG B 1 13 ? -6.289 13.078 -67 1 41.53 13 ARG B N 1
ATOM 5336 C CA . ARG B 1 13 ? -5.098 12.281 -66.75 1 41.53 13 ARG B CA 1
ATOM 5337 C C . ARG B 1 13 ? -5.012 11.891 -65.312 1 41.53 13 ARG B C 1
ATOM 5339 O O . ARG B 1 13 ? -5.156 12.734 -64.375 1 41.53 13 ARG B O 1
ATOM 5346 N N . CYS B 1 14 ? -5.434 10.75 -65 1 46.09 14 CYS B N 1
ATOM 5347 C CA . CYS B 1 14 ? -5.266 10.32 -63.625 1 46.09 14 CYS B CA 1
ATOM 5348 C C . CYS B 1 14 ? -3.85 10.602 -63.125 1 46.09 14 CYS B C 1
ATOM 5350 O O . CYS B 1 14 ? -2.877 10.273 -63.812 1 46.09 14 CYS B O 1
ATOM 5352 N N . VAL B 1 15 ? -3.568 11.586 -62.281 1 57.47 15 VAL B N 1
ATOM 5353 C CA . VAL B 1 15 ? -2.266 12.109 -61.875 1 57.47 15 VAL B CA 1
ATOM 5354 C C . VAL B 1 15 ? -1.352 10.953 -61.469 1 57.47 15 VAL B C 1
ATOM 5356 O O . VAL B 1 15 ? -0.159 10.961 -61.781 1 57.47 15 VAL B O 1
ATOM 5359 N N . THR B 1 16 ? -1.819 9.914 -60.656 1 62.41 16 THR B N 1
ATOM 5360 C CA . THR B 1 16 ? -0.906 8.898 -60.156 1 62.41 16 THR B CA 1
ATOM 5361 C C . THR B 1 16 ? -1.494 7.5 -60.344 1 62.41 16 THR B C 1
ATOM 5363 O O . THR B 1 16 ? -2.639 7.246 -59.969 1 62.41 16 THR B O 1
ATOM 5366 N N . ALA B 1 17 ? -1.007 6.621 -61.062 1 70.62 17 ALA B N 1
ATOM 5367 C CA . ALA B 1 17 ? -1.405 5.23 -61.25 1 70.62 17 ALA B CA 1
ATOM 5368 C C . ALA B 1 17 ? -0.974 4.359 -60.062 1 70.62 17 ALA B C 1
ATOM 5370 O O . ALA B 1 17 ? 0.023 4.648 -59.406 1 70.62 17 ALA B O 1
ATOM 5371 N N . CYS B 1 18 ? -1.8 3.352 -59.781 1 71.38 18 CYS B N 1
ATOM 5372 C CA . CYS B 1 18 ? -1.407 2.455 -58.688 1 71.38 18 CYS B CA 1
ATOM 5373 C C . CYS B 1 18 ? -0.182 1.637 -59.094 1 71.38 18 CYS B C 1
ATOM 5375 O O . CYS B 1 18 ? 0.106 1.467 -60.281 1 71.38 18 CYS B O 1
ATOM 5377 N N . ASP B 1 19 ? 0.625 1.098 -58.219 1 74.12 19 ASP B N 1
ATOM 5378 C CA . ASP B 1 19 ? 1.896 0.42 -58.438 1 74.12 19 ASP B CA 1
ATOM 5379 C C . ASP B 1 19 ? 1.706 -0.82 -59.312 1 74.12 19 ASP B C 1
ATOM 5381 O O . ASP B 1 19 ? 2.576 -1.162 -60.125 1 74.12 19 ASP B O 1
ATOM 5385 N N . ASN B 1 20 ? 0.528 -1.498 -59.219 1 75 20 ASN B N 1
ATOM 5386 C CA . ASN B 1 20 ? 0.231 -2.695 -60 1 75 20 ASN B CA 1
ATOM 5387 C C . ASN B 1 20 ? -0.035 -2.357 -61.469 1 75 20 ASN B C 1
ATOM 5389 O O . ASN B 1 20 ? 0.476 -3.027 -62.375 1 75 20 ASN B O 1
ATOM 5393 N N . CYS B 1 21 ? -0.812 -1.417 -61.531 1 73.75 21 CYS B N 1
ATOM 5394 C CA . CYS B 1 21 ? -1.167 -0.974 -62.875 1 73.75 21 CYS B CA 1
ATOM 5395 C C . CYS B 1 21 ? 0.027 -0.334 -63.594 1 73.75 21 CYS B C 1
ATOM 5397 O O . CYS B 1 21 ? 0.193 -0.476 -64.812 1 73.75 21 CYS B O 1
ATOM 5399 N N . LYS B 1 22 ? 0.99 0.39 -62.75 1 73.69 22 LYS B N 1
ATOM 5400 C CA . LYS B 1 22 ? 2.248 0.943 -63.25 1 73.69 22 LYS B CA 1
ATOM 5401 C C . LYS B 1 22 ? 3.15 -0.156 -63.812 1 73.69 22 LYS B C 1
ATOM 5403 O O . LYS B 1 22 ? 3.744 0.002 -64.875 1 73.69 22 LYS B O 1
ATOM 5408 N N . ARG B 1 23 ? 3.18 -1.269 -63.094 1 72.44 23 ARG B N 1
ATOM 5409 C CA . ARG B 1 23 ? 4.07 -2.375 -63.438 1 72.44 23 ARG B CA 1
ATOM 5410 C C . ARG B 1 23 ? 3.602 -3.086 -64.688 1 72.44 23 ARG B C 1
ATOM 5412 O O . ARG B 1 23 ? 4.418 -3.512 -65.5 1 72.44 23 ARG B O 1
ATOM 5419 N N . ARG B 1 24 ? 2.336 -3.193 -64.812 1 73.44 24 ARG B N 1
ATOM 5420 C CA . ARG B 1 24 ? 1.783 -3.992 -65.938 1 73.44 24 ARG B CA 1
ATOM 5421 C C . ARG B 1 24 ? 1.404 -3.113 -67.125 1 73.44 24 ARG B C 1
ATOM 5423 O O . ARG B 1 24 ? 0.824 -3.596 -68.062 1 73.44 24 ARG B O 1
ATOM 5430 N N . LYS B 1 25 ? 1.802 -1.812 -67 1 72.81 25 LYS B N 1
ATOM 5431 C CA . LYS B 1 25 ? 1.615 -0.81 -68.062 1 72.81 25 LYS B CA 1
ATOM 5432 C C . LYS B 1 25 ? 0.168 -0.78 -68.562 1 72.81 25 LYS B C 1
ATOM 5434 O O . LYS B 1 25 ? -0.089 -0.691 -69.75 1 72.81 25 LYS B O 1
ATOM 5439 N N . GLU B 1 26 ? -0.75 -1.1 -67.562 1 75.56 26 GLU B N 1
ATOM 5440 C CA . GLU B 1 26 ? -2.17 -1.087 -67.938 1 75.56 26 GLU B CA 1
ATOM 5441 C C . GLU B 1 26 ? -2.818 0.24 -67.5 1 75.56 26 GLU B C 1
ATOM 5443 O O . GLU B 1 26 ? -2.305 0.962 -66.688 1 75.56 26 GLU B O 1
ATOM 5448 N N . ARG B 1 27 ? -3.779 0.658 -68.125 1 71.81 27 ARG B N 1
ATOM 5449 C CA . ARG B 1 27 ? -4.488 1.916 -67.938 1 71.81 27 ARG B CA 1
ATOM 5450 C C . ARG B 1 27 ? -5.215 1.918 -66.625 1 71.81 27 ARG B C 1
ATOM 5452 O O . ARG B 1 27 ? -6.168 1.164 -66.375 1 71.81 27 ARG B O 1
ATOM 5459 N N . CYS B 1 28 ? -4.672 2.648 -65.438 1 67.56 28 CYS B N 1
ATOM 5460 C CA . CYS B 1 28 ? -5.207 2.748 -64.125 1 67.56 28 CYS B CA 1
ATOM 5461 C C . CYS B 1 28 ? -6.266 3.842 -64 1 67.56 28 CYS B C 1
ATOM 5463 O O . CYS B 1 28 ? -6.129 4.895 -64.625 1 67.56 28 CYS B O 1
ATOM 5465 N N . ASP B 1 29 ? -7.371 3.678 -63.625 1 71.81 29 ASP B N 1
ATOM 5466 C CA . ASP B 1 29 ? -8.453 4.66 -63.562 1 71.81 29 ASP B CA 1
ATOM 5467 C C . ASP B 1 29 ? -8.266 5.621 -62.406 1 71.81 29 ASP B C 1
ATOM 5469 O O . ASP B 1 29 ? -9.094 6.504 -62.156 1 71.81 29 ASP B O 1
ATOM 5473 N N . GLY B 1 30 ? -7.043 5.523 -61.438 1 68.38 30 GLY B N 1
ATOM 5474 C CA . GLY B 1 30 ? -6.648 6.426 -60.375 1 68.38 30 GLY B CA 1
ATOM 5475 C C . GLY B 1 30 ? -7.414 6.195 -59.062 1 68.38 30 GLY B C 1
ATOM 5476 O O . GLY B 1 30 ? -7.172 6.867 -58.062 1 68.38 30 GLY B O 1
ATOM 5477 N N . ASN B 1 31 ? -8.375 5.266 -59.125 1 72.94 31 ASN B N 1
ATOM 5478 C CA . ASN B 1 31 ? -9.141 4.996 -57.906 1 72.94 31 ASN B CA 1
ATOM 5479 C C . ASN B 1 31 ? -8.422 4.008 -57 1 72.94 31 ASN B C 1
ATOM 5481 O O . ASN B 1 31 ? -7.605 3.211 -57.469 1 72.94 31 ASN B O 1
ATOM 5485 N N . ALA B 1 32 ? -8.359 4.109 -55.625 1 69 32 ALA B N 1
ATOM 5486 C CA . ALA B 1 32 ? -7.832 3.156 -54.656 1 69 32 ALA B CA 1
ATOM 5487 C C . ALA B 1 32 ? -8.953 2.316 -54.031 1 69 32 ALA B C 1
ATOM 5489 O O . ALA B 1 32 ? -9.75 2.816 -53.25 1 69 32 ALA B O 1
ATOM 5490 N N . PRO B 1 33 ? -9.148 1.034 -54.469 1 70.56 33 PRO B N 1
ATOM 5491 C CA . PRO B 1 33 ? -8.375 0.26 -55.438 1 70.56 33 PRO B CA 1
ATOM 5492 C C . PRO B 1 33 ? -8.773 0.567 -56.875 1 70.56 33 PRO B C 1
ATOM 5494 O O . PRO B 1 33 ? -9.914 0.948 -57.156 1 70.56 33 PRO B O 1
ATOM 5497 N N . CYS B 1 34 ? -7.891 0.436 -57.688 1 71.62 34 CYS B N 1
ATOM 5498 C CA . CYS B 1 34 ? -8.234 0.785 -59.062 1 71.62 34 CYS B CA 1
ATOM 5499 C C . CYS B 1 34 ? -9.086 -0.305 -59.719 1 71.62 34 CYS B C 1
ATOM 5501 O O . CYS B 1 34 ? -9.078 -1.452 -59.25 1 71.62 34 CYS B O 1
ATOM 5503 N N . ARG B 1 35 ? -10.094 -0.033 -60.562 1 73.44 35 ARG B N 1
ATOM 5504 C CA . ARG B 1 35 ? -11.07 -0.93 -61.156 1 73.44 35 ARG B CA 1
ATOM 5505 C C . ARG B 1 35 ? -10.398 -2.189 -61.688 1 73.44 35 ARG B C 1
ATOM 5507 O O . ARG B 1 35 ? -10.984 -3.273 -61.656 1 73.44 35 ARG B O 1
ATOM 5514 N N . ARG B 1 36 ? -9.211 -2.082 -62.188 1 71.44 36 ARG B N 1
ATOM 5515 C CA . ARG B 1 36 ? -8.5 -3.217 -62.781 1 71.44 36 ARG B CA 1
ATOM 5516 C C . ARG B 1 36 ? -8.031 -4.188 -61.688 1 71.44 36 ARG B C 1
ATOM 5518 O O . ARG B 1 36 ? -8.117 -5.406 -61.875 1 71.44 36 ARG B O 1
ATOM 5525 N N . CYS B 1 37 ? -7.492 -3.586 -60.656 1 69.44 37 CYS B N 1
ATOM 5526 C CA . CYS B 1 37 ? -7.055 -4.418 -59.531 1 69.44 37 CYS B CA 1
ATOM 5527 C C . CYS B 1 37 ? -8.242 -5.117 -58.875 1 69.44 37 CYS B C 1
ATOM 5529 O O . CYS B 1 37 ? -8.125 -6.266 -58.438 1 69.44 37 CYS B O 1
ATOM 5531 N N . THR B 1 38 ? -9.375 -4.582 -58.688 1 72.25 38 THR B N 1
ATOM 5532 C CA . THR B 1 38 ? -10.602 -5.164 -58.125 1 72.25 38 THR B CA 1
ATOM 5533 C C . THR B 1 38 ? -11.07 -6.332 -59 1 72.25 38 THR B C 1
ATOM 5535 O O . THR B 1 38 ? -11.586 -7.324 -58.469 1 72.25 38 THR B O 1
ATOM 5538 N N . ALA B 1 39 ? -11.195 -6.262 -60.219 1 68.75 39 ALA B N 1
ATOM 5539 C CA . ALA B 1 39 ? -11.734 -7.293 -61.094 1 68.75 39 ALA B CA 1
ATOM 5540 C C . ALA B 1 39 ? -10.891 -8.562 -61.031 1 68.75 39 ALA B C 1
ATOM 5542 O O . ALA B 1 39 ? -11.383 -9.656 -61.344 1 68.75 39 ALA B O 1
ATOM 5543 N N . ARG B 1 40 ? -9.664 -8.414 -60.812 1 59.94 40 ARG B N 1
ATOM 5544 C CA . ARG B 1 40 ? -8.828 -9.609 -60.719 1 59.94 40 ARG B CA 1
ATOM 5545 C C . ARG B 1 40 ? -8.891 -10.227 -59.344 1 59.94 40 ARG B C 1
ATOM 5547 O O . ARG B 1 40 ? -8.812 -9.523 -58.312 1 59.94 40 ARG B O 1
ATOM 5554 N N . GLN B 1 41 ? -9.75 -11.281 -58.938 1 48.72 41 GLN B N 1
ATOM 5555 C CA . GLN B 1 41 ? -10.18 -11.977 -57.719 1 48.72 41 GLN B CA 1
ATOM 5556 C C . GLN B 1 41 ? -9.094 -11.961 -56.656 1 48.72 41 GLN B C 1
ATOM 5558 O O . GLN B 1 41 ? -9.383 -11.781 -55.469 1 48.72 41 GLN B O 1
ATOM 5563 N N . PRO B 1 42 ? -8.156 -12.812 -56.438 1 44.53 42 PRO B N 1
ATOM 5564 C CA . PRO B 1 42 ? -7.848 -12.531 -55.031 1 44.53 42 PRO B CA 1
ATOM 5565 C C . PRO B 1 42 ? -7.426 -11.086 -54.781 1 44.53 42 PRO B C 1
ATOM 5567 O O . PRO B 1 42 ? -6.824 -10.461 -55.656 1 44.53 42 PRO B O 1
ATOM 5570 N N . ALA B 1 43 ? -7.992 -10.234 -53.938 1 44.41 43 ALA B N 1
ATOM 5571 C CA . ALA B 1 43 ? -7.867 -8.781 -53.844 1 44.41 43 ALA B CA 1
ATOM 5572 C C . ALA B 1 43 ? -6.402 -8.352 -53.844 1 44.41 43 ALA B C 1
ATOM 5574 O O . ALA B 1 43 ? -5.684 -8.547 -52.875 1 44.41 43 ALA B O 1
ATOM 5575 N N . ALA B 1 44 ? -5.688 -8.406 -54.938 1 48.97 44 ALA B N 1
ATOM 5576 C CA . ALA B 1 44 ? -4.359 -7.855 -55.188 1 48.97 44 ALA B CA 1
ATOM 5577 C C . ALA B 1 44 ? -4.281 -6.387 -54.781 1 48.97 44 ALA B C 1
ATOM 5579 O O . ALA B 1 44 ? -5.203 -5.613 -55.031 1 48.97 44 ALA B O 1
ATOM 5580 N N . GLU B 1 45 ? -3.529 -5.934 -53.75 1 56.41 45 GLU B N 1
ATOM 5581 C CA . GLU B 1 45 ? -3.35 -4.645 -53.094 1 56.41 45 GLU B CA 1
ATOM 5582 C C . GLU B 1 45 ? -3.006 -3.549 -54.094 1 56.41 45 GLU B C 1
ATOM 5584 O O . GLU B 1 45 ? -1.987 -3.629 -54.781 1 56.41 45 GLU B O 1
ATOM 5589 N N . CYS B 1 46 ? -3.879 -2.76 -54.562 1 62.5 46 CYS B N 1
ATOM 5590 C CA . CYS B 1 46 ? -3.748 -1.588 -55.406 1 62.5 46 CYS B CA 1
ATOM 5591 C C . CYS B 1 46 ? -3.076 -0.439 -54.688 1 62.5 46 CYS B C 1
ATOM 5593 O O . CYS B 1 46 ? -3.65 0.12 -53.75 1 62.5 46 CYS B O 1
ATOM 5595 N N . HIS B 1 47 ? -1.736 -0.31 -54.688 1 70.19 47 HIS B N 1
ATOM 5596 C CA . HIS B 1 47 ? -0.958 0.713 -54 1 70.19 47 HIS B CA 1
ATOM 5597 C C . HIS B 1 47 ? -0.52 1.812 -54.969 1 70.19 47 HIS B C 1
ATOM 5599 O O . HIS B 1 47 ? -0.147 1.533 -56.094 1 70.19 47 HIS B O 1
ATOM 5605 N N . TYR B 1 48 ? -0.702 3.025 -54.625 1 63.56 48 TYR B N 1
ATOM 5606 C CA . TYR B 1 48 ? -0.255 4.168 -55.406 1 63.56 48 TYR B CA 1
ATOM 5607 C C . TYR B 1 48 ? 1.045 4.738 -54.844 1 63.56 48 TYR B C 1
ATOM 5609 O O . TYR B 1 48 ? 1.118 5.109 -53.688 1 63.56 48 TYR B O 1
ATOM 5617 N N . SER B 1 49 ? 2.221 4.602 -55.5 1 53.28 49 SER B N 1
ATOM 5618 C CA . SER B 1 49 ? 3.506 5.145 -55.062 1 53.28 49 SER B CA 1
ATOM 5619 C C . SER B 1 49 ? 3.58 6.648 -55.281 1 53.28 49 SER B C 1
ATOM 5621 O O . SER B 1 49 ? 3.172 7.137 -56.344 1 53.28 49 SER B O 1
ATOM 5623 N N . ARG B 1 50 ? 3.674 7.527 -54.312 1 44.53 50 ARG B N 1
ATOM 5624 C CA . ARG B 1 50 ? 3.906 8.961 -54.438 1 44.53 50 ARG B CA 1
ATOM 5625 C C . ARG B 1 50 ? 5.086 9.25 -55.375 1 44.53 50 ARG B C 1
ATOM 5627 O O . ARG B 1 50 ? 6.062 8.492 -55.375 1 44.53 50 ARG B O 1
ATOM 5634 N N . PRO B 1 51 ? 5.156 10.164 -56.219 1 34.34 51 PRO B N 1
ATOM 5635 C CA . PRO B 1 51 ? 6.246 10.523 -57.125 1 34.34 51 PRO B CA 1
ATOM 5636 C C . PRO B 1 51 ? 7.57 10.75 -56.406 1 34.34 51 PRO B C 1
ATOM 5638 O O . PRO B 1 51 ? 7.582 11.227 -55.281 1 34.34 51 PRO B O 1
ATOM 5641 N N . ARG B 1 52 ? 8.773 10.219 -56.906 1 31.52 52 ARG B N 1
ATOM 5642 C CA . ARG B 1 52 ? 10.188 10.336 -56.562 1 31.52 52 ARG B CA 1
ATOM 5643 C C . ARG B 1 52 ? 10.695 11.75 -56.781 1 31.52 52 ARG B C 1
ATOM 5645 O O . ARG B 1 52 ? 10.695 12.234 -57.938 1 31.52 52 ARG B O 1
ATOM 5652 N N . GLY B 1 53 ? 10.5 12.75 -56.062 1 27.78 53 GLY B N 1
ATOM 5653 C CA . GLY B 1 53 ? 11.281 13.93 -56.406 1 27.78 53 GLY B CA 1
ATOM 5654 C C . GLY B 1 53 ? 12.734 13.609 -56.719 1 27.78 53 GLY B C 1
ATOM 5655 O O . GLY B 1 53 ? 13.195 12.5 -56.438 1 27.78 53 GLY B O 1
ATOM 5656 N N . SER B 1 54 ? 13.625 14.594 -57.062 1 26.22 54 SER B N 1
ATOM 5657 C CA . SER B 1 54 ? 14.977 14.578 -57.625 1 26.22 54 SER B CA 1
ATOM 5658 C C . SER B 1 54 ? 15.875 13.609 -56.844 1 26.22 54 SER B C 1
ATOM 5660 O O . SER B 1 54 ? 15.594 13.258 -55.719 1 26.22 54 SER B O 1
ATOM 5662 N N . PHE B 1 55 ? 17.141 13.305 -57.5 1 24.75 55 PHE B N 1
ATOM 5663 C CA . PHE B 1 55 ? 18.219 12.328 -57.562 1 24.75 55 PHE B CA 1
ATOM 5664 C C . PHE B 1 55 ? 19.031 12.375 -56.281 1 24.75 55 PHE B C 1
ATOM 5666 O O . PHE B 1 55 ? 20.062 11.688 -56.156 1 24.75 55 PHE B O 1
ATOM 5673 N N . SER B 1 56 ? 18.797 13.102 -55.281 1 24.98 56 SER B N 1
ATOM 5674 C CA . SER B 1 56 ? 20.109 13.289 -54.625 1 24.98 56 SER B CA 1
ATOM 5675 C C . SER B 1 56 ? 20.75 11.953 -54.281 1 24.98 56 SER B C 1
ATOM 5677 O O . SER B 1 56 ? 20.047 10.961 -54.062 1 24.98 56 SER B O 1
ATOM 5679 N N . PRO B 1 57 ? 22.203 11.789 -54.406 1 23.59 57 PRO B N 1
ATOM 5680 C CA . PRO B 1 57 ? 22.984 10.547 -54.406 1 23.59 57 PRO B CA 1
ATOM 5681 C C . PRO B 1 57 ? 22.516 9.555 -53.344 1 23.59 57 PRO B C 1
ATOM 5683 O O . PRO B 1 57 ? 21.875 9.953 -52.344 1 23.59 57 PRO B O 1
ATOM 5686 N N . ARG B 1 58 ? 22.672 8.32 -53.688 1 23.97 58 ARG B N 1
ATOM 5687 C CA . ARG B 1 58 ? 22.344 6.977 -53.219 1 23.97 58 ARG B CA 1
ATOM 5688 C C . ARG B 1 58 ? 22.922 6.711 -51.844 1 23.97 58 ARG B C 1
ATOM 5690 O O . ARG B 1 58 ? 24.062 6.277 -51.719 1 23.97 58 ARG B O 1
ATOM 5697 N N . GLN B 1 59 ? 22.891 7.594 -50.906 1 21.55 59 GLN B N 1
ATOM 5698 C CA . GLN B 1 59 ? 23.781 7.188 -49.812 1 21.55 59 GLN B CA 1
ATOM 5699 C C . GLN B 1 59 ? 23.406 5.816 -49.281 1 21.55 59 GLN B C 1
ATOM 5701 O O . GLN B 1 59 ? 22.219 5.547 -49.031 1 21.55 59 GLN B O 1
ATOM 5706 N N . SER B 1 60 ? 24.203 4.711 -49.594 1 22.44 60 SER B N 1
ATOM 5707 C CA . SER B 1 60 ? 24.281 3.289 -49.281 1 22.44 60 SER B CA 1
ATOM 5708 C C . SER B 1 60 ? 23.922 3.033 -47.812 1 22.44 60 SER B C 1
ATOM 5710 O O . SER B 1 60 ? 24.547 3.582 -46.906 1 22.44 60 SER B O 1
ATOM 5712 N N . PHE B 1 61 ? 22.75 2.908 -47.656 1 20.75 61 PHE B N 1
ATOM 5713 C CA . PHE B 1 61 ? 22.344 2.688 -46.281 1 20.75 61 PHE B CA 1
ATOM 5714 C C . PHE B 1 61 ? 22.922 1.385 -45.719 1 20.75 61 PHE B C 1
ATOM 5716 O O . PHE B 1 61 ? 22.469 0.299 -46.094 1 20.75 61 PHE B O 1
ATOM 5723 N N . ARG B 1 62 ? 24.266 1.175 -45.656 1 21.22 62 ARG B N 1
ATOM 5724 C CA . ARG B 1 62 ? 24.906 0.059 -44.969 1 21.22 62 ARG B CA 1
ATOM 5725 C C . ARG B 1 62 ? 24.188 -0.294 -43.688 1 21.22 62 ARG B C 1
ATOM 5727 O O . ARG B 1 62 ? 23.953 0.571 -42.844 1 21.22 62 ARG B O 1
ATOM 5734 N N . ILE B 1 63 ? 23.406 -1.119 -43.906 1 22.73 63 ILE B N 1
ATOM 5735 C CA . ILE B 1 63 ? 22.734 -1.833 -42.812 1 22.73 63 ILE B CA 1
ATOM 5736 C C . ILE B 1 63 ? 23.75 -2.137 -41.688 1 22.73 63 ILE B C 1
ATOM 5738 O O . ILE B 1 63 ? 24.609 -2.992 -41.875 1 22.73 63 ILE B O 1
ATOM 5742 N N . HIS B 1 64 ? 24.422 -1.135 -41.25 1 21.58 64 HIS B N 1
ATOM 5743 C CA . HIS B 1 64 ? 25.375 -1.503 -40.219 1 21.58 64 HIS B CA 1
ATOM 5744 C C . HIS B 1 64 ? 24.734 -2.391 -39.156 1 21.58 64 HIS B C 1
ATOM 5746 O O . HIS B 1 64 ? 23.672 -2.064 -38.656 1 21.58 64 HIS B O 1
ATOM 5752 N N . SER B 1 65 ? 24.844 -3.729 -39.406 1 24.33 65 SER B N 1
ATOM 5753 C CA . SER B 1 65 ? 24.969 -4.758 -38.375 1 24.33 65 SER B CA 1
ATOM 5754 C C . SER B 1 65 ? 25.547 -4.188 -37.094 1 24.33 65 SER B C 1
ATOM 5756 O O . SER B 1 65 ? 26.719 -3.82 -37.031 1 24.33 65 SER B O 1
ATOM 5758 N N . THR B 1 66 ? 24.906 -3.355 -36.625 1 23.92 66 THR B N 1
ATOM 5759 C CA . THR B 1 66 ? 25.469 -2.771 -35.438 1 23.92 66 THR B CA 1
ATOM 5760 C C . THR B 1 66 ? 25.922 -3.863 -34.469 1 23.92 66 THR B C 1
ATOM 5762 O O . THR B 1 66 ? 25.125 -4.703 -34.031 1 23.92 66 THR B O 1
ATOM 5765 N N . LYS B 1 67 ? 27.094 -4.355 -34.594 1 22.92 67 LYS B N 1
ATOM 5766 C CA . LYS B 1 67 ? 27.938 -5.016 -33.594 1 22.92 67 LYS B CA 1
ATOM 5767 C C . LYS B 1 67 ? 27.578 -4.555 -32.188 1 22.92 67 LYS B C 1
ATOM 5769 O O . LYS B 1 67 ? 27.734 -3.379 -31.844 1 22.92 67 LYS B O 1
ATOM 5774 N N . GLN B 1 68 ? 26.422 -4.949 -31.828 1 22.8 68 GLN B N 1
ATOM 5775 C CA . GLN B 1 68 ? 26.375 -4.785 -30.375 1 22.8 68 GLN B CA 1
ATOM 5776 C C . GLN B 1 68 ? 27.75 -4.961 -29.75 1 22.8 68 GLN B C 1
ATOM 5778 O O . GLN B 1 68 ? 28.328 -6.059 -29.781 1 22.8 68 GLN B O 1
ATOM 5783 N N . LYS B 1 69 ? 28.562 -4.07 -30.125 1 24.89 69 LYS B N 1
ATOM 5784 C CA . LYS B 1 69 ? 29.781 -4.062 -29.328 1 24.89 69 LYS B CA 1
ATOM 5785 C C . LYS B 1 69 ? 29.516 -4.57 -27.906 1 24.89 69 LYS B C 1
ATOM 5787 O O . LYS B 1 69 ? 28.609 -4.082 -27.234 1 24.89 69 LYS B O 1
ATOM 5792 N N . SER B 1 70 ? 29.766 -5.719 -27.781 1 24.94 70 SER B N 1
ATOM 5793 C CA . SER B 1 70 ? 30.125 -6.344 -26.5 1 24.94 70 SER B CA 1
ATOM 5794 C C . SER B 1 70 ? 30.734 -5.328 -25.547 1 24.94 70 SER B C 1
ATOM 5796 O O . SER B 1 70 ? 31.922 -4.992 -25.672 1 24.94 70 SER B O 1
ATOM 5798 N N . ILE B 1 71 ? 30.141 -4.246 -25.625 1 25.22 71 ILE B N 1
ATOM 5799 C CA . ILE B 1 71 ? 30.797 -3.418 -24.609 1 25.22 71 ILE B CA 1
ATOM 5800 C C . ILE B 1 71 ? 31.016 -4.23 -23.344 1 25.22 71 ILE B C 1
ATOM 5802 O O . ILE B 1 71 ? 30.062 -4.605 -22.672 1 25.22 71 ILE B O 1
ATOM 5806 N N . THR B 1 72 ? 31.922 -4.988 -23.484 1 26.7 72 THR B N 1
ATOM 5807 C CA . THR B 1 72 ? 32.719 -5.359 -22.312 1 26.7 72 THR B CA 1
ATOM 5808 C C . THR B 1 72 ? 32.906 -4.16 -21.375 1 26.7 72 THR B C 1
ATOM 5810 O O . THR B 1 72 ? 33.812 -3.371 -21.562 1 26.7 72 THR B O 1
ATOM 5813 N N . THR B 1 73 ? 32 -3.318 -21.469 1 26.95 73 THR B N 1
ATOM 5814 C CA . THR B 1 73 ? 32.312 -2.361 -20.406 1 26.95 73 THR B CA 1
ATOM 5815 C C . THR B 1 73 ? 32.844 -3.08 -19.156 1 26.95 73 THR B C 1
ATOM 5817 O O . THR B 1 73 ? 32.188 -3.994 -18.656 1 26.95 73 THR B O 1
ATOM 5820 N N . LYS B 1 74 ? 34.031 -3.066 -19.094 1 27.42 74 LYS B N 1
ATOM 5821 C CA . LYS B 1 74 ? 34.719 -3.357 -17.828 1 27.42 74 LYS B CA 1
ATOM 5822 C C . LYS B 1 74 ? 33.906 -2.791 -16.641 1 27.42 74 LYS B C 1
ATOM 5824 O O . LYS B 1 74 ? 34 -1.601 -16.344 1 27.42 74 LYS B O 1
ATOM 5829 N N . SER B 1 75 ? 32.531 -2.951 -16.703 1 30.62 75 SER B N 1
ATOM 5830 C CA . SER B 1 75 ? 32.219 -2.598 -15.328 1 30.62 75 SER B CA 1
ATOM 5831 C C . SER B 1 75 ? 33.344 -2.998 -14.375 1 30.62 75 SER B C 1
ATOM 5833 O O . SER B 1 75 ? 33.875 -4.113 -14.461 1 30.62 75 SER B O 1
ATOM 5835 N N . PRO B 1 76 ? 34.156 -2.111 -14.102 1 30.53 76 PRO B N 1
ATOM 5836 C CA . PRO B 1 76 ? 35.156 -2.609 -13.133 1 30.53 76 PRO B CA 1
ATOM 5837 C C . PRO B 1 76 ? 34.594 -3.734 -12.258 1 30.53 76 PRO B C 1
ATOM 5839 O O . PRO B 1 76 ? 33.438 -3.684 -11.844 1 30.53 76 PRO B O 1
ATOM 5842 N N . GLN B 1 77 ? 34.812 -4.949 -12.617 1 31.73 77 GLN B N 1
ATOM 5843 C CA . GLN B 1 77 ? 34.75 -5.996 -11.609 1 31.73 77 GLN B CA 1
ATOM 5844 C C . GLN B 1 77 ? 34.844 -5.414 -10.203 1 31.73 77 GLN B C 1
ATOM 5846 O O . GLN B 1 77 ? 35.938 -5.242 -9.672 1 31.73 77 GLN B O 1
ATOM 5851 N N . THR B 1 78 ? 34.188 -4.312 -10.031 1 34 78 THR B N 1
ATOM 5852 C CA . THR B 1 78 ? 34.25 -4.062 -8.602 1 34 78 THR B CA 1
ATOM 5853 C C . THR B 1 78 ? 34.094 -5.359 -7.812 1 34 78 THR B C 1
ATOM 5855 O O . THR B 1 78 ? 33.094 -6.074 -7.977 1 34 78 THR B O 1
ATOM 5858 N N . GLN B 1 79 ? 35.094 -6.02 -7.621 1 33.88 79 GLN B N 1
ATOM 5859 C CA . GLN B 1 79 ? 35.156 -7.082 -6.625 1 33.88 79 GLN B CA 1
ATOM 5860 C C . GLN B 1 79 ? 34.062 -6.93 -5.578 1 33.88 79 GLN B C 1
ATOM 5862 O O . GLN B 1 79 ? 34.031 -5.957 -4.824 1 33.88 79 GLN B O 1
ATOM 5867 N N . THR B 1 80 ? 32.844 -7.305 -6.051 1 44.56 80 THR B N 1
ATOM 5868 C CA . THR B 1 80 ? 31.891 -7.41 -4.957 1 44.56 80 THR B CA 1
ATOM 5869 C C . THR B 1 80 ? 32.562 -7.895 -3.684 1 44.56 80 THR B C 1
ATOM 5871 O O . THR B 1 80 ? 33.344 -8.867 -3.709 1 44.56 80 THR B O 1
ATOM 5874 N N . PRO B 1 81 ? 32.656 -7.191 -2.783 1 48.44 81 PRO B N 1
ATOM 5875 C CA . PRO B 1 81 ? 33.219 -7.734 -1.561 1 48.44 81 PRO B CA 1
ATOM 5876 C C . PRO B 1 81 ? 32.781 -9.164 -1.274 1 48.44 81 PRO B C 1
ATOM 5878 O O . PRO B 1 81 ? 31.703 -9.578 -1.711 1 48.44 81 PRO B O 1
ATOM 5881 N N . SER B 1 82 ? 33.688 -10.102 -1.026 1 52.19 82 SER B N 1
ATOM 5882 C CA . SER B 1 82 ? 33.594 -11.523 -0.74 1 52.19 82 SER B CA 1
ATOM 5883 C C . SER B 1 82 ? 32.25 -11.875 -0.107 1 52.19 82 SER B C 1
ATOM 5885 O O . SER B 1 82 ? 31.812 -13.031 -0.164 1 52.19 82 SER B O 1
ATOM 5887 N N . GLY B 1 83 ? 31.516 -10.844 0.256 1 57.69 83 GLY B N 1
ATOM 5888 C CA . GLY B 1 83 ? 30.312 -11.164 1.009 1 57.69 83 GLY B CA 1
ATOM 5889 C C . GLY B 1 83 ? 29.047 -10.836 0.258 1 57.69 83 GLY B C 1
ATOM 5890 O O . GLY B 1 83 ? 27.938 -11.023 0.78 1 57.69 83 GLY B O 1
ATOM 5891 N N . GLU B 1 84 ? 29.125 -10.391 -1.135 1 60.62 84 GLU B N 1
ATOM 5892 C CA . GLU B 1 84 ? 27.906 -10.008 -1.84 1 60.62 84 GLU B CA 1
ATOM 5893 C C . GLU B 1 84 ? 27.781 -10.766 -3.16 1 60.62 84 GLU B C 1
ATOM 5895 O O . GLU B 1 84 ? 28.781 -11.055 -3.816 1 60.62 84 GLU B O 1
ATOM 5900 N N . LEU B 1 85 ? 26.641 -11.469 -3.395 1 60.62 85 LEU B N 1
ATOM 5901 C CA . LEU B 1 85 ? 26.312 -12.039 -4.695 1 60.62 85 LEU B CA 1
ATOM 5902 C C . LEU B 1 85 ? 25.891 -10.945 -5.68 1 60.62 85 LEU B C 1
ATOM 5904 O O . LEU B 1 85 ? 25.062 -10.102 -5.352 1 60.62 85 LEU B O 1
ATOM 5908 N N . GLY B 1 86 ? 26.734 -10.547 -6.613 1 50.97 86 GLY B N 1
ATOM 5909 C CA . GLY B 1 86 ? 26.328 -9.586 -7.625 1 50.97 86 GLY B CA 1
ATOM 5910 C C . GLY B 1 86 ? 25.062 -9.984 -8.344 1 50.97 86 GLY B C 1
ATOM 5911 O O . GLY B 1 86 ? 24.75 -11.172 -8.477 1 50.97 86 GLY B O 1
ATOM 5912 N N . SER B 1 87 ? 24.094 -9.242 -8.312 1 52.47 87 SER B N 1
ATOM 5913 C CA . SER B 1 87 ? 22.859 -9.547 -9.031 1 52.47 87 SER B CA 1
ATOM 5914 C C . SER B 1 87 ? 23.125 -9.703 -10.523 1 52.47 87 SER B C 1
ATOM 5916 O O . SER B 1 87 ? 23.406 -8.719 -11.219 1 52.47 87 SER B O 1
ATOM 5918 N N . ALA B 1 88 ? 23.672 -10.781 -11.086 1 45.81 88 ALA B N 1
ATOM 5919 C CA . ALA B 1 88 ? 23.938 -10.992 -12.508 1 45.81 88 ALA B CA 1
ATOM 5920 C C . ALA B 1 88 ? 22.766 -10.531 -13.367 1 45.81 88 ALA B C 1
ATOM 5922 O O . ALA B 1 88 ? 22.922 -10.258 -14.555 1 45.81 88 ALA B O 1
ATOM 5923 N N . PHE B 1 89 ? 21.641 -10.547 -12.953 1 49.78 89 PHE B N 1
ATOM 5924 C CA . PHE B 1 89 ? 20.484 -10.297 -13.797 1 49.78 89 PHE B CA 1
ATOM 5925 C C . PHE B 1 89 ? 19.688 -9.109 -13.266 1 49.78 89 PHE B C 1
ATOM 5927 O O . PHE B 1 89 ? 18.469 -9.219 -13.055 1 49.78 89 PHE B O 1
ATOM 5934 N N . SER B 1 90 ? 20.344 -8.07 -12.641 1 49.03 90 SER B N 1
ATOM 5935 C CA . SER B 1 90 ? 19.703 -6.855 -12.156 1 49.03 90 SER B CA 1
ATOM 5936 C C . SER B 1 90 ? 19.125 -6.047 -13.312 1 49.03 90 SER B C 1
ATOM 5938 O O . SER B 1 90 ? 19.672 -6.051 -14.422 1 49.03 90 SER B O 1
ATOM 5940 N N . ASP B 1 91 ? 17.797 -5.824 -13.422 1 52.34 91 ASP B N 1
ATOM 5941 C CA . ASP B 1 91 ? 17.078 -4.863 -14.258 1 52.34 91 ASP B CA 1
ATOM 5942 C C . ASP B 1 91 ? 16.328 -5.57 -15.391 1 52.34 91 ASP B C 1
ATOM 5944 O O . ASP B 1 91 ? 16.203 -5.02 -16.484 1 52.34 91 ASP B O 1
ATOM 5948 N N . VAL B 1 92 ? 16.281 -6.836 -15.203 1 47.34 92 VAL B N 1
ATOM 5949 C CA . VAL B 1 92 ? 15.523 -7.465 -16.281 1 47.34 92 VAL B CA 1
ATOM 5950 C C . VAL B 1 92 ? 14.031 -7.191 -16.094 1 47.34 92 VAL B C 1
ATOM 5952 O O . VAL B 1 92 ? 13.234 -8.125 -15.977 1 47.34 92 VAL B O 1
ATOM 5955 N N . CYS B 1 93 ? 13.852 -6.043 -15.289 1 52.97 93 CYS B N 1
ATOM 5956 C CA . CYS B 1 93 ? 12.438 -5.707 -15.211 1 52.97 93 CYS B CA 1
ATOM 5957 C C . CYS B 1 93 ? 11.844 -5.512 -16.609 1 52.97 93 CYS B C 1
ATOM 5959 O O . CYS B 1 93 ? 12.477 -4.906 -17.469 1 52.97 93 CYS B O 1
ATOM 5961 N N . ARG B 1 94 ? 10.953 -6.598 -17.203 1 61.31 94 ARG B N 1
ATOM 5962 C CA . ARG B 1 94 ? 10.578 -6.594 -18.609 1 61.31 94 ARG B CA 1
ATOM 5963 C C . ARG B 1 94 ? 9.164 -6.055 -18.781 1 61.31 94 ARG B C 1
ATOM 5965 O O . ARG B 1 94 ? 8.273 -6.352 -17.984 1 61.31 94 ARG B O 1
ATOM 5972 N N . LEU B 1 95 ? 9.164 -4.738 -19.141 1 59.19 95 LEU B N 1
ATOM 5973 C CA . LEU B 1 95 ? 7.938 -4.441 -19.875 1 59.19 95 LEU B CA 1
ATOM 5974 C C . LEU B 1 95 ? 7.703 -5.461 -20.984 1 59.19 95 LEU B C 1
ATOM 5976 O O . LEU B 1 95 ? 8.617 -5.77 -21.75 1 59.19 95 LEU B O 1
ATOM 5980 N N . VAL B 1 96 ? 6.691 -6.27 -20.75 1 63.19 96 VAL B N 1
ATOM 5981 C CA . VAL B 1 96 ? 6.34 -7.238 -21.781 1 63.19 96 VAL B CA 1
ATOM 5982 C C . VAL B 1 96 ? 5.129 -6.742 -22.578 1 63.19 96 VAL B C 1
ATOM 5984 O O . VAL B 1 96 ? 4.234 -6.105 -22.016 1 63.19 96 VAL B O 1
ATOM 5987 N N . HIS B 1 97 ? 5.266 -6.75 -23.812 1 58.91 97 HIS B N 1
ATOM 5988 C CA . HIS B 1 97 ? 4.121 -6.395 -24.641 1 58.91 97 HIS B CA 1
ATOM 5989 C C . HIS B 1 97 ? 3.002 -7.418 -24.516 1 58.91 97 HIS B C 1
ATOM 5991 O O . HIS B 1 97 ? 3.262 -8.625 -24.453 1 58.91 97 HIS B O 1
ATOM 5997 N N . ASP B 1 98 ? 1.921 -6.914 -24.25 1 54.72 98 ASP B N 1
ATOM 5998 C CA . ASP B 1 98 ? 0.767 -7.809 -24.25 1 54.72 98 ASP B CA 1
ATOM 5999 C C . ASP B 1 98 ? 0.264 -8.039 -25.672 1 54.72 98 ASP B C 1
ATOM 6001 O O . ASP B 1 98 ? 0.873 -7.566 -26.641 1 54.72 98 ASP B O 1
ATOM 6005 N N . GLU B 1 99 ? -0.734 -8.789 -25.734 1 50.84 99 GLU B N 1
ATOM 6006 C CA . GLU B 1 99 ? -1.284 -9.164 -27.031 1 50.84 99 GLU B CA 1
ATOM 6007 C C . GLU B 1 99 ? -1.826 -7.945 -27.781 1 50.84 99 GLU B C 1
ATOM 6009 O O . GLU B 1 99 ? -1.82 -7.906 -29.016 1 50.84 99 GLU B O 1
ATOM 6014 N N . GLN B 1 100 ? -2.24 -6.961 -27.031 1 52.94 100 GLN B N 1
ATOM 6015 C CA . GLN B 1 100 ? -2.85 -5.793 -27.656 1 52.94 100 GLN B CA 1
ATOM 6016 C C . GLN B 1 100 ? -1.824 -4.684 -27.859 1 52.94 100 GLN B C 1
ATOM 6018 O O . GLN B 1 100 ? -2.178 -3.566 -28.266 1 52.94 100 GLN B O 1
ATOM 6023 N N . GLY B 1 101 ? -0.577 -5.07 -27.578 1 53.31 101 GLY B N 1
ATOM 6024 C CA . GLY B 1 101 ? 0.492 -4.109 -27.797 1 53.31 101 GLY B CA 1
ATOM 6025 C C . GLY B 1 101 ? 0.767 -3.236 -26.594 1 53.31 101 GLY B C 1
ATOM 6026 O O . GLY B 1 101 ? 1.677 -2.404 -26.609 1 53.31 101 GLY B O 1
ATOM 6027 N N . GLY B 1 102 ? -0.105 -3.541 -25.609 1 64.75 102 GLY B N 1
ATOM 6028 C CA . GLY B 1 102 ? 0.147 -2.746 -24.406 1 64.75 102 GLY B CA 1
ATOM 6029 C C . GLY B 1 102 ? 1.266 -3.301 -23.547 1 64.75 102 GLY B C 1
ATOM 6030 O O . GLY B 1 102 ? 1.653 -4.461 -23.703 1 64.75 102 GLY B O 1
ATOM 6031 N N . LEU B 1 103 ? 1.939 -2.441 -22.828 1 70.56 103 LEU B N 1
ATOM 6032 C CA . LEU B 1 103 ? 3.068 -2.85 -22 1 70.56 103 LEU B CA 1
ATOM 6033 C C . LEU B 1 103 ? 2.605 -3.223 -20.609 1 70.56 103 LEU B C 1
ATOM 6035 O O . LEU B 1 103 ? 1.804 -2.506 -20 1 70.56 103 LEU B O 1
ATOM 6039 N N . VAL B 1 104 ? 2.889 -4.543 -20.297 1 79.88 104 VAL B N 1
ATOM 6040 C CA . VAL B 1 104 ? 2.621 -5.008 -18.938 1 79.88 104 VAL B CA 1
ATOM 6041 C C . VAL B 1 104 ? 3.93 -5.09 -18.156 1 79.88 104 VAL B C 1
ATOM 6043 O O . VAL B 1 104 ? 4.945 -5.555 -18.672 1 79.88 104 VAL B O 1
ATOM 6046 N N . PHE B 1 105 ? 3.908 -4.598 -17.062 1 87.56 105 PHE B N 1
ATOM 6047 C CA . PHE B 1 105 ? 5.113 -4.586 -16.234 1 87.56 105 PHE B CA 1
ATOM 6048 C C . PHE B 1 105 ? 5.137 -5.781 -15.297 1 87.56 105 PHE B C 1
ATOM 6050 O O . PHE B 1 105 ? 4.176 -6.016 -14.562 1 87.56 105 PHE B O 1
ATOM 6057 N N . PHE B 1 106 ? 6.148 -6.594 -15.32 1 89.69 106 PHE B N 1
ATOM 6058 C CA . PHE B 1 106 ? 6.469 -7.648 -14.367 1 89.69 106 PHE B CA 1
ATOM 6059 C C . PHE B 1 106 ? 7.777 -7.344 -13.648 1 89.69 106 PHE B C 1
ATOM 6061 O O . PHE B 1 106 ? 8.797 -7.07 -14.281 1 89.69 106 PHE B O 1
ATOM 6068 N N . GLY B 1 107 ? 7.719 -7.406 -12.359 1 89.56 107 GLY B N 1
ATOM 6069 C CA . GLY B 1 107 ? 8.93 -7.176 -11.578 1 89.56 107 GLY B CA 1
ATOM 6070 C C . GLY B 1 107 ? 9.875 -8.367 -11.578 1 89.56 107 GLY B C 1
ATOM 6071 O O . GLY B 1 107 ? 9.617 -9.367 -12.25 1 89.56 107 GLY B O 1
ATOM 6072 N N . ASP B 1 108 ? 10.875 -8.336 -10.859 1 87.5 108 ASP B N 1
ATOM 6073 C CA . ASP B 1 108 ? 11.984 -9.281 -10.938 1 87.5 108 ASP B CA 1
ATOM 6074 C C . ASP B 1 108 ? 11.594 -10.633 -10.32 1 87.5 108 ASP B C 1
ATOM 6076 O O . ASP B 1 108 ? 12.109 -11.672 -10.727 1 87.5 108 ASP B O 1
ATOM 6080 N N . SER B 1 109 ? 10.734 -10.609 -9.367 1 93.19 109 SER B N 1
ATOM 6081 C CA . SER B 1 109 ? 10.391 -11.859 -8.711 1 93.19 109 SER B CA 1
ATOM 6082 C C . SER B 1 109 ? 9.352 -12.641 -9.508 1 93.19 109 SER B C 1
ATOM 6084 O O . SER B 1 109 ? 9.117 -13.82 -9.25 1 93.19 109 SER B O 1
ATOM 6086 N N . ALA B 1 110 ? 8.734 -12.016 -10.484 1 94.31 110 ALA B N 1
ATOM 6087 C CA . ALA B 1 110 ? 7.668 -12.633 -11.266 1 94.31 110 ALA B CA 1
ATOM 6088 C C . ALA B 1 110 ? 8.195 -13.812 -12.078 1 94.31 110 ALA B C 1
ATOM 6090 O O . ALA B 1 110 ? 9.344 -13.812 -12.516 1 94.31 110 ALA B O 1
ATOM 6091 N N . ASN B 1 111 ? 7.34 -14.797 -12.305 1 94.56 111 ASN B N 1
ATOM 6092 C CA . ASN B 1 111 ? 7.707 -15.953 -13.117 1 94.56 111 ASN B CA 1
ATOM 6093 C C . ASN B 1 111 ? 7.992 -15.555 -14.562 1 94.56 111 ASN B C 1
ATOM 6095 O O . ASN B 1 111 ? 8.844 -16.156 -15.219 1 94.56 111 ASN B O 1
ATOM 6099 N N . GLU B 1 112 ? 7.332 -14.531 -15.023 1 90.81 112 GLU B N 1
ATOM 6100 C CA . GLU B 1 112 ? 7.574 -14.047 -16.375 1 90.81 112 GLU B CA 1
ATOM 6101 C C . GLU B 1 112 ? 8.992 -13.516 -16.531 1 90.81 112 GLU B C 1
ATOM 6103 O O . GLU B 1 112 ? 9.633 -13.727 -17.562 1 90.81 112 GLU B O 1
ATOM 6108 N N . SER B 1 113 ? 9.477 -12.859 -15.539 1 90.12 113 SER B N 1
ATOM 6109 C CA . SER B 1 113 ? 10.859 -12.383 -15.547 1 90.12 113 SER B CA 1
ATOM 6110 C C . SER B 1 113 ? 11.844 -13.531 -15.406 1 90.12 113 SER B C 1
ATOM 6112 O O . SER B 1 113 ? 12.898 -13.539 -16.062 1 90.12 113 SER B O 1
ATOM 6114 N N . PHE B 1 114 ? 11.516 -14.445 -14.617 1 93.5 114 PHE B N 1
ATOM 6115 C CA . PHE B 1 114 ? 12.328 -15.641 -14.43 1 93.5 114 PHE B CA 1
ATOM 6116 C C . PHE B 1 114 ? 12.445 -16.422 -15.742 1 93.5 114 PHE B C 1
ATOM 6118 O O . PHE B 1 114 ? 13.539 -16.859 -16.109 1 93.5 114 PHE B O 1
ATOM 6125 N N . LEU B 1 115 ? 11.32 -16.547 -16.359 1 93.25 115 LEU B N 1
ATOM 6126 C CA . LEU B 1 115 ? 11.289 -17.219 -17.656 1 93.25 115 LEU B CA 1
ATOM 6127 C C . LEU B 1 115 ? 12.203 -16.516 -18.656 1 93.25 115 LEU B C 1
ATOM 6129 O O . LEU B 1 115 ? 12.914 -17.188 -19.406 1 93.25 115 LEU B O 1
ATOM 6133 N N . GLN B 1 116 ? 12.234 -15.258 -18.641 1 88.44 116 GLN B N 1
ATOM 6134 C CA . GLN B 1 116 ? 13.094 -14.516 -19.547 1 88.44 116 GLN B CA 1
ATOM 6135 C C . GLN B 1 116 ? 14.57 -14.75 -19.219 1 88.44 116 GLN B C 1
ATOM 6137 O O . GLN B 1 116 ? 15.398 -14.828 -20.125 1 88.44 116 GLN B O 1
ATOM 6142 N N . GLN B 1 117 ? 14.859 -14.797 -18 1 90.69 117 GLN B N 1
ATOM 6143 C CA . GLN B 1 117 ? 16.234 -15.102 -17.594 1 90.69 117 GLN B CA 1
ATOM 6144 C C . GLN B 1 117 ? 16.656 -16.484 -18.078 1 90.69 117 GLN B C 1
ATOM 6146 O O . GLN B 1 117 ? 17.781 -16.656 -18.547 1 90.69 117 GLN B O 1
ATOM 6151 N N . ILE B 1 118 ? 15.766 -17.344 -17.953 1 94.06 118 ILE B N 1
ATOM 6152 C CA . ILE B 1 118 ? 16.047 -18.703 -18.391 1 94.06 118 ILE B CA 1
ATOM 6153 C C . ILE B 1 118 ? 16.25 -18.734 -19.906 1 94.06 118 ILE B C 1
ATOM 6155 O O . ILE B 1 118 ? 17.172 -19.375 -20.422 1 94.06 118 ILE B O 1
ATOM 6159 N N . ARG B 1 119 ? 15.414 -18.031 -20.594 1 91.44 119 ARG B N 1
ATOM 6160 C CA . ARG B 1 119 ? 15.539 -17.984 -22.047 1 91.44 119 ARG B CA 1
ATOM 6161 C C . ARG B 1 119 ? 16.891 -17.406 -22.469 1 91.44 119 ARG B C 1
ATOM 6163 O O . ARG B 1 119 ? 17.516 -17.875 -23.422 1 91.44 119 ARG B O 1
ATOM 6170 N N . HIS B 1 120 ? 17.344 -16.438 -21.75 1 88.81 120 HIS B N 1
ATOM 6171 C CA . HIS B 1 120 ? 18.641 -15.852 -22.031 1 88.81 120 HIS B CA 1
ATOM 6172 C C . HIS B 1 120 ? 19.766 -16.859 -21.812 1 88.81 120 HIS B C 1
ATOM 6174 O O . HIS B 1 120 ? 20.688 -16.938 -22.625 1 88.81 120 HIS B O 1
ATOM 6180 N N . LEU B 1 121 ? 19.641 -17.594 -20.844 1 91.94 121 LEU B N 1
ATOM 6181 C CA . LEU B 1 121 ? 20.672 -18.594 -20.531 1 91.94 121 LEU B CA 1
ATOM 6182 C C . LEU B 1 121 ? 20.625 -19.734 -21.547 1 91.94 121 LEU B C 1
ATOM 6184 O O . LEU B 1 121 ? 21.672 -20.25 -21.938 1 91.94 121 LEU B O 1
ATOM 6188 N N . VAL B 1 122 ? 19.453 -20.062 -21.953 1 93.38 122 VAL B N 1
ATOM 6189 C CA . VAL B 1 122 ? 19.281 -21.109 -22.953 1 93.38 122 VAL B CA 1
ATOM 6190 C C . VAL B 1 122 ? 19.859 -20.656 -24.297 1 93.38 122 VAL B C 1
ATOM 6192 O O . VAL B 1 122 ? 20.5 -21.438 -25 1 93.38 122 VAL B O 1
ATOM 6195 N N . ALA B 1 123 ? 19.641 -19.422 -24.562 1 91 123 ALA B N 1
ATOM 6196 C CA . ALA B 1 123 ? 20.203 -18.875 -25.797 1 91 123 ALA B CA 1
ATOM 6197 C C . ALA B 1 123 ? 21.719 -18.953 -25.797 1 91 123 ALA B C 1
ATOM 6199 O O . ALA B 1 123 ? 22.344 -19.188 -26.828 1 91 123 ALA B O 1
ATOM 6200 N N . GLN B 1 124 ? 22.312 -18.781 -24.672 1 88.88 124 GLN B N 1
ATOM 6201 C CA . GLN B 1 124 ? 23.766 -18.828 -24.547 1 88.88 124 GLN B CA 1
ATOM 6202 C C . GLN B 1 124 ? 24.281 -20.266 -24.625 1 88.88 124 GLN B C 1
ATOM 6204 O O . GLN B 1 124 ? 25.422 -20.5 -25.047 1 88.88 124 GLN B O 1
ATOM 6209 N N . THR B 1 125 ? 23.469 -21.188 -24.297 1 89.44 125 THR B N 1
ATOM 6210 C CA . THR B 1 125 ? 23.906 -22.578 -24.203 1 89.44 125 THR B CA 1
ATOM 6211 C C . THR B 1 125 ? 23.562 -23.328 -25.484 1 89.44 125 THR B C 1
ATOM 6213 O O . THR B 1 125 ? 24.391 -24.062 -26.031 1 89.44 125 THR B O 1
ATOM 6216 N N . LEU B 1 126 ? 22.344 -23.172 -25.969 1 90.5 126 LEU B N 1
ATOM 6217 C CA . LEU B 1 126 ? 21.844 -23.969 -27.078 1 90.5 126 LEU B CA 1
ATOM 6218 C C . LEU B 1 126 ? 21.719 -23.125 -28.344 1 90.5 126 LEU B C 1
ATOM 6220 O O . LEU B 1 126 ? 21.594 -23.672 -29.438 1 90.5 126 LEU B O 1
ATOM 6224 N N . GLY B 1 127 ? 21.859 -21.828 -28.141 1 87.44 127 GLY B N 1
ATOM 6225 C CA . GLY B 1 127 ? 21.672 -20.938 -29.281 1 87.44 127 GLY B CA 1
ATOM 6226 C C . GLY B 1 127 ? 20.219 -20.734 -29.641 1 87.44 127 GLY B C 1
ATOM 6227 O O . GLY B 1 127 ? 19.359 -20.672 -28.766 1 87.44 127 GLY B O 1
ATOM 6228 N N . SER B 1 128 ? 19.938 -20.562 -30.938 1 86.06 128 SER B N 1
ATOM 6229 C CA . SER B 1 128 ? 18.594 -20.234 -31.422 1 86.06 128 SER B CA 1
ATOM 6230 C C . SER B 1 128 ? 17.688 -21.453 -31.359 1 86.06 128 SER B C 1
ATOM 6232 O O . SER B 1 128 ? 18.062 -22.531 -31.828 1 86.06 128 SER B O 1
ATOM 6234 N N . CYS B 1 129 ? 16.609 -21.391 -30.688 1 87.38 129 CYS B N 1
ATOM 6235 C CA . CYS B 1 129 ? 15.578 -22.438 -30.578 1 87.38 129 CYS B CA 1
ATOM 6236 C C . CYS B 1 129 ? 14.203 -21.812 -30.391 1 87.38 129 CYS B C 1
ATOM 6238 O O . CYS B 1 129 ? 14.078 -20.641 -30.047 1 87.38 129 CYS B O 1
ATOM 6240 N N . PRO B 1 130 ? 13.227 -22.625 -30.609 1 84.19 130 PRO B N 1
ATOM 6241 C CA . PRO B 1 130 ? 11.867 -22.109 -30.5 1 84.19 130 PRO B CA 1
ATOM 6242 C C . PRO B 1 130 ? 11.562 -21.516 -29.125 1 84.19 130 PRO B C 1
ATOM 6244 O O . PRO B 1 130 ? 10.805 -20.562 -29.016 1 84.19 130 PRO B O 1
ATOM 6247 N N . PHE B 1 131 ? 12.117 -22.031 -28.141 1 90.19 131 PHE B N 1
ATOM 6248 C CA . PHE B 1 131 ? 11.906 -21.562 -26.781 1 90.19 131 PHE B CA 1
ATOM 6249 C C . PHE B 1 131 ? 12.406 -20.125 -26.609 1 90.19 131 PHE B C 1
ATOM 6251 O O . PHE B 1 131 ? 11.828 -19.344 -25.859 1 90.19 131 PHE B O 1
ATOM 6258 N N . VAL B 1 132 ? 13.461 -19.766 -27.25 1 85.69 132 VAL B N 1
ATOM 6259 C CA . VAL B 1 132 ? 14.094 -18.453 -27.156 1 85.69 132 VAL B CA 1
ATOM 6260 C C . VAL B 1 132 ? 13.461 -17.516 -28.172 1 85.69 132 VAL B C 1
ATOM 6262 O O . VAL B 1 132 ? 13.102 -16.375 -27.828 1 85.69 132 VAL B O 1
ATOM 6265 N N . ASP B 1 133 ? 13.266 -18 -29.391 1 78.12 133 ASP B N 1
ATOM 6266 C CA . ASP B 1 133 ? 12.945 -17.156 -30.531 1 78.12 133 ASP B CA 1
ATOM 6267 C C . ASP B 1 133 ? 11.445 -16.906 -30.641 1 78.12 133 ASP B C 1
ATOM 6269 O O . ASP B 1 133 ? 11.008 -15.898 -31.188 1 78.12 133 ASP B O 1
ATOM 6273 N N . GLN B 1 134 ? 10.727 -17.859 -30.219 1 67.31 134 GLN B N 1
ATOM 6274 C CA . GLN B 1 134 ? 9.273 -17.75 -30.328 1 67.31 134 GLN B CA 1
ATOM 6275 C C . GLN B 1 134 ? 8.609 -17.797 -28.953 1 67.31 134 GLN B C 1
ATOM 6277 O O . GLN B 1 134 ? 7.891 -18.75 -28.641 1 67.31 134 GLN B O 1
ATOM 6282 N N . PRO B 1 135 ? 8.867 -16.672 -28.328 1 67.62 135 PRO B N 1
ATOM 6283 C CA . PRO B 1 135 ? 8.297 -16.703 -26.984 1 67.62 135 PRO B CA 1
ATOM 6284 C C . PRO B 1 135 ? 6.773 -16.641 -26.984 1 67.62 135 PRO B C 1
ATOM 6286 O O . PRO B 1 135 ? 6.176 -15.945 -27.812 1 67.62 135 PRO B O 1
ATOM 6289 N N . ILE B 1 136 ? 6.195 -17.562 -26.234 1 63 136 ILE B N 1
ATOM 6290 C CA . ILE B 1 136 ? 4.75 -17.562 -26.062 1 63 136 ILE B CA 1
ATOM 6291 C C . ILE B 1 136 ? 4.301 -16.234 -25.438 1 63 136 ILE B C 1
ATOM 6293 O O . ILE B 1 136 ? 4.867 -15.789 -24.438 1 63 136 ILE B O 1
ATOM 6297 N N . GLN B 1 137 ? 3.453 -15.586 -26.109 1 64.75 137 GLN B N 1
ATOM 6298 C CA . GLN B 1 137 ? 3.008 -14.273 -25.656 1 64.75 137 GLN B CA 1
ATOM 6299 C C . GLN B 1 137 ? 2.115 -14.391 -24.438 1 64.75 137 GLN B C 1
ATOM 6301 O O . GLN B 1 137 ? 1.299 -15.305 -24.328 1 64.75 137 GLN B O 1
ATOM 6306 N N . TYR B 1 138 ? 2.559 -13.641 -23.547 1 62.62 138 TYR B N 1
ATOM 6307 C CA . TYR B 1 138 ? 1.748 -13.578 -22.328 1 62.62 138 TYR B CA 1
ATOM 6308 C C . TYR B 1 138 ? 0.325 -13.133 -22.641 1 62.62 138 TYR B C 1
ATOM 6310 O O . TYR B 1 138 ? 0.12 -12.141 -23.344 1 62.62 138 TYR B O 1
ATOM 6318 N N . HIS B 1 139 ? -0.595 -14.125 -22.516 1 57.03 139 HIS B N 1
ATOM 6319 C CA . HIS B 1 139 ? -1.99 -13.828 -22.812 1 57.03 139 HIS B CA 1
ATOM 6320 C C . HIS B 1 139 ? -2.676 -13.141 -21.641 1 57.03 139 HIS B C 1
ATOM 6322 O O . HIS B 1 139 ? -2.648 -13.648 -20.516 1 57.03 139 HIS B O 1
ATOM 6328 N N . THR B 1 140 ? -2.693 -11.789 -21.688 1 55.62 140 THR B N 1
ATOM 6329 C CA . THR B 1 140 ? -3.656 -11.211 -20.766 1 55.62 140 THR B CA 1
ATOM 6330 C C . THR B 1 140 ? -5.07 -11.273 -21.328 1 55.62 140 THR B C 1
ATOM 6332 O O . THR B 1 140 ? -5.281 -10.977 -22.516 1 55.62 140 THR B O 1
ATOM 6335 N N . ASP B 1 141 ? -5.934 -12.258 -21 1 49.25 141 ASP B N 1
ATOM 6336 C CA . ASP B 1 141 ? -7.316 -12.289 -21.469 1 49.25 141 ASP B CA 1
ATOM 6337 C C . ASP B 1 141 ? -7.871 -10.883 -21.641 1 49.25 141 ASP B C 1
ATOM 6339 O O . ASP B 1 141 ? -8.008 -10.133 -20.672 1 49.25 141 ASP B O 1
ATOM 6343 N N . PRO B 1 142 ? -7.492 -10.227 -22.766 1 45.34 142 PRO B N 1
ATOM 6344 C CA . PRO B 1 142 ? -8.102 -8.914 -23.016 1 45.34 142 PRO B CA 1
ATOM 6345 C C . PRO B 1 142 ? -9.539 -8.836 -22.516 1 45.34 142 PRO B C 1
ATOM 6347 O O . PRO B 1 142 ? -10.117 -7.746 -22.469 1 45.34 142 PRO B O 1
ATOM 6350 N N . ASP B 1 143 ? -10.281 -9.844 -22.953 1 43.66 143 ASP B N 1
ATOM 6351 C CA . ASP B 1 143 ? -11.695 -9.812 -23.312 1 43.66 143 ASP B CA 1
ATOM 6352 C C . ASP B 1 143 ? -12.523 -9.078 -22.25 1 43.66 143 ASP B C 1
ATOM 6354 O O . ASP B 1 143 ? -13.375 -8.258 -22.594 1 43.66 143 ASP B O 1
ATOM 6358 N N . THR B 1 144 ? -13.047 -9.836 -21.141 1 42.97 144 THR B N 1
ATOM 6359 C CA . THR B 1 144 ? -14.477 -9.984 -20.891 1 42.97 144 THR B CA 1
ATOM 6360 C C . THR B 1 144 ? -14.992 -8.844 -20.016 1 42.97 144 THR B C 1
ATOM 6362 O O . THR B 1 144 ? -16.172 -8.805 -19.672 1 42.97 144 THR B O 1
ATOM 6365 N N . ALA B 1 145 ? -14.117 -8.25 -19.297 1 48.62 145 ALA B N 1
ATOM 6366 C CA . ALA B 1 145 ? -14.984 -7.422 -18.453 1 48.62 145 ALA B CA 1
ATOM 6367 C C . ALA B 1 145 ? -15.477 -6.191 -19.219 1 48.62 145 ALA B C 1
ATOM 6369 O O . ALA B 1 145 ? -14.672 -5.449 -19.797 1 48.62 145 ALA B O 1
ATOM 6370 N N . THR B 1 146 ? -16.578 -6.266 -19.875 1 47.03 146 THR B N 1
ATOM 6371 C CA . THR B 1 146 ? -17.297 -5.121 -20.422 1 47.03 146 THR B CA 1
ATOM 6372 C C . THR B 1 146 ? -17.109 -3.891 -19.547 1 47.03 146 THR B C 1
ATOM 6374 O O . THR B 1 146 ? -17.391 -3.926 -18.344 1 47.03 146 THR B O 1
ATOM 6377 N N . PRO B 1 147 ? -16.344 -2.881 -20.094 1 51.69 147 PRO B N 1
ATOM 6378 C CA . PRO B 1 147 ? -16.25 -1.661 -19.297 1 51.69 147 PRO B CA 1
ATOM 6379 C C . PRO B 1 147 ? -17.578 -1.265 -18.656 1 51.69 147 PRO B C 1
ATOM 6381 O O . PRO B 1 147 ? -18.641 -1.527 -19.234 1 51.69 147 PRO B O 1
ATOM 6384 N N . LEU B 1 148 ? -17.5 -0.883 -17.375 1 52.88 148 LEU B N 1
ATOM 6385 C CA . LEU B 1 148 ? -18.703 -0.429 -16.688 1 52.88 148 LEU B CA 1
ATOM 6386 C C . LEU B 1 148 ? -19.484 0.561 -17.547 1 52.88 148 LEU B C 1
ATOM 6388 O O . LEU B 1 148 ? -20.719 0.622 -17.469 1 52.88 148 LEU B O 1
ATOM 6392 N N . SER B 1 149 ? -18.672 1.332 -18.453 1 49.09 149 SER B N 1
ATOM 6393 C CA . SER B 1 149 ? -19.297 2.383 -19.25 1 49.09 149 SER B CA 1
ATOM 6394 C C . SER B 1 149 ? -20.375 1.813 -20.188 1 49.09 149 SER B C 1
ATOM 6396 O O . SER B 1 149 ? -21.391 2.459 -20.438 1 49.09 149 SER B O 1
ATOM 6398 N N . THR B 1 150 ? -19.938 0.817 -20.828 1 46.16 150 THR B N 1
ATOM 6399 C CA . THR B 1 150 ? -20.859 0.296 -21.828 1 46.16 150 THR B CA 1
ATOM 6400 C C . THR B 1 150 ? -22.141 -0.199 -21.172 1 46.16 150 THR B C 1
ATOM 6402 O O . THR B 1 150 ? -23.172 -0.321 -21.844 1 46.16 150 THR B O 1
ATOM 6405 N N . SER B 1 151 ? -22.094 -0.292 -19.797 1 55.53 151 SER B N 1
ATOM 6406 C CA . SER B 1 151 ? -23.234 -1.064 -19.312 1 55.53 151 SER B CA 1
ATOM 6407 C C . SER B 1 151 ? -23.953 -0.326 -18.188 1 55.53 151 SER B C 1
ATOM 6409 O O . SER B 1 151 ? -24.766 -0.916 -17.469 1 55.53 151 SER B O 1
ATOM 6411 N N . LEU B 1 152 ? -23.672 0.989 -18.156 1 57.44 152 LEU B N 1
ATOM 6412 C CA . LEU B 1 152 ? -24.266 1.638 -17 1 57.44 152 LEU B CA 1
ATOM 6413 C C . LEU B 1 152 ? -25.781 1.56 -17.047 1 57.44 152 LEU B C 1
ATOM 6415 O O . LEU B 1 152 ? -26.438 1.37 -16.016 1 57.44 152 LEU B O 1
ATOM 6419 N N . ASP B 1 153 ? -26.266 1.729 -18.234 1 56 153 ASP B N 1
ATOM 6420 C CA . ASP B 1 153 ? -27.719 1.682 -18.359 1 56 153 ASP B CA 1
ATOM 6421 C C . ASP B 1 153 ? -28.266 0.315 -17.953 1 56 153 ASP B C 1
ATOM 6423 O O . ASP B 1 153 ? -29.359 0.22 -17.375 1 56 153 ASP B O 1
ATOM 6427 N N . THR B 1 154 ? -27.5 -0.596 -18.234 1 59.59 154 THR B N 1
ATOM 6428 C CA . THR B 1 154 ? -27.969 -1.944 -17.953 1 59.59 154 THR B CA 1
ATOM 6429 C C . THR B 1 154 ? -27.547 -2.391 -16.547 1 59.59 154 THR B C 1
ATOM 6431 O O . THR B 1 154 ? -28.234 -3.184 -15.906 1 59.59 154 THR B O 1
ATOM 6434 N N . ILE B 1 155 ? -26.625 -1.755 -16.016 1 64.62 155 ILE B N 1
ATOM 6435 C CA . ILE B 1 155 ? -26.031 -2.252 -14.781 1 64.62 155 ILE B CA 1
ATOM 6436 C C . ILE B 1 155 ? -26.812 -1.725 -13.578 1 64.62 155 ILE B C 1
ATOM 6438 O O . ILE B 1 155 ? -26.828 -2.348 -12.516 1 64.62 155 ILE B O 1
ATOM 6442 N N . SER B 1 156 ? -27.672 -0.798 -13.883 1 70.81 156 SER B N 1
ATOM 6443 C CA . SER B 1 156 ? -28.359 -0.187 -12.758 1 70.81 156 SER B CA 1
ATOM 6444 C C . SER B 1 156 ? -29.531 -1.056 -12.297 1 70.81 156 SER B C 1
ATOM 6446 O O . SER B 1 156 ? -30.016 -0.901 -11.172 1 70.81 156 SER B O 1
ATOM 6448 N N . ASP B 1 157 ? -29.828 -2.084 -13.109 1 79.75 157 ASP B N 1
ATOM 6449 C CA . ASP B 1 157 ? -30.875 -3.01 -12.703 1 79.75 157 ASP B CA 1
ATOM 6450 C C . ASP B 1 157 ? -30.281 -4.238 -12.008 1 79.75 157 ASP B C 1
ATOM 6452 O O . ASP B 1 157 ? -29.453 -4.945 -12.594 1 79.75 157 ASP B O 1
ATOM 6456 N N . PRO B 1 158 ? -30.719 -4.512 -10.836 1 87.12 158 PRO B N 1
ATOM 6457 C CA . PRO B 1 158 ? -30.156 -5.652 -10.102 1 87.12 158 PRO B CA 1
ATOM 6458 C C . PRO B 1 158 ? -30.5 -6.992 -10.75 1 87.12 158 PRO B C 1
ATOM 6460 O O . PRO B 1 158 ? -31.609 -7.184 -11.234 1 87.12 158 PRO B O 1
ATOM 6463 N N . PRO B 1 159 ? -29.594 -7.867 -10.891 1 91.19 159 PRO B N 1
ATOM 6464 C CA . PRO B 1 159 ? -29.906 -9.234 -11.32 1 91.19 159 PRO B CA 1
ATOM 6465 C C . PRO B 1 159 ? -30.859 -9.945 -10.359 1 91.19 159 PRO B C 1
ATOM 6467 O O . PRO B 1 159 ? -30.891 -9.625 -9.164 1 91.19 159 PRO B O 1
ATOM 6470 N N . PRO B 1 160 ? -31.594 -10.898 -10.906 1 90.31 160 PRO B N 1
ATOM 6471 C CA . PRO B 1 160 ? -32.531 -11.609 -10.031 1 90.31 160 PRO B CA 1
ATOM 6472 C C . PRO B 1 160 ? -31.812 -12.398 -8.93 1 90.31 160 PRO B C 1
ATOM 6474 O O . PRO B 1 160 ? -30.781 -13.008 -9.18 1 90.31 160 PRO B O 1
ATOM 6477 N N . LYS B 1 161 ? -32.406 -12.289 -7.727 1 92.75 161 LYS B N 1
ATOM 6478 C CA . LYS B 1 161 ? -31.891 -13.078 -6.617 1 92.75 161 LYS B CA 1
ATOM 6479 C C . LYS B 1 161 ? -32.094 -14.57 -6.867 1 92.75 161 LYS B C 1
ATOM 6481 O O . LYS B 1 161 ? -33.094 -14.992 -7.422 1 92.75 161 LYS B O 1
ATOM 6486 N N . PRO B 1 162 ? -31.141 -15.359 -6.523 1 95.31 162 PRO B N 1
ATOM 6487 C CA . PRO B 1 162 ? -31.281 -16.812 -6.699 1 95.31 162 PRO B CA 1
ATOM 6488 C C . PRO B 1 162 ? -32.219 -17.438 -5.676 1 95.31 162 PRO B C 1
ATOM 6490 O O . PRO B 1 162 ? -32.594 -16.797 -4.684 1 95.31 162 PRO B O 1
ATOM 6493 N N . SER B 1 163 ? -32.656 -18.688 -5.938 1 95.5 163 SER B N 1
ATOM 6494 C CA . SER B 1 163 ? -33.375 -19.469 -4.949 1 95.5 163 SER B CA 1
ATOM 6495 C C . SER B 1 163 ? -32.5 -19.844 -3.766 1 95.5 163 SER B C 1
ATOM 6497 O O . SER B 1 163 ? -31.266 -19.75 -3.857 1 95.5 163 SER B O 1
ATOM 6499 N N . ILE B 1 164 ? -33.062 -20.203 -2.66 1 96.12 164 ILE B N 1
ATOM 6500 C CA . ILE B 1 164 ? -32.344 -20.547 -1.449 1 96.12 164 ILE B CA 1
ATOM 6501 C C . ILE B 1 164 ? -31.359 -21.703 -1.741 1 96.12 164 ILE B C 1
ATOM 6503 O O . ILE B 1 164 ? -30.203 -21.672 -1.313 1 96.12 164 ILE B O 1
ATOM 6507 N N . THR B 1 165 ? -31.812 -22.688 -2.516 1 96.38 165 THR B N 1
ATOM 6508 C CA . THR B 1 165 ? -31 -23.844 -2.834 1 96.38 165 THR B CA 1
ATOM 6509 C C . THR B 1 165 ? -29.812 -23.453 -3.711 1 96.38 165 THR B C 1
ATOM 6511 O O . THR B 1 165 ? -28.703 -23.922 -3.494 1 96.38 165 THR B O 1
ATOM 6514 N N . GLU B 1 166 ? -30.109 -22.656 -4.625 1 96.44 166 GLU B N 1
ATOM 6515 C CA . GLU B 1 166 ? -29.047 -22.188 -5.508 1 96.44 166 GLU B CA 1
ATOM 6516 C C . GLU B 1 166 ? -28.047 -21.328 -4.754 1 96.44 166 GLU B C 1
ATOM 6518 O O . GLU B 1 166 ? -26.828 -21.422 -4.992 1 96.44 166 GLU B O 1
ATOM 6523 N N . ALA B 1 167 ? -28.547 -20.484 -3.924 1 97.31 167 ALA B N 1
ATOM 6524 C CA . ALA B 1 167 ? -27.672 -19.625 -3.135 1 97.31 167 ALA B CA 1
ATOM 6525 C C . ALA B 1 167 ? -26.734 -20.438 -2.268 1 97.31 167 ALA B C 1
ATOM 6527 O O . ALA B 1 167 ? -25.531 -20.156 -2.201 1 97.31 167 ALA B O 1
ATOM 6528 N N . LYS B 1 168 ? -27.25 -21.406 -1.585 1 96.44 168 LYS B N 1
ATOM 6529 C CA . LYS B 1 168 ? -26.422 -22.281 -0.743 1 96.44 168 LYS B CA 1
ATOM 6530 C C . LYS B 1 168 ? -25.359 -23 -1.567 1 96.44 168 LYS B C 1
ATOM 6532 O O . LYS B 1 168 ? -24.219 -23.156 -1.125 1 96.44 168 LYS B O 1
ATOM 6537 N N . TYR B 1 169 ? -25.797 -23.438 -2.742 1 96.5 169 TYR B N 1
ATOM 6538 C CA . TYR B 1 169 ? -24.875 -24.109 -3.654 1 96.5 169 TYR B CA 1
ATOM 6539 C C . TYR B 1 169 ? -23.719 -23.188 -4.051 1 96.5 169 TYR B C 1
ATOM 6541 O O . TYR B 1 169 ? -22.562 -23.578 -4.008 1 96.5 169 TYR B O 1
ATOM 6549 N N . LEU B 1 170 ? -24.047 -21.984 -4.422 1 97.19 170 LEU B N 1
ATOM 6550 C CA . LEU B 1 170 ? -23.031 -21.031 -4.859 1 97.19 170 LEU B CA 1
ATOM 6551 C C . LEU B 1 170 ? -22.141 -20.609 -3.695 1 97.19 170 LEU B C 1
ATOM 6553 O O . LEU B 1 170 ? -20.938 -20.391 -3.879 1 97.19 170 LEU B O 1
ATOM 6557 N N . VAL B 1 171 ? -22.688 -20.469 -2.523 1 97.06 171 VAL B N 1
ATOM 6558 C CA . VAL B 1 171 ? -21.906 -20.125 -1.345 1 97.06 171 VAL B CA 1
ATOM 6559 C C . VAL B 1 171 ? -20.875 -21.219 -1.078 1 97.06 171 VAL B C 1
ATOM 6561 O O . VAL B 1 171 ? -19.719 -20.922 -0.746 1 97.06 171 VAL B O 1
ATOM 6564 N N . ARG B 1 172 ? -21.219 -22.453 -1.228 1 94.38 172 ARG B N 1
ATOM 6565 C CA . ARG B 1 172 ? -20.297 -23.562 -1.012 1 94.38 172 ARG B CA 1
ATOM 6566 C C . ARG B 1 172 ? -19.125 -23.484 -1.97 1 94.38 172 ARG B C 1
ATOM 6568 O O . ARG B 1 172 ? -17.969 -23.672 -1.563 1 94.38 172 ARG B O 1
ATOM 6575 N N . TRP B 1 173 ? -19.406 -23.203 -3.176 1 95.19 173 TRP B N 1
ATOM 6576 C CA . TRP B 1 173 ? -18.344 -23.125 -4.16 1 95.19 173 TRP B CA 1
ATOM 6577 C C . TRP B 1 173 ? -17.516 -21.859 -3.961 1 95.19 173 TRP B C 1
ATOM 6579 O O . TRP B 1 173 ? -16.297 -21.859 -4.203 1 95.19 173 TRP B O 1
ATOM 6589 N N . SER B 1 174 ? -18.219 -20.797 -3.539 1 96.19 174 SER B N 1
ATOM 6590 C CA . SER B 1 174 ? -17.469 -19.578 -3.205 1 96.19 174 SER B CA 1
ATOM 6591 C C . SER B 1 174 ? -16.5 -19.828 -2.064 1 96.19 174 SER B C 1
ATOM 6593 O O . SER B 1 174 ? -15.344 -19.375 -2.119 1 96.19 174 SER B O 1
ATOM 6595 N N . MET B 1 175 ? -16.938 -20.531 -1.079 1 93.31 175 MET B N 1
ATOM 6596 C CA . MET B 1 175 ? -16.109 -20.859 0.078 1 93.31 175 MET B CA 1
ATOM 6597 C C . MET B 1 175 ? -14.93 -21.734 -0.326 1 93.31 175 MET B C 1
ATOM 6599 O O . MET B 1 175 ? -13.812 -21.531 0.136 1 93.31 175 MET B O 1
ATOM 6603 N N . ARG B 1 176 ? -15.125 -22.594 -1.209 1 91.31 176 ARG B N 1
ATOM 6604 C CA . ARG B 1 176 ? -14.07 -23.484 -1.674 1 91.31 176 ARG B CA 1
ATOM 6605 C C . ARG B 1 176 ? -13.047 -22.734 -2.512 1 91.31 176 ARG B C 1
ATOM 6607 O O . ARG B 1 176 ? -11.836 -22.938 -2.355 1 91.31 176 ARG B O 1
ATOM 6614 N N . ALA B 1 177 ? -13.555 -21.922 -3.354 1 92.94 177 ALA B N 1
ATOM 6615 C CA . ALA B 1 177 ? -12.695 -21.203 -4.301 1 92.94 177 ALA B CA 1
ATOM 6616 C C . ALA B 1 177 ? -11.852 -20.156 -3.59 1 92.94 177 ALA B C 1
ATOM 6618 O O . ALA B 1 177 ? -10.766 -19.797 -4.062 1 92.94 177 ALA B O 1
ATOM 6619 N N . THR B 1 178 ? -12.305 -19.609 -2.52 1 94.06 178 THR B N 1
ATOM 6620 C CA . THR B 1 178 ? -11.609 -18.531 -1.835 1 94.06 178 THR B CA 1
ATOM 6621 C C . THR B 1 178 ? -11.031 -19.016 -0.507 1 94.06 178 THR B C 1
ATOM 6623 O O . THR B 1 178 ? -10.484 -18.219 0.265 1 94.06 178 THR B O 1
ATOM 6626 N N . ASN B 1 179 ? -11.133 -20.375 -0.374 1 87.12 179 ASN B N 1
ATOM 6627 C CA . ASN B 1 179 ? -10.734 -20.969 0.902 1 87.12 179 ASN B CA 1
ATOM 6628 C C . ASN B 1 179 ? -11.391 -20.25 2.076 1 87.12 179 ASN B C 1
ATOM 6630 O O . ASN B 1 179 ? -10.727 -19.922 3.061 1 87.12 179 ASN B O 1
ATOM 6634 N N . GLY B 1 180 ? -12.547 -20 1.72 1 59.44 180 GLY B N 1
ATOM 6635 C CA . GLY B 1 180 ? -13.445 -19.484 2.742 1 59.44 180 GLY B CA 1
ATOM 6636 C C . GLY B 1 180 ? -12.836 -18.344 3.537 1 59.44 180 GLY B C 1
ATOM 6637 O O . GLY B 1 180 ? -12.211 -18.562 4.574 1 59.44 180 GLY B O 1
ATOM 6638 N N . LEU B 1 181 ? -12.758 -17.188 2.451 1 65.94 181 LEU B N 1
ATOM 6639 C CA . LEU B 1 181 ? -12.227 -15.828 2.34 1 65.94 181 LEU B CA 1
ATOM 6640 C C . LEU B 1 181 ? -11.406 -15.469 3.568 1 65.94 181 LEU B C 1
ATOM 6642 O O . LEU B 1 181 ? -11.953 -15.062 4.594 1 65.94 181 LEU B O 1
ATOM 6646 N N . LEU B 1 182 ? -10.117 -15.812 2.957 1 66.5 182 LEU B N 1
ATOM 6647 C CA . LEU B 1 182 ? -9.156 -16.766 3.508 1 66.5 182 LEU B CA 1
ATOM 6648 C C . LEU B 1 182 ? -8.992 -16.562 5.012 1 66.5 182 LEU B C 1
ATOM 6650 O O . LEU B 1 182 ? -8.898 -15.422 5.48 1 66.5 182 LEU B O 1
ATOM 6654 N N . GLY B 1 183 ? -9.656 -17.484 5.555 1 85.5 183 GLY B N 1
ATOM 6655 C CA . GLY B 1 183 ? -9.859 -17.859 6.941 1 85.5 183 GLY B CA 1
ATOM 6656 C C . GLY B 1 183 ? -10.688 -16.859 7.719 1 85.5 183 GLY B C 1
ATOM 6657 O O . GLY B 1 183 ? -10.852 -16.984 8.938 1 85.5 183 GLY B O 1
ATOM 6658 N N . VAL B 1 184 ? -11.453 -15.906 6.957 1 93.56 184 VAL B N 1
ATOM 6659 C CA . VAL B 1 184 ? -12.203 -14.859 7.645 1 93.56 184 VAL B CA 1
ATOM 6660 C C . VAL B 1 184 ? -13.609 -15.367 7.98 1 93.56 184 VAL B C 1
ATOM 6662 O O . VAL B 1 184 ? -14.148 -15.062 9.047 1 93.56 184 VAL B O 1
ATOM 6665 N N . PHE B 1 185 ? -14.141 -16.172 7.012 1 92.5 185 PHE B N 1
ATOM 6666 C CA . PHE B 1 185 ? -15.539 -16.547 7.172 1 92.5 185 PHE B CA 1
ATOM 6667 C C . PHE B 1 185 ? -15.688 -18.062 7.348 1 92.5 185 PHE B C 1
ATOM 6669 O O . PHE B 1 185 ? -14.891 -18.828 6.812 1 92.5 185 PHE B O 1
ATOM 6676 N N . ASP B 1 186 ? -16.688 -18.297 8.148 1 89.5 186 ASP B N 1
ATOM 6677 C CA . ASP B 1 186 ? -17.156 -19.672 8.172 1 89.5 186 ASP B CA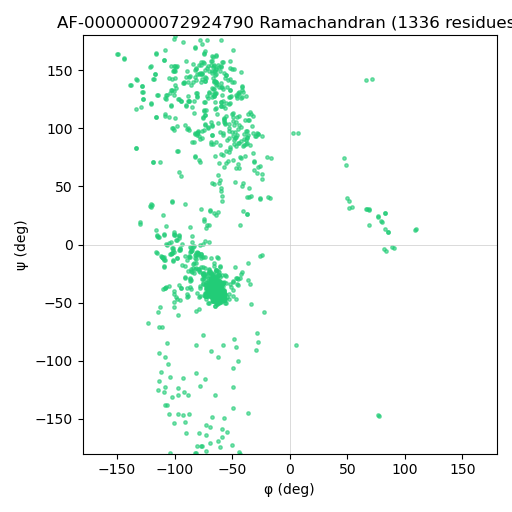 1
ATOM 6678 C C . ASP B 1 186 ? -18.406 -19.844 7.297 1 89.5 186 ASP B C 1
ATOM 6680 O O . ASP B 1 186 ? -19.141 -18.875 7.062 1 89.5 186 ASP B O 1
ATOM 6684 N N . GLN B 1 187 ? -18.547 -21.031 6.848 1 88.75 187 GLN B N 1
ATOM 6685 C CA . GLN B 1 187 ? -19.641 -21.312 5.918 1 88.75 187 GLN B CA 1
ATOM 6686 C C . GLN B 1 187 ? -21 -21 6.547 1 88.75 187 GLN B C 1
ATOM 6688 O O . GLN B 1 187 ? -21.875 -20.438 5.895 1 88.75 187 GLN B O 1
ATOM 6693 N N . GLU B 1 188 ? -21.109 -21.25 7.758 1 89.88 188 GLU B N 1
ATOM 6694 C CA . GLU B 1 188 ? -22.375 -21.031 8.438 1 89.88 188 GLU B CA 1
ATOM 6695 C C . GLU B 1 188 ? -22.703 -19.531 8.523 1 89.88 188 GLU B C 1
ATOM 6697 O O . GLU B 1 188 ? -23.844 -19.141 8.336 1 89.88 188 GLU B O 1
ATOM 6702 N N . HIS B 1 189 ? -21.672 -18.797 8.773 1 89.19 189 HIS B N 1
ATOM 6703 C CA . HIS B 1 189 ? -21.859 -17.359 8.891 1 89.19 189 HIS B CA 1
ATOM 6704 C C . HIS B 1 189 ? -22.281 -16.75 7.555 1 89.19 189 HIS B C 1
ATOM 6706 O O . HIS B 1 189 ? -23.172 -15.906 7.504 1 89.19 189 HIS B O 1
ATOM 6712 N N . LEU B 1 190 ? -21.656 -17.156 6.508 1 92.38 190 LEU B N 1
ATOM 6713 C CA . LEU B 1 190 ? -21.953 -16.594 5.191 1 92.38 190 LEU B CA 1
ATOM 6714 C C . LEU B 1 190 ? -23.344 -17.016 4.719 1 92.38 190 LEU B C 1
ATOM 6716 O O . LEU B 1 190 ? -24.062 -16.234 4.09 1 92.38 190 LEU B O 1
ATOM 6720 N N . GLU B 1 191 ? -23.688 -18.25 5.043 1 93.5 191 GLU B N 1
ATOM 6721 C CA . GLU B 1 191 ? -25.016 -18.734 4.676 1 93.5 191 GLU B CA 1
ATOM 6722 C C . GLU B 1 191 ? -26.109 -17.938 5.395 1 93.5 191 GLU B C 1
ATOM 6724 O O . GLU B 1 191 ? -27.125 -17.594 4.793 1 93.5 191 GLU B O 1
ATOM 6729 N N . THR B 1 192 ? -25.844 -17.688 6.621 1 92.44 192 THR B N 1
ATOM 6730 C CA . THR B 1 192 ? -26.812 -16.906 7.395 1 92.44 192 THR B CA 1
ATOM 6731 C C . THR B 1 192 ? -26.969 -15.508 6.82 1 92.44 192 THR B C 1
ATOM 6733 O O . THR B 1 192 ? -28.094 -15.008 6.703 1 92.44 192 THR B O 1
ATOM 6736 N N . GLU B 1 193 ? -25.859 -14.898 6.492 1 91.75 193 GLU B N 1
ATOM 6737 C CA . GLU B 1 193 ? -25.891 -13.555 5.93 1 91.75 193 GLU B CA 1
ATOM 6738 C C . GLU B 1 193 ? -26.641 -13.523 4.602 1 91.75 193 GLU B C 1
ATOM 6740 O O . GLU B 1 193 ? -27.422 -12.602 4.344 1 91.75 193 GLU B O 1
ATOM 6745 N N . ILE B 1 194 ? -26.438 -14.523 3.785 1 95.12 194 ILE B N 1
ATOM 6746 C CA . ILE B 1 194 ? -27.047 -14.586 2.467 1 95.12 194 ILE B CA 1
ATOM 6747 C C . ILE B 1 194 ? -28.547 -14.875 2.613 1 95.12 194 ILE B C 1
ATOM 6749 O O . ILE B 1 194 ? -29.375 -14.305 1.889 1 95.12 194 ILE B O 1
ATOM 6753 N N . LEU B 1 195 ? -28.922 -15.703 3.572 1 94.44 195 LEU B N 1
ATOM 6754 C CA . LEU B 1 195 ? -30.328 -16.031 3.785 1 94.44 195 LEU B CA 1
ATOM 6755 C C . LEU B 1 195 ? -31.109 -14.828 4.301 1 94.44 195 LEU B C 1
ATOM 6757 O O . LEU B 1 195 ? -32.25 -14.594 3.893 1 94.44 195 LEU B O 1
ATOM 6761 N N . GLN B 1 196 ? -30.453 -14.07 5.137 1 93.75 196 GLN B N 1
ATOM 6762 C CA . GLN B 1 196 ? -31.062 -12.844 5.621 1 93.75 196 GLN B CA 1
ATOM 6763 C C . GLN B 1 196 ? -31.266 -11.836 4.488 1 93.75 196 GLN B C 1
ATOM 6765 O O . GLN B 1 196 ? -32.281 -11.18 4.406 1 93.75 196 GLN B O 1
ATOM 6770 N N . TRP B 1 197 ? -30.312 -11.75 3.689 1 94.56 197 TRP B N 1
ATOM 6771 C CA . TRP B 1 197 ? -30.375 -10.828 2.559 1 94.56 197 TRP B CA 1
ATOM 6772 C C . TRP B 1 197 ? -31.453 -11.242 1.569 1 94.56 197 TRP B C 1
ATOM 6774 O O . TRP B 1 197 ? -32.125 -10.391 0.996 1 94.56 197 TRP B O 1
ATOM 6784 N N . LEU B 1 198 ? -31.609 -12.516 1.362 1 94.38 198 LEU B N 1
ATOM 6785 C CA . LEU B 1 198 ? -32.625 -13.023 0.43 1 94.38 198 LEU B CA 1
ATOM 6786 C C . LEU B 1 198 ? -34.031 -12.68 0.908 1 94.38 198 LEU B C 1
ATOM 6788 O O . LEU B 1 198 ? -34.938 -12.562 0.1 1 94.38 198 LEU B O 1
ATOM 6792 N N . GLU B 1 199 ? -34.156 -12.438 2.168 1 91.31 199 GLU B N 1
ATOM 6793 C CA . GLU B 1 199 ? -35.469 -12.117 2.74 1 91.31 199 GLU B CA 1
ATOM 6794 C C . GLU B 1 199 ? -35.781 -10.625 2.619 1 91.31 199 GLU B C 1
ATOM 6796 O O . GLU B 1 199 ? -36.938 -10.211 2.721 1 91.31 199 GLU B O 1
ATOM 6801 N N . GLU B 1 200 ? -34.688 -9.898 2.455 1 88.31 200 GLU B N 1
ATOM 6802 C CA . GLU B 1 200 ? -34.875 -8.453 2.338 1 88.31 200 GLU B CA 1
ATOM 6803 C C . GLU B 1 200 ? -35.531 -8.086 1.007 1 88.31 200 GLU B C 1
ATOM 6805 O O . GLU B 1 200 ? -35.344 -8.773 0.003 1 88.31 200 GLU B O 1
ATOM 6810 N N . PRO B 1 201 ? -36.219 -6.949 1.057 1 83.31 201 PRO B N 1
ATOM 6811 C CA . PRO B 1 201 ? -36.875 -6.52 -0.196 1 83.31 201 PRO B CA 1
ATOM 6812 C C . PRO B 1 201 ? -35.844 -6.109 -1.257 1 83.31 201 PRO B C 1
ATOM 6814 O O . PRO B 1 201 ? -34.75 -5.652 -0.923 1 83.31 201 PRO B O 1
ATOM 6817 N N . ASP B 1 202 ? -36.188 -6.203 -2.465 1 73.62 202 ASP B N 1
ATOM 6818 C CA . ASP B 1 202 ? -35.281 -5.965 -3.598 1 73.62 202 ASP B CA 1
ATOM 6819 C C . ASP B 1 202 ? -35 -4.473 -3.777 1 73.62 202 ASP B C 1
ATOM 6821 O O . ASP B 1 202 ? -33.969 -4.086 -4.324 1 73.62 202 ASP B O 1
ATOM 6825 N N . HIS B 1 203 ? -35.875 -3.684 -3.389 1 67.44 203 HIS B N 1
ATOM 6826 C CA . HIS B 1 203 ? -35.75 -2.262 -3.691 1 67.44 203 HIS B CA 1
ATOM 6827 C C . HIS B 1 203 ? -35.094 -1.507 -2.535 1 67.44 203 HIS B C 1
ATOM 6829 O O . HIS B 1 203 ? -35.781 -0.764 -1.818 1 67.44 203 HIS B O 1
ATOM 6835 N N . GLN B 1 204 ? -34 -1.883 -2.232 1 72.5 204 GLN B N 1
ATOM 6836 C CA . GLN B 1 204 ? -33.25 -1.142 -1.215 1 72.5 204 GLN B CA 1
ATOM 6837 C C . GLN B 1 204 ? -32.219 -0.207 -1.851 1 72.5 204 GLN B C 1
ATOM 6839 O O . GLN B 1 204 ? -31.75 -0.464 -2.957 1 72.5 204 GLN B O 1
ATOM 6844 N N . PRO B 1 205 ? -32.094 0.907 -1.205 1 77.44 205 PRO B N 1
ATOM 6845 C CA . PRO B 1 205 ? -31.016 1.771 -1.666 1 77.44 205 PRO B CA 1
ATOM 6846 C C . PRO B 1 205 ? -29.688 1.037 -1.752 1 77.44 205 PRO B C 1
ATOM 6848 O O . PRO B 1 205 ? -29.484 0.03 -1.069 1 77.44 205 PRO B O 1
ATOM 6851 N N . PRO B 1 206 ? -28.922 1.517 -2.617 1 79.19 206 PRO B N 1
ATOM 6852 C CA . PRO B 1 206 ? -27.609 0.884 -2.748 1 79.19 206 PRO B CA 1
ATOM 6853 C C . PRO B 1 206 ? -26.859 0.786 -1.417 1 79.19 206 PRO B C 1
ATOM 6855 O O . PRO B 1 206 ? -26.766 1.773 -0.684 1 79.19 206 PRO B O 1
ATOM 6858 N N . ASN B 1 207 ? -26.453 -0.387 -1.13 1 86.56 207 ASN B N 1
ATOM 6859 C CA . ASN B 1 207 ? -25.688 -0.585 0.1 1 86.56 207 ASN B CA 1
ATOM 6860 C C . ASN B 1 207 ? -24.594 -1.634 -0.08 1 86.56 207 ASN B C 1
ATOM 6862 O O . ASN B 1 207 ? -24.688 -2.477 -0.975 1 86.56 207 ASN B O 1
ATOM 6866 N N . LEU B 1 208 ? -23.703 -1.596 0.741 1 90.38 208 LEU B N 1
ATOM 6867 C CA . LEU B 1 208 ? -22.516 -2.439 0.646 1 90.38 208 LEU B CA 1
ATOM 6868 C C . LEU B 1 208 ? -22.844 -3.881 1.02 1 90.38 208 LEU B C 1
ATOM 6870 O O . LEU B 1 208 ? -22.188 -4.812 0.543 1 90.38 208 LEU B O 1
ATOM 6874 N N . SER B 1 209 ? -23.875 -4.121 1.855 1 91.94 209 SER B N 1
ATOM 6875 C CA . SER B 1 209 ? -24.266 -5.473 2.238 1 91.94 209 SER B CA 1
ATOM 6876 C C . SER B 1 209 ? -24.781 -6.254 1.038 1 91.94 209 SER B C 1
ATOM 6878 O O . SER B 1 209 ? -24.469 -7.438 0.875 1 91.94 209 SER B O 1
ATOM 6880 N N . THR B 1 210 ? -25.594 -5.578 0.26 1 93.75 210 THR B N 1
ATOM 6881 C CA . THR B 1 210 ? -26.094 -6.203 -0.958 1 93.75 210 THR B CA 1
ATOM 6882 C C . THR B 1 210 ? -24.953 -6.492 -1.931 1 93.75 210 THR B C 1
ATOM 6884 O O . THR B 1 210 ? -24.922 -7.551 -2.561 1 93.75 210 THR B O 1
ATOM 6887 N N . ALA B 1 211 ? -24.047 -5.531 -2.078 1 94.31 211 ALA B N 1
ATOM 6888 C CA . ALA B 1 211 ? -22.891 -5.746 -2.934 1 94.31 211 ALA B CA 1
ATOM 6889 C C . ALA B 1 211 ? -22.094 -6.977 -2.49 1 94.31 211 ALA B C 1
ATOM 6891 O O . ALA B 1 211 ? -21.672 -7.785 -3.32 1 94.31 211 ALA B O 1
ATOM 6892 N N . LEU B 1 212 ? -21.891 -7.105 -1.214 1 95.81 212 LEU B N 1
ATOM 6893 C CA . LEU B 1 212 ? -21.156 -8.227 -0.649 1 95.81 212 LEU B CA 1
ATOM 6894 C C . LEU B 1 212 ? -21.828 -9.547 -0.989 1 95.81 212 LEU B C 1
ATOM 6896 O O . LEU B 1 212 ? -21.156 -10.508 -1.382 1 95.81 212 LEU B O 1
ATOM 6900 N N . CYS B 1 213 ? -23.125 -9.609 -0.839 1 96.75 213 CYS B N 1
ATOM 6901 C CA . CYS B 1 213 ? -23.859 -10.836 -1.124 1 96.75 213 CYS B CA 1
ATOM 6902 C C . CYS B 1 213 ? -23.734 -11.219 -2.594 1 96.75 213 CYS B C 1
ATOM 6904 O O . CYS B 1 213 ? -23.484 -12.375 -2.918 1 96.75 213 CYS B O 1
ATOM 6906 N N . TYR B 1 214 ? -23.859 -10.273 -3.465 1 96.44 214 TYR B N 1
ATOM 6907 C CA . TYR B 1 214 ? -23.719 -10.555 -4.891 1 96.44 214 TYR B CA 1
ATOM 6908 C C . TYR B 1 214 ? -22.297 -11 -5.227 1 96.44 214 TYR B C 1
ATOM 6910 O O . TYR B 1 214 ? -22.094 -11.828 -6.113 1 96.44 214 TYR B O 1
ATOM 6918 N N . LEU B 1 215 ? -21.328 -10.438 -4.574 1 97.62 215 LEU B N 1
ATOM 6919 C CA . LEU B 1 215 ? -19.938 -10.812 -4.84 1 97.62 215 LEU B CA 1
ATOM 6920 C C . LEU B 1 215 ? -19.688 -12.258 -4.414 1 97.62 215 LEU B C 1
ATOM 6922 O O . LEU B 1 215 ? -18.969 -12.992 -5.098 1 97.62 215 LEU B O 1
ATOM 6926 N N . ILE B 1 216 ? -20.219 -12.617 -3.242 1 97.88 216 ILE B N 1
ATOM 6927 C CA . ILE B 1 216 ? -20.094 -13.992 -2.781 1 97.88 216 ILE B CA 1
ATOM 6928 C C . ILE B 1 216 ? -20.719 -14.945 -3.805 1 97.88 216 ILE B C 1
ATOM 6930 O O . ILE B 1 216 ? -20.094 -15.945 -4.184 1 97.88 216 ILE B O 1
ATOM 6934 N N . LEU B 1 217 ? -21.875 -14.594 -4.312 1 98.06 217 LEU B N 1
ATOM 6935 C CA . LEU B 1 217 ? -22.547 -15.414 -5.301 1 98.06 217 LEU B CA 1
ATOM 6936 C C . LEU B 1 217 ? -21.797 -15.422 -6.625 1 98.06 217 LEU B C 1
ATOM 6938 O O . LEU B 1 217 ? -21.734 -16.453 -7.301 1 98.06 217 LEU B O 1
ATOM 6942 N N . ALA B 1 218 ? -21.25 -14.281 -7.008 1 97.75 218 ALA B N 1
ATOM 6943 C CA . ALA B 1 218 ? -20.5 -14.18 -8.25 1 97.75 218 ALA B CA 1
ATOM 6944 C C . ALA B 1 218 ? -19.297 -15.125 -8.242 1 97.75 218 ALA B C 1
ATOM 6946 O O . ALA B 1 218 ? -19.031 -15.805 -9.234 1 97.75 218 ALA B O 1
ATOM 6947 N N . ASN B 1 219 ? -18.562 -15.203 -7.176 1 97.88 219 ASN B N 1
ATOM 6948 C CA . ASN B 1 219 ? -17.391 -16.078 -7.074 1 97.88 219 ASN B CA 1
ATOM 6949 C C . ASN B 1 219 ? -17.781 -17.547 -7.121 1 97.88 219 ASN B C 1
ATOM 6951 O O . ASN B 1 219 ? -17.078 -18.375 -7.695 1 97.88 219 ASN B O 1
ATOM 6955 N N . GLY B 1 220 ? -18.938 -17.844 -6.457 1 97.88 220 GLY B N 1
ATOM 6956 C CA . GLY B 1 220 ? -19.438 -19.219 -6.547 1 97.88 220 GLY B CA 1
ATOM 6957 C C . GLY B 1 220 ? -19.844 -19.609 -7.949 1 97.88 220 GLY B C 1
ATOM 6958 O O . GLY B 1 220 ? -19.516 -20.703 -8.414 1 97.88 220 GLY B O 1
ATOM 6959 N N . ALA B 1 221 ? -20.5 -18.703 -8.602 1 97.94 221 ALA B N 1
ATOM 6960 C CA . ALA B 1 221 ? -20.984 -18.969 -9.953 1 97.94 221 ALA B CA 1
ATOM 6961 C C . ALA B 1 221 ? -19.812 -19.109 -10.938 1 97.94 221 ALA B C 1
ATOM 6963 O O . ALA B 1 221 ? -19.891 -19.891 -11.883 1 97.94 221 ALA B O 1
ATOM 6964 N N . LEU B 1 222 ? -18.797 -18.375 -10.734 1 96.62 222 LEU B N 1
ATOM 6965 C CA . LEU B 1 222 ? -17.625 -18.406 -11.609 1 96.62 222 LEU B CA 1
ATOM 6966 C C . LEU B 1 222 ? -16.891 -19.734 -11.469 1 96.62 222 LEU B C 1
ATOM 6968 O O . LEU B 1 222 ? -16.328 -20.234 -12.445 1 96.62 222 LEU B O 1
ATOM 6972 N N . GLN B 1 223 ? -16.938 -20.359 -10.273 1 96.62 223 GLN B N 1
ATOM 6973 C CA . GLN B 1 223 ? -16.016 -21.438 -9.953 1 96.62 223 GLN B CA 1
ATOM 6974 C C . GLN B 1 223 ? -16.734 -22.781 -9.898 1 96.62 223 GLN B C 1
ATOM 6976 O O . GLN B 1 223 ? -16.094 -23.828 -9.883 1 96.62 223 GLN B O 1
ATOM 6981 N N . CYS B 1 224 ? -18.062 -22.75 -9.906 1 96.19 224 CYS B N 1
ATOM 6982 C CA . CYS B 1 224 ? -18.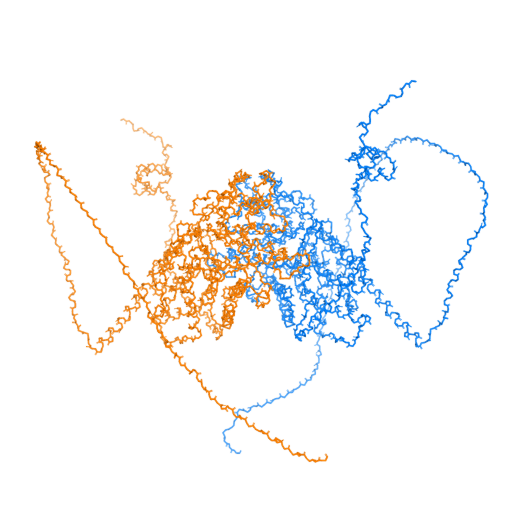797 -24.016 -9.898 1 96.19 224 CYS B CA 1
ATOM 6983 C C . CYS B 1 224 ? -18.562 -24.797 -11.188 1 96.19 224 CYS B C 1
ATOM 6985 O O . CYS B 1 224 ? -18.188 -24.219 -12.203 1 96.19 224 CYS B O 1
ATOM 6987 N N . PRO B 1 225 ? -18.688 -26.078 -11.141 1 93.44 225 PRO B N 1
ATOM 6988 C CA . PRO B 1 225 ? -18.391 -26.906 -12.297 1 93.44 225 PRO B CA 1
ATOM 6989 C C . PRO B 1 225 ? -19.297 -26.609 -13.492 1 93.44 225 PRO B C 1
ATOM 6991 O O . PRO B 1 225 ? -18.875 -26.781 -14.641 1 93.44 225 PRO B O 1
ATOM 6994 N N . GLN B 1 226 ? -20.516 -26.094 -13.234 1 93.56 226 GLN B N 1
ATOM 6995 C CA . GLN B 1 226 ? -21.422 -25.734 -14.328 1 93.56 226 GLN B CA 1
ATOM 6996 C C . GLN B 1 226 ? -21.031 -24.391 -14.945 1 93.56 226 GLN B C 1
ATOM 6998 O O . GLN B 1 226 ? -20.359 -23.578 -14.312 1 93.56 226 GLN B O 1
ATOM 7003 N N . ASP B 1 227 ? -21.422 -24.297 -16.141 1 91.12 227 ASP B N 1
ATOM 7004 C CA . ASP B 1 227 ? -21.125 -23.016 -16.812 1 91.12 227 ASP B CA 1
ATOM 7005 C C . ASP B 1 227 ? -22.156 -21.953 -16.422 1 91.12 227 ASP B C 1
ATOM 7007 O O . ASP B 1 227 ? -23.219 -21.859 -17.031 1 91.12 227 ASP B O 1
ATOM 7011 N N . ARG B 1 228 ? -21.797 -21.219 -15.484 1 94.31 228 ARG B N 1
ATOM 7012 C CA . ARG B 1 228 ? -22.641 -20.125 -15.008 1 94.31 228 ARG B CA 1
ATOM 7013 C C . ARG B 1 228 ? -21.938 -18.781 -15.141 1 94.31 228 ARG B C 1
ATOM 7015 O O . ARG B 1 228 ? -22.047 -17.922 -14.266 1 94.31 228 ARG B O 1
ATOM 7022 N N . THR B 1 229 ? -21.156 -18.625 -16.141 1 91.12 229 THR B N 1
ATOM 7023 C CA . THR B 1 229 ? -20.328 -17.438 -16.328 1 91.12 229 THR B CA 1
ATOM 7024 C C . THR B 1 229 ? -21.188 -16.203 -16.531 1 91.12 229 THR B C 1
ATOM 7026 O O . THR B 1 229 ? -20.828 -15.109 -16.078 1 91.12 229 THR B O 1
ATOM 7029 N N . THR B 1 230 ? -22.297 -16.359 -17.188 1 91.69 230 THR B N 1
ATOM 7030 C CA . THR B 1 230 ? -23.188 -15.219 -17.438 1 91.69 230 THR B CA 1
ATOM 7031 C C . THR B 1 230 ? -23.766 -14.688 -16.125 1 91.69 230 THR B C 1
ATOM 7033 O O . THR B 1 230 ? -23.781 -13.477 -15.898 1 91.69 230 THR B O 1
ATOM 7036 N N . ALA B 1 231 ? -24.203 -15.594 -15.305 1 94 231 ALA B N 1
ATOM 7037 C CA . ALA B 1 231 ? -24.719 -15.195 -14 1 94 231 ALA B CA 1
ATOM 7038 C C . ALA B 1 231 ? -23.625 -14.578 -13.133 1 94 231 ALA B C 1
ATOM 7040 O O . ALA B 1 231 ? -23.844 -13.602 -12.422 1 94 231 ALA B O 1
ATOM 7041 N N . ALA B 1 232 ? -22.453 -15.203 -13.18 1 96.19 232 ALA B N 1
ATOM 7042 C CA . ALA B 1 232 ? -21.328 -14.703 -12.406 1 96.19 232 ALA B CA 1
ATOM 7043 C C . ALA B 1 232 ? -21 -13.266 -12.789 1 96.19 232 ALA B C 1
ATOM 7045 O O . ALA B 1 232 ? -20.812 -12.414 -11.922 1 96.19 232 ALA B O 1
ATOM 7046 N N . ASP B 1 233 ? -20.984 -12.984 -14.055 1 92.06 233 ASP B N 1
ATOM 7047 C CA . ASP B 1 233 ? -20.641 -11.656 -14.547 1 92.06 233 ASP B CA 1
ATOM 7048 C C . ASP B 1 233 ? -21.734 -10.641 -14.195 1 92.06 233 ASP B C 1
ATOM 7050 O O . ASP B 1 233 ? -21.438 -9.484 -13.906 1 92.06 233 ASP B O 1
ATOM 7054 N N . ALA B 1 234 ? -22.953 -11.039 -14.25 1 92.38 234 ALA B N 1
ATOM 7055 C CA . ALA B 1 234 ? -24.047 -10.148 -13.891 1 92.38 234 ALA B CA 1
ATOM 7056 C C . ALA B 1 234 ? -24 -9.773 -12.414 1 92.38 234 ALA B C 1
ATOM 7058 O O . ALA B 1 234 ? -24.141 -8.602 -12.062 1 92.38 234 ALA B O 1
ATOM 7059 N N . TYR B 1 235 ? -23.781 -10.828 -11.578 1 95.31 235 TYR B N 1
ATOM 7060 C CA . TYR B 1 235 ? -23.641 -10.578 -10.148 1 95.31 235 TYR B CA 1
ATOM 7061 C C . TYR B 1 235 ? -22.469 -9.656 -9.867 1 95.31 235 TYR B C 1
ATOM 7063 O O . TYR B 1 235 ? -22.578 -8.719 -9.07 1 95.31 235 TYR B O 1
ATOM 7071 N N . PHE B 1 236 ? -21.375 -9.914 -10.531 1 95 236 PHE B N 1
ATOM 7072 C CA . PHE B 1 236 ? -20.141 -9.172 -10.305 1 95 236 PHE B CA 1
ATOM 7073 C C . PHE B 1 236 ? -20.297 -7.723 -10.742 1 95 236 PHE B C 1
ATOM 7075 O O . PHE B 1 236 ? -19.938 -6.805 -10 1 95 236 PHE B O 1
ATOM 7082 N N . SER B 1 237 ? -20.812 -7.531 -11.898 1 90.25 237 SER B N 1
ATOM 7083 C CA . SER B 1 237 ? -20.953 -6.184 -12.445 1 90.25 237 SER B CA 1
ATOM 7084 C C . SER B 1 237 ? -21.875 -5.328 -11.586 1 90.25 237 SER B C 1
ATOM 7086 O O . SER B 1 237 ? -21.578 -4.16 -11.328 1 90.25 237 SER B O 1
ATOM 7088 N N . TYR B 1 238 ? -22.891 -5.891 -11.188 1 90.44 238 TYR B N 1
ATOM 7089 C CA . TYR B 1 238 ? -23.828 -5.141 -10.367 1 90.44 238 TYR B CA 1
ATOM 7090 C C . TYR B 1 238 ? -23.234 -4.824 -9 1 90.44 238 TYR B C 1
ATOM 7092 O O . TYR B 1 238 ? -23.391 -3.721 -8.484 1 90.44 238 TYR B O 1
ATOM 7100 N N . ALA B 1 239 ? -22.609 -5.812 -8.422 1 93.12 239 ALA B N 1
ATOM 7101 C CA . ALA B 1 239 ? -21.984 -5.605 -7.117 1 93.12 239 ALA B CA 1
ATOM 7102 C C . ALA B 1 239 ? -20.906 -4.516 -7.184 1 93.12 239 ALA B C 1
ATOM 7104 O O . ALA B 1 239 ? -20.797 -3.701 -6.266 1 93.12 239 ALA B O 1
ATOM 7105 N N . THR B 1 240 ? -20.078 -4.508 -8.188 1 89.25 240 THR B N 1
ATOM 7106 C CA . THR B 1 240 ? -19.016 -3.506 -8.352 1 89.25 240 THR B CA 1
ATOM 7107 C C . THR B 1 240 ? -19.625 -2.121 -8.562 1 89.25 240 THR B C 1
ATOM 7109 O O . THR B 1 240 ? -19.078 -1.119 -8.109 1 89.25 240 THR B O 1
ATOM 7112 N N . TYR B 1 241 ? -20.719 -2.18 -9.266 1 84.25 241 TYR B N 1
ATOM 7113 C CA . TYR B 1 241 ? -21.469 -0.938 -9.445 1 84.25 241 TYR B CA 1
ATOM 7114 C C . TYR B 1 241 ? -21.953 -0.394 -8.102 1 84.25 241 TYR B C 1
ATOM 7116 O O . TYR B 1 241 ? -21.75 0.786 -7.797 1 84.25 241 TYR B O 1
ATOM 7124 N N . LEU B 1 242 ? -22.531 -1.226 -7.301 1 86.31 242 LEU B N 1
ATOM 7125 C CA . LEU B 1 242 ? -22.984 -0.82 -5.977 1 86.31 242 LEU B CA 1
ATOM 7126 C C . LEU B 1 242 ? -21.828 -0.316 -5.125 1 86.31 242 LEU B C 1
ATOM 7128 O O . LEU B 1 242 ? -21.969 0.674 -4.402 1 86.31 242 LEU B O 1
ATOM 7132 N N . ASN B 1 243 ? -20.75 -0.993 -5.215 1 86.69 243 ASN B N 1
ATOM 7133 C CA . ASN B 1 243 ? -19.562 -0.614 -4.453 1 86.69 243 ASN B CA 1
ATOM 7134 C C . ASN B 1 243 ? -19.047 0.759 -4.867 1 86.69 243 ASN B C 1
ATOM 7136 O O . ASN B 1 243 ? -18.609 1.544 -4.023 1 86.69 243 ASN B O 1
ATOM 7140 N N . SER B 1 244 ? -19.031 1.053 -6.09 1 79.5 244 SER B N 1
ATOM 7141 C CA . SER B 1 244 ? -18.531 2.324 -6.602 1 79.5 244 SER B CA 1
ATOM 7142 C C . SER B 1 244 ? -19.422 3.484 -6.172 1 79.5 244 SER B C 1
ATOM 7144 O O . SER B 1 244 ? -18.953 4.609 -6.004 1 79.5 244 SER B O 1
ATOM 7146 N N . LEU B 1 245 ? -20.672 3.203 -5.949 1 76.81 245 LEU B N 1
ATOM 7147 C CA . LEU B 1 245 ? -21.625 4.238 -5.566 1 76.81 245 LEU B CA 1
ATOM 7148 C C . LEU B 1 245 ? -21.469 4.605 -4.094 1 76.81 245 LEU B C 1
ATOM 7150 O O . LEU B 1 245 ? -21.781 5.73 -3.697 1 76.81 245 LEU B O 1
ATOM 7154 N N . THR B 1 246 ? -20.938 3.689 -3.381 1 70 246 THR B N 1
ATOM 7155 C CA . THR B 1 246 ? -20.938 3.891 -1.936 1 70 246 THR B CA 1
ATOM 7156 C C . THR B 1 246 ? -19.531 4.172 -1.43 1 70 246 THR B C 1
ATOM 7158 O O . THR B 1 246 ? -19.344 4.613 -0.293 1 70 246 THR B O 1
ATOM 7161 N N . SER B 1 247 ? -18.438 3.84 -2.15 1 59.5 247 SER B N 1
ATOM 7162 C CA . SER B 1 247 ? -17.062 3.768 -1.654 1 59.5 247 SER B CA 1
ATOM 7163 C C . SER B 1 247 ? -16.547 5.148 -1.261 1 59.5 247 SER B C 1
ATOM 7165 O O . SER B 1 247 ? -15.602 5.262 -0.478 1 59.5 247 SER B O 1
ATOM 7167 N N . ASN B 1 248 ? -16.875 6.18 -1.876 1 57.5 248 ASN B N 1
ATOM 7168 C CA . ASN B 1 248 ? -16.141 7.43 -1.689 1 57.5 248 ASN B CA 1
ATOM 7169 C C . ASN B 1 248 ? -16.422 8.039 -0.318 1 57.5 248 ASN B C 1
ATOM 7171 O O . ASN B 1 248 ? -15.984 9.156 -0.03 1 57.5 248 ASN B O 1
ATOM 7175 N N . GLU B 1 249 ? -16.953 7.176 0.516 1 61.44 249 GLU B N 1
ATOM 7176 C CA . GLU B 1 249 ? -17.281 7.762 1.812 1 61.44 249 GLU B CA 1
ATOM 7177 C C . GLU B 1 249 ? -16.172 7.5 2.83 1 61.44 249 GLU B C 1
ATOM 7179 O O . GLU B 1 249 ? -14.984 7.551 2.492 1 61.44 249 GLU B O 1
ATOM 7184 N N . ARG B 1 250 ? -16.438 7.02 3.963 1 72.75 250 ARG B N 1
ATOM 7185 C CA . ARG B 1 250 ? -15.633 6.695 5.129 1 72.75 250 ARG B CA 1
ATOM 7186 C C . ARG B 1 250 ? -15.156 5.246 5.082 1 72.75 250 ARG B C 1
ATOM 7188 O O . ARG B 1 250 ? -15.805 4.395 4.469 1 72.75 250 ARG B O 1
ATOM 7195 N N . PRO B 1 251 ? -13.969 5.164 5.473 1 83.19 251 PRO B N 1
ATOM 7196 C CA . PRO B 1 251 ? -13.523 3.771 5.551 1 83.19 251 PRO B CA 1
ATOM 7197 C C . PRO B 1 251 ? -14.555 2.857 6.207 1 83.19 251 PRO B C 1
ATOM 7199 O O . PRO B 1 251 ? -15.18 3.24 7.199 1 83.19 251 PRO B O 1
ATOM 7202 N N . ASN B 1 252 ? -14.844 1.796 5.609 1 87.62 252 ASN B N 1
ATOM 7203 C CA . ASN B 1 252 ? -15.859 0.837 6.035 1 87.62 252 ASN B CA 1
ATOM 7204 C C . ASN B 1 252 ? -15.383 -0.601 5.844 1 87.62 252 ASN B C 1
ATOM 7206 O O . ASN B 1 252 ? -14.82 -0.942 4.805 1 87.62 252 ASN B O 1
ATOM 7210 N N . VAL B 1 253 ? -15.68 -1.42 6.891 1 90.75 253 VAL B N 1
ATOM 7211 C CA . VAL B 1 253 ? -15.219 -2.803 6.875 1 90.75 253 VAL B CA 1
ATOM 7212 C C . VAL B 1 253 ? -15.867 -3.555 5.715 1 90.75 253 VAL B C 1
ATOM 7214 O O . VAL B 1 253 ? -15.234 -4.406 5.086 1 90.75 253 VAL B O 1
ATOM 7217 N N . LYS B 1 254 ? -17.109 -3.262 5.391 1 92 254 LYS B N 1
ATOM 7218 C CA . LYS B 1 254 ? -17.812 -3.936 4.297 1 92 254 LYS B CA 1
ATOM 7219 C C . LYS B 1 254 ? -17.172 -3.588 2.951 1 92 254 LYS B C 1
ATOM 7221 O O . LYS B 1 254 ? -17.125 -4.426 2.049 1 92 254 LYS B O 1
ATOM 7226 N N . SER B 1 255 ? -16.75 -2.359 2.852 1 93.06 255 SER B N 1
ATOM 7227 C CA . SER B 1 255 ? -16.047 -1.982 1.629 1 93.06 255 SER B CA 1
ATOM 7228 C C . SER B 1 255 ? -14.758 -2.766 1.472 1 93.06 255 SER B C 1
ATOM 7230 O O . SER B 1 255 ? -14.414 -3.191 0.368 1 93.06 255 SER B O 1
ATOM 7232 N N . VAL B 1 256 ? -14.016 -2.947 2.576 1 95.31 256 VAL B N 1
ATOM 7233 C CA . VAL B 1 256 ? -12.781 -3.729 2.572 1 95.31 256 VAL B CA 1
ATOM 7234 C C . VAL B 1 256 ? -13.078 -5.164 2.145 1 95.31 256 VAL B C 1
ATOM 7236 O O . VAL B 1 256 ? -12.367 -5.734 1.318 1 95.31 256 VAL B O 1
ATOM 7239 N N . LEU B 1 257 ? -14.172 -5.699 2.637 1 96.69 257 LEU B N 1
ATOM 7240 C CA . LEU B 1 257 ? -14.57 -7.062 2.299 1 96.69 257 LEU B CA 1
ATOM 7241 C C . LEU B 1 257 ? -14.984 -7.16 0.833 1 96.69 257 LEU B C 1
ATOM 7243 O O . LEU B 1 257 ? -14.633 -8.125 0.148 1 96.69 257 LEU B O 1
ATOM 7247 N N . CYS B 1 258 ? -15.695 -6.164 0.398 1 96 258 CYS B N 1
ATOM 7248 C CA . CYS B 1 258 ? -16.094 -6.16 -1.002 1 96 258 CYS B CA 1
ATOM 7249 C C . CYS B 1 258 ? -14.891 -6.184 -1.925 1 96 258 CYS B C 1
ATOM 7251 O O . CYS B 1 258 ? -14.828 -6.984 -2.861 1 96 258 CYS B O 1
ATOM 7253 N N . HIS B 1 259 ? -13.922 -5.375 -1.663 1 95.88 259 HIS B N 1
ATOM 7254 C CA . HIS B 1 259 ? -12.734 -5.332 -2.508 1 95.88 259 HIS B CA 1
ATOM 7255 C C . HIS B 1 259 ? -11.938 -6.625 -2.404 1 95.88 259 HIS B C 1
ATOM 7257 O O . HIS B 1 259 ? -11.289 -7.039 -3.365 1 95.88 259 HIS B O 1
ATOM 7263 N N . SER B 1 260 ? -11.984 -7.344 -1.3 1 97.69 260 SER B N 1
ATOM 7264 C CA . SER B 1 260 ? -11.336 -8.641 -1.153 1 97.69 260 SER B CA 1
ATOM 7265 C C . SER B 1 260 ? -12.008 -9.695 -2.023 1 97.69 260 SER B C 1
ATOM 7267 O O . SER B 1 260 ? -11.336 -10.531 -2.637 1 97.69 260 SER B O 1
ATOM 7269 N N . TRP B 1 261 ? -13.328 -9.609 -2.029 1 97.94 261 TRP B N 1
ATOM 7270 C CA . TRP B 1 261 ? -14.062 -10.547 -2.877 1 97.94 261 TRP B CA 1
ATOM 7271 C C . TRP B 1 261 ? -13.859 -10.219 -4.352 1 97.94 261 TRP B C 1
ATOM 7273 O O . TRP B 1 261 ? -13.82 -11.117 -5.195 1 97.94 261 TRP B O 1
ATOM 7283 N N . ILE B 1 262 ? -13.758 -8.938 -4.672 1 96 262 ILE B N 1
ATOM 7284 C CA . ILE B 1 262 ? -13.461 -8.516 -6.035 1 96 262 ILE B CA 1
ATOM 7285 C C . ILE B 1 262 ? -12.086 -9.039 -6.449 1 96 262 ILE B C 1
ATOM 7287 O O . ILE B 1 262 ? -11.898 -9.492 -7.578 1 96 262 ILE B O 1
ATOM 7291 N N . PHE B 1 263 ? -11.156 -9.055 -5.562 1 96.94 263 PHE B N 1
ATOM 7292 C CA . PHE B 1 263 ? -9.82 -9.594 -5.809 1 96.94 263 PHE B CA 1
ATOM 7293 C C . PHE B 1 263 ? -9.898 -11.031 -6.297 1 96.94 263 PHE B C 1
ATOM 7295 O O . PHE B 1 263 ? -9.32 -11.383 -7.328 1 96.94 263 PHE B O 1
ATOM 7302 N N . PHE B 1 264 ? -10.633 -11.859 -5.598 1 97.38 264 PHE B N 1
ATOM 7303 C CA . PHE B 1 264 ? -10.695 -13.266 -5.949 1 97.38 264 PHE B CA 1
ATOM 7304 C C . PHE B 1 264 ? -11.414 -13.469 -7.277 1 97.38 264 PHE B C 1
ATOM 7306 O O . PHE B 1 264 ? -11.016 -14.312 -8.086 1 97.38 264 PHE B O 1
ATOM 7313 N N . TYR B 1 265 ? -12.445 -12.688 -7.426 1 96.19 265 TYR B N 1
ATOM 7314 C CA . TYR B 1 265 ? -13.141 -12.828 -8.703 1 96.19 265 TYR B CA 1
ATOM 7315 C C . TYR B 1 265 ? -12.211 -12.508 -9.867 1 96.19 265 TYR B C 1
ATOM 7317 O O . TYR B 1 265 ? -12.164 -13.25 -10.852 1 96.19 265 TYR B O 1
ATOM 7325 N N . GLN B 1 266 ? -11.492 -11.398 -9.734 1 93.81 266 GLN B N 1
ATOM 7326 C CA . GLN B 1 266 ? -10.57 -10.984 -10.781 1 93.81 266 GLN B CA 1
ATOM 7327 C C . GLN B 1 266 ? -9.438 -12 -10.945 1 93.81 266 GLN B C 1
ATOM 7329 O O . GLN B 1 266 ? -9.062 -12.336 -12.07 1 93.81 266 GLN B O 1
ATOM 7334 N N . LEU B 1 267 ? -8.898 -12.438 -9.867 1 94.69 267 LEU B N 1
ATOM 7335 C CA . LEU B 1 267 ? -7.812 -13.406 -9.898 1 94.69 267 LEU B CA 1
ATOM 7336 C C . LEU B 1 267 ? -8.25 -14.688 -10.602 1 94.69 267 LEU B C 1
ATOM 7338 O O . LEU B 1 267 ? -7.523 -15.211 -11.453 1 94.69 267 LEU B O 1
ATOM 7342 N N . ASN B 1 268 ? -9.438 -15.156 -10.242 1 93.62 268 ASN B N 1
ATOM 7343 C CA . ASN B 1 268 ? -9.961 -16.391 -10.82 1 93.62 268 ASN B CA 1
ATOM 7344 C C . ASN B 1 268 ? -10.352 -16.203 -12.281 1 93.62 268 ASN B C 1
ATOM 7346 O O . ASN B 1 268 ? -10.367 -17.172 -13.055 1 93.62 268 ASN B O 1
ATOM 7350 N N . ALA B 1 269 ? -10.664 -14.984 -12.625 1 89.81 269 ALA B N 1
ATOM 7351 C CA . ALA B 1 269 ? -11 -14.695 -14.016 1 89.81 269 ALA B CA 1
ATOM 7352 C C . ALA B 1 269 ? -9.742 -14.469 -14.852 1 89.81 269 ALA B C 1
ATOM 7354 O O . ALA B 1 269 ? -9.828 -14.195 -16.047 1 89.81 269 ALA B O 1
ATOM 7355 N N . GLY B 1 270 ? -8.594 -14.531 -14.258 1 88 270 GLY B N 1
ATOM 7356 C CA . GLY B 1 270 ? -7.336 -14.375 -14.969 1 88 270 GLY B CA 1
ATOM 7357 C C . GLY B 1 270 ? -6.922 -12.922 -15.125 1 88 270 GLY B C 1
ATOM 7358 O O . GLY B 1 270 ? -6.012 -12.617 -15.898 1 88 270 GLY B O 1
ATOM 7359 N N . ARG B 1 271 ? -7.594 -12.016 -14.438 1 89.06 271 ARG B N 1
ATOM 7360 C CA . ARG B 1 271 ? -7.27 -10.594 -14.5 1 89.06 271 ARG B CA 1
ATOM 7361 C C . ARG B 1 271 ? -6.387 -10.18 -13.328 1 89.06 271 ARG B C 1
ATOM 7363 O O . ARG B 1 271 ? -6.848 -9.508 -12.406 1 89.06 271 ARG B O 1
ATOM 7370 N N . ARG B 1 272 ? -5.164 -10.445 -13.438 1 91.25 272 ARG B N 1
ATOM 7371 C CA . ARG B 1 272 ? -4.227 -10.32 -12.32 1 91.25 272 ARG B CA 1
ATOM 7372 C C . ARG B 1 272 ? -3.975 -8.852 -11.984 1 91.25 272 ARG B C 1
ATOM 7374 O O . ARG B 1 272 ? -3.822 -8.5 -10.812 1 91.25 272 ARG B O 1
ATOM 7381 N N . ASP B 1 273 ? -3.936 -7.934 -13.008 1 90.06 273 ASP B N 1
ATOM 7382 C CA . ASP B 1 273 ? -3.725 -6.512 -12.734 1 90.06 273 ASP B CA 1
ATOM 7383 C C . ASP B 1 273 ? -4.891 -5.926 -11.945 1 90.06 273 ASP B C 1
ATOM 7385 O O . ASP B 1 273 ? -4.684 -5.145 -11.016 1 90.06 273 ASP B O 1
ATOM 7389 N N . ALA B 1 274 ? -6.082 -6.328 -12.398 1 91.12 274 ALA B N 1
ATOM 7390 C CA . ALA B 1 274 ? -7.266 -5.867 -11.672 1 91.12 274 ALA B CA 1
ATOM 7391 C C . ALA B 1 274 ? -7.285 -6.406 -10.25 1 91.12 274 ALA B C 1
ATOM 7393 O O . ALA B 1 274 ? -7.719 -5.719 -9.32 1 91.12 274 ALA B O 1
ATOM 7394 N N . ALA B 1 275 ? -6.891 -7.66 -10.117 1 94.5 275 ALA B N 1
ATOM 7395 C CA . ALA B 1 275 ? -6.789 -8.242 -8.781 1 94.5 275 ALA B CA 1
ATOM 7396 C C . ALA B 1 275 ? -5.785 -7.473 -7.926 1 94.5 275 ALA B C 1
ATOM 7398 O O . ALA B 1 275 ? -6.055 -7.18 -6.758 1 94.5 275 ALA B O 1
ATOM 7399 N N . TYR B 1 276 ? -4.605 -7.125 -8.5 1 95.12 276 TYR B N 1
ATOM 7400 C CA . TYR B 1 276 ? -3.582 -6.34 -7.82 1 95.12 276 TYR B CA 1
ATOM 7401 C C . TYR B 1 276 ? -4.145 -5.004 -7.348 1 95.12 276 TYR B C 1
ATOM 7403 O O . TYR B 1 276 ? -3.883 -4.578 -6.219 1 95.12 276 TYR B O 1
ATOM 7411 N N . HIS B 1 277 ? -4.949 -4.422 -8.164 1 93.44 277 HIS B N 1
ATOM 7412 C CA . HIS B 1 277 ? -5.57 -3.145 -7.836 1 93.44 277 HIS B CA 1
ATOM 7413 C C . HIS B 1 277 ? -6.566 -3.293 -6.691 1 93.44 277 HIS B C 1
ATOM 7415 O O . HIS B 1 277 ? -6.523 -2.529 -5.723 1 93.44 277 HIS B O 1
ATOM 7421 N N . SER B 1 278 ? -7.379 -4.281 -6.77 1 94.31 278 SER B N 1
ATOM 7422 C CA . SER B 1 278 ? -8.469 -4.441 -5.812 1 94.31 278 SER B CA 1
ATOM 7423 C C . SER B 1 278 ? -7.934 -4.719 -4.41 1 94.31 278 SER B C 1
ATOM 7425 O O . SER B 1 278 ? -8.461 -4.191 -3.428 1 94.31 278 SER B O 1
ATOM 7427 N N . ILE B 1 279 ? -6.957 -5.52 -4.359 1 96.62 279 ILE B N 1
ATOM 7428 C CA . ILE B 1 279 ? -6.457 -5.855 -3.031 1 96.62 279 ILE B CA 1
ATOM 7429 C C . ILE B 1 279 ? -5.719 -4.656 -2.439 1 96.62 279 ILE B C 1
ATOM 7431 O O . ILE B 1 279 ? -5.719 -4.457 -1.222 1 96.62 279 ILE B O 1
ATOM 7435 N N . GLY B 1 280 ? -5.07 -3.859 -3.307 1 95.38 280 GLY B N 1
ATOM 7436 C CA . GLY B 1 280 ? -4.477 -2.625 -2.818 1 95.38 280 GLY B CA 1
ATOM 7437 C C . GLY B 1 280 ? -5.48 -1.698 -2.16 1 95.38 280 GLY B C 1
ATOM 7438 O O . GLY B 1 280 ? -5.203 -1.125 -1.104 1 95.38 280 GLY B O 1
ATOM 7439 N N . VAL B 1 281 ? -6.621 -1.582 -2.775 1 93.69 281 VAL B N 1
ATOM 7440 C CA . VAL B 1 281 ? -7.68 -0.733 -2.238 1 93.69 281 VAL B CA 1
ATOM 7441 C C . VAL B 1 281 ? -8.164 -1.293 -0.902 1 93.69 281 VAL B C 1
ATOM 7443 O O . VAL B 1 281 ? -8.367 -0.543 0.056 1 93.69 281 VAL B O 1
ATOM 7446 N N . ALA B 1 282 ? -8.352 -2.586 -0.85 1 96.25 282 ALA B N 1
ATOM 7447 C CA . ALA B 1 282 ? -8.805 -3.223 0.385 1 96.25 282 ALA B CA 1
ATOM 7448 C C . ALA B 1 282 ? -7.809 -2.996 1.517 1 96.25 282 ALA B C 1
ATOM 7450 O O . ALA B 1 282 ? -8.195 -2.66 2.637 1 96.25 282 ALA B O 1
ATOM 7451 N N . CYS B 1 283 ? -6.539 -3.189 1.222 1 96.5 283 CYS B N 1
ATOM 7452 C CA . CYS B 1 283 ? -5.5 -3.047 2.236 1 96.5 283 CYS B CA 1
ATOM 7453 C C . CYS B 1 283 ? -5.422 -1.609 2.74 1 96.5 283 CYS B C 1
ATOM 7455 O O . CYS B 1 283 ? -5.281 -1.376 3.941 1 96.5 283 CYS B O 1
ATOM 7457 N N . ARG B 1 284 ? -5.496 -0.648 1.82 1 94.94 284 ARG B N 1
ATOM 7458 C CA . ARG B 1 284 ? -5.473 0.76 2.203 1 94.94 284 ARG B CA 1
ATOM 7459 C C . ARG B 1 284 ? -6.668 1.108 3.084 1 94.94 284 ARG B C 1
ATOM 7461 O O . ARG B 1 284 ? -6.535 1.873 4.043 1 94.94 284 ARG B O 1
ATOM 7468 N N . GLY B 1 285 ? -7.848 0.577 2.715 1 93.44 285 GLY B N 1
ATOM 7469 C CA . GLY B 1 285 ? -9.031 0.767 3.541 1 93.44 285 GLY B CA 1
ATOM 7470 C C . GLY B 1 285 ? -8.883 0.173 4.93 1 93.44 285 GLY B C 1
ATOM 7471 O O . GLY B 1 285 ? -9.328 0.771 5.914 1 93.44 285 GLY B O 1
ATOM 7472 N N . ALA B 1 286 ? -8.305 -0.973 5.055 1 94.81 286 ALA B N 1
ATOM 7473 C CA . ALA B 1 286 ? -8.086 -1.62 6.344 1 94.81 286 ALA B CA 1
ATOM 7474 C C . ALA B 1 286 ? -7.152 -0.793 7.223 1 94.81 286 ALA B C 1
ATOM 7476 O O . ALA B 1 286 ? -7.375 -0.662 8.43 1 94.81 286 ALA B O 1
ATOM 7477 N N . CYS B 1 287 ? -6.105 -0.209 6.625 1 93.31 287 CYS B N 1
ATOM 7478 C CA . CYS B 1 287 ? -5.164 0.618 7.371 1 93.31 287 CYS B CA 1
ATOM 7479 C C . CYS B 1 287 ? -5.828 1.902 7.855 1 93.31 287 CYS B C 1
ATOM 7481 O O . CYS B 1 287 ? -5.512 2.402 8.938 1 93.31 287 CYS B O 1
ATOM 7483 N N . ALA B 1 288 ? -6.734 2.373 7.02 1 92.56 288 ALA B N 1
ATOM 7484 C CA . ALA B 1 288 ? -7.461 3.582 7.402 1 92.56 288 ALA B CA 1
ATOM 7485 C C . ALA B 1 288 ? -8.305 3.344 8.648 1 92.56 288 ALA B C 1
ATOM 7487 O O . ALA B 1 288 ? -8.594 4.277 9.398 1 92.56 288 ALA B O 1
ATOM 7488 N N . MET B 1 289 ? -8.633 2.131 8.938 1 90.12 289 MET B N 1
ATOM 7489 C CA . MET B 1 289 ? -9.484 1.789 10.07 1 90.12 289 MET B CA 1
ATOM 7490 C C . MET B 1 289 ? -8.656 1.263 11.234 1 90.12 289 MET B C 1
ATOM 7492 O O . MET B 1 289 ? -9.211 0.906 12.281 1 90.12 289 MET B O 1
ATOM 7496 N N . GLY B 1 290 ? -7.371 1.129 11.055 1 89.81 290 GLY B N 1
ATOM 7497 C CA . GLY B 1 290 ? -6.492 0.658 12.109 1 89.81 290 GLY B CA 1
ATOM 7498 C C . GLY B 1 290 ? -6.52 -0.849 12.281 1 89.81 290 GLY B C 1
ATOM 7499 O O . GLY B 1 290 ? -6.133 -1.367 13.328 1 89.81 290 GLY B O 1
ATOM 7500 N N . ILE B 1 291 ? -6.969 -1.601 11.273 1 91.25 291 ILE B N 1
ATOM 7501 C CA . ILE B 1 291 ? -7.098 -3.051 11.359 1 91.25 291 ILE B CA 1
ATOM 7502 C C . ILE B 1 291 ? -5.711 -3.691 11.391 1 91.25 291 ILE B C 1
ATOM 7504 O O . ILE B 1 291 ? -5.543 -4.801 11.906 1 91.25 291 ILE B O 1
ATOM 7508 N N . HIS B 1 292 ? -4.672 -3.045 10.898 1 90.12 292 HIS B N 1
ATOM 7509 C CA . HIS B 1 292 ? -3.316 -3.578 10.836 1 90.12 292 HIS B CA 1
ATOM 7510 C C . HIS B 1 292 ? -2.666 -3.598 12.219 1 90.12 292 HIS B C 1
ATOM 7512 O O . HIS B 1 292 ? -1.629 -4.234 12.406 1 90.12 292 HIS B O 1
ATOM 7518 N N . ARG B 1 293 ? -3.262 -2.977 13.148 1 86 293 ARG B N 1
ATOM 7519 C CA . ARG B 1 293 ? -2.652 -2.844 14.469 1 86 293 ARG B CA 1
ATOM 7520 C C . ARG B 1 293 ? -2.803 -4.129 15.273 1 86 293 ARG B C 1
ATOM 7522 O O . ARG B 1 293 ? -3.838 -4.797 15.195 1 86 293 ARG B O 1
ATOM 7529 N N . ALA B 1 294 ? -1.835 -4.387 16.078 1 77.31 294 ALA B N 1
ATOM 7530 C CA . ALA B 1 294 ? -1.818 -5.609 16.875 1 77.31 294 ALA B CA 1
ATOM 7531 C C . ALA B 1 294 ? -2.566 -5.414 18.188 1 77.31 294 ALA B C 1
ATOM 7533 O O . ALA B 1 294 ? -3.119 -6.367 18.75 1 77.31 294 ALA B O 1
ATOM 7534 N N . ASN B 1 295 ? -2.535 -4.199 18.609 1 73.88 295 ASN B N 1
ATOM 7535 C CA . ASN B 1 295 ? -3.115 -3.959 19.938 1 73.88 295 ASN B CA 1
ATOM 7536 C C . ASN B 1 295 ? -4.586 -3.561 19.828 1 73.88 295 ASN B C 1
ATOM 7538 O O . ASN B 1 295 ? -4.969 -2.811 18.938 1 73.88 295 ASN B O 1
ATOM 7542 N N . ARG B 1 296 ? -5.266 -4.176 20.797 1 71.62 296 ARG B N 1
ATOM 7543 C CA . ARG B 1 296 ? -6.695 -3.889 20.828 1 71.62 296 ARG B CA 1
ATOM 7544 C C . ARG B 1 296 ? -6.973 -2.553 21.516 1 71.62 296 ARG B C 1
ATOM 7546 O O . ARG B 1 296 ? -6.508 -2.311 22.625 1 71.62 296 ARG B O 1
ATOM 7553 N N . SER B 1 297 ? -7.676 -1.806 20.797 1 71.38 297 SER B N 1
ATOM 7554 C CA . SER B 1 297 ? -8.203 -0.601 21.422 1 71.38 297 SER B CA 1
ATOM 7555 C C . SER B 1 297 ? -9.32 -0.936 22.406 1 71.38 297 SER B C 1
ATOM 7557 O O . SER B 1 297 ? -10.109 -1.848 22.172 1 71.38 297 SER B O 1
ATOM 7559 N N . PRO B 1 298 ? -9.367 -0.232 23.453 1 70.75 298 PRO B N 1
ATOM 7560 C CA . PRO B 1 298 ? -10.438 -0.475 24.422 1 70.75 298 PRO B CA 1
ATOM 7561 C C . PRO B 1 298 ? -11.828 -0.257 23.844 1 70.75 298 PRO B C 1
ATOM 7563 O O . PRO B 1 298 ? -12.812 -0.805 24.344 1 70.75 298 PRO B O 1
ATOM 7566 N N . LEU B 1 299 ? -11.906 0.398 22.844 1 74.38 299 LEU B N 1
ATOM 7567 C CA . LEU B 1 299 ? -13.203 0.727 22.25 1 74.38 299 LEU B CA 1
ATOM 7568 C C . LEU B 1 299 ? -13.672 -0.386 21.328 1 74.38 299 LEU B C 1
ATOM 7570 O O . LEU B 1 299 ? -14.828 -0.39 20.891 1 74.38 299 LEU B O 1
ATOM 7574 N N . VAL B 1 300 ? -12.781 -1.343 21.156 1 79.44 300 VAL B N 1
ATOM 7575 C CA . VAL B 1 300 ? -13.117 -2.432 20.234 1 79.44 300 VAL B CA 1
ATOM 7576 C C . VAL B 1 300 ? -13.414 -3.699 21.031 1 79.44 300 VAL B C 1
ATOM 7578 O O . VAL B 1 300 ? -12.633 -4.086 21.906 1 79.44 300 VAL B O 1
ATOM 7581 N N . SER B 1 301 ? -14.508 -4.289 20.766 1 84.81 301 SER B N 1
ATOM 7582 C CA . SER B 1 301 ? -14.867 -5.535 21.438 1 84.81 301 SER B CA 1
ATOM 7583 C C . SER B 1 301 ? -13.898 -6.652 21.094 1 84.81 301 SER B C 1
ATOM 7585 O O . SER B 1 301 ? -13.172 -6.562 20.094 1 84.81 301 SER B O 1
ATOM 7587 N N . HIS B 1 302 ? -13.898 -7.66 21.859 1 86.88 302 HIS B N 1
ATOM 7588 C CA . HIS B 1 302 ? -13.023 -8.805 21.625 1 86.88 302 HIS B CA 1
ATOM 7589 C C . HIS B 1 302 ? -13.367 -9.516 20.328 1 86.88 302 HIS B C 1
ATOM 7591 O O . HIS B 1 302 ? -12.469 -9.906 19.578 1 86.88 302 HIS B O 1
ATOM 7597 N N . ASP B 1 303 ? -14.586 -9.648 20.109 1 87.5 303 ASP B N 1
ATOM 7598 C CA . ASP B 1 303 ? -15.031 -10.336 18.891 1 87.5 303 ASP B CA 1
ATOM 7599 C C . ASP B 1 303 ? -14.664 -9.539 17.641 1 87.5 303 ASP B C 1
ATOM 7601 O O . ASP B 1 303 ? -14.234 -10.109 16.641 1 87.5 303 ASP B O 1
ATOM 7605 N N . SER B 1 304 ? -14.859 -8.273 17.781 1 87.06 304 SER B N 1
ATOM 7606 C CA . SER B 1 304 ? -14.516 -7.406 16.656 1 87.06 304 SER B CA 1
ATOM 7607 C C . SER B 1 304 ? -13.008 -7.414 16.406 1 87.06 304 SER B C 1
ATOM 7609 O O . SER B 1 304 ? -12.57 -7.375 15.25 1 87.06 304 SER B O 1
ATOM 7611 N N . PHE B 1 305 ? -12.344 -7.555 17.469 1 89.25 305 PHE B N 1
ATOM 7612 C CA . PHE B 1 305 ? -10.891 -7.586 17.328 1 89.25 305 PHE B CA 1
ATOM 7613 C C . PHE B 1 305 ? -10.43 -8.891 16.688 1 89.25 305 PHE B C 1
ATOM 7615 O O . PHE B 1 305 ? -9.531 -8.898 15.852 1 89.25 305 PHE B O 1
ATOM 7622 N N . ALA B 1 306 ? -11.008 -9.977 17.078 1 89.38 306 ALA B N 1
ATOM 7623 C CA . ALA B 1 306 ? -10.672 -11.273 16.5 1 89.38 306 ALA B CA 1
ATOM 7624 C C . ALA B 1 306 ? -10.984 -11.305 15.016 1 89.38 306 ALA B C 1
ATOM 7626 O O . ALA B 1 306 ? -10.203 -11.852 14.227 1 89.38 306 ALA B O 1
ATOM 7627 N N . PHE B 1 307 ? -12.094 -10.805 14.68 1 92.44 307 PHE B N 1
ATOM 7628 C CA . PHE B 1 307 ? -12.477 -10.719 13.273 1 92.44 307 PHE B CA 1
ATOM 7629 C C . PHE B 1 307 ? -11.469 -9.875 12.492 1 92.44 307 PHE B C 1
ATOM 7631 O O . PHE B 1 307 ? -11.047 -10.258 11.398 1 92.44 307 PHE B O 1
ATOM 7638 N N . ARG B 1 308 ? -11.125 -8.719 13.078 1 91.12 308 ARG B N 1
ATOM 7639 C CA . ARG B 1 308 ? -10.164 -7.812 12.453 1 91.12 308 ARG B CA 1
ATOM 7640 C C . ARG B 1 308 ? -8.812 -8.492 12.266 1 91.12 308 ARG B C 1
ATOM 7642 O O . ARG B 1 308 ? -8.148 -8.289 11.242 1 91.12 308 ARG B O 1
ATOM 7649 N N . ASN B 1 309 ? -8.43 -9.273 13.188 1 90.75 309 ASN B N 1
ATOM 7650 C CA . ASN B 1 309 ? -7.164 -9.992 13.086 1 90.75 309 ASN B CA 1
ATOM 7651 C C . ASN B 1 309 ? -7.191 -11.016 11.953 1 90.75 309 ASN B C 1
ATOM 7653 O O . ASN B 1 309 ? -6.219 -11.156 11.219 1 90.75 309 ASN B O 1
ATOM 7657 N N . ARG B 1 310 ? -8.266 -11.727 11.812 1 93.06 310 ARG B N 1
ATOM 7658 C CA . ARG B 1 310 ? -8.406 -12.68 10.727 1 93.06 310 ARG B CA 1
ATOM 7659 C C . ARG B 1 310 ? -8.398 -11.977 9.375 1 93.06 310 ARG B C 1
ATOM 7661 O O . ARG B 1 310 ? -7.785 -12.453 8.414 1 93.06 310 ARG B O 1
ATOM 7668 N N . LEU B 1 311 ? -9.086 -10.875 9.391 1 95.5 311 LEU B N 1
ATOM 7669 C CA . LEU B 1 311 ? -9.164 -10.102 8.156 1 95.5 311 LEU B CA 1
ATOM 7670 C C . LEU B 1 311 ? -7.789 -9.594 7.742 1 95.5 311 LEU B C 1
ATOM 7672 O O . LEU B 1 311 ? -7.426 -9.656 6.562 1 95.5 311 LEU B O 1
ATOM 7676 N N . TRP B 1 312 ? -7.023 -9.078 8.703 1 94.62 312 TRP B N 1
ATOM 7677 C CA . TRP B 1 312 ? -5.691 -8.57 8.391 1 94.62 312 TRP B CA 1
ATOM 7678 C C . TRP B 1 312 ? -4.793 -9.68 7.852 1 94.62 312 TRP B C 1
ATOM 7680 O O . TRP B 1 312 ? -4.055 -9.469 6.887 1 94.62 312 TRP B O 1
ATOM 7690 N N . LYS B 1 313 ? -4.891 -10.883 8.391 1 92.94 313 LYS B N 1
ATOM 7691 C CA . LYS B 1 313 ? -4.109 -12.023 7.926 1 92.94 313 LYS B CA 1
ATOM 7692 C C . LYS B 1 313 ? -4.453 -12.375 6.48 1 92.94 313 LYS B C 1
ATOM 7694 O O . LYS B 1 313 ? -3.562 -12.625 5.668 1 92.94 313 LYS B O 1
ATOM 7699 N N . ALA B 1 314 ? -5.711 -12.414 6.23 1 96 314 ALA B N 1
ATOM 7700 C CA . ALA B 1 314 ? -6.168 -12.719 4.879 1 96 314 ALA B CA 1
ATOM 7701 C C . ALA B 1 314 ? -5.664 -11.672 3.883 1 96 314 ALA B C 1
ATOM 7703 O O . ALA B 1 314 ? -5.207 -12.023 2.791 1 96 314 ALA B O 1
ATOM 7704 N N . LEU B 1 315 ? -5.746 -10.375 4.289 1 97.19 315 LEU B N 1
ATOM 7705 C CA . LEU B 1 315 ? -5.301 -9.289 3.428 1 97.19 315 LEU B CA 1
ATOM 7706 C C . LEU B 1 315 ? -3.805 -9.398 3.143 1 97.19 315 LEU B C 1
ATOM 7708 O O . LEU B 1 315 ? -3.371 -9.219 2.004 1 97.19 315 LEU B O 1
ATOM 7712 N N . ARG B 1 316 ? -3.023 -9.727 4.121 1 96.12 316 ARG B N 1
ATOM 7713 C CA . ARG B 1 316 ? -1.582 -9.875 3.957 1 96.12 316 ARG B CA 1
ATOM 7714 C C . ARG B 1 316 ? -1.257 -11.039 3.021 1 96.12 316 ARG B C 1
ATOM 7716 O O . ARG B 1 316 ? -0.35 -10.938 2.193 1 96.12 316 ARG B O 1
ATOM 7723 N N . MET B 1 317 ? -1.991 -12.125 3.146 1 96.19 317 MET B N 1
ATOM 7724 C CA . MET B 1 317 ? -1.763 -13.289 2.291 1 96.19 317 MET B CA 1
ATOM 7725 C C . MET B 1 317 ? -2.066 -12.953 0.833 1 96.19 317 MET B C 1
ATOM 7727 O O . MET B 1 317 ? -1.277 -13.273 -0.057 1 96.19 317 MET B O 1
ATOM 7731 N N . MET B 1 318 ? -3.174 -12.32 0.619 1 97.56 318 MET B N 1
ATOM 7732 C CA . MET B 1 318 ? -3.582 -11.969 -0.737 1 97.56 318 MET B CA 1
ATOM 7733 C C . MET B 1 318 ? -2.615 -10.961 -1.352 1 97.56 318 MET B C 1
ATOM 7735 O O . MET B 1 318 ? -2.18 -11.133 -2.492 1 97.56 318 MET B O 1
ATOM 7739 N N . ASP B 1 319 ? -2.283 -9.953 -0.566 1 97.19 319 ASP B N 1
ATOM 7740 C CA . ASP B 1 319 ? -1.374 -8.914 -1.053 1 97.19 319 ASP B CA 1
ATOM 7741 C C . ASP B 1 319 ? 0.004 -9.5 -1.358 1 97.19 319 ASP B C 1
ATOM 7743 O O . ASP B 1 319 ? 0.6 -9.188 -2.391 1 97.19 319 ASP B O 1
ATOM 7747 N N . THR B 1 320 ? 0.537 -10.328 -0.472 1 97.19 320 THR B N 1
ATOM 7748 C CA . THR B 1 320 ? 1.853 -10.938 -0.651 1 97.19 320 THR B CA 1
ATOM 7749 C C . THR B 1 320 ? 1.876 -11.82 -1.893 1 97.19 320 THR B C 1
ATOM 7751 O O . THR B 1 320 ? 2.838 -11.797 -2.662 1 97.19 320 THR B O 1
ATOM 7754 N N . PHE B 1 321 ? 0.823 -12.547 -2.066 1 97.56 321 PHE B N 1
ATOM 7755 C CA . PHE B 1 321 ? 0.775 -13.461 -3.203 1 97.56 321 PHE B CA 1
ATOM 7756 C C . PHE B 1 321 ? 0.775 -12.688 -4.516 1 97.56 321 PHE B C 1
ATOM 7758 O O . PHE B 1 321 ? 1.593 -12.961 -5.402 1 97.56 321 PHE B O 1
ATOM 7765 N N . ILE B 1 322 ? -0.16 -11.742 -4.641 1 97.44 322 ILE B N 1
ATOM 7766 C CA . ILE B 1 322 ? -0.333 -11.086 -5.934 1 97.44 322 ILE B CA 1
ATOM 7767 C C . ILE B 1 322 ? 0.874 -10.195 -6.23 1 97.44 322 ILE B C 1
ATOM 7769 O O . ILE B 1 322 ? 1.345 -10.141 -7.367 1 97.44 322 ILE B O 1
ATOM 7773 N N . SER B 1 323 ? 1.365 -9.5 -5.223 1 96.19 323 SER B N 1
ATOM 7774 C CA . SER B 1 323 ? 2.543 -8.656 -5.402 1 96.19 323 SER B CA 1
ATOM 7775 C C . SER B 1 323 ? 3.773 -9.492 -5.738 1 96.19 323 SER B C 1
ATOM 7777 O O . SER B 1 323 ? 4.504 -9.18 -6.68 1 96.19 323 SER B O 1
ATOM 7779 N N . GLY B 1 324 ? 3.994 -10.562 -5.043 1 96.62 324 GLY B N 1
ATOM 7780 C CA . GLY B 1 324 ? 5.125 -11.438 -5.301 1 96.62 324 GLY B CA 1
ATOM 7781 C C . GLY B 1 324 ? 5.055 -12.125 -6.648 1 96.62 324 GLY B C 1
ATOM 7782 O O . GLY B 1 324 ? 6.074 -12.281 -7.328 1 96.62 324 GLY B O 1
ATOM 7783 N N . SER B 1 325 ? 3.846 -12.602 -7.027 1 96.62 325 SER B N 1
ATOM 7784 C CA . SER B 1 325 ? 3.672 -13.32 -8.281 1 96.62 325 SER B CA 1
ATOM 7785 C C . SER B 1 325 ? 3.869 -12.398 -9.484 1 96.62 325 SER B C 1
ATOM 7787 O O . SER B 1 325 ? 4.273 -12.852 -10.555 1 96.62 325 SER B O 1
ATOM 7789 N N . LEU B 1 326 ? 3.629 -11.086 -9.281 1 93.88 326 LEU B N 1
ATOM 7790 C CA . LEU B 1 326 ? 3.785 -10.125 -10.367 1 93.88 326 LEU B CA 1
ATOM 7791 C C . LEU B 1 326 ? 5.105 -9.375 -10.234 1 93.88 326 LEU B C 1
ATOM 7793 O O . LEU B 1 326 ? 5.496 -8.633 -11.148 1 93.88 326 LEU B O 1
ATOM 7797 N N . GLY B 1 327 ? 5.828 -9.641 -9.117 1 93.5 327 GLY B N 1
ATOM 7798 C CA . GLY B 1 327 ? 7.09 -8.961 -8.875 1 93.5 327 GLY B CA 1
ATOM 7799 C C . GLY B 1 327 ? 6.922 -7.484 -8.578 1 93.5 327 GLY B C 1
ATOM 7800 O O . GLY B 1 327 ? 7.75 -6.668 -8.984 1 93.5 327 GLY B O 1
ATOM 7801 N N . ARG B 1 328 ? 5.812 -7.117 -7.996 1 93.12 328 ARG B N 1
ATOM 7802 C CA .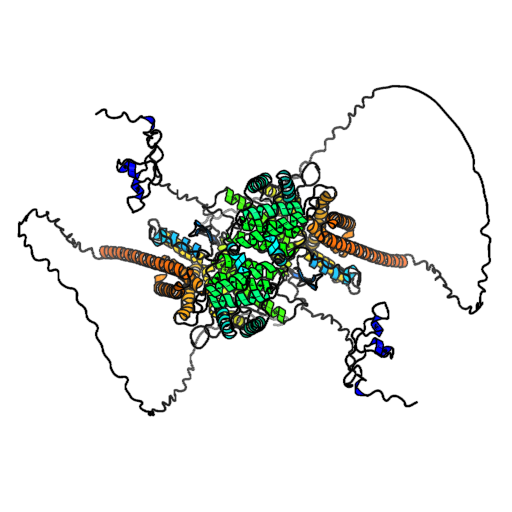 ARG B 1 328 ? 5.484 -5.73 -7.676 1 93.12 328 ARG B CA 1
ATOM 7803 C C . ARG B 1 328 ? 5.539 -5.484 -6.172 1 93.12 328 ARG B C 1
ATOM 7805 O O . ARG B 1 328 ? 5.527 -6.434 -5.383 1 93.12 328 ARG B O 1
ATOM 7812 N N . PRO B 1 329 ? 5.691 -4.234 -5.699 1 92 329 PRO B N 1
ATOM 7813 C CA . PRO B 1 329 ? 5.812 -3.961 -4.266 1 92 329 PRO B CA 1
ATOM 7814 C C . PRO B 1 329 ? 4.551 -4.332 -3.488 1 92 329 PRO B C 1
ATOM 7816 O O . PRO B 1 329 ? 3.436 -4.113 -3.971 1 92 329 PRO B O 1
ATOM 7819 N N . ILE B 1 330 ? 4.789 -4.895 -2.336 1 93.94 330 ILE B N 1
ATOM 7820 C CA . ILE B 1 330 ? 3.715 -5.137 -1.382 1 93.94 330 ILE B CA 1
ATOM 7821 C C . ILE B 1 330 ? 3.281 -3.818 -0.746 1 93.94 330 ILE B C 1
ATOM 7823 O O . ILE B 1 330 ? 4.117 -2.963 -0.443 1 93.94 330 ILE B O 1
ATOM 7827 N N . CYS B 1 331 ? 2.008 -3.598 -0.528 1 92.38 331 CYS B N 1
ATOM 7828 C CA . CYS B 1 331 ? 1.55 -2.311 -0.019 1 92.38 331 CYS B CA 1
ATOM 7829 C C . CYS B 1 331 ? 1.242 -2.391 1.471 1 92.38 331 CYS B C 1
ATOM 7831 O O . CYS B 1 331 ? 0.988 -1.369 2.113 1 92.38 331 CYS B O 1
ATOM 7833 N N . THR B 1 332 ? 1.275 -3.574 2.029 1 90.56 332 THR B N 1
ATOM 7834 C CA . THR B 1 332 ? 1.013 -3.736 3.455 1 90.56 332 THR B CA 1
ATOM 7835 C C . THR B 1 332 ? 2.318 -3.877 4.234 1 90.56 332 THR B C 1
ATOM 7837 O O . THR B 1 332 ? 3.338 -4.289 3.676 1 90.56 332 THR B O 1
ATOM 7840 N N . ALA B 1 333 ? 2.271 -3.416 5.461 1 81.81 333 ALA B N 1
ATOM 7841 C CA . ALA B 1 333 ? 3.418 -3.586 6.352 1 81.81 333 ALA B CA 1
ATOM 7842 C C . ALA B 1 333 ? 2.998 -4.23 7.668 1 81.81 333 ALA B C 1
ATOM 7844 O O . ALA B 1 333 ? 1.943 -3.906 8.219 1 81.81 333 ALA B O 1
ATOM 7845 N N . GLU B 1 334 ? 3.766 -5.238 8.008 1 80.75 334 GLU B N 1
ATOM 7846 C CA . GLU B 1 334 ? 3.48 -5.906 9.273 1 80.75 334 GLU B CA 1
ATOM 7847 C C . GLU B 1 334 ? 4.211 -5.23 10.43 1 80.75 334 GLU B C 1
ATOM 7849 O O . GLU B 1 334 ? 5.434 -5.074 10.391 1 80.75 334 GLU B O 1
ATOM 7854 N N . THR B 1 335 ? 3.451 -4.816 11.406 1 73 335 THR B N 1
ATOM 7855 C CA . THR B 1 335 ? 4.039 -4.117 12.547 1 73 335 THR B CA 1
ATOM 7856 C C . THR B 1 335 ? 4.184 -5.055 13.742 1 73 335 THR B C 1
ATOM 7858 O O . THR B 1 335 ? 4.938 -4.766 14.672 1 73 335 THR B O 1
ATOM 7861 N N . ARG B 1 336 ? 3.539 -6.234 13.703 1 76.75 336 ARG B N 1
ATOM 7862 C CA . ARG B 1 336 ? 3.598 -7.199 14.797 1 76.75 336 ARG B CA 1
ATOM 7863 C C . ARG B 1 336 ? 4.922 -7.953 14.797 1 76.75 336 ARG B C 1
ATOM 7865 O O . ARG B 1 336 ? 5.555 -8.102 13.742 1 76.75 336 ARG B O 1
ATOM 7872 N N . ASN B 1 337 ? 5.285 -8.234 15.93 1 80.19 337 ASN B N 1
ATOM 7873 C CA . ASN B 1 337 ? 6.332 -9.25 16.016 1 80.19 337 ASN B CA 1
ATOM 7874 C C . ASN B 1 337 ? 5.801 -10.633 15.641 1 80.19 337 ASN B C 1
ATOM 7876 O O . ASN B 1 337 ? 5.285 -11.352 16.5 1 80.19 337 ASN B O 1
ATOM 7880 N N . THR B 1 338 ? 6.035 -11.047 14.508 1 85.62 338 THR B N 1
ATOM 7881 C CA . THR B 1 338 ? 5.434 -12.273 13.984 1 85.62 338 THR B CA 1
ATOM 7882 C C . THR B 1 338 ? 6.133 -13.5 14.555 1 85.62 338 THR B C 1
ATOM 7884 O O . THR B 1 338 ? 5.648 -14.625 14.398 1 85.62 338 THR B O 1
ATOM 7887 N N . LYS B 1 339 ? 7.242 -13.242 15.258 1 86 339 LYS B N 1
ATOM 7888 C CA . LYS B 1 339 ? 7.996 -14.359 15.82 1 86 339 LYS B CA 1
ATOM 7889 C C . LYS B 1 339 ? 7.594 -14.617 17.266 1 86 339 LYS B C 1
ATOM 7891 O O . LYS B 1 339 ? 8.008 -15.617 17.859 1 86 339 LYS B O 1
ATOM 7896 N N . SER B 1 340 ? 6.758 -13.766 17.672 1 83.69 340 SER B N 1
ATOM 7897 C CA . SER B 1 340 ? 6.336 -13.93 19.062 1 83.69 340 SER B CA 1
ATOM 7898 C C . SER B 1 340 ? 5.59 -15.25 19.25 1 83.69 340 SER B C 1
ATOM 7900 O O . SER B 1 340 ? 4.805 -15.656 18.406 1 83.69 340 SER B O 1
ATOM 7902 N N . GLU B 1 341 ? 5.754 -15.844 20.438 1 80.88 341 GLU B N 1
ATOM 7903 C CA . GLU B 1 341 ? 5.105 -17.109 20.734 1 80.88 341 GLU B CA 1
ATOM 7904 C C . GLU B 1 341 ? 3.629 -16.906 21.062 1 80.88 341 GLU B C 1
ATOM 7906 O O . GLU B 1 341 ? 2.787 -17.734 20.703 1 80.88 341 GLU B O 1
ATOM 7911 N N . GLN B 1 342 ? 3.494 -15.789 21.75 1 79.25 342 GLN B N 1
ATOM 7912 C CA . GLN B 1 342 ? 2.107 -15.5 22.094 1 79.25 342 GLN B CA 1
ATOM 7913 C C . GLN B 1 342 ? 1.319 -15.031 20.875 1 79.25 342 GLN B C 1
ATOM 7915 O O . GLN B 1 342 ? 1.632 -13.992 20.297 1 79.25 342 GLN B O 1
ATOM 7920 N N . GLY B 1 343 ? 0.384 -15.922 20.469 1 79.38 343 GLY B N 1
ATOM 7921 C CA . GLY B 1 343 ? -0.449 -15.531 19.344 1 79.38 343 GLY B CA 1
ATOM 7922 C C . GLY B 1 343 ? 0.204 -15.781 18 1 79.38 343 GLY B C 1
ATOM 7923 O O . GLY B 1 343 ? -0.107 -15.109 17.016 1 79.38 343 GLY B O 1
ATOM 7924 N N . TYR B 1 344 ? 1.084 -16.75 17.984 1 87.31 344 TYR B N 1
ATOM 7925 C CA . TYR B 1 344 ? 1.823 -17.047 16.766 1 87.31 344 TYR B CA 1
ATOM 7926 C C . TYR B 1 344 ? 0.884 -17.531 15.664 1 87.31 344 TYR B C 1
ATOM 7928 O O . TYR B 1 344 ? 0.001 -18.344 15.906 1 87.31 344 TYR B O 1
ATOM 7936 N N . SER B 1 345 ? 1.035 -16.938 14.531 1 90.56 345 SER B N 1
ATOM 7937 C CA . SER B 1 345 ? 0.313 -17.297 13.312 1 90.56 345 SER B CA 1
ATOM 7938 C C . SER B 1 345 ? 1.272 -17.703 12.203 1 90.56 345 SER B C 1
ATOM 7940 O O . SER B 1 345 ? 2.131 -16.922 11.797 1 90.56 345 SER B O 1
ATOM 7942 N N . SER B 1 346 ? 1.13 -18.938 11.688 1 91.81 346 SER B N 1
ATOM 7943 C CA . SER B 1 346 ? 1.971 -19.406 10.586 1 91.81 346 SER B CA 1
ATOM 7944 C C . SER B 1 346 ? 1.744 -18.578 9.328 1 91.81 346 SER B C 1
ATOM 7946 O O . SER B 1 346 ? 2.684 -18.328 8.57 1 91.81 346 SER B O 1
ATOM 7948 N N . ALA B 1 347 ? 0.546 -18.234 9.164 1 91.19 347 ALA B N 1
ATOM 7949 C CA . ALA B 1 347 ? 0.203 -17.469 7.965 1 91.19 347 ALA B CA 1
ATOM 7950 C C . ALA B 1 347 ? 0.883 -16.094 7.973 1 91.19 347 ALA B C 1
ATOM 7952 O O . ALA B 1 347 ? 1.515 -15.711 6.988 1 91.19 347 ALA B O 1
ATOM 7953 N N . ILE B 1 348 ? 0.811 -15.375 9.07 1 91.81 348 ILE B N 1
ATOM 7954 C CA . ILE B 1 348 ? 1.357 -14.023 9.148 1 91.81 348 ILE B CA 1
ATOM 7955 C C . ILE B 1 348 ? 2.883 -14.078 9.125 1 91.81 348 ILE B C 1
ATOM 7957 O O . ILE B 1 348 ? 3.535 -13.211 8.547 1 91.81 348 ILE B O 1
ATOM 7961 N N . ASP B 1 349 ? 3.396 -15.062 9.766 1 94.31 349 ASP B N 1
ATOM 7962 C CA . ASP B 1 349 ? 4.848 -15.203 9.781 1 94.31 349 ASP B CA 1
ATOM 7963 C C . ASP B 1 349 ? 5.383 -15.508 8.383 1 94.31 349 ASP B C 1
ATOM 7965 O O . ASP B 1 349 ? 6.41 -14.961 7.969 1 94.31 349 ASP B O 1
ATOM 7969 N N . MET B 1 350 ? 4.723 -16.359 7.668 1 95.44 350 MET B N 1
ATOM 7970 C CA . MET B 1 350 ? 5.164 -16.703 6.316 1 95.44 350 MET B CA 1
ATOM 7971 C C . MET B 1 350 ? 5.066 -15.484 5.398 1 95.44 350 MET B C 1
ATOM 7973 O O . MET B 1 350 ? 5.945 -15.258 4.562 1 95.44 350 MET B O 1
ATOM 7977 N N . THR B 1 351 ? 3.975 -14.719 5.512 1 96.12 351 THR B N 1
ATOM 7978 C CA . THR B 1 351 ? 3.859 -13.516 4.699 1 96.12 351 THR B CA 1
ATOM 7979 C C . THR B 1 351 ? 4.977 -12.531 5.031 1 96.12 351 THR B C 1
ATOM 7981 O O . THR B 1 351 ? 5.477 -11.828 4.152 1 96.12 351 THR B O 1
ATOM 7984 N N . ALA B 1 352 ? 5.379 -12.461 6.305 1 94.88 352 ALA B N 1
ATOM 7985 C CA . ALA B 1 352 ? 6.477 -11.586 6.711 1 94.88 352 ALA B CA 1
ATOM 7986 C C . ALA B 1 352 ? 7.797 -12.055 6.109 1 94.88 352 ALA B C 1
ATOM 7988 O O . ALA B 1 352 ? 8.617 -11.234 5.68 1 94.88 352 ALA B O 1
ATOM 7989 N N . ILE B 1 353 ? 7.992 -13.344 6.09 1 96.19 353 ILE B N 1
ATOM 7990 C CA . ILE B 1 353 ? 9.211 -13.922 5.523 1 96.19 353 ILE B CA 1
ATOM 7991 C C . ILE B 1 353 ? 9.281 -13.609 4.031 1 96.19 353 ILE B C 1
ATOM 7993 O O . ILE B 1 353 ? 10.305 -13.133 3.535 1 96.19 353 ILE B O 1
ATOM 7997 N N . ILE B 1 354 ? 8.203 -13.883 3.332 1 97.38 354 ILE B N 1
ATOM 7998 C CA . ILE B 1 354 ? 8.18 -13.641 1.894 1 97.38 354 ILE B CA 1
ATOM 7999 C C . ILE B 1 354 ? 8.383 -12.156 1.615 1 97.38 354 ILE B C 1
ATOM 8001 O O . ILE B 1 354 ? 9.125 -11.789 0.699 1 97.38 354 ILE B O 1
ATOM 8005 N N . ASP B 1 355 ? 7.723 -11.336 2.42 1 94.94 355 ASP B N 1
ATOM 8006 C CA . ASP B 1 355 ? 7.863 -9.891 2.285 1 94.94 355 ASP B CA 1
ATOM 8007 C C . ASP B 1 355 ? 9.328 -9.469 2.406 1 94.94 355 ASP B C 1
ATOM 8009 O O . ASP B 1 355 ? 9.812 -8.664 1.61 1 94.94 355 ASP B O 1
ATOM 8013 N N . THR B 1 356 ? 9.992 -9.984 3.357 1 93.56 356 THR B N 1
ATOM 8014 C CA . THR B 1 356 ? 11.398 -9.664 3.59 1 93.56 356 THR B CA 1
ATOM 8015 C C . THR B 1 356 ? 12.266 -10.156 2.43 1 93.56 356 THR B C 1
ATOM 8017 O O . THR B 1 356 ? 13.172 -9.445 1.983 1 93.56 356 THR B O 1
ATOM 8020 N N . VAL B 1 357 ? 11.992 -11.32 1.93 1 95.56 357 VAL B N 1
ATOM 8021 C CA . VAL B 1 357 ? 12.75 -11.891 0.814 1 95.56 357 VAL B CA 1
ATOM 8022 C C . VAL B 1 357 ? 12.539 -11.031 -0.434 1 95.56 357 VAL B C 1
ATOM 8024 O O . VAL B 1 357 ? 13.5 -10.719 -1.145 1 95.56 357 VAL B O 1
ATOM 8027 N N . LEU B 1 358 ? 11.336 -10.648 -0.693 1 94 358 LEU B N 1
ATOM 8028 C CA . LEU B 1 358 ? 11.023 -9.852 -1.872 1 94 358 LEU B CA 1
ATOM 8029 C C . LEU B 1 358 ? 11.719 -8.492 -1.809 1 94 358 LEU B C 1
ATOM 8031 O O . LEU B 1 358 ? 12.234 -8.008 -2.818 1 94 358 LEU B O 1
ATOM 8035 N N . LYS B 1 359 ? 11.773 -7.906 -0.666 1 88.56 359 LYS B N 1
ATOM 8036 C CA . LYS B 1 359 ? 12.375 -6.586 -0.501 1 88.56 359 LYS B CA 1
ATOM 8037 C C . LYS B 1 359 ? 13.898 -6.652 -0.619 1 88.56 359 LYS B C 1
ATOM 8039 O O . LYS B 1 359 ? 14.508 -5.824 -1.298 1 88.56 359 LYS B O 1
ATOM 8044 N N . GLU B 1 360 ? 14.492 -7.664 -0.032 1 89.19 360 GLU B N 1
ATOM 8045 C CA . GLU B 1 360 ? 15.945 -7.676 0.119 1 89.19 360 GLU B CA 1
ATOM 8046 C C . GLU B 1 360 ? 16.625 -8.359 -1.066 1 89.19 360 GLU B C 1
ATOM 8048 O O . GLU B 1 360 ? 17.781 -8.07 -1.383 1 89.19 360 GLU B O 1
ATOM 8053 N N . VAL B 1 361 ? 15.969 -9.266 -1.69 1 91.31 361 VAL B N 1
ATOM 8054 C CA . VAL B 1 361 ? 16.578 -10.016 -2.781 1 91.31 361 VAL B CA 1
ATOM 8055 C C . VAL B 1 361 ? 16.234 -9.367 -4.117 1 91.31 361 VAL B C 1
ATOM 8057 O O . VAL B 1 361 ? 17.078 -9.281 -5.012 1 91.31 361 VAL B O 1
ATOM 8060 N N . TYR B 1 362 ? 15.047 -8.883 -4.238 1 88.81 362 TYR B N 1
ATOM 8061 C CA . TYR B 1 362 ? 14.586 -8.43 -5.547 1 88.81 362 TYR B CA 1
ATOM 8062 C C . TYR B 1 362 ? 14.438 -6.914 -5.578 1 88.81 362 TYR B C 1
ATOM 8064 O O . TYR B 1 362 ? 14.242 -6.328 -6.645 1 88.81 362 TYR B O 1
ATOM 8072 N N . GLY B 1 363 ? 14.523 -6.27 -4.422 1 77.31 363 GLY B N 1
ATOM 8073 C CA . GLY B 1 363 ? 14.398 -4.82 -4.363 1 77.31 363 GLY B CA 1
ATOM 8074 C C . GLY B 1 363 ? 15.734 -4.109 -4.324 1 77.31 363 GLY B C 1
ATOM 8075 O O . GLY B 1 363 ? 15.797 -2.885 -4.449 1 77.31 363 GLY B O 1
ATOM 8076 N N . THR B 1 364 ? 16.781 -4.824 -4.117 1 73.19 364 THR B N 1
ATOM 8077 C CA . THR B 1 364 ? 18.109 -4.234 -3.971 1 73.19 364 THR B CA 1
ATOM 8078 C C . THR B 1 364 ? 19.031 -4.695 -5.098 1 73.19 364 THR B C 1
ATOM 8080 O O . THR B 1 364 ? 18.734 -5.684 -5.777 1 73.19 364 THR B O 1
ATOM 8083 N N . SER B 1 365 ? 20.078 -3.996 -5.227 1 68.69 365 SER B N 1
ATOM 8084 C CA . SER B 1 365 ? 21.031 -4.297 -6.297 1 68.69 365 SER B CA 1
ATOM 8085 C C . SER B 1 365 ? 22 -5.387 -5.879 1 68.69 365 SER B C 1
ATOM 8087 O O . SER B 1 365 ? 22.609 -6.047 -6.73 1 68.69 365 SER B O 1
ATOM 8089 N N . SER B 1 366 ? 22.172 -5.531 -4.641 1 77.38 366 SER B N 1
ATOM 8090 C CA . SER B 1 366 ? 23.094 -6.559 -4.156 1 77.38 366 SER B CA 1
ATOM 8091 C C . SER B 1 366 ? 22.469 -7.387 -3.045 1 77.38 366 SER B C 1
ATOM 8093 O O . SER B 1 366 ? 21.656 -6.875 -2.258 1 77.38 366 SER B O 1
ATOM 8095 N N . ILE B 1 367 ? 22.812 -8.703 -3.135 1 85 367 ILE B N 1
ATOM 8096 C CA . ILE B 1 367 ? 22.25 -9.617 -2.146 1 85 367 ILE B CA 1
ATOM 8097 C C . ILE B 1 367 ? 23.344 -10.047 -1.163 1 85 367 ILE B C 1
ATOM 8099 O O . ILE B 1 367 ? 24.406 -10.516 -1.571 1 85 367 ILE B O 1
ATOM 8103 N N . SER B 1 368 ? 23.094 -9.859 0.055 1 84.81 368 SER B N 1
ATOM 8104 C CA . SER B 1 368 ? 24.031 -10.25 1.102 1 84.81 368 SER B CA 1
ATOM 8105 C C . SER B 1 368 ? 23.938 -11.734 1.411 1 84.81 368 SER B C 1
ATOM 8107 O O . SER B 1 368 ? 22.844 -12.258 1.645 1 84.81 368 SER B O 1
ATOM 8109 N N . ARG B 1 369 ? 25.078 -12.469 1.444 1 84.75 369 ARG B N 1
ATOM 8110 C CA . ARG B 1 369 ? 25.109 -13.883 1.822 1 84.75 369 ARG B CA 1
ATOM 8111 C C . ARG B 1 369 ? 24.656 -14.07 3.27 1 84.75 369 ARG B C 1
ATOM 8113 O O . ARG B 1 369 ? 24.031 -15.078 3.607 1 84.75 369 ARG B O 1
ATOM 8120 N N . ASN B 1 370 ? 25 -13.047 4.043 1 88.31 370 ASN B N 1
ATOM 8121 C CA . ASN B 1 370 ? 24.547 -13.078 5.43 1 88.31 370 ASN B CA 1
ATOM 8122 C C . ASN B 1 370 ? 23.016 -13.016 5.527 1 88.31 370 ASN B C 1
ATOM 8124 O O . ASN B 1 370 ? 22.422 -13.648 6.406 1 88.31 370 ASN B O 1
ATOM 8128 N N . PHE B 1 371 ? 22.469 -12.297 4.695 1 92.69 371 PHE B N 1
ATOM 8129 C CA . PHE B 1 371 ? 21.016 -12.219 4.668 1 92.69 371 PHE B CA 1
ATOM 8130 C C . PHE B 1 371 ? 20.406 -13.578 4.324 1 92.69 371 PHE B C 1
ATOM 8132 O O . PHE B 1 371 ? 19.453 -14.016 4.973 1 92.69 371 PHE B O 1
ATOM 8139 N N . ILE B 1 372 ? 20.969 -14.234 3.271 1 93.62 372 ILE B N 1
ATOM 8140 C CA . ILE B 1 372 ? 20.469 -15.539 2.85 1 93.62 372 ILE B CA 1
ATOM 8141 C C . ILE B 1 372 ? 20.578 -16.531 4.004 1 93.62 372 ILE B C 1
ATOM 8143 O O . ILE B 1 372 ? 19.641 -17.281 4.273 1 93.62 372 ILE B O 1
ATOM 8147 N N . ALA B 1 373 ? 21.719 -16.469 4.676 1 90.5 373 ALA B N 1
ATOM 8148 C CA . ALA B 1 373 ? 21.922 -17.359 5.805 1 90.5 373 ALA B CA 1
ATOM 8149 C C . ALA B 1 373 ? 20.906 -17.109 6.91 1 90.5 373 ALA B C 1
ATOM 8151 O O . ALA B 1 373 ? 20.359 -18.047 7.496 1 90.5 373 ALA B O 1
ATOM 8152 N N . ASN B 1 374 ? 20.672 -15.836 7.188 1 93.25 374 ASN B N 1
ATOM 8153 C CA . ASN B 1 374 ? 19.688 -15.477 8.203 1 93.25 374 ASN B CA 1
ATOM 8154 C C . ASN B 1 374 ? 18.281 -15.945 7.816 1 93.25 374 ASN B C 1
ATOM 8156 O O . ASN B 1 374 ? 17.516 -16.391 8.672 1 93.25 374 ASN B O 1
ATOM 8160 N N . MET B 1 375 ? 17.969 -15.836 6.574 1 95 375 MET B N 1
ATOM 8161 C CA . MET B 1 375 ? 16.641 -16.219 6.121 1 95 375 MET B CA 1
ATOM 8162 C C . MET B 1 375 ? 16.469 -17.734 6.184 1 95 375 MET B C 1
ATOM 8164 O O . MET B 1 375 ? 15.352 -18.219 6.406 1 95 375 MET B O 1
ATOM 8168 N N . THR B 1 376 ? 17.562 -18.531 5.945 1 94.06 376 THR B N 1
ATOM 8169 C CA . THR B 1 376 ? 17.469 -19.984 6.09 1 94.06 376 THR B CA 1
ATOM 8170 C C . THR B 1 376 ? 17.109 -20.359 7.52 1 94.06 376 THR B C 1
ATOM 8172 O O . THR B 1 376 ? 16.344 -21.312 7.742 1 94.06 376 THR B O 1
ATOM 8175 N N . GLN B 1 377 ? 17.625 -19.547 8.438 1 93.69 377 GLN B N 1
ATOM 8176 C CA . GLN B 1 377 ? 17.281 -19.797 9.836 1 93.69 377 GLN B CA 1
ATOM 8177 C C . GLN B 1 377 ? 15.82 -19.469 10.109 1 93.69 377 GLN B C 1
ATOM 8179 O O . GLN B 1 377 ? 15.148 -20.172 10.867 1 93.69 377 GLN B O 1
ATOM 8184 N N . GLU B 1 378 ? 15.32 -18.406 9.508 1 94.56 378 GLU B N 1
ATOM 8185 C CA . GLU B 1 378 ? 13.914 -18.047 9.641 1 94.56 378 GLU B CA 1
ATOM 8186 C C . GLU B 1 378 ? 13 -19.141 9.094 1 94.56 378 GLU B C 1
ATOM 8188 O O . GLU B 1 378 ? 11.945 -19.406 9.664 1 94.56 378 GLU B O 1
ATOM 8193 N N . HIS B 1 379 ? 13.391 -19.734 7.969 1 95.62 379 HIS B N 1
ATOM 8194 C CA . HIS B 1 379 ? 12.617 -20.828 7.383 1 95.62 379 HIS B CA 1
ATOM 8195 C C . HIS B 1 379 ? 12.594 -22.047 8.305 1 95.62 379 HIS B C 1
ATOM 8197 O O . HIS B 1 379 ? 11.555 -22.688 8.453 1 95.62 379 HIS B O 1
ATOM 8203 N N . ARG B 1 380 ? 13.719 -22.297 8.898 1 94.44 380 ARG B N 1
ATOM 8204 C CA . ARG B 1 380 ? 13.789 -23.422 9.828 1 94.44 380 ARG B CA 1
ATOM 8205 C C . ARG B 1 380 ? 12.891 -23.188 11.039 1 94.44 380 ARG B C 1
ATOM 8207 O O . ARG B 1 380 ? 12.188 -24.109 11.477 1 94.44 380 ARG B O 1
ATOM 8214 N N . LEU B 1 381 ? 12.992 -21.953 11.523 1 92.81 381 LEU B N 1
ATOM 8215 C CA . LEU B 1 381 ? 12.156 -21.609 12.672 1 92.81 381 LEU B CA 1
ATOM 8216 C C . LEU B 1 381 ? 10.672 -21.719 12.32 1 92.81 381 LEU B C 1
ATOM 8218 O O . LEU B 1 381 ? 9.883 -22.219 13.117 1 92.81 381 LEU B O 1
ATOM 8222 N N . TRP B 1 382 ? 10.312 -21.266 11.219 1 95.56 382 TRP B N 1
ATOM 8223 C CA . TRP B 1 382 ? 8.922 -21.344 10.781 1 95.56 382 TRP B CA 1
ATOM 8224 C C . TRP B 1 382 ? 8.469 -22.797 10.688 1 95.56 382 TRP B C 1
ATOM 8226 O O . TRP B 1 382 ? 7.367 -23.141 11.109 1 95.56 382 TRP B O 1
ATOM 8236 N N . ALA B 1 383 ? 9.289 -23.703 10.055 1 93.88 383 ALA B N 1
ATOM 8237 C CA . ALA B 1 383 ? 8.953 -25.109 9.852 1 93.88 383 ALA B CA 1
ATOM 8238 C C . ALA B 1 383 ? 8.727 -25.828 11.188 1 93.88 383 ALA B C 1
ATOM 8240 O O . ALA B 1 383 ? 7.84 -26.672 11.297 1 93.88 383 ALA B O 1
ATOM 8241 N N . THR B 1 384 ? 9.469 -25.391 12.18 1 92 384 THR B N 1
ATOM 8242 C CA . THR B 1 384 ? 9.359 -26.031 13.492 1 92 384 THR B CA 1
ATOM 8243 C C . THR B 1 384 ? 8.078 -25.594 14.195 1 92 384 THR B C 1
ATOM 8245 O O . THR B 1 384 ? 7.508 -26.359 14.984 1 92 384 THR B O 1
ATOM 8248 N N . ARG B 1 385 ? 7.645 -24.453 13.844 1 91.88 385 ARG B N 1
ATOM 8249 C CA . ARG B 1 385 ? 6.488 -23.891 14.547 1 91.88 385 ARG B CA 1
ATOM 8250 C C . ARG B 1 385 ? 5.227 -24.016 13.695 1 91.88 385 ARG B C 1
ATOM 8252 O O . ARG B 1 385 ? 4.141 -23.625 14.125 1 91.88 385 ARG B O 1
ATOM 8259 N N . MET B 1 386 ? 5.285 -24.578 12.586 1 90.5 386 MET B N 1
ATOM 8260 C CA . MET B 1 386 ? 4.211 -24.578 11.602 1 90.5 386 MET B CA 1
ATOM 8261 C C . MET B 1 386 ? 2.941 -25.188 12.18 1 90.5 386 MET B C 1
ATOM 8263 O O . MET B 1 386 ? 1.859 -24.609 12.07 1 90.5 386 MET B O 1
ATOM 8267 N N . ALA B 1 387 ? 3.068 -26.328 12.844 1 86.81 387 ALA B N 1
ATOM 8268 C CA . ALA B 1 387 ? 1.9 -27.047 13.344 1 86.81 387 ALA B CA 1
ATOM 8269 C C . ALA B 1 387 ? 1.143 -26.219 14.375 1 86.81 387 ALA B C 1
ATOM 8271 O O . ALA B 1 387 ? -0.086 -26.125 14.328 1 86.81 387 ALA B O 1
ATOM 8272 N N . ARG B 1 388 ? 1.889 -25.656 15.242 1 87.31 388 ARG B N 1
ATOM 8273 C CA . ARG B 1 388 ? 1.276 -24.828 16.281 1 87.31 388 ARG B CA 1
ATOM 8274 C C . ARG B 1 388 ? 0.608 -23.594 15.664 1 87.31 388 ARG B C 1
ATOM 8276 O O . ARG B 1 388 ? -0.483 -23.203 16.094 1 87.31 388 ARG B O 1
ATOM 8283 N N . GLY B 1 389 ? 1.278 -23.016 14.742 1 89 389 GLY B N 1
ATOM 8284 C CA . GLY B 1 389 ? 0.735 -21.828 14.094 1 89 389 GLY B CA 1
ATOM 8285 C C . GLY B 1 389 ? -0.512 -22.125 13.281 1 89 389 GLY B C 1
ATOM 8286 O O . GLY B 1 389 ? -1.427 -21.297 13.227 1 89 389 GLY B O 1
ATOM 8287 N N . LEU B 1 390 ? -0.572 -23.281 12.664 1 88 390 LEU B N 1
ATOM 8288 C CA . LEU B 1 390 ? -1.735 -23.688 11.883 1 88 390 LEU B CA 1
ATOM 8289 C C . LEU B 1 390 ? -2.957 -23.875 12.781 1 88 390 LEU B C 1
ATOM 8291 O O . LEU B 1 390 ? -4.062 -23.469 12.414 1 88 390 LEU B O 1
ATOM 8295 N N . GLU B 1 391 ? -2.729 -24.422 13.906 1 85.44 391 GLU B N 1
ATOM 8296 C CA . GLU B 1 391 ? -3.811 -24.594 14.867 1 85.44 391 GLU B CA 1
ATOM 8297 C C . GLU B 1 391 ? -4.363 -23.25 15.336 1 85.44 391 GLU B C 1
ATOM 8299 O O . GLU B 1 391 ? -5.578 -23.078 15.43 1 85.44 391 GLU B O 1
ATOM 8304 N N . ALA B 1 392 ? -3.434 -22.391 15.562 1 84.44 392 ALA B N 1
ATOM 8305 C CA . ALA B 1 392 ? -3.836 -21.047 15.992 1 84.44 392 ALA B CA 1
ATOM 8306 C C . ALA B 1 392 ? -4.621 -20.328 14.898 1 84.44 392 ALA B C 1
ATOM 8308 O O . ALA B 1 392 ? -5.512 -19.531 15.195 1 84.44 392 ALA B O 1
ATOM 8309 N N . ASP B 1 393 ? -4.312 -20.656 13.695 1 85.44 393 ASP B N 1
ATOM 8310 C CA . ASP B 1 393 ? -4.98 -20.031 12.555 1 85.44 393 ASP B CA 1
ATOM 8311 C C . ASP B 1 393 ? -6.273 -20.781 12.211 1 85.44 393 ASP B C 1
ATOM 8313 O O . ASP B 1 393 ? -6.984 -20.391 11.281 1 85.44 393 ASP B O 1
ATOM 8317 N N . GLY B 1 394 ? -6.551 -21.828 12.906 1 80.5 394 GLY B N 1
ATOM 8318 C CA . GLY B 1 394 ? -7.758 -22.609 12.656 1 80.5 394 GLY B CA 1
ATOM 8319 C C . GLY B 1 394 ? -7.656 -23.5 11.43 1 80.5 394 GLY B C 1
ATOM 8320 O O . GLY B 1 394 ? -8.656 -23.766 10.758 1 80.5 394 GLY B O 1
ATOM 8321 N N . ILE B 1 395 ? -6.473 -23.844 11.055 1 81.94 395 ILE B N 1
ATOM 8322 C CA . ILE B 1 395 ? -6.246 -24.703 9.891 1 81.94 395 ILE B CA 1
ATOM 8323 C C . ILE B 1 395 ? -5.918 -26.125 10.344 1 81.94 395 ILE B C 1
ATOM 8325 O O . ILE B 1 395 ? -4.961 -26.344 11.094 1 81.94 395 ILE B O 1
ATOM 8329 N N . ASP B 1 396 ? -6.68 -27.047 9.969 1 77.94 396 ASP B N 1
ATOM 8330 C CA . ASP B 1 396 ? -6.477 -28.438 10.312 1 77.94 396 ASP B CA 1
ATOM 8331 C C . ASP B 1 396 ? -5.223 -29 9.641 1 77.94 396 ASP B C 1
ATOM 8333 O O . ASP B 1 396 ? -5.012 -28.781 8.445 1 77.94 396 ASP B O 1
ATOM 8337 N N . SER B 1 397 ? -4.422 -29.562 10.492 1 69.56 397 SER B N 1
ATOM 8338 C CA . SER B 1 397 ? -3.158 -30.094 9.977 1 69.56 397 SER B CA 1
ATOM 8339 C C . SER B 1 397 ? -3.363 -31.422 9.266 1 69.56 397 SER B C 1
ATOM 8341 O O . SER B 1 397 ? -2.426 -31.969 8.672 1 69.56 397 SER B O 1
ATOM 8343 N N . ALA B 1 398 ? -4.543 -31.953 9.398 1 61.59 398 ALA B N 1
ATOM 8344 C CA . ALA B 1 398 ? -4.773 -33.25 8.781 1 61.59 398 ALA B CA 1
ATOM 8345 C C . ALA B 1 398 ? -4.543 -33.188 7.273 1 61.59 398 ALA B C 1
ATOM 8347 O O . ALA B 1 398 ? -4.875 -32.219 6.625 1 61.59 398 ALA B O 1
ATOM 8348 N N . GLU B 1 399 ? -3.557 -34 6.855 1 55.94 399 GLU B N 1
ATOM 8349 C CA . GLU B 1 399 ? -2.988 -34.031 5.512 1 55.94 399 GLU B CA 1
ATOM 8350 C C . GLU B 1 399 ? -4.074 -33.906 4.449 1 55.94 399 GLU B C 1
ATOM 8352 O O . GLU B 1 399 ? -5.223 -34.281 4.676 1 55.94 399 GLU B O 1
ATOM 8357 N N . LEU B 1 400 ? -3.764 -32.969 3.463 1 51.62 400 LEU B N 1
ATOM 8358 C CA . LEU B 1 400 ? -4.523 -32.594 2.271 1 51.62 400 LEU B CA 1
ATOM 8359 C C . LEU B 1 400 ? -5.371 -33.781 1.79 1 51.62 400 LEU B C 1
ATOM 8361 O O . LEU B 1 400 ? -6.555 -33.594 1.488 1 51.62 400 LEU B O 1
ATOM 8365 N N . VAL B 1 401 ? -4.648 -34.812 1.11 1 46.38 401 VAL B N 1
ATOM 8366 C CA . VAL B 1 401 ? -4.953 -35.594 -0.077 1 46.38 401 VAL B CA 1
ATOM 8367 C C . VAL B 1 401 ? -5.898 -36.75 0.292 1 46.38 401 VAL B C 1
ATOM 8369 O O . VAL B 1 401 ? -6.703 -37.188 -0.533 1 46.38 401 VAL B O 1
ATOM 8372 N N . GLU B 1 402 ? -5.43 -37.562 1.245 1 45.31 402 GLU B N 1
ATOM 8373 C CA . GLU B 1 402 ? -5.789 -38.938 0.917 1 45.31 402 GLU B CA 1
ATOM 8374 C C . GLU B 1 402 ? -7.277 -39.188 1.131 1 45.31 402 GLU B C 1
ATOM 8376 O O . GLU B 1 402 ? -7.844 -40.125 0.562 1 45.31 402 GLU B O 1
ATOM 8381 N N . ASN B 1 403 ? -7.828 -38.656 2.229 1 44.31 403 ASN B N 1
ATOM 8382 C CA . ASN B 1 403 ? -9.164 -39.219 2.361 1 44.31 403 ASN B CA 1
ATOM 8383 C C . ASN B 1 403 ? -10.203 -38.406 1.589 1 44.31 403 ASN B C 1
ATOM 8385 O O . ASN B 1 403 ? -10.422 -37.219 1.889 1 44.31 403 ASN B O 1
ATOM 8389 N N . TYR B 1 404 ? -10.562 -38.906 0.325 1 48.94 404 TYR B N 1
ATOM 8390 C CA . TYR B 1 404 ? -11.492 -38.438 -0.697 1 48.94 404 TYR B CA 1
ATOM 8391 C C . TYR B 1 404 ? -12.789 -37.938 -0.068 1 48.94 404 TYR B C 1
ATOM 8393 O O . TYR B 1 404 ? -13.555 -37.219 -0.703 1 48.94 404 TYR B O 1
ATOM 8401 N N . ASP B 1 405 ? -13.133 -38.406 1.146 1 48.72 405 ASP B N 1
ATOM 8402 C CA . ASP B 1 405 ? -14.484 -38.094 1.61 1 48.72 405 ASP B CA 1
ATOM 8403 C C . ASP B 1 405 ? -14.586 -36.688 2.172 1 48.72 405 ASP B C 1
ATOM 8405 O O . ASP B 1 405 ? -15.688 -36.188 2.436 1 48.72 405 ASP B O 1
ATOM 8409 N N . HIS B 1 406 ? -13.289 -36 2.273 1 62.72 406 HIS B N 1
ATOM 8410 C CA . HIS B 1 406 ? -13.383 -34.688 2.859 1 62.72 406 HIS B CA 1
ATOM 8411 C C . HIS B 1 406 ? -12.906 -33.625 1.881 1 62.72 406 HIS B C 1
ATOM 8413 O O . HIS B 1 406 ? -12.133 -33.906 0.966 1 62.72 406 HIS B O 1
ATOM 8419 N N . ALA B 1 407 ? -13.602 -32.469 1.896 1 70 407 ALA B N 1
ATOM 8420 C CA . ALA B 1 407 ? -13.219 -31.312 1.071 1 70 407 ALA B CA 1
ATOM 8421 C C . ALA B 1 407 ? -11.719 -31.047 1.145 1 70 407 ALA B C 1
ATOM 8423 O O . ALA B 1 407 ? -11.102 -31.234 2.199 1 70 407 ALA B O 1
ATOM 8424 N N . PRO B 1 408 ? -11.133 -30.953 -0.021 1 76.88 408 PRO B N 1
ATOM 8425 C CA . PRO B 1 408 ? -9.688 -30.703 -0.032 1 76.88 408 PRO B CA 1
ATOM 8426 C C . PRO B 1 408 ? -9.289 -29.516 0.827 1 76.88 408 PRO B C 1
ATOM 8428 O O . PRO B 1 408 ? -9.961 -28.469 0.805 1 76.88 408 PRO B O 1
ATOM 8431 N N . ASN B 1 409 ? -8.289 -29.703 1.615 1 84.5 409 ASN B N 1
ATOM 8432 C CA . ASN B 1 409 ? -7.77 -28.609 2.447 1 84.5 409 ASN B CA 1
ATOM 8433 C C . ASN B 1 409 ? -6.828 -27.703 1.664 1 84.5 409 ASN B C 1
ATOM 8435 O O . ASN B 1 409 ? -5.613 -27.734 1.873 1 84.5 409 ASN B O 1
ATOM 8439 N N . LEU B 1 410 ? -7.387 -26.906 0.856 1 88.44 410 LEU B N 1
ATOM 8440 C CA . LEU B 1 410 ? -6.629 -26.031 -0.032 1 88.44 410 LEU B CA 1
ATOM 8441 C C . LEU B 1 410 ? -5.863 -24.969 0.763 1 88.44 410 LEU B C 1
ATOM 8443 O O . LEU B 1 410 ? -4.797 -24.531 0.337 1 88.44 410 LEU B O 1
ATOM 8447 N N . ARG B 1 411 ? -6.344 -24.656 1.924 1 88.25 411 ARG B N 1
ATOM 8448 C CA . ARG B 1 411 ? -5.668 -23.672 2.756 1 88.25 411 ARG B CA 1
ATOM 8449 C C . ARG B 1 411 ? -4.312 -24.188 3.232 1 88.25 411 ARG B C 1
ATOM 8451 O O . ARG B 1 411 ? -3.322 -23.453 3.205 1 88.25 411 ARG B O 1
ATOM 8458 N N . LEU B 1 412 ? -4.312 -25.391 3.734 1 88.94 412 LEU B N 1
ATOM 8459 C CA . LEU B 1 412 ? -3.059 -26 4.16 1 88.94 412 LEU B CA 1
ATOM 8460 C C . LEU B 1 412 ? -2.088 -26.109 2.992 1 88.94 412 LEU B C 1
ATOM 8462 O O . LEU B 1 412 ? -0.896 -25.828 3.139 1 88.94 412 LEU B O 1
ATOM 8466 N N . CYS B 1 413 ? -2.621 -26.531 1.853 1 91.31 413 CYS B N 1
ATOM 8467 C CA . CYS B 1 413 ? -1.803 -26.641 0.651 1 91.31 413 CYS B CA 1
ATOM 8468 C C . CYS B 1 413 ? -1.16 -25.312 0.293 1 91.31 413 CYS B C 1
ATOM 8470 O O . CYS B 1 413 ? 0.032 -25.25 -0.01 1 91.31 413 CYS B O 1
ATOM 8472 N N . ASN B 1 414 ? -1.939 -24.281 0.377 1 92 414 ASN B N 1
ATOM 8473 C CA . ASN B 1 414 ? -1.458 -22.953 0.017 1 92 414 ASN B CA 1
ATOM 8474 C C . ASN B 1 414 ? -0.367 -22.469 0.97 1 92 414 ASN B C 1
ATOM 8476 O O . ASN B 1 414 ? 0.594 -21.828 0.547 1 92 414 ASN B O 1
ATOM 8480 N N . ILE B 1 415 ? -0.485 -22.719 2.244 1 92.81 415 ILE B N 1
ATOM 8481 C CA . ILE B 1 415 ? 0.499 -22.281 3.23 1 92.81 415 ILE B CA 1
ATOM 8482 C C . ILE B 1 415 ? 1.811 -23.047 3.014 1 92.81 415 ILE B C 1
ATOM 8484 O O . ILE B 1 415 ? 2.889 -22.438 3.035 1 92.81 415 ILE B O 1
ATOM 8488 N N . LYS B 1 416 ? 1.727 -24.328 2.785 1 94 416 LYS B N 1
ATOM 8489 C CA . LYS B 1 416 ? 2.926 -25.125 2.525 1 94 416 LYS B CA 1
ATOM 8490 C C . LYS B 1 416 ? 3.602 -24.688 1.229 1 94 416 LYS B C 1
ATOM 8492 O O . LYS B 1 416 ? 4.828 -24.578 1.167 1 94 416 LYS B O 1
ATOM 8497 N N . GLU B 1 417 ? 2.748 -24.469 0.225 1 96.5 417 GLU B N 1
ATOM 8498 C CA . GLU B 1 417 ? 3.289 -24 -1.046 1 96.5 417 GLU B CA 1
ATOM 8499 C C . GLU B 1 417 ? 3.99 -22.656 -0.88 1 96.5 417 GLU B C 1
ATOM 8501 O O . GLU B 1 417 ? 4.98 -22.375 -1.558 1 96.5 417 GLU B O 1
ATOM 8506 N N . SER B 1 418 ? 3.42 -21.797 -0.002 1 97 418 SER B N 1
ATOM 8507 C CA . SER B 1 418 ? 4.047 -20.5 0.254 1 97 418 SER B CA 1
ATOM 8508 C C . SER B 1 418 ? 5.422 -20.672 0.891 1 97 418 SER B C 1
ATOM 8510 O O . SER B 1 418 ? 6.344 -19.906 0.612 1 97 418 SER B O 1
ATOM 8512 N N . TYR B 1 419 ? 5.539 -21.672 1.722 1 96.88 419 TYR B N 1
ATOM 8513 C CA . TYR B 1 419 ? 6.82 -22 2.34 1 96.88 419 TYR B CA 1
ATOM 8514 C C . TYR B 1 419 ? 7.852 -22.391 1.289 1 96.88 419 TYR B C 1
ATOM 8516 O O . TYR B 1 419 ? 8.961 -21.859 1.261 1 96.88 419 TYR B O 1
ATOM 8524 N N . TYR B 1 420 ? 7.527 -23.25 0.432 1 98.12 420 TYR B N 1
ATOM 8525 C CA . TYR B 1 420 ? 8.445 -23.688 -0.613 1 98.12 420 TYR B CA 1
ATOM 8526 C C . TYR B 1 420 ? 8.742 -22.547 -1.59 1 98.12 420 TYR B C 1
ATOM 8528 O O . TYR B 1 420 ? 9.867 -22.406 -2.055 1 98.12 420 TYR B O 1
ATOM 8536 N N . TRP B 1 421 ? 7.684 -21.828 -1.889 1 98.5 421 TRP B N 1
ATOM 8537 C CA . TRP B 1 421 ? 7.848 -20.672 -2.768 1 98.5 421 TRP B CA 1
ATOM 8538 C C . TRP B 1 421 ? 8.867 -19.703 -2.193 1 98.5 421 TRP B C 1
ATOM 8540 O O . TRP B 1 421 ? 9.719 -19.188 -2.92 1 98.5 421 TRP B O 1
ATOM 8550 N N . SER B 1 422 ? 8.82 -19.438 -0.881 1 98.25 422 SER B N 1
ATOM 8551 C CA . SER B 1 422 ? 9.734 -18.516 -0.228 1 98.25 422 SER B CA 1
ATOM 8552 C C . SER B 1 422 ? 11.18 -18.984 -0.347 1 98.25 422 SER B C 1
ATOM 8554 O O . SER B 1 422 ? 12.086 -18.172 -0.537 1 98.25 422 SER B O 1
ATOM 8556 N N . ILE B 1 423 ? 11.391 -20.234 -0.281 1 98 423 ILE B N 1
ATOM 8557 C CA . ILE B 1 423 ? 12.734 -20.781 -0.404 1 98 423 ILE B CA 1
ATOM 8558 C C . ILE B 1 423 ? 13.227 -20.641 -1.842 1 98 423 ILE B C 1
ATOM 8560 O O . ILE B 1 423 ? 14.375 -20.25 -2.076 1 98 423 ILE B O 1
ATOM 8564 N N . MET B 1 424 ? 12.367 -20.953 -2.766 1 98.38 424 MET B N 1
ATOM 8565 C CA . MET B 1 424 ? 12.742 -20.844 -4.172 1 98.38 424 MET B CA 1
ATOM 8566 C C . MET B 1 424 ? 13.07 -19.391 -4.531 1 98.38 424 MET B C 1
ATOM 8568 O O . MET B 1 424 ? 13.992 -19.141 -5.301 1 98.38 424 MET B O 1
ATOM 8572 N N . LEU B 1 425 ? 12.305 -18.453 -3.953 1 97.69 425 LEU B N 1
ATOM 8573 C CA . LEU B 1 425 ? 12.578 -17.031 -4.168 1 97.69 425 LEU B CA 1
ATOM 8574 C C . LEU B 1 425 ? 13.938 -16.641 -3.586 1 97.69 425 LEU B C 1
ATOM 8576 O O . LEU B 1 425 ? 14.711 -15.922 -4.223 1 97.69 425 LEU B O 1
ATOM 8580 N N . LEU B 1 426 ? 14.195 -17.156 -2.43 1 97.06 426 LEU B N 1
ATOM 8581 C CA . LEU B 1 426 ? 15.422 -16.812 -1.718 1 97.06 426 LEU B CA 1
ATOM 8582 C C . LEU B 1 426 ? 16.641 -17.344 -2.461 1 97.06 426 LEU B C 1
ATOM 8584 O O . LEU B 1 426 ? 17.688 -16.688 -2.498 1 97.06 426 LEU B O 1
ATOM 8588 N N . THR B 1 427 ? 16.531 -18.469 -3.1 1 96.31 427 THR B N 1
ATOM 8589 C CA . THR B 1 427 ? 17.703 -19.188 -3.615 1 96.31 427 THR B CA 1
ATOM 8590 C C . THR B 1 427 ? 17.812 -19 -5.125 1 96.31 427 THR B C 1
ATOM 8592 O O . THR B 1 427 ? 18.812 -19.406 -5.73 1 96.31 427 THR B O 1
ATOM 8595 N N . ARG B 1 428 ? 16.859 -18.422 -5.738 1 96 428 ARG B N 1
ATOM 8596 C CA . ARG B 1 428 ? 16.828 -18.266 -7.188 1 96 428 ARG B CA 1
ATOM 8597 C C . ARG B 1 428 ? 18.094 -17.594 -7.691 1 96 428 ARG B C 1
ATOM 8599 O O . ARG B 1 428 ? 18.703 -18.062 -8.656 1 96 428 ARG B O 1
ATOM 8606 N N . PRO B 1 429 ? 18.594 -16.516 -7.082 1 92.69 429 PRO B N 1
ATOM 8607 C CA . PRO B 1 429 ? 19.812 -15.883 -7.586 1 92.69 429 PRO B CA 1
ATOM 8608 C C . PRO B 1 429 ? 21.031 -16.797 -7.516 1 92.69 429 PRO B C 1
ATOM 8610 O O . PRO B 1 429 ? 21.891 -16.766 -8.391 1 92.69 429 PRO B O 1
ATOM 8613 N N . VAL B 1 430 ? 21.109 -17.641 -6.523 1 93.56 430 VAL B N 1
ATOM 8614 C CA . VAL B 1 430 ? 22.219 -18.562 -6.367 1 93.56 430 VAL B CA 1
ATOM 8615 C C . VAL B 1 430 ? 22.172 -19.641 -7.461 1 93.56 430 VAL B C 1
ATOM 8617 O O . VAL B 1 430 ? 23.203 -20.031 -8 1 93.56 430 VAL B O 1
ATOM 8620 N N . LEU B 1 431 ? 20.984 -20.094 -7.742 1 95.75 431 LEU B N 1
ATOM 8621 C CA . LEU B 1 431 ? 20.812 -21.078 -8.797 1 95.75 431 LEU B CA 1
ATOM 8622 C C . LEU B 1 431 ? 21.172 -20.484 -10.156 1 95.75 431 LEU B C 1
ATOM 8624 O O . LEU B 1 431 ? 21.828 -21.141 -10.977 1 95.75 431 LEU B O 1
ATOM 8628 N N . LEU B 1 432 ? 20.75 -19.297 -10.406 1 93.94 432 LEU B N 1
ATOM 8629 C CA . LEU B 1 432 ? 21.078 -18.609 -11.641 1 93.94 432 LEU B CA 1
ATOM 8630 C C . LEU B 1 432 ? 22.578 -18.438 -11.789 1 93.94 432 LEU B C 1
ATOM 8632 O O . LEU B 1 432 ? 23.125 -18.625 -12.875 1 93.94 432 LEU B O 1
ATOM 8636 N N . GLU B 1 433 ? 23.219 -18.078 -10.742 1 91.12 433 GLU B N 1
ATOM 8637 C CA . GLU B 1 433 ? 24.672 -17.922 -10.758 1 91.12 433 GLU B CA 1
ATOM 8638 C C . GLU B 1 433 ? 25.359 -19.25 -11.055 1 91.12 433 GLU B C 1
ATOM 8640 O O . GLU B 1 433 ? 26.359 -19.281 -11.773 1 91.12 433 GLU B O 1
ATOM 8645 N N . ARG B 1 434 ? 24.906 -20.281 -10.492 1 92.88 434 ARG B N 1
ATOM 8646 C CA . ARG B 1 434 ? 25.469 -21.609 -10.734 1 92.88 434 ARG B CA 1
ATOM 8647 C C . ARG B 1 434 ? 25.391 -21.984 -12.211 1 92.88 434 ARG B C 1
ATOM 8649 O O . ARG B 1 434 ? 26.344 -22.516 -12.773 1 92.88 434 ARG B O 1
ATOM 8656 N N . VAL B 1 435 ? 24.297 -21.688 -12.789 1 94.19 435 VAL B N 1
ATOM 8657 C CA . VAL B 1 435 ? 24.094 -22.031 -14.195 1 94.19 435 VAL B CA 1
ATOM 8658 C C . VAL B 1 435 ? 24.984 -21.141 -15.07 1 94.19 435 VAL B C 1
ATOM 8660 O O . VAL B 1 435 ? 25.578 -21.625 -16.031 1 94.19 435 VAL B O 1
ATOM 8663 N N . THR B 1 436 ? 25.062 -19.906 -14.727 1 90.75 436 THR B N 1
ATOM 8664 C CA . THR B 1 436 ? 25.906 -19 -15.484 1 90.75 436 THR B CA 1
ATOM 8665 C C . THR B 1 436 ? 27.359 -19.438 -15.438 1 90.75 436 THR B C 1
ATOM 8667 O O . THR B 1 436 ? 28.062 -19.406 -16.453 1 90.75 436 THR B O 1
ATOM 8670 N N . THR B 1 437 ? 27.781 -19.781 -14.273 1 88.06 437 THR B N 1
ATOM 8671 C CA . THR B 1 437 ? 29.156 -20.25 -14.102 1 88.06 437 THR B CA 1
ATOM 8672 C C . THR B 1 437 ? 29.391 -21.531 -14.914 1 88.06 437 THR B C 1
ATOM 8674 O O . THR B 1 437 ? 30.469 -21.719 -15.484 1 88.06 437 THR B O 1
ATOM 8677 N N . GLN B 1 438 ? 28.438 -22.344 -14.938 1 87.31 438 GLN B N 1
ATOM 8678 C CA . GLN B 1 438 ? 28.547 -23.594 -15.695 1 87.31 438 GLN B CA 1
ATOM 8679 C C . GLN B 1 438 ? 28.641 -23.312 -17.203 1 87.31 438 GLN B C 1
ATOM 8681 O O . GLN B 1 438 ? 29.375 -23.984 -17.922 1 87.31 438 GLN B O 1
ATOM 8686 N N . ILE B 1 439 ? 27.922 -22.375 -17.641 1 84.88 439 ILE B N 1
ATOM 8687 C CA . ILE B 1 439 ? 27.938 -22.016 -19.047 1 84.88 439 ILE B CA 1
ATOM 8688 C C . ILE B 1 439 ? 29.297 -21.453 -19.422 1 84.88 439 ILE B C 1
ATOM 8690 O O . ILE B 1 439 ? 29.828 -21.766 -20.5 1 84.88 439 ILE B O 1
ATOM 8694 N N . ILE B 1 440 ? 29.812 -20.672 -18.531 1 81.56 440 ILE B N 1
ATOM 8695 C CA . ILE B 1 440 ? 31.109 -20.078 -18.781 1 81.56 440 ILE B CA 1
ATOM 8696 C C . ILE B 1 440 ? 32.188 -21.156 -18.812 1 81.56 440 ILE B C 1
ATOM 8698 O O . ILE B 1 440 ? 33.062 -21.141 -19.656 1 81.56 440 ILE B O 1
ATOM 8702 N N . ARG B 1 441 ? 32.031 -22.094 -17.969 1 79.38 441 ARG B N 1
ATOM 8703 C CA . ARG B 1 441 ? 33 -23.172 -17.891 1 79.38 441 ARG B CA 1
ATOM 8704 C C . ARG B 1 441 ? 32.938 -24.094 -19.109 1 79.38 441 ARG B C 1
ATOM 8706 O O . ARG B 1 441 ? 33.938 -24.594 -19.594 1 79.38 441 ARG B O 1
ATOM 8713 N N . ALA B 1 442 ? 31.781 -24.312 -19.578 1 73.75 442 ALA B N 1
ATOM 8714 C CA . ALA B 1 442 ? 31.547 -25.234 -20.688 1 73.75 442 ALA B CA 1
ATOM 8715 C C . ALA B 1 442 ? 31.844 -24.547 -22.031 1 73.75 442 ALA B C 1
ATOM 8717 O O . ALA B 1 442 ? 31.953 -25.219 -23.062 1 73.75 442 ALA B O 1
ATOM 8718 N N . GLY B 1 443 ? 32.094 -23.266 -21.922 1 70 443 GLY B N 1
ATOM 8719 C CA . GLY B 1 443 ? 32.312 -22.547 -23.156 1 70 443 GLY B CA 1
ATOM 8720 C C . GLY B 1 443 ? 33.719 -22.797 -23.734 1 70 443 GLY B C 1
ATOM 8721 O O . GLY B 1 443 ? 34.562 -23.344 -23.062 1 70 443 GLY B O 1
ATOM 8722 N N . PRO B 1 444 ? 33.812 -22.578 -25.047 1 62.22 444 PRO B N 1
ATOM 8723 C CA . PRO B 1 444 ? 35.062 -22.859 -25.75 1 62.22 444 PRO B CA 1
ATOM 8724 C C . PRO B 1 444 ? 36.281 -22.234 -25.047 1 62.22 444 PRO B C 1
ATOM 8726 O O . PRO B 1 444 ? 37.406 -22.766 -25.141 1 62.22 444 PRO B O 1
ATOM 8729 N N . HIS B 1 445 ? 36.031 -21.062 -24.391 1 59.88 445 HIS B N 1
ATOM 8730 C CA . HIS B 1 445 ? 37.125 -20.391 -23.703 1 59.88 445 HIS B CA 1
ATOM 8731 C C . HIS B 1 445 ? 37.094 -20.656 -22.203 1 59.88 445 HIS B C 1
ATOM 8733 O O . HIS B 1 445 ? 37.75 -19.953 -21.422 1 59.88 445 HIS B O 1
ATOM 8739 N N . GLY B 1 446 ? 36.281 -21.562 -21.844 1 61.06 446 GLY B N 1
ATOM 8740 C CA . GLY B 1 446 ? 36.094 -21.781 -20.422 1 61.06 446 GLY B CA 1
ATOM 8741 C C . GLY B 1 446 ? 37.25 -22.547 -19.797 1 61.06 446 GLY B C 1
ATOM 8742 O O . GLY B 1 446 ? 37.688 -23.594 -20.328 1 61.06 446 GLY B O 1
ATOM 8743 N N . ASP B 1 447 ? 38.188 -21.875 -19.172 1 55.56 447 ASP B N 1
ATOM 8744 C CA . ASP B 1 447 ? 39.25 -22.5 -18.391 1 55.56 447 ASP B CA 1
ATOM 8745 C C . ASP B 1 447 ? 38.688 -23.172 -17.141 1 55.56 447 ASP B C 1
ATOM 8747 O O . ASP B 1 447 ? 38.156 -22.5 -16.25 1 55.56 447 ASP B O 1
ATOM 8751 N N . GLU B 1 448 ? 38.406 -24.438 -17.219 1 56.34 448 GLU B N 1
ATOM 8752 C CA . GLU B 1 448 ? 37.938 -25.219 -16.078 1 56.34 448 GLU B CA 1
ATOM 8753 C C . GLU B 1 448 ? 38.562 -24.75 -14.781 1 56.34 448 GLU B C 1
ATOM 8755 O O . GLU B 1 448 ? 37.938 -24.797 -13.719 1 56.34 448 GLU B O 1
ATOM 8760 N N . GLU B 1 449 ? 39.812 -24.297 -14.875 1 52.91 449 GLU B N 1
ATOM 8761 C CA . GLU B 1 449 ? 40.562 -23.953 -13.688 1 52.91 449 GLU B CA 1
ATOM 8762 C C . GLU B 1 449 ? 40.219 -22.562 -13.18 1 52.91 449 GLU B C 1
ATOM 8764 O O . GLU B 1 449 ? 40.5 -22.219 -12.031 1 52.91 449 GLU B O 1
ATOM 8769 N N . ALA B 1 450 ? 39.594 -21.797 -14.039 1 53.03 450 ALA B N 1
ATOM 8770 C CA . ALA B 1 450 ? 39.469 -20.391 -13.703 1 53.03 450 ALA B CA 1
ATOM 8771 C C . ALA B 1 450 ? 38.281 -20.125 -12.797 1 53.03 450 ALA B C 1
ATOM 8773 O O . ALA B 1 450 ? 38.219 -19.078 -12.141 1 53.03 450 ALA B O 1
ATOM 8774 N N . VAL B 1 451 ? 37.406 -21.125 -12.773 1 63.28 451 VAL B N 1
ATOM 8775 C CA . VAL B 1 451 ? 36.25 -20.812 -11.93 1 63.28 451 VAL B CA 1
ATOM 8776 C C . VAL B 1 451 ? 36.312 -21.656 -10.656 1 63.28 451 VAL B C 1
ATOM 8778 O O . VAL B 1 451 ? 36.375 -22.875 -10.711 1 63.28 451 VAL B O 1
ATOM 8781 N N . PRO B 1 452 ? 36.562 -20.984 -9.516 1 64.31 452 PRO B N 1
ATOM 8782 C CA . PRO B 1 452 ? 36.594 -21.719 -8.25 1 64.31 452 PRO B CA 1
ATOM 8783 C C . PRO B 1 452 ? 35.375 -22.609 -8.039 1 64.31 452 PRO B C 1
ATOM 8785 O O . PRO B 1 452 ? 34.281 -22.281 -8.516 1 64.31 452 PRO B O 1
ATOM 8788 N N . PRO B 1 453 ? 35.656 -23.766 -7.508 1 66.44 453 PRO B N 1
ATOM 8789 C CA . PRO B 1 453 ? 34.531 -24.656 -7.203 1 66.44 453 PRO B CA 1
ATOM 8790 C C . PRO B 1 453 ? 33.5 -24 -6.305 1 66.44 453 PRO B C 1
ATOM 8792 O O . PRO B 1 453 ? 33.812 -23.125 -5.508 1 66.44 453 PRO B O 1
ATOM 8795 N N . ALA B 1 454 ? 32.312 -24.391 -6.582 1 75.75 454 ALA B N 1
ATOM 8796 C CA . ALA B 1 454 ? 31.203 -23.844 -5.805 1 75.75 454 ALA B CA 1
ATOM 8797 C C . ALA B 1 454 ? 31.359 -24.172 -4.324 1 75.75 454 ALA B C 1
ATOM 8799 O O . ALA B 1 454 ? 31.781 -25.281 -3.969 1 75.75 454 ALA B O 1
ATOM 8800 N N . SER B 1 455 ? 31.125 -23.219 -3.51 1 81.56 455 SER B N 1
ATOM 8801 C CA . SER B 1 455 ? 31.188 -23.438 -2.068 1 81.56 455 SER B CA 1
ATOM 8802 C C . SER B 1 455 ? 30.125 -24.422 -1.607 1 81.56 455 SER B C 1
ATOM 8804 O O . SER B 1 455 ? 29.109 -24.594 -2.277 1 81.56 455 SER B O 1
ATOM 8806 N N . ASN B 1 456 ? 30.359 -25.141 -0.561 1 84 456 ASN B N 1
ATOM 8807 C CA . ASN B 1 456 ? 29.391 -26.078 0.012 1 84 456 ASN B CA 1
ATOM 8808 C C . ASN B 1 456 ? 28.094 -25.391 0.395 1 84 456 ASN B C 1
ATOM 8810 O O . ASN B 1 456 ? 27.016 -25.953 0.238 1 84 456 ASN B O 1
ATOM 8814 N N . SER B 1 457 ? 28.266 -24.203 0.845 1 86.44 457 SER B N 1
ATOM 8815 C CA . SER B 1 457 ? 27.078 -23.438 1.246 1 86.44 457 SER B CA 1
ATOM 8816 C C . SER B 1 457 ? 26.203 -23.094 0.042 1 86.44 457 SER B C 1
ATOM 8818 O O . SER B 1 457 ? 24.984 -23.219 0.101 1 86.44 457 SER B O 1
ATOM 8820 N N . ASP B 1 458 ? 26.844 -22.781 -1.008 1 89.75 458 ASP B N 1
ATOM 8821 C CA . ASP B 1 458 ? 26.109 -22.453 -2.223 1 89.75 458 ASP B CA 1
ATOM 8822 C C . ASP B 1 458 ? 25.422 -23.688 -2.803 1 89.75 458 ASP B C 1
ATOM 8824 O O . ASP B 1 458 ? 24.297 -23.625 -3.293 1 89.75 458 ASP B O 1
ATOM 8828 N N . THR B 1 459 ? 26.156 -24.766 -2.754 1 92.19 459 THR B N 1
ATOM 8829 C CA . THR B 1 459 ? 25.578 -26.016 -3.26 1 92.19 459 THR B CA 1
ATOM 8830 C C . THR B 1 459 ? 24.359 -26.422 -2.443 1 92.19 459 THR B C 1
ATOM 8832 O O . THR B 1 459 ? 23.359 -26.891 -2.998 1 92.19 459 THR B O 1
ATOM 8835 N N . ALA B 1 460 ? 24.453 -26.203 -1.178 1 93.5 460 ALA B N 1
ATOM 8836 C CA . ALA B 1 460 ? 23.312 -26.516 -0.313 1 93.5 460 ALA B CA 1
ATOM 8837 C C . ALA B 1 460 ? 22.109 -25.656 -0.666 1 93.5 460 ALA B C 1
ATOM 8839 O O . ALA B 1 460 ? 20.969 -26.125 -0.613 1 93.5 460 ALA B O 1
ATOM 8840 N N . LEU B 1 461 ? 22.375 -24.422 -0.955 1 94.88 461 LEU B N 1
ATOM 8841 C CA . LEU B 1 461 ? 21.297 -23.516 -1.322 1 94.88 461 LEU B CA 1
ATOM 8842 C C . LEU B 1 461 ? 20.672 -23.906 -2.654 1 94.88 461 LEU B C 1
ATOM 8844 O O . LEU B 1 461 ? 19.453 -23.859 -2.811 1 94.88 461 LEU B O 1
ATOM 8848 N N . VAL B 1 462 ? 21.5 -24.297 -3.594 1 96 462 VAL B N 1
ATOM 8849 C CA . VAL B 1 462 ? 21.016 -24.75 -4.891 1 96 462 VAL B CA 1
ATOM 8850 C C . VAL B 1 462 ? 20.172 -26.016 -4.715 1 96 462 VAL B C 1
ATOM 8852 O O . VAL B 1 462 ? 19.109 -26.141 -5.312 1 96 462 VAL B O 1
ATOM 8855 N N . TYR B 1 463 ? 20.641 -26.922 -3.904 1 96.06 463 TYR B N 1
ATOM 8856 C CA . TYR B 1 463 ? 19.891 -28.141 -3.643 1 96.06 463 TYR B CA 1
ATOM 8857 C C . TYR B 1 463 ? 18.562 -27.844 -2.947 1 96.06 463 TYR B C 1
ATOM 8859 O O . TYR B 1 463 ? 17.547 -28.484 -3.221 1 96.06 463 TYR B O 1
ATOM 8867 N N . ALA B 1 464 ? 18.609 -26.859 -2.057 1 96.25 464 ALA B N 1
ATOM 8868 C CA . ALA B 1 464 ? 17.375 -26.469 -1.369 1 96.25 464 ALA B CA 1
ATOM 8869 C C . ALA B 1 464 ? 16.344 -25.922 -2.355 1 96.25 464 ALA B C 1
ATOM 8871 O O . ALA B 1 464 ? 15.148 -26.141 -2.193 1 96.25 464 ALA B O 1
ATOM 8872 N N . SER B 1 465 ? 16.812 -25.188 -3.289 1 97.62 465 SER B N 1
ATOM 8873 C CA . SER B 1 465 ? 15.938 -24.641 -4.328 1 97.62 465 SER B CA 1
ATOM 8874 C C . SER B 1 465 ? 15.242 -25.766 -5.098 1 97.62 465 SER B C 1
ATOM 8876 O O . SER B 1 465 ? 14.016 -25.766 -5.234 1 97.62 465 SER B O 1
ATOM 8878 N N . VAL B 1 466 ? 16 -26.734 -5.547 1 98.06 466 VAL B N 1
ATOM 8879 C CA . VAL B 1 466 ? 15.484 -27.844 -6.359 1 98.06 466 VAL B CA 1
ATOM 8880 C C . VAL B 1 466 ? 14.586 -28.734 -5.508 1 98.06 466 VAL B C 1
ATOM 8882 O O . VAL B 1 466 ? 13.508 -29.141 -5.953 1 98.06 466 VAL B O 1
ATOM 8885 N N . ASP B 1 467 ? 15.016 -29 -4.32 1 97.62 467 ASP B N 1
ATOM 8886 C CA . ASP B 1 467 ? 14.219 -29.828 -3.426 1 97.62 467 ASP B CA 1
ATOM 8887 C C . ASP B 1 467 ? 12.859 -29.188 -3.146 1 97.62 467 ASP B C 1
ATOM 8889 O O . ASP B 1 467 ? 11.844 -29.891 -3.092 1 97.62 467 ASP B O 1
ATOM 8893 N N . SER B 1 468 ? 12.875 -27.906 -2.883 1 98.31 468 SER B N 1
ATOM 8894 C CA . SER B 1 468 ? 11.625 -27.188 -2.643 1 98.31 468 SER B CA 1
ATOM 8895 C C . SER B 1 468 ? 10.695 -27.281 -3.852 1 98.31 468 SER B C 1
ATOM 8897 O O . SER B 1 468 ? 9.484 -27.438 -3.701 1 98.31 468 SER B O 1
ATOM 8899 N N . ALA B 1 469 ? 11.242 -27.156 -5.039 1 98.75 469 ALA B N 1
ATOM 8900 C CA . ALA B 1 469 ? 10.453 -27.297 -6.262 1 98.75 469 ALA B CA 1
ATOM 8901 C C . ALA B 1 469 ? 9.844 -28.688 -6.367 1 98.75 469 ALA B C 1
ATOM 8903 O O . ALA B 1 469 ? 8.672 -28.844 -6.719 1 98.75 469 ALA B O 1
ATOM 8904 N N . LEU B 1 470 ? 10.648 -29.719 -6.082 1 98.5 470 LEU B N 1
ATOM 8905 C CA . LEU B 1 470 ? 10.18 -31.094 -6.129 1 98.5 470 LEU B CA 1
ATOM 8906 C C . LEU B 1 470 ? 9.062 -31.328 -5.113 1 98.5 470 LEU B C 1
ATOM 8908 O O . LEU B 1 470 ? 8.055 -31.953 -5.422 1 98.5 470 LEU B O 1
ATOM 8912 N N . ARG B 1 471 ? 9.234 -30.781 -3.945 1 97.12 471 ARG B N 1
ATOM 8913 C CA . ARG B 1 471 ? 8.242 -30.953 -2.889 1 97.12 471 ARG B CA 1
ATOM 8914 C C . ARG B 1 471 ? 6.949 -30.219 -3.234 1 97.12 471 ARG B C 1
ATOM 8916 O O . ARG B 1 471 ? 5.859 -30.688 -2.914 1 97.12 471 ARG B O 1
ATOM 8923 N N . SER B 1 472 ? 7.082 -29.047 -3.818 1 97.88 472 SER B N 1
ATOM 8924 C CA . SER B 1 472 ? 5.906 -28.312 -4.273 1 97.88 472 SER B CA 1
ATOM 8925 C C . SER B 1 472 ? 5.082 -29.141 -5.25 1 97.88 472 SER B C 1
ATOM 8927 O O . SER B 1 472 ? 3.857 -29.234 -5.117 1 97.88 472 SER B O 1
ATOM 8929 N N . ILE B 1 473 ? 5.723 -29.797 -6.238 1 98 473 ILE B N 1
ATOM 8930 C CA . ILE B 1 473 ? 5.039 -30.609 -7.238 1 98 473 ILE B CA 1
ATOM 8931 C C . ILE B 1 473 ? 4.398 -31.828 -6.566 1 98 473 ILE B C 1
ATOM 8933 O O . ILE B 1 473 ? 3.26 -32.188 -6.875 1 98 473 ILE B O 1
ATOM 8937 N N . ARG B 1 474 ? 5.102 -32.406 -5.656 1 96.06 474 ARG B N 1
ATOM 8938 C CA . ARG B 1 474 ? 4.574 -33.562 -4.949 1 96.06 474 ARG B CA 1
ATOM 8939 C C . ARG B 1 474 ? 3.314 -33.219 -4.168 1 96.06 474 ARG B C 1
ATOM 8941 O O . ARG B 1 474 ? 2.352 -34 -4.152 1 96.06 474 ARG B O 1
ATOM 8948 N N . LEU B 1 475 ? 3.391 -32.094 -3.508 1 93.81 475 LEU B N 1
ATOM 8949 C CA . LEU B 1 475 ? 2.238 -31.625 -2.746 1 93.81 475 LEU B CA 1
ATOM 8950 C C . LEU B 1 475 ? 1.032 -31.422 -3.656 1 93.81 475 LEU B C 1
ATOM 8952 O O . LEU B 1 475 ? -0.092 -31.781 -3.293 1 93.81 475 LEU B O 1
ATOM 8956 N N . LEU B 1 476 ? 1.233 -30.891 -4.844 1 96.31 476 LEU B N 1
ATOM 8957 C CA . LEU B 1 476 ? 0.157 -30.547 -5.77 1 96.31 476 LEU B CA 1
ATOM 8958 C C . LEU B 1 476 ? -0.346 -31.797 -6.496 1 96.31 476 LEU B C 1
ATOM 8960 O O . LEU B 1 476 ? -1.444 -31.797 -7.059 1 96.31 476 LEU B O 1
ATOM 8964 N N . GLU B 1 477 ? 0.453 -32.844 -6.559 1 94.12 477 GLU B N 1
ATOM 8965 C CA . GLU B 1 477 ? 0.086 -34.062 -7.266 1 94.12 477 GLU B CA 1
ATOM 8966 C C . GLU B 1 477 ? -1.227 -34.625 -6.734 1 94.12 477 GLU B C 1
ATOM 8968 O O . GLU B 1 477 ? -1.98 -35.25 -7.48 1 94.12 477 GLU B O 1
ATOM 8973 N N . GLY B 1 478 ? -1.534 -34.312 -5.434 1 88.75 478 GLY B N 1
ATOM 8974 C CA . GLY B 1 478 ? -2.775 -34.781 -4.832 1 88.75 478 GLY B CA 1
ATOM 8975 C C . GLY B 1 478 ? -4.012 -34.188 -5.469 1 88.75 478 GLY B C 1
ATOM 8976 O O . GLY B 1 478 ? -5.102 -34.75 -5.383 1 88.75 478 GLY B O 1
ATOM 8977 N N . LEU B 1 479 ? -3.869 -33.094 -6.188 1 92.62 479 LEU B N 1
ATOM 8978 C CA . LEU B 1 479 ? -5 -32.406 -6.805 1 92.62 479 LEU B CA 1
ATOM 8979 C C . LEU B 1 479 ? -5.418 -33.094 -8.094 1 92.62 479 LEU B C 1
ATOM 8981 O O . LEU B 1 479 ? -6.543 -32.938 -8.562 1 92.62 479 LEU B O 1
ATOM 8985 N N . LEU B 1 480 ? -4.496 -33.906 -8.719 1 93.5 480 LEU B N 1
ATOM 8986 C CA . LEU B 1 480 ? -4.73 -34.469 -10.039 1 93.5 480 LEU B CA 1
ATOM 8987 C C . LEU B 1 480 ? -5.898 -35.469 -10 1 93.5 480 LEU B C 1
ATOM 8989 O O . LEU B 1 480 ? -6.664 -35.562 -10.969 1 93.5 480 LEU B O 1
ATOM 8993 N N . SER B 1 481 ? -6.137 -36.094 -8.906 1 89.62 481 SER B N 1
ATOM 8994 C CA . SER B 1 481 ? -7.164 -37.125 -8.82 1 89.62 481 SER B CA 1
ATOM 8995 C C . SER B 1 481 ? -8.477 -36.562 -8.297 1 89.62 481 SER B C 1
ATOM 8997 O O . SER B 1 481 ? -9.508 -37.25 -8.312 1 89.62 481 SER B O 1
ATOM 8999 N N . ARG B 1 482 ? -8.461 -35.312 -7.922 1 89.38 482 ARG B N 1
ATOM 9000 C CA . ARG B 1 482 ? -9.648 -34.75 -7.289 1 89.38 482 ARG B CA 1
ATOM 9001 C C . ARG B 1 482 ? -10.625 -34.219 -8.336 1 89.38 482 ARG B C 1
ATOM 9003 O O . ARG B 1 482 ? -10.211 -33.656 -9.359 1 89.38 482 ARG B O 1
ATOM 9010 N N . THR B 1 483 ? -11.938 -34.406 -7.941 1 87.88 483 THR B N 1
ATOM 9011 C CA . THR B 1 483 ? -12.969 -33.938 -8.852 1 87.88 483 THR B CA 1
ATOM 9012 C C . THR B 1 483 ? -13.789 -32.812 -8.203 1 87.88 483 THR B C 1
ATOM 9014 O O . THR B 1 483 ? -14.656 -32.219 -8.844 1 87.88 483 THR B O 1
ATOM 9017 N N . ASP B 1 484 ? -13.578 -32.531 -6.98 1 89.06 484 ASP B N 1
ATOM 9018 C CA . ASP B 1 484 ? -14.336 -31.516 -6.234 1 89.06 484 ASP B CA 1
ATOM 9019 C C . ASP B 1 484 ? -13.547 -30.234 -6.082 1 89.06 484 ASP B C 1
ATOM 9021 O O . ASP B 1 484 ? -13.555 -29.609 -5.016 1 89.06 484 ASP B O 1
ATOM 9025 N N . LEU B 1 485 ? -12.781 -29.891 -7.145 1 93 485 LEU B N 1
ATOM 9026 C CA . LEU B 1 485 ? -11.984 -28.672 -7.125 1 93 485 LEU B CA 1
ATOM 9027 C C . LEU B 1 485 ? -12.672 -27.562 -7.902 1 93 485 LEU B C 1
ATOM 9029 O O . LEU B 1 485 ? -13.438 -27.828 -8.828 1 93 485 LEU B O 1
ATOM 9033 N N . PRO B 1 486 ? -12.414 -26.344 -7.449 1 94.38 486 PRO B N 1
ATOM 9034 C CA . PRO B 1 486 ? -12.859 -25.234 -8.297 1 94.38 486 PRO B CA 1
ATOM 9035 C C . PRO B 1 486 ? -12.242 -25.281 -9.695 1 94.38 486 PRO B C 1
ATOM 9037 O O . PRO B 1 486 ? -11.172 -25.859 -9.891 1 94.38 486 PRO B O 1
ATOM 9040 N N . LYS B 1 487 ? -12.891 -24.656 -10.633 1 93.75 487 LYS B N 1
ATOM 9041 C CA . LYS B 1 487 ? -12.469 -24.641 -12.023 1 93.75 487 LYS B CA 1
ATOM 9042 C C . LYS B 1 487 ? -11.078 -24.031 -12.18 1 93.75 487 LYS B C 1
ATOM 9044 O O . LYS B 1 487 ? -10.32 -24.406 -13.07 1 93.75 487 LYS B O 1
ATOM 9049 N N . ARG B 1 488 ? -10.875 -23.109 -11.375 1 94.5 488 ARG B N 1
ATOM 9050 C CA . ARG B 1 488 ? -9.602 -22.391 -11.43 1 94.5 488 ARG B CA 1
ATOM 9051 C C . ARG B 1 488 ? -8.938 -22.344 -10.062 1 94.5 488 ARG B C 1
ATOM 9053 O O . ARG B 1 488 ? -9.609 -22.156 -9.047 1 94.5 488 ARG B O 1
ATOM 9060 N N . LEU B 1 489 ? -7.66 -22.578 -10.031 1 95.44 489 LEU B N 1
ATOM 9061 C CA . LEU B 1 489 ? -6.859 -22.516 -8.812 1 95.44 489 LEU B CA 1
ATOM 9062 C C . LEU B 1 489 ? -5.57 -21.734 -9.055 1 95.44 489 LEU B C 1
ATOM 9064 O O . LEU B 1 489 ? -4.512 -22.328 -9.258 1 95.44 489 LEU B O 1
ATOM 9068 N N . PRO B 1 490 ? -5.672 -20.438 -8.977 1 95.56 490 PRO B N 1
ATOM 9069 C CA . PRO B 1 490 ? -4.52 -19.609 -9.336 1 95.56 490 PRO B CA 1
ATOM 9070 C C . PRO B 1 490 ? -3.297 -19.891 -8.461 1 95.56 490 PRO B C 1
ATOM 9072 O O . PRO B 1 490 ? -2.162 -19.828 -8.938 1 95.56 490 PRO B O 1
ATOM 9075 N N . PHE B 1 491 ? -3.416 -20.266 -7.18 1 96.19 491 PHE B N 1
ATOM 9076 C CA . PHE B 1 491 ? -2.287 -20.484 -6.281 1 96.19 491 PHE B CA 1
ATOM 9077 C C . PHE B 1 491 ? -1.529 -21.75 -6.668 1 96.19 491 PHE B C 1
ATOM 9079 O O . PHE B 1 491 ? -0.321 -21.703 -6.906 1 96.19 491 PHE B O 1
ATOM 9086 N N . PRO B 1 492 ? -2.201 -22.828 -6.844 1 96.44 492 PRO B N 1
ATOM 9087 C CA . PRO B 1 492 ? -1.533 -24.047 -7.32 1 96.44 492 PRO B CA 1
ATOM 9088 C C . PRO B 1 492 ? -0.913 -23.875 -8.703 1 96.44 492 PRO B C 1
ATOM 9090 O O . PRO B 1 492 ? 0.171 -24.391 -8.969 1 96.44 492 PRO B O 1
ATOM 9093 N N . VAL B 1 493 ? -1.598 -23.203 -9.555 1 97.19 493 VAL B N 1
ATOM 9094 C CA . VAL B 1 493 ? -1.085 -22.969 -10.906 1 97.19 493 VAL B CA 1
ATOM 9095 C C . VAL B 1 493 ? 0.222 -22.188 -10.836 1 97.19 493 VAL B C 1
ATOM 9097 O O . VAL B 1 493 ? 1.194 -22.531 -11.516 1 97.19 493 VAL B O 1
ATOM 9100 N N . HIS B 1 494 ? 0.214 -21.172 -10.039 1 97.69 494 HIS B N 1
ATOM 9101 C CA . HIS B 1 494 ? 1.423 -20.375 -9.844 1 97.69 494 HIS B CA 1
ATOM 9102 C C . HIS B 1 494 ? 2.549 -21.219 -9.258 1 97.69 494 HIS B C 1
ATOM 9104 O O . HIS B 1 494 ? 3.701 -21.109 -9.688 1 97.69 494 HIS B O 1
ATOM 9110 N N . SER B 1 495 ? 2.246 -22.016 -8.289 1 98.25 495 SER B N 1
ATOM 9111 C CA . SER B 1 495 ? 3.242 -22.875 -7.656 1 98.25 495 SER B CA 1
ATOM 9112 C C . SER B 1 495 ? 3.811 -23.891 -8.648 1 98.25 495 SER B C 1
ATOM 9114 O O . SER B 1 495 ? 5.012 -24.156 -8.648 1 98.25 495 SER B O 1
ATOM 9116 N N . ALA B 1 496 ? 2.957 -24.438 -9.477 1 98.5 496 ALA B N 1
ATOM 9117 C CA . ALA B 1 496 ? 3.375 -25.438 -10.453 1 98.5 496 ALA B CA 1
ATOM 9118 C C . ALA B 1 496 ? 4.367 -24.844 -11.453 1 98.5 496 ALA B C 1
ATOM 9120 O O . ALA B 1 496 ? 5.398 -25.453 -11.742 1 98.5 496 ALA B O 1
ATOM 9121 N N . ILE B 1 497 ? 4.074 -23.688 -11.961 1 98.19 497 ILE B N 1
ATOM 9122 C CA . ILE B 1 497 ? 4.961 -23.094 -12.953 1 98.19 497 ILE B CA 1
ATOM 9123 C C . ILE B 1 497 ? 6.262 -22.656 -12.289 1 98.19 497 ILE B C 1
ATOM 9125 O O . ILE B 1 497 ? 7.336 -22.75 -12.891 1 98.19 497 ILE B O 1
ATOM 9129 N N . THR B 1 498 ? 6.203 -22.094 -11.07 1 98.56 498 THR B N 1
ATOM 9130 C CA . THR B 1 498 ? 7.41 -21.688 -10.359 1 98.56 498 THR B CA 1
ATOM 9131 C C . THR B 1 498 ? 8.344 -22.891 -10.164 1 98.56 498 THR B C 1
ATOM 9133 O O . THR B 1 498 ? 9.547 -22.781 -10.398 1 98.56 498 THR B O 1
ATOM 9136 N N . ALA B 1 499 ? 7.738 -23.953 -9.734 1 98.81 499 ALA B N 1
ATOM 9137 C CA . ALA B 1 499 ? 8.523 -25.172 -9.539 1 98.81 499 ALA B CA 1
ATOM 9138 C C . ALA B 1 499 ? 9.078 -25.672 -10.867 1 98.81 499 ALA B C 1
ATOM 9140 O O . ALA B 1 499 ? 10.242 -26.078 -10.945 1 98.81 499 ALA B O 1
ATOM 9141 N N . ALA B 1 500 ? 8.297 -25.656 -11.891 1 98.75 500 ALA B N 1
ATOM 9142 C CA . ALA B 1 500 ? 8.719 -26.125 -13.203 1 98.75 500 ALA B CA 1
ATOM 9143 C C . ALA B 1 500 ? 9.891 -25.312 -13.734 1 98.75 500 ALA B C 1
ATOM 9145 O O . ALA B 1 500 ? 10.859 -25.859 -14.266 1 98.75 500 ALA B O 1
ATOM 9146 N N . LEU B 1 501 ? 9.781 -24 -13.641 1 98.38 501 LEU B N 1
ATOM 9147 C CA . LEU B 1 501 ? 10.859 -23.141 -14.102 1 98.38 501 LEU B CA 1
ATOM 9148 C C . LEU B 1 501 ? 12.141 -23.406 -13.312 1 98.38 501 LEU B C 1
ATOM 9150 O O . LEU B 1 501 ? 13.234 -23.422 -13.891 1 98.38 501 LEU B O 1
ATOM 9154 N N . THR B 1 502 ? 12.008 -23.594 -12.039 1 98.75 502 THR B N 1
ATOM 9155 C CA . THR B 1 502 ? 13.156 -23.891 -11.195 1 98.75 502 THR B CA 1
ATOM 9156 C C . THR B 1 502 ? 13.82 -25.188 -11.617 1 98.75 502 THR B C 1
ATOM 9158 O O . THR B 1 502 ? 15.039 -25.266 -11.734 1 98.75 502 THR B O 1
ATOM 9161 N N . LEU B 1 503 ? 13.008 -26.203 -11.891 1 98.69 503 LEU B N 1
ATOM 9162 C CA . LEU B 1 503 ? 13.531 -27.5 -12.32 1 98.69 503 LEU B CA 1
ATOM 9163 C C . LEU B 1 503 ? 14.156 -27.391 -13.711 1 98.69 503 LEU B C 1
ATOM 9165 O O . LEU B 1 503 ? 15.195 -28 -13.969 1 98.69 503 LEU B O 1
ATOM 9169 N N . GLY B 1 504 ? 13.5 -26.703 -14.594 1 98.25 504 GLY B N 1
ATOM 9170 C CA . GLY B 1 504 ? 14.078 -26.484 -15.914 1 98.25 504 GLY B CA 1
ATOM 9171 C C . GLY B 1 504 ? 15.438 -25.828 -15.859 1 98.25 504 GLY B C 1
ATOM 9172 O O . GLY B 1 504 ? 16.375 -26.266 -16.531 1 98.25 504 GLY B O 1
ATOM 9173 N N . LEU B 1 505 ? 15.531 -24.766 -15.07 1 97.75 505 LEU B N 1
ATOM 9174 C CA . LEU B 1 505 ? 16.812 -24.078 -14.906 1 97.75 505 LEU B CA 1
ATOM 9175 C C . LEU B 1 505 ? 17.859 -25.016 -14.32 1 97.75 505 LEU B C 1
ATOM 9177 O O . LEU B 1 505 ? 19.016 -24.984 -14.734 1 97.75 505 LEU B O 1
ATOM 9181 N N . ALA B 1 506 ? 17.406 -25.812 -13.336 1 97.94 506 ALA B N 1
ATOM 9182 C CA . ALA B 1 506 ? 18.312 -26.719 -12.648 1 97.94 506 ALA B CA 1
ATOM 9183 C C . ALA B 1 506 ? 18.922 -27.734 -13.617 1 97.94 506 ALA B C 1
ATOM 9185 O O . ALA B 1 506 ? 20.031 -28.219 -13.406 1 97.94 506 ALA B O 1
ATOM 9186 N N . THR B 1 507 ? 18.234 -28.047 -14.719 1 97.31 507 THR B N 1
ATOM 9187 C CA . THR B 1 507 ? 18.75 -28.953 -15.734 1 97.31 507 THR B CA 1
ATOM 9188 C C . THR B 1 507 ? 20.016 -28.406 -16.375 1 97.31 507 THR B C 1
ATOM 9190 O O . THR B 1 507 ? 20.953 -29.172 -16.656 1 97.31 507 THR B O 1
ATOM 9193 N N . PHE B 1 508 ? 20.141 -27.141 -16.531 1 95.19 508 PHE B N 1
ATOM 9194 C CA . PHE B 1 508 ? 21.281 -26.5 -17.172 1 95.19 508 PHE B CA 1
ATOM 9195 C C . PHE B 1 508 ? 22.453 -26.406 -16.203 1 95.19 508 PHE B C 1
ATOM 9197 O O . PHE B 1 508 ? 23.562 -26.016 -16.594 1 95.19 508 PHE B O 1
ATOM 9204 N N . ALA B 1 509 ? 22.219 -26.734 -14.969 1 94 509 ALA B N 1
ATOM 9205 C CA . ALA B 1 509 ? 23.281 -26.875 -13.984 1 94 509 ALA B CA 1
ATOM 9206 C C . ALA B 1 509 ? 23.641 -28.344 -13.781 1 94 509 ALA B C 1
ATOM 9208 O O . ALA B 1 509 ? 24.359 -28.688 -12.836 1 94 509 ALA B O 1
ATOM 9209 N N . ASP B 1 510 ? 23.094 -29.234 -14.609 1 93.31 510 ASP B N 1
ATOM 9210 C CA . ASP B 1 510 ? 23.344 -30.672 -14.625 1 93.31 510 ASP B CA 1
ATOM 9211 C C . ASP B 1 510 ? 22.812 -31.328 -13.352 1 93.31 510 ASP B C 1
ATOM 9213 O O . ASP B 1 510 ? 23.422 -32.281 -12.852 1 93.31 510 ASP B O 1
ATOM 9217 N N . LEU B 1 511 ? 21.812 -30.797 -12.836 1 95.44 511 LEU B N 1
ATOM 9218 C CA . LEU B 1 511 ? 21.281 -31.344 -11.594 1 95.44 511 LEU B CA 1
ATOM 9219 C C . LEU B 1 511 ? 20.312 -32.5 -11.875 1 95.44 511 LEU B C 1
ATOM 9221 O O . LEU B 1 511 ? 19.812 -33.125 -10.945 1 95.44 511 LEU B O 1
ATOM 9225 N N . ASP B 1 512 ? 20 -32.781 -13.125 1 94.38 512 ASP B N 1
ATOM 9226 C CA . ASP B 1 512 ? 19.234 -33.938 -13.523 1 94.38 512 ASP B CA 1
ATOM 9227 C C . ASP B 1 512 ? 19.953 -35.25 -13.148 1 94.38 512 ASP B C 1
ATOM 9229 O O . ASP B 1 512 ? 19.328 -36.281 -13.039 1 94.38 512 ASP B O 1
ATOM 9233 N N . ARG B 1 513 ? 21.25 -35.125 -13.016 1 92.12 513 ARG B N 1
ATOM 9234 C CA . ARG B 1 513 ? 22.062 -36.281 -12.633 1 92.12 513 ARG B CA 1
ATOM 9235 C C . ARG B 1 513 ? 21.875 -36.625 -11.148 1 92.12 513 ARG B C 1
ATOM 9237 O O . ARG B 1 513 ? 22.188 -37.719 -10.711 1 92.12 513 ARG B O 1
ATOM 9244 N N . VAL B 1 514 ? 21.406 -35.688 -10.359 1 92.19 514 VAL B N 1
ATOM 9245 C CA . VAL B 1 514 ? 21.281 -35.812 -8.906 1 92.19 514 VAL B CA 1
ATOM 9246 C C . VAL B 1 514 ? 19.812 -35.938 -8.523 1 92.19 514 VAL B C 1
ATOM 9248 O O . VAL B 1 514 ? 19.469 -36.719 -7.617 1 92.19 514 VAL B O 1
ATOM 9251 N N . PHE B 1 515 ? 18.906 -35.188 -9.234 1 95.44 515 PHE B N 1
ATOM 9252 C CA . PHE B 1 515 ? 17.484 -35.125 -8.898 1 95.44 515 PHE B CA 1
ATOM 9253 C C . PHE B 1 515 ? 16.625 -35.594 -10.055 1 95.44 515 PHE B C 1
ATOM 9255 O O . PHE B 1 515 ? 17.031 -35.5 -11.219 1 95.44 515 PHE B O 1
ATOM 9262 N N . PRO B 1 516 ? 15.406 -36.125 -9.781 1 96.25 516 PRO B N 1
ATOM 9263 C CA . PRO B 1 516 ? 14.477 -36.531 -10.844 1 96.25 516 PRO B CA 1
ATOM 9264 C C . PRO B 1 516 ? 13.758 -35.344 -11.477 1 96.25 516 PRO B C 1
ATOM 9266 O O . PRO B 1 516 ? 12.539 -35.188 -11.305 1 96.25 516 PRO B O 1
ATOM 9269 N N . LEU B 1 517 ? 14.453 -34.562 -12.227 1 98 517 LEU B N 1
ATOM 9270 C CA . LEU B 1 517 ? 13.93 -33.312 -12.766 1 98 517 LEU B CA 1
ATOM 9271 C C . LEU B 1 517 ? 12.922 -33.594 -13.875 1 98 517 LEU B C 1
ATOM 9273 O O . LEU B 1 517 ? 11.844 -33 -13.906 1 98 517 LEU B O 1
ATOM 9277 N N . ARG B 1 518 ? 13.195 -34.531 -14.82 1 96.12 518 ARG B N 1
ATOM 9278 C CA . ARG B 1 518 ? 12.391 -34.781 -16.016 1 96.12 518 ARG B CA 1
ATOM 9279 C C . ARG B 1 518 ? 11 -35.25 -15.633 1 96.12 518 ARG B C 1
ATOM 9281 O O . ARG B 1 518 ? 10 -34.75 -16.156 1 96.12 518 ARG B O 1
ATOM 9288 N N . ALA B 1 519 ? 10.938 -36.25 -14.781 1 97 519 ALA B N 1
ATOM 9289 C CA . ALA B 1 519 ? 9.656 -36.812 -14.375 1 97 519 ALA B CA 1
ATOM 9290 C C . ALA B 1 519 ? 8.773 -35.75 -13.703 1 97 519 ALA B C 1
ATOM 9292 O O . ALA B 1 519 ? 7.555 -35.75 -13.898 1 97 519 ALA B O 1
ATOM 9293 N N . ASN B 1 520 ? 9.375 -34.938 -12.914 1 97.94 520 ASN B N 1
ATOM 9294 C CA . ASN B 1 520 ? 8.609 -33.938 -12.188 1 97.94 520 ASN B CA 1
ATOM 9295 C C . ASN B 1 520 ? 8.18 -32.781 -13.102 1 97.94 520 ASN B C 1
ATOM 9297 O O . ASN B 1 520 ? 7.141 -32.156 -12.875 1 97.94 520 ASN B O 1
ATOM 9301 N N . LEU B 1 521 ? 9.008 -32.438 -14.094 1 98.38 521 LEU B N 1
ATOM 9302 C CA . LEU B 1 521 ? 8.578 -31.469 -15.102 1 98.38 521 LEU B CA 1
ATOM 9303 C C . LEU B 1 521 ? 7.332 -31.969 -15.828 1 98.38 521 LEU B C 1
ATOM 9305 O O . LEU B 1 521 ? 6.418 -31.188 -16.109 1 98.38 521 LEU B O 1
ATOM 9309 N N . LYS B 1 522 ? 7.285 -33.281 -16.109 1 98 522 LYS B N 1
ATOM 9310 C CA . LYS B 1 522 ? 6.113 -33.875 -16.734 1 98 522 LYS B CA 1
ATOM 9311 C C . LYS B 1 522 ? 4.891 -33.781 -15.828 1 98 522 LYS B C 1
ATOM 9313 O O . LYS B 1 522 ? 3.779 -33.531 -16.312 1 98 522 LYS B O 1
ATOM 9318 N N . THR B 1 523 ? 5.105 -34.062 -14.578 1 98.12 523 THR B N 1
ATOM 9319 C CA . THR B 1 523 ? 4.016 -33.969 -13.617 1 98.12 523 THR B CA 1
ATOM 9320 C C . THR B 1 523 ? 3.494 -32.531 -13.547 1 98.12 523 THR B C 1
ATOM 9322 O O . THR B 1 523 ? 2.285 -32.312 -13.438 1 98.12 523 THR B O 1
ATOM 9325 N N . ALA B 1 524 ? 4.414 -31.547 -13.492 1 98.56 524 ALA B N 1
ATOM 9326 C CA . ALA B 1 524 ? 4.008 -30.141 -13.484 1 98.56 524 ALA B CA 1
ATOM 9327 C C . ALA B 1 524 ? 3.143 -29.812 -14.703 1 98.56 524 ALA B C 1
ATOM 9329 O O . ALA B 1 524 ? 2.158 -29.078 -14.594 1 98.56 524 ALA B O 1
ATOM 9330 N N . GLU B 1 525 ? 3.521 -30.312 -15.844 1 98.38 525 GLU B N 1
ATOM 9331 C CA . GLU B 1 525 ? 2.734 -30.109 -17.062 1 98.38 525 GLU B CA 1
ATOM 9332 C C . GLU B 1 525 ? 1.331 -30.688 -16.906 1 98.38 525 GLU B C 1
ATOM 9334 O O . GLU B 1 525 ? 0.35 -30.078 -17.328 1 98.38 525 GLU B O 1
ATOM 9339 N N . LYS B 1 526 ? 1.235 -31.891 -16.359 1 98.19 526 LYS B N 1
ATOM 9340 C CA . LYS B 1 526 ? -0.057 -32.531 -16.125 1 98.19 526 LYS B CA 1
ATOM 9341 C C . LYS B 1 526 ? -0.935 -31.688 -15.211 1 98.19 526 LYS B C 1
ATOM 9343 O O . LYS B 1 526 ? -2.148 -31.594 -15.414 1 98.19 526 LYS B O 1
ATOM 9348 N N . LEU B 1 527 ? -0.334 -31.141 -14.211 1 97.75 527 LEU B N 1
ATOM 9349 C CA . LEU B 1 527 ? -1.055 -30.297 -13.266 1 97.75 527 LEU B CA 1
ATOM 9350 C C . LEU B 1 527 ? -1.634 -29.062 -13.969 1 97.75 527 LEU B C 1
ATOM 9352 O O . LEU B 1 527 ? -2.795 -28.719 -13.75 1 97.75 527 LEU B O 1
ATOM 9356 N N . LEU B 1 528 ? -0.82 -28.406 -14.773 1 97.94 528 LEU B N 1
ATOM 9357 C CA . LEU B 1 528 ? -1.282 -27.234 -15.508 1 97.94 528 LEU B CA 1
ATOM 9358 C C . LEU B 1 528 ? -2.359 -27.609 -16.516 1 97.94 528 LEU B C 1
ATOM 9360 O O . LEU B 1 528 ? -3.324 -26.859 -16.719 1 97.94 528 LEU B O 1
ATOM 9364 N N . ARG B 1 529 ? -2.254 -28.781 -17.109 1 97.12 529 ARG B N 1
ATOM 9365 C CA . ARG B 1 529 ? -3.23 -29.281 -18.078 1 97.12 529 ARG B CA 1
ATOM 9366 C C . ARG B 1 529 ? -4.59 -29.484 -17.422 1 97.12 529 ARG B C 1
ATOM 9368 O O . ARG B 1 529 ? -5.629 -29.266 -18.062 1 97.12 529 ARG B O 1
ATOM 9375 N N . LYS B 1 530 ? -4.555 -29.906 -16.219 1 95.81 530 LYS B N 1
ATOM 9376 C CA . LYS B 1 530 ? -5.797 -30.141 -15.484 1 95.81 530 LYS B CA 1
ATOM 9377 C C . LYS B 1 530 ? -6.664 -28.891 -15.469 1 95.81 530 LYS B C 1
ATOM 9379 O O . LYS B 1 530 ? -7.895 -28.969 -15.5 1 95.81 530 LYS B O 1
ATOM 9384 N N . PHE B 1 531 ? -6.047 -27.703 -15.453 1 94.62 531 PHE B N 1
ATOM 9385 C CA . PHE B 1 531 ? -6.801 -26.469 -15.281 1 94.62 531 PHE B CA 1
ATOM 9386 C C . PHE B 1 531 ? -6.875 -25.703 -16.594 1 94.62 531 PHE B C 1
ATOM 9388 O O . PHE B 1 531 ? -7.531 -24.656 -16.656 1 94.62 531 PHE B O 1
ATOM 9395 N N . GLU B 1 532 ? -6.305 -26.156 -17.656 1 93.12 532 GLU B N 1
ATOM 9396 C CA . GLU B 1 532 ? -6.109 -25.391 -18.891 1 93.12 532 GLU B CA 1
ATOM 9397 C C . GLU B 1 532 ? -7.445 -25.109 -19.578 1 93.12 532 GLU B C 1
ATOM 9399 O O . GLU B 1 532 ? -7.578 -24.094 -20.281 1 93.12 532 GLU B O 1
ATOM 9404 N N . LEU B 1 533 ? -8.438 -25.891 -19.328 1 90.94 533 LEU B N 1
ATOM 9405 C CA . LEU B 1 533 ? -9.711 -25.734 -20.016 1 90.94 533 LEU B CA 1
ATOM 9406 C C . LEU B 1 533 ? -10.367 -24.406 -19.656 1 90.94 533 LEU B C 1
ATOM 9408 O O . LEU B 1 533 ? -10.93 -23.734 -20.516 1 90.94 533 LEU B O 1
ATOM 9412 N N . HIS B 1 534 ? -10.305 -24.078 -18.359 1 90.88 534 HIS B N 1
ATOM 9413 C CA . HIS B 1 534 ? -11.039 -22.906 -17.891 1 90.88 534 HIS B CA 1
ATOM 9414 C C . HIS B 1 534 ? -10.086 -21.766 -17.531 1 90.88 534 HIS B C 1
ATOM 9416 O O . HIS B 1 534 ? -10.523 -20.625 -17.344 1 90.88 534 HIS B O 1
ATOM 9422 N N . ASP B 1 535 ? -8.867 -22.031 -17.422 1 91.75 535 ASP B N 1
ATOM 9423 C CA . ASP B 1 535 ? -7.867 -21.047 -17.016 1 91.75 535 ASP B CA 1
ATOM 9424 C C . ASP B 1 535 ? -6.863 -20.781 -18.125 1 91.75 535 ASP B C 1
ATOM 9426 O O . ASP B 1 535 ? -5.969 -21.594 -18.375 1 91.75 535 ASP B O 1
ATOM 9430 N N . SER B 1 536 ? -6.918 -19.625 -18.703 1 88.25 536 SER B N 1
ATOM 9431 C CA . SER B 1 536 ? -6.035 -19.266 -19.812 1 88.25 536 SER B CA 1
ATOM 9432 C C . SER B 1 536 ? -4.59 -19.125 -19.344 1 88.25 536 SER B C 1
ATOM 9434 O O . SER B 1 536 ? -3.658 -19.375 -20.109 1 88.25 536 SER B O 1
ATOM 9436 N N . ILE B 1 537 ? -4.367 -18.766 -18.156 1 90.56 537 ILE B N 1
ATOM 9437 C CA . ILE B 1 537 ? -3.018 -18.625 -17.609 1 90.56 537 ILE B CA 1
ATOM 9438 C C . ILE B 1 537 ? -2.383 -20.016 -17.469 1 90.56 537 ILE B C 1
ATOM 9440 O O . ILE B 1 537 ? -1.207 -20.203 -17.781 1 90.56 537 ILE B O 1
ATOM 9444 N N . ALA B 1 538 ? -3.191 -20.953 -16.953 1 94.69 538 ALA B N 1
ATOM 9445 C CA . ALA B 1 538 ? -2.707 -22.328 -16.875 1 94.69 538 ALA B CA 1
ATOM 9446 C C . ALA B 1 538 ? -2.354 -22.859 -18.266 1 94.69 538 ALA B C 1
ATOM 9448 O O . ALA B 1 538 ? -1.375 -23.594 -18.422 1 94.69 538 ALA B O 1
ATOM 9449 N N . ARG B 1 539 ? -3.117 -22.5 -19.234 1 92.88 539 ARG B N 1
ATOM 9450 C CA . ARG B 1 539 ? -2.848 -22.922 -20.609 1 92.88 539 ARG B CA 1
ATOM 9451 C C . ARG B 1 539 ? -1.529 -22.344 -21.109 1 92.88 539 ARG B C 1
ATOM 9453 O O . ARG B 1 539 ? -0.721 -23.047 -21.703 1 92.88 539 ARG B O 1
ATOM 9460 N N . TYR B 1 540 ? -1.348 -21.078 -20.875 1 90.94 540 TYR B N 1
ATOM 9461 C CA . TYR B 1 540 ? -0.099 -20.422 -21.234 1 90.94 540 TYR B CA 1
ATOM 9462 C C . TYR B 1 540 ? 1.093 -21.109 -20.578 1 90.94 540 TYR B C 1
ATOM 9464 O O . TYR B 1 540 ? 2.076 -21.438 -21.234 1 90.94 540 TYR B O 1
ATOM 9472 N N . TYR B 1 541 ? 0.997 -21.391 -19.297 1 94.38 541 TYR B N 1
ATOM 9473 C CA . TYR B 1 541 ? 2.096 -22 -18.547 1 94.38 541 TYR B CA 1
ATOM 9474 C C . TYR B 1 541 ? 2.342 -23.422 -19 1 94.38 541 TYR B C 1
ATOM 9476 O O . TYR B 1 541 ? 3.482 -23.891 -19.016 1 94.38 541 TYR B O 1
ATOM 9484 N N . ARG B 1 542 ? 1.264 -24.062 -19.344 1 96 542 ARG B N 1
ATOM 9485 C CA . ARG B 1 542 ? 1.431 -25.422 -19.859 1 96 542 ARG B CA 1
ATOM 9486 C C . ARG B 1 542 ? 2.291 -25.438 -21.109 1 96 542 ARG B C 1
ATOM 9488 O O . ARG B 1 542 ? 3.188 -26.266 -21.25 1 96 542 ARG B O 1
ATOM 9495 N N . HIS B 1 543 ? 2.057 -24.5 -21.984 1 93.25 543 HIS B N 1
ATOM 9496 C CA . HIS B 1 543 ? 2.84 -24.406 -23.219 1 93.25 543 HIS B CA 1
ATOM 9497 C C . HIS B 1 543 ? 4.293 -24.047 -22.922 1 93.25 543 HIS B C 1
ATOM 9499 O O . HIS B 1 543 ? 5.207 -24.547 -23.578 1 93.25 543 HIS B O 1
ATOM 9505 N N . VAL B 1 544 ? 4.453 -23.172 -22 1 93.62 544 VAL B N 1
ATOM 9506 C CA . VAL B 1 544 ? 5.801 -22.781 -21.594 1 93.62 544 VAL B CA 1
ATOM 9507 C C . VAL B 1 544 ? 6.559 -24 -21.078 1 93.62 544 VAL B C 1
ATOM 9509 O O . VAL B 1 544 ? 7.711 -24.234 -21.453 1 93.62 544 VAL B O 1
ATOM 9512 N N . VAL B 1 545 ? 5.918 -24.781 -20.234 1 96.88 545 VAL B N 1
ATOM 9513 C CA . VAL B 1 545 ? 6.562 -25.938 -19.625 1 96.88 545 VAL B CA 1
ATOM 9514 C C . VAL B 1 545 ? 6.855 -26.984 -20.703 1 96.88 545 VAL B C 1
ATOM 9516 O O . VAL B 1 545 ? 7.895 -27.656 -20.656 1 96.88 545 VAL B O 1
ATOM 9519 N N . GLU B 1 546 ? 5.961 -27.094 -21.656 1 95.75 546 GLU B N 1
ATOM 9520 C CA . GLU B 1 546 ? 6.18 -28.016 -22.766 1 95.75 546 GLU B CA 1
ATOM 9521 C C . GLU B 1 546 ? 7.426 -27.641 -23.562 1 95.75 546 GLU B C 1
ATOM 9523 O O . GLU B 1 546 ? 8.25 -28.5 -23.875 1 95.75 546 GLU B O 1
ATOM 9528 N N . GLN B 1 547 ? 7.562 -26.406 -23.875 1 94.56 547 GLN B N 1
ATOM 9529 C CA . GLN B 1 547 ? 8.742 -25.938 -24.594 1 94.56 547 GLN B CA 1
ATOM 9530 C C . GLN B 1 547 ? 10 -26.094 -23.734 1 94.56 547 GLN B C 1
ATOM 9532 O O . GLN B 1 547 ? 11.07 -26.422 -24.266 1 94.56 547 GLN B O 1
ATOM 9537 N N . LEU B 1 548 ? 9.852 -25.781 -22.516 1 96.19 548 LEU B N 1
ATOM 9538 C CA . LEU B 1 548 ? 10.969 -25.891 -21.594 1 96.19 548 LEU B CA 1
ATOM 9539 C C . LEU B 1 548 ? 11.469 -27.328 -21.516 1 96.19 548 LEU B C 1
ATOM 9541 O O . LEU B 1 548 ? 12.68 -27.578 -21.5 1 96.19 548 LEU B O 1
ATOM 9545 N N . GLN B 1 549 ? 10.547 -28.281 -21.453 1 97.25 549 GLN B N 1
ATOM 9546 C CA . GLN B 1 549 ? 10.914 -29.703 -21.453 1 97.25 549 GLN B CA 1
ATOM 9547 C C . GLN B 1 549 ? 11.695 -30.062 -22.703 1 97.25 549 GLN B C 1
ATOM 9549 O O . GLN B 1 549 ? 12.68 -30.797 -22.641 1 97.25 549 GLN B O 1
ATOM 9554 N N . SER B 1 550 ? 11.227 -29.562 -23.812 1 95.12 550 SER B N 1
ATOM 9555 C CA . SER B 1 550 ? 11.875 -29.859 -25.078 1 95.12 550 SER B CA 1
ATOM 9556 C C . SER B 1 550 ? 13.32 -29.344 -25.094 1 95.12 550 SER B C 1
ATOM 9558 O O . SER B 1 550 ? 14.227 -30.047 -25.547 1 95.12 550 SER B O 1
ATOM 9560 N N . VAL B 1 551 ? 13.531 -28.203 -24.594 1 95.75 551 VAL B N 1
ATOM 9561 C CA . VAL B 1 551 ? 14.867 -27.609 -24.594 1 95.75 551 VAL B CA 1
ATOM 9562 C C . VAL B 1 551 ? 15.75 -28.328 -23.562 1 95.75 551 VAL B C 1
ATOM 9564 O O . VAL B 1 551 ? 16.953 -28.5 -23.781 1 95.75 551 VAL B O 1
ATOM 9567 N N . CYS B 1 552 ? 15.18 -28.688 -22.438 1 96.75 552 CYS B N 1
ATOM 9568 C CA . CYS B 1 552 ? 15.938 -29.453 -21.453 1 96.75 552 CYS B CA 1
ATOM 9569 C C . CYS B 1 552 ? 16.406 -30.781 -22.031 1 96.75 552 CYS B C 1
ATOM 9571 O O . CYS B 1 552 ? 17.562 -31.188 -21.828 1 96.75 552 CYS B O 1
ATOM 9573 N N . ASP B 1 553 ? 15.555 -31.422 -22.812 1 96 553 ASP B N 1
ATOM 9574 C CA . ASP B 1 553 ? 15.914 -32.688 -23.453 1 96 553 ASP B CA 1
ATOM 9575 C C . ASP B 1 553 ? 17.031 -32.469 -24.484 1 96 553 ASP B C 1
ATOM 9577 O O . ASP B 1 553 ? 17.953 -33.281 -24.578 1 96 553 ASP B O 1
ATOM 9581 N N . GLU B 1 554 ? 16.891 -31.453 -25.203 1 95.06 554 GLU B N 1
ATOM 9582 C CA . GLU B 1 554 ? 17.922 -31.125 -26.188 1 95.06 554 GLU B CA 1
ATOM 9583 C C . GLU B 1 554 ? 19.266 -30.875 -25.516 1 95.06 554 GLU B C 1
ATOM 9585 O O . GLU B 1 554 ? 20.312 -31.297 -26.016 1 95.06 554 GLU B O 1
ATOM 9590 N N . TYR B 1 555 ? 19.25 -30.172 -24.438 1 94.38 555 TYR B N 1
ATOM 9591 C CA . TYR B 1 555 ? 20.469 -29.891 -23.703 1 94.38 555 TYR B CA 1
ATOM 9592 C C . TYR B 1 555 ? 21.125 -31.172 -23.203 1 94.38 555 TYR B C 1
ATOM 9594 O O . TYR B 1 555 ? 22.328 -31.344 -23.328 1 94.38 555 TYR B O 1
ATOM 9602 N N . ILE B 1 556 ? 20.375 -32.031 -22.625 1 94.56 556 ILE B N 1
ATOM 9603 C CA . ILE B 1 556 ? 20.891 -33.281 -22.078 1 94.56 556 ILE B CA 1
ATOM 9604 C C . ILE B 1 556 ? 21.469 -34.156 -23.203 1 94.56 556 ILE B C 1
ATOM 9606 O O . ILE B 1 556 ? 22.516 -34.781 -23.031 1 94.56 556 ILE B O 1
ATOM 9610 N N . GLU B 1 557 ? 20.812 -34.156 -24.344 1 93.5 557 GLU B N 1
ATOM 9611 C CA . GLU B 1 557 ? 21.297 -34.906 -25.5 1 93.5 557 GLU B CA 1
ATOM 9612 C C . GLU B 1 557 ? 22.625 -34.344 -26 1 93.5 557 GLU B C 1
ATOM 9614 O O . GLU B 1 557 ? 23.531 -35.125 -26.312 1 93.5 557 GLU B O 1
ATOM 9619 N N . GLN B 1 558 ? 22.703 -33.094 -26.094 1 90.38 558 GLN B N 1
ATOM 9620 C CA . GLN B 1 558 ? 23.938 -32.5 -26.531 1 90.38 558 GLN B CA 1
ATOM 9621 C C . GLN B 1 558 ? 25.078 -32.75 -25.547 1 90.38 558 GLN B C 1
ATOM 9623 O O . GLN B 1 558 ? 26.219 -33 -25.953 1 90.38 558 GLN B O 1
ATOM 9628 N N . ARG B 1 559 ? 24.781 -32.625 -24.312 1 89.06 559 ARG B N 1
ATOM 9629 C CA . ARG B 1 559 ? 25.781 -32.906 -23.281 1 89.06 559 ARG B CA 1
ATOM 9630 C C . ARG B 1 559 ? 26.25 -34.344 -23.359 1 89.06 559 ARG B C 1
ATOM 9632 O O . ARG B 1 559 ? 27.453 -34.625 -23.297 1 89.06 559 ARG B O 1
ATOM 9639 N N . ASN B 1 560 ? 25.312 -35.25 -23.5 1 90.06 560 ASN B N 1
ATOM 9640 C CA . ASN B 1 560 ? 25.656 -36.688 -23.578 1 90.06 560 ASN B CA 1
ATOM 9641 C C . ASN B 1 560 ? 26.438 -37 -24.844 1 90.06 560 ASN B C 1
ATOM 9643 O O . ASN B 1 560 ? 27.344 -37.812 -24.828 1 90.06 560 ASN B O 1
ATOM 9647 N N . SER B 1 561 ? 26.094 -36.375 -25.922 1 89.38 561 SER B N 1
ATOM 9648 C CA . SER B 1 561 ? 26.828 -36.562 -27.172 1 89.38 561 SER B CA 1
ATOM 9649 C C . SER B 1 561 ? 28.266 -36.062 -27.047 1 89.38 561 SER B C 1
ATOM 9651 O O . SER B 1 561 ? 29.188 -36.688 -27.578 1 89.38 561 SER B O 1
ATOM 9653 N N . ARG B 1 562 ? 28.438 -35 -26.359 1 84.19 562 ARG B N 1
ATOM 9654 C CA . ARG B 1 562 ? 29.781 -34.469 -26.141 1 84.19 562 ARG B CA 1
ATOM 9655 C C . ARG B 1 562 ? 30.609 -35.406 -25.266 1 84.19 562 ARG B C 1
ATOM 9657 O O . ARG B 1 562 ? 31.812 -35.594 -25.484 1 84.19 562 ARG B O 1
ATOM 9664 N N . ILE B 1 563 ? 29.984 -35.969 -24.359 1 84.25 563 ILE B N 1
ATOM 9665 C CA . ILE B 1 563 ? 30.672 -36.875 -23.453 1 84.25 563 ILE B CA 1
ATOM 9666 C C . ILE B 1 563 ? 31.062 -38.156 -24.188 1 84.25 563 ILE B C 1
ATOM 9668 O O . ILE B 1 563 ? 32.188 -38.625 -24.047 1 84.25 563 ILE B O 1
ATOM 9672 N N . VAL B 1 564 ? 30.141 -38.625 -25.031 1 86.69 564 VAL B N 1
ATOM 9673 C CA . VAL B 1 564 ? 30.406 -39.812 -25.812 1 86.69 564 VAL B CA 1
ATOM 9674 C C . VAL B 1 564 ? 31.531 -39.562 -26.797 1 86.69 564 VAL B C 1
ATOM 9676 O O . VAL B 1 564 ? 32.406 -40.406 -27 1 86.69 564 VAL B O 1
ATOM 9679 N N . GLU B 1 565 ? 31.484 -38.469 -27.391 1 84.56 565 GLU B N 1
ATOM 9680 C CA . GLU B 1 565 ? 32.531 -38.125 -28.344 1 84.56 565 GLU B CA 1
ATOM 9681 C C . GLU B 1 565 ? 33.906 -38.031 -27.656 1 84.56 565 GLU B C 1
ATOM 9683 O O . GLU B 1 565 ? 34.906 -38.5 -28.203 1 84.56 565 GLU B O 1
ATOM 9688 N N . LYS B 1 566 ? 33.938 -37.5 -26.578 1 79.88 566 LYS B N 1
ATOM 9689 C CA . LYS B 1 566 ? 35.188 -37.406 -25.844 1 79.88 566 LYS B CA 1
ATOM 9690 C C . LYS B 1 566 ? 35.688 -38.75 -25.375 1 79.88 566 LYS B C 1
ATOM 9692 O O . LYS B 1 566 ? 36.875 -39.031 -25.438 1 79.88 566 LYS B O 1
ATOM 9697 N N . GLN B 1 567 ? 34.812 -39.562 -24.984 1 81.12 567 GLN B N 1
ATOM 9698 C CA . GLN B 1 567 ? 35.188 -40.875 -24.531 1 81.12 567 GLN B CA 1
ATOM 9699 C C . GLN B 1 567 ? 35.625 -41.75 -25.688 1 81.12 567 GLN B C 1
ATOM 9701 O O . GLN B 1 567 ? 36.531 -42.562 -25.562 1 81.12 567 GLN B O 1
ATOM 9706 N N . SER B 1 568 ? 34.906 -41.531 -26.766 1 80.25 568 SER B N 1
ATOM 9707 C CA . SER B 1 568 ? 35.281 -42.312 -27.953 1 80.25 568 SER B CA 1
ATOM 9708 C C . SER B 1 568 ? 36.688 -41.938 -28.406 1 80.25 568 SER B C 1
ATOM 9710 O O . SER B 1 568 ? 37.438 -42.812 -28.844 1 80.25 568 SER B O 1
ATOM 9712 N N . HIS B 1 569 ? 37.031 -40.75 -28.266 1 79.88 569 HIS B N 1
ATOM 9713 C CA . HIS B 1 569 ? 38.406 -40.344 -28.594 1 79.88 569 HIS B CA 1
ATOM 9714 C C . HIS B 1 569 ? 39.406 -40.969 -27.641 1 79.88 569 HIS B C 1
ATOM 9716 O O . HIS B 1 569 ? 40.469 -41.375 -28.062 1 79.88 569 HIS B O 1
ATOM 9722 N N . LEU B 1 570 ? 39.031 -41 -26.406 1 76 570 LEU B N 1
ATOM 9723 C CA . LEU B 1 570 ? 39.938 -41.625 -25.422 1 76 570 LEU B CA 1
ATOM 9724 C C . LEU B 1 570 ? 40.094 -43.094 -25.688 1 76 570 LEU B C 1
ATOM 9726 O O . LEU B 1 570 ? 41.188 -43.656 -25.578 1 76 570 LEU B O 1
ATOM 9730 N N . VAL B 1 571 ? 38.938 -43.656 -25.984 1 75.12 571 VAL B N 1
ATOM 9731 C CA . VAL B 1 571 ? 38.969 -45.094 -26.281 1 75.12 571 VAL B CA 1
ATOM 9732 C C . VAL B 1 571 ? 39.781 -45.344 -27.547 1 75.12 571 VAL B C 1
ATOM 9734 O O . VAL B 1 571 ? 40.562 -46.312 -27.609 1 75.12 571 VAL B O 1
ATOM 9737 N N . ALA B 1 572 ? 39.562 -44.469 -28.5 1 72.56 572 ALA B N 1
ATOM 9738 C CA . ALA B 1 572 ? 40.312 -44.562 -29.75 1 72.56 572 ALA B CA 1
ATOM 9739 C C . ALA B 1 572 ? 41.812 -44.375 -29.531 1 72.56 572 ALA B C 1
ATOM 9741 O O . ALA B 1 572 ? 42.625 -45.031 -30.156 1 72.56 572 ALA B O 1
ATOM 9742 N N . ASP B 1 573 ? 42.062 -43.438 -28.672 1 72.81 573 ASP B N 1
ATOM 9743 C CA . ASP B 1 573 ? 43.469 -43.188 -28.359 1 72.81 573 ASP B CA 1
ATOM 9744 C C . ASP B 1 573 ? 44.125 -44.406 -27.656 1 72.81 573 ASP B C 1
ATOM 9746 O O . ASP B 1 573 ? 45.281 -44.688 -27.844 1 72.81 573 ASP B O 1
ATOM 9750 N N . LEU B 1 574 ? 43.344 -45.031 -26.797 1 74.94 574 LEU B N 1
ATOM 9751 C CA . LEU B 1 574 ? 43.844 -46.125 -26 1 74.94 574 LEU B CA 1
ATOM 9752 C C . LEU B 1 574 ? 43.906 -47.406 -26.812 1 74.94 574 LEU B C 1
ATOM 9754 O O . LEU B 1 574 ? 44.844 -48.188 -26.703 1 74.94 574 LEU B O 1
ATOM 9758 N N . PHE B 1 575 ? 42.875 -47.719 -27.578 1 75.69 575 PHE B N 1
ATOM 9759 C CA . PHE B 1 575 ? 42.75 -49.062 -28.188 1 75.69 575 PHE B CA 1
ATOM 9760 C C . PHE B 1 575 ? 42.844 -48.938 -29.703 1 75.69 575 PHE B C 1
ATOM 9762 O O . PHE B 1 575 ? 42.844 -49.969 -30.406 1 75.69 575 PHE B O 1
ATOM 9769 N N . GLY B 1 576 ? 43.125 -47.812 -30.266 1 64.69 576 GLY B N 1
ATOM 9770 C CA . GLY B 1 576 ? 43.156 -47.594 -31.703 1 64.69 576 GLY B CA 1
ATOM 9771 C C . GLY B 1 576 ? 41.781 -47.594 -32.344 1 64.69 576 GLY B C 1
ATOM 9772 O O . GLY B 1 576 ? 40.781 -47.844 -31.672 1 64.69 576 GLY B O 1
ATOM 9773 N N . CYS B 1 577 ? 41.406 -46.812 -33.312 1 59.5 577 CYS B N 1
ATOM 9774 C CA . CYS B 1 577 ? 40.125 -46.688 -34 1 59.5 577 CYS B CA 1
ATOM 9775 C C . CYS B 1 577 ? 40.062 -47.594 -35.219 1 59.5 577 CYS B C 1
ATOM 9777 O O . CYS B 1 577 ? 41.031 -47.625 -36 1 59.5 577 CYS B O 1
ATOM 9779 N N . LEU B 1 578 ? 39.406 -48.75 -35.25 1 51.56 578 LEU B N 1
ATOM 9780 C CA . LEU B 1 578 ? 39.219 -49.562 -36.469 1 51.56 578 LEU B CA 1
ATOM 9781 C C . LEU B 1 578 ? 38.812 -48.656 -37.625 1 51.56 578 LEU B C 1
ATOM 9783 O O . LEU B 1 578 ? 37.906 -47.844 -37.5 1 51.56 578 LEU B O 1
ATOM 9787 N N . ASN B 1 579 ? 39.719 -48.125 -38.281 1 45.84 579 ASN B N 1
ATOM 9788 C CA . ASN B 1 579 ? 39.438 -47.375 -39.469 1 45.84 579 ASN B CA 1
ATOM 9789 C C . ASN B 1 579 ? 38.312 -48 -40.281 1 45.84 579 ASN B C 1
ATOM 9791 O O . ASN B 1 579 ? 38.562 -48.844 -41.156 1 45.84 579 ASN B O 1
ATOM 9795 N N . GLU B 1 580 ? 37.312 -48.469 -39.75 1 43.06 580 GLU B N 1
ATOM 9796 C CA . GLU B 1 580 ? 36.281 -48.969 -40.656 1 43.06 580 GLU B CA 1
ATOM 9797 C C . GLU B 1 580 ? 35.812 -47.844 -41.594 1 43.06 580 GLU B C 1
ATOM 9799 O O . GLU B 1 580 ? 35.344 -46.781 -41.156 1 43.06 580 GLU B O 1
ATOM 9804 N N . LYS B 1 581 ? 36.375 -47.688 -42.844 1 42.28 581 LYS B N 1
ATOM 9805 C CA . LYS B 1 581 ? 35.875 -46.938 -44 1 42.28 581 LYS B CA 1
ATOM 9806 C C . LYS B 1 581 ? 34.375 -47.094 -44.125 1 42.28 581 LYS B C 1
ATOM 9808 O O . LYS B 1 581 ? 33.875 -48.156 -44.438 1 42.28 581 LYS B O 1
ATOM 9813 N N . LEU B 1 582 ? 33.594 -46.5 -43.406 1 38.81 582 LEU B N 1
ATOM 9814 C CA . LEU B 1 582 ? 32.188 -46.438 -43.812 1 38.81 582 LEU B CA 1
ATOM 9815 C C . LEU B 1 582 ? 32.031 -45.969 -45.25 1 38.81 582 LEU B C 1
ATOM 9817 O O . LEU B 1 582 ? 32.5 -44.906 -45.594 1 38.81 582 LEU B O 1
ATOM 9821 N N . PRO B 1 583 ? 31.875 -46.875 -46.312 1 35.66 583 PRO B N 1
ATOM 9822 C CA . PRO B 1 583 ? 31.703 -46.5 -47.719 1 35.66 583 PRO B CA 1
ATOM 9823 C C . PRO B 1 583 ? 30.688 -45.344 -47.906 1 35.66 583 PRO B C 1
ATOM 9825 O O . PRO B 1 583 ? 29.609 -45.375 -47.312 1 35.66 583 PRO B O 1
ATOM 9828 N N . LEU B 1 584 ? 31.094 -44.156 -48.062 1 32.84 584 LEU B N 1
ATOM 9829 C CA . LEU B 1 584 ? 30.219 -43.062 -48.438 1 32.84 584 LEU B CA 1
ATOM 9830 C C . LEU B 1 584 ? 29.266 -43.5 -49.562 1 32.84 584 LEU B C 1
ATOM 9832 O O . LEU B 1 584 ? 29.688 -44.094 -50.531 1 32.84 584 LEU B O 1
ATOM 9836 N N . PRO B 1 585 ? 27.938 -43.656 -49.344 1 30.03 585 PRO B N 1
ATOM 9837 C CA . PRO B 1 585 ? 27.078 -44.094 -50.438 1 30.03 585 PRO B CA 1
ATOM 9838 C C . PRO B 1 585 ? 27.297 -43.281 -51.719 1 30.03 585 PRO B C 1
ATOM 9840 O O . PRO B 1 585 ? 27.5 -42.062 -51.625 1 30.03 585 PRO B O 1
ATOM 9843 N N . ASN B 1 586 ? 27.906 -43.75 -52.719 1 29.44 586 ASN B N 1
ATOM 9844 C CA . ASN B 1 586 ? 28.109 -43.25 -54.062 1 29.44 586 ASN B CA 1
ATOM 9845 C C . ASN B 1 586 ? 26.797 -42.75 -54.688 1 29.44 586 ASN B C 1
ATOM 9847 O O . ASN B 1 586 ? 26.016 -43.531 -55.219 1 29.44 586 ASN B O 1
ATOM 9851 N N . THR B 1 587 ? 26.062 -41.812 -54 1 26.36 587 THR B N 1
ATOM 9852 C CA . THR B 1 587 ? 24.875 -41.344 -54.719 1 26.36 587 THR B CA 1
ATOM 9853 C C . THR B 1 587 ? 25.25 -40.812 -56.094 1 26.36 587 THR B C 1
ATOM 9855 O O . THR B 1 587 ? 25.922 -39.781 -56.219 1 26.36 587 THR B O 1
ATOM 9858 N N . THR B 1 588 ? 25.422 -41.75 -57 1 25.45 588 THR B N 1
ATOM 9859 C CA . THR B 1 588 ? 25.547 -41.5 -58.438 1 25.45 588 THR B CA 1
ATOM 9860 C C . THR B 1 588 ? 24.438 -40.562 -58.938 1 25.45 588 THR B C 1
ATOM 9862 O O . THR B 1 588 ? 23.25 -40.906 -58.812 1 25.45 588 THR B O 1
ATOM 9865 N N . VAL B 1 589 ? 24.688 -39.344 -58.906 1 26.06 589 VAL B N 1
ATOM 9866 C CA . VAL B 1 589 ? 23.891 -38.312 -59.562 1 26.06 589 VAL B CA 1
ATOM 9867 C C . VAL B 1 589 ? 23.703 -38.656 -61.031 1 26.06 589 VAL B C 1
ATOM 9869 O O . VAL B 1 589 ? 24.656 -38.688 -61.812 1 26.06 589 VAL B O 1
ATOM 9872 N N . GLY B 1 590 ? 22.75 -39.562 -61.281 1 19.53 590 GLY B N 1
ATOM 9873 C CA . GLY B 1 590 ? 22.312 -40 -62.594 1 19.53 590 GLY B CA 1
ATOM 9874 C C . GLY B 1 590 ? 22.094 -38.844 -63.562 1 19.53 590 GLY B C 1
ATOM 9875 O O . GLY B 1 590 ? 21.594 -37.812 -63.188 1 19.53 590 GLY B O 1
ATOM 9876 N N . ARG B 1 591 ? 22.719 -38.906 -64.688 1 20.64 591 ARG B N 1
ATOM 9877 C CA . ARG B 1 591 ? 22.891 -38.094 -65.938 1 20.64 591 ARG B CA 1
ATOM 9878 C C . ARG B 1 591 ? 21.547 -37.656 -66.5 1 20.64 591 ARG B C 1
ATOM 9880 O O . ARG B 1 591 ? 21.312 -36.469 -66.688 1 20.64 591 ARG B O 1
ATOM 9887 N N . THR B 1 592 ? 21.062 -38.25 -67.625 1 19.41 592 THR B N 1
ATOM 9888 C CA . THR B 1 592 ? 21.109 -37.875 -69.062 1 19.41 592 THR B CA 1
ATOM 9889 C C . THR B 1 592 ? 19.719 -37.562 -69.562 1 19.41 592 THR B C 1
ATOM 9891 O O . THR B 1 592 ? 19.516 -36.594 -70.312 1 19.41 592 THR B O 1
ATOM 9894 N N . ASN B 1 593 ? 18.719 -38.531 -69.75 1 18.58 593 ASN B N 1
ATOM 9895 C CA . ASN B 1 593 ? 18.141 -38.875 -71.062 1 18.58 593 ASN B CA 1
ATOM 9896 C C . ASN B 1 593 ? 17 -37.938 -71.438 1 18.58 593 ASN B C 1
ATOM 9898 O O . ASN B 1 593 ? 16.109 -37.688 -70.625 1 18.58 593 ASN B O 1
ATOM 9902 N N . GLU B 1 594 ? 17.031 -37.125 -72.562 1 22.67 594 GLU B N 1
ATOM 9903 C CA . GLU B 1 594 ? 16.359 -36.125 -73.375 1 22.67 594 GLU B CA 1
ATOM 9904 C C . GLU B 1 594 ? 15 -36.625 -73.875 1 22.67 594 GLU B C 1
ATOM 9906 O O . GLU B 1 594 ? 14.281 -35.906 -74.562 1 22.67 594 GLU B O 1
ATOM 9911 N N . TRP B 1 595 ? 14.836 -38.031 -74 1 17.31 595 TRP B N 1
ATOM 9912 C CA . TRP B 1 595 ? 14.078 -38.5 -75.125 1 17.31 595 TRP B CA 1
ATOM 9913 C C . TRP B 1 595 ? 12.672 -37.906 -75.125 1 17.31 595 TRP B C 1
ATOM 9915 O O . TRP B 1 595 ? 12.211 -37.375 -76.125 1 17.31 595 TRP B O 1
ATOM 9925 N N . LEU B 1 596 ? 11.719 -38.594 -74.375 1 18.64 596 LEU B N 1
ATOM 9926 C CA . LEU B 1 596 ? 10.492 -39.125 -74.938 1 18.64 596 LEU B CA 1
ATOM 9927 C C . LEU B 1 596 ? 9.453 -38.031 -75.125 1 18.64 596 LEU B C 1
ATOM 9929 O O . LEU B 1 596 ? 9.016 -37.406 -74.188 1 18.64 596 LEU B O 1
ATOM 9933 N N . ALA B 1 597 ? 9.328 -37.375 -76.312 1 20.72 597 ALA B N 1
ATOM 9934 C CA . ALA B 1 597 ? 8.539 -36.438 -77.125 1 20.72 597 ALA B CA 1
ATOM 9935 C C . ALA B 1 597 ? 7.062 -36.844 -77.125 1 20.72 597 ALA B C 1
ATOM 9937 O O . ALA B 1 597 ? 6.199 -36.031 -77.438 1 20.72 597 ALA B O 1
ATOM 9938 N N . GLY B 1 598 ? 6.723 -38.188 -77.188 1 17.98 598 GLY B N 1
ATOM 9939 C CA . GLY B 1 598 ? 5.617 -38.625 -78.062 1 17.98 598 GLY B CA 1
ATOM 9940 C C . GLY B 1 598 ? 4.273 -38.094 -77.562 1 17.98 598 GLY B C 1
ATOM 9941 O O . GLY B 1 598 ? 4.117 -37.719 -76.438 1 17.98 598 GLY B O 1
ATOM 9942 N N . ASP B 1 599 ? 3.334 -37.719 -78.5 1 20.42 599 ASP B N 1
ATOM 9943 C CA . ASP B 1 599 ? 2.066 -37.062 -78.812 1 20.42 599 ASP B CA 1
ATOM 9944 C C . ASP B 1 599 ? 0.888 -37.875 -78.25 1 20.42 599 ASP B C 1
ATOM 9946 O O . ASP B 1 599 ? -0.27 -37.531 -78.5 1 20.42 599 ASP B O 1
ATOM 9950 N N . PRO B 1 600 ? 1.019 -38.625 -77.188 1 17.72 600 PRO B N 1
ATOM 9951 C CA . PRO B 1 600 ? 0.181 -39.812 -77.125 1 17.72 600 PRO B CA 1
ATOM 9952 C C . PRO B 1 600 ? -1.309 -39.5 -77.25 1 17.72 600 PRO B C 1
ATOM 9954 O O . PRO B 1 600 ? -1.771 -38.5 -76.688 1 17.72 600 PRO B O 1
ATOM 9957 N N . ASP B 1 601 ? -1.985 -40 -78.312 1 18.62 601 ASP B N 1
ATOM 9958 C CA . ASP B 1 601 ? -3.322 -40.094 -78.875 1 18.62 601 ASP B CA 1
ATOM 9959 C C . ASP B 1 601 ? -4.324 -40.656 -77.875 1 18.62 601 ASP B C 1
ATOM 9961 O O . ASP B 1 601 ? -4.074 -41.656 -77.25 1 18.62 601 ASP B O 1
ATOM 9965 N N . GLU B 1 602 ? -5.133 -39.875 -77.312 1 17.77 602 GLU B N 1
ATOM 9966 C CA . GLU B 1 602 ? -6.086 -40.094 -76.25 1 17.77 602 GLU B CA 1
ATOM 9967 C C . GLU B 1 602 ? -7.148 -41.094 -76.625 1 17.77 602 GLU B C 1
ATOM 9969 O O . GLU B 1 602 ? -8.25 -41.125 -76.062 1 17.77 602 GLU B O 1
ATOM 9974 N N . SER B 1 603 ? -6.891 -42.031 -77.5 1 15.82 603 SER B N 1
ATOM 9975 C CA . SER B 1 603 ? -8.078 -42.719 -78 1 15.82 603 SER B CA 1
ATOM 9976 C C . SER B 1 603 ? -8.789 -43.469 -76.875 1 15.82 603 SER B C 1
ATOM 9978 O O . SER B 1 603 ? -9.586 -44.375 -77.125 1 15.82 603 SER B O 1
ATOM 9980 N N . LEU B 1 604 ? -8.703 -43.156 -75.75 1 16.22 604 LEU B N 1
ATOM 9981 C CA . LEU B 1 604 ? -9.266 -44.219 -74.875 1 16.22 604 LEU B CA 1
ATOM 9982 C C . LEU B 1 604 ? -10.711 -44.5 -75.312 1 16.22 604 LEU B C 1
ATOM 9984 O O . LEU B 1 604 ? -11.523 -43.594 -75.375 1 16.22 604 LEU B O 1
ATOM 9988 N N . LEU B 1 605 ? -11.062 -45.688 -75.688 1 16 605 LEU B N 1
ATOM 9989 C CA . LEU B 1 605 ? -12.039 -46.625 -76.25 1 16 605 LEU B CA 1
ATOM 9990 C C . LEU B 1 605 ? -13.297 -46.656 -75.375 1 16 605 LEU B C 1
ATOM 9992 O O . LEU B 1 605 ? -13.266 -46.312 -74.188 1 16 605 LEU B O 1
ATOM 9996 N N . GLN B 1 606 ? -14.328 -47.406 -75.812 1 16.48 606 GLN B N 1
ATOM 9997 C CA . GLN B 1 606 ? -15.766 -47.625 -75.875 1 16.48 606 GLN B CA 1
ATOM 9998 C C . GLN B 1 606 ? -16.281 -48.406 -74.688 1 16.48 606 GLN B C 1
ATOM 10000 O O . GLN B 1 606 ? -17.484 -48.375 -74.375 1 16.48 606 GLN B O 1
ATOM 10005 N N . SER B 1 607 ? -15.516 -48.969 -73.875 1 15.14 607 SER B N 1
ATOM 10006 C CA . SER B 1 607 ? -16.062 -50.281 -73.562 1 15.14 607 SER B CA 1
ATOM 10007 C C . SER B 1 607 ? -17.453 -50.188 -72.938 1 15.14 607 SER B C 1
ATOM 10009 O O . SER B 1 607 ? -17.734 -49.219 -72.25 1 15.14 607 SER B O 1
ATOM 10011 N N . PRO B 1 608 ? -18.312 -51.219 -73.188 1 17.19 608 PRO B N 1
ATOM 10012 C CA . PRO B 1 608 ? -19.734 -51.562 -73.125 1 17.19 608 PRO B CA 1
ATOM 10013 C C . PRO B 1 608 ? -20.219 -51.812 -71.688 1 17.19 608 PRO B C 1
ATOM 10015 O O . PRO B 1 608 ? -19.453 -52.344 -70.875 1 17.19 608 PRO B O 1
ATOM 10018 N N . VAL B 1 609 ? -20.938 -51 -71.25 1 17.41 609 VAL B N 1
ATOM 10019 C CA . VAL B 1 609 ? -21.625 -51.062 -69.938 1 17.41 609 VAL B CA 1
ATOM 10020 C C . VAL B 1 609 ? -22.547 -52.281 -69.938 1 17.41 609 VAL B C 1
ATOM 10022 O O . VAL B 1 609 ? -23.625 -52.25 -70.5 1 17.41 609 VAL B O 1
ATOM 10025 N N . GLY B 1 610 ? -22.031 -53.469 -70.25 1 14.77 610 GLY B N 1
ATOM 10026 C CA . GLY B 1 610 ? -23 -54.531 -70.312 1 14.77 610 GLY B CA 1
ATOM 10027 C C . GLY B 1 610 ? -23.891 -54.625 -69.125 1 14.77 610 GLY B C 1
ATOM 10028 O O . GLY B 1 610 ? -23.641 -53.938 -68.125 1 14.77 610 GLY B O 1
ATOM 10029 N N . SER B 1 611 ? -24.812 -55.781 -69 1 15.36 611 SER B N 1
ATOM 10030 C CA . SER B 1 611 ? -26.141 -56.312 -68.75 1 15.36 611 SER B CA 1
ATOM 10031 C C . SER B 1 611 ? -26.25 -56.844 -67.312 1 15.36 611 SER B C 1
ATOM 10033 O O . SER B 1 611 ? -27.266 -56.656 -66.625 1 15.36 611 SER B O 1
ATOM 10035 N N . LEU B 1 612 ? -25.375 -57.688 -66.688 1 14.46 612 LEU B N 1
ATOM 10036 C CA . LEU B 1 612 ? -25.906 -59 -66.312 1 14.46 612 LEU B CA 1
ATOM 10037 C C . LEU B 1 612 ? -26.828 -58.844 -65.125 1 14.46 612 LEU B C 1
ATOM 10039 O O . LEU B 1 612 ? -26.656 -57.938 -64.312 1 14.46 612 LEU B O 1
ATOM 10043 N N . SER B 1 613 ? -27.797 -60 -64.688 1 15.36 613 SER B N 1
ATOM 10044 C CA . SER B 1 613 ? -29.062 -60.531 -64.188 1 15.36 613 SER B CA 1
ATOM 10045 C C . SER B 1 613 ? -29.016 -60.812 -62.719 1 15.36 613 SER B C 1
ATOM 10047 O O . SER B 1 613 ? -29.969 -60.5 -62 1 15.36 613 SER B O 1
ATOM 10049 N N . THR B 1 614 ? -28.188 -61.688 -62 1 14.97 614 THR B N 1
ATOM 10050 C CA . THR B 1 614 ? -28.734 -62.938 -61.469 1 14.97 614 THR B CA 1
ATOM 10051 C C . THR B 1 614 ? -29.453 -62.688 -60.125 1 14.97 614 THR B C 1
ATOM 10053 O O . THR B 1 614 ? -29.125 -61.719 -59.438 1 14.97 614 THR B O 1
ATOM 10056 N N . SER B 1 615 ? -30.359 -63.844 -59.438 1 15.66 615 SER B N 1
ATOM 10057 C CA . SER B 1 615 ? -31.5 -64.375 -58.688 1 15.66 615 SER B CA 1
ATOM 10058 C C . SER B 1 615 ? -31.156 -64.625 -57.25 1 15.66 615 SER B C 1
ATOM 10060 O O . SER B 1 615 ? -32.031 -64.938 -56.438 1 15.66 615 SER B O 1
ATOM 10062 N N . CYS B 1 616 ? -30.203 -64.438 -56.594 1 14.88 616 CYS B N 1
ATOM 10063 C CA . CYS B 1 616 ? -30.047 -65.438 -55.594 1 14.88 616 CYS B CA 1
ATOM 10064 C C . CYS B 1 616 ? -31.234 -65.5 -54.656 1 14.88 616 CYS B C 1
ATOM 10066 O O . CYS B 1 616 ? -31.719 -64.438 -54.219 1 14.88 616 CYS B O 1
ATOM 10068 N N . LEU B 1 617 ? -31.766 -66.812 -54.219 1 14.96 617 LEU B N 1
ATOM 10069 C CA . LEU B 1 617 ? -32.75 -67.688 -53.688 1 14.96 617 LEU B CA 1
ATOM 10070 C C . LEU B 1 617 ? -32.906 -67.5 -52.156 1 14.96 617 LEU B C 1
ATOM 10072 O O . LEU B 1 617 ? -34 -67.25 -51.656 1 14.96 617 LEU B O 1
ATOM 10076 N N . THR B 1 618 ? -32.5 -68.75 -51.375 1 14.83 618 THR B N 1
ATOM 10077 C CA . THR B 1 618 ? -33.312 -69.75 -50.656 1 14.83 618 THR B CA 1
ATOM 10078 C C . THR B 1 618 ? -33.469 -69.312 -49.188 1 14.83 618 THR B C 1
ATOM 10080 O O . THR B 1 618 ? -32.812 -68.438 -48.719 1 14.83 618 THR B O 1
ATOM 10083 N N . GLU B 1 619 ? -33.688 -70.5 -48.094 1 14.98 619 GLU B N 1
ATOM 10084 C CA . GLU B 1 619 ? -34.656 -71.188 -47.219 1 14.98 619 GLU B CA 1
ATOM 10085 C C . GLU B 1 619 ? -34.312 -70.938 -45.75 1 14.98 619 GLU B C 1
ATOM 10087 O O . GLU B 1 619 ? -35.156 -70.5 -45 1 14.98 619 GLU B O 1
ATOM 10092 N N . GLY B 1 620 ? -33.469 -71.875 -45 1 14.4 620 GLY B N 1
ATOM 10093 C CA . GLY B 1 620 ? -33.938 -72.875 -44.062 1 14.4 620 GLY B CA 1
ATOM 10094 C C . GLY B 1 620 ? -34.062 -72.375 -42.656 1 14.4 620 GLY B C 1
ATOM 10095 O O . GLY B 1 620 ? -33.75 -71.25 -42.375 1 14.4 620 GLY B O 1
ATOM 10096 N N . SER B 1 621 ? -33.375 -73.25 -41.469 1 14.91 621 SER B N 1
ATOM 10097 C CA . SER B 1 621 ? -33.812 -74.188 -40.438 1 14.91 621 SER B CA 1
ATOM 10098 C C . SER B 1 621 ? -33.844 -73.562 -39.062 1 14.91 621 SER B C 1
ATOM 10100 O O . SER B 1 621 ? -33.219 -72.5 -38.844 1 14.91 621 SER B O 1
ATOM 10102 N N . SER B 1 622 ? -34.281 -74.438 -37.781 1 15.19 622 SER B N 1
ATOM 10103 C CA . SER B 1 622 ? -35.094 -74.812 -36.625 1 15.19 622 SER B CA 1
ATOM 10104 C C . SER B 1 622 ? -34.312 -74.625 -35.312 1 15.19 622 SER B C 1
ATOM 10106 O O . SER B 1 622 ? -34.906 -74.25 -34.312 1 15.19 622 SER B O 1
ATOM 10108 N N . LEU B 1 623 ? -33.094 -75.125 -34.969 1 15.22 623 LEU B N 1
ATOM 10109 C CA . LEU B 1 623 ? -33.094 -76.125 -33.906 1 15.22 623 LEU B CA 1
ATOM 10110 C C . LEU B 1 623 ? -33.25 -75.5 -32.531 1 15.22 623 LEU B C 1
ATOM 10112 O O . LEU B 1 623 ? -32.906 -74.312 -32.375 1 15.22 623 LEU B O 1
ATOM 10116 N N . GLY B 1 624 ? -33.375 -76.375 -31.25 1 14.91 624 GLY B N 1
ATOM 10117 C CA . GLY B 1 624 ? -34.031 -76.875 -30.047 1 14.91 624 GLY B CA 1
ATOM 10118 C C . GLY B 1 624 ? -33.375 -76.375 -28.781 1 14.91 624 GLY B C 1
ATOM 10119 O O . GLY B 1 624 ? -34.062 -75.812 -27.922 1 14.91 624 GLY B O 1
ATOM 10120 N N . THR B 1 625 ? -32.375 -77.188 -28.031 1 14.91 625 THR B N 1
ATOM 10121 C CA . THR B 1 625 ? -32.594 -78 -26.828 1 14.91 625 THR B CA 1
ATOM 10122 C C . THR B 1 625 ? -32.281 -77.125 -25.578 1 14.91 625 THR B C 1
ATOM 10124 O O . THR B 1 625 ? -31.641 -76.125 -25.672 1 14.91 625 THR B O 1
ATOM 10127 N N . GLU B 1 626 ? -31.641 -77.875 -24.297 1 15.06 626 GLU B N 1
ATOM 10128 C CA . GLU B 1 626 ? -32.031 -78.438 -23 1 15.06 626 GLU B CA 1
ATOM 10129 C C . GLU B 1 626 ? -31.484 -77.562 -21.844 1 15.06 626 GLU B C 1
ATOM 10131 O O . GLU B 1 626 ? -30.672 -76.688 -22.062 1 15.06 626 GLU B O 1
ATOM 10136 N N . THR B 1 627 ? -30.641 -78.25 -20.734 1 14.98 627 THR B N 1
ATOM 10137 C CA . THR B 1 627 ? -30.906 -78.75 -19.391 1 14.98 627 THR B CA 1
ATOM 10138 C C . THR B 1 627 ? -30.281 -77.875 -18.328 1 14.98 627 THR B C 1
ATOM 10140 O O . THR B 1 627 ? -30.984 -77.312 -17.469 1 14.98 627 THR B O 1
ATOM 10143 N N . GLU B 1 628 ? -29.281 -78.375 -17.266 1 14.78 628 GLU B N 1
ATOM 10144 C CA . GLU B 1 628 ? -29.453 -78.875 -15.898 1 14.78 628 GLU B CA 1
ATOM 10145 C C . GLU B 1 628 ? -28.938 -77.812 -14.891 1 14.78 628 GLU B C 1
ATOM 10147 O O . GLU B 1 628 ? -28.266 -76.875 -15.273 1 14.78 628 GLU B O 1
ATOM 10152 N N . ASN B 1 629 ? -28.094 -78.312 -13.664 1 15.03 629 ASN B N 1
ATOM 10153 C CA . ASN B 1 629 ? -28.281 -78.562 -12.234 1 15.03 629 ASN B CA 1
ATOM 10154 C C . ASN B 1 629 ? -27.484 -77.562 -11.375 1 15.03 629 ASN B C 1
ATOM 10156 O O . ASN B 1 629 ? -28.047 -76.875 -10.539 1 15.03 629 ASN B O 1
ATOM 10160 N N . GLY B 1 630 ? -26.25 -77.938 -10.555 1 14.81 630 GLY B N 1
ATOM 10161 C CA . GLY B 1 630 ? -26.109 -78.312 -9.148 1 14.81 630 GLY B CA 1
ATOM 10162 C C . GLY B 1 630 ? -25.484 -77.188 -8.328 1 14.81 630 GLY B C 1
ATOM 10163 O O . GLY B 1 630 ? -25.078 -76.125 -8.875 1 14.81 630 GLY B O 1
ATOM 10164 N N . GLY B 1 631 ? -24.391 -77.438 -7.238 1 15.17 631 GLY B N 1
ATOM 10165 C CA . GLY B 1 631 ? -24.281 -77.562 -5.797 1 15.17 631 GLY B CA 1
ATOM 10166 C C . GLY B 1 631 ? -23.5 -76.438 -5.148 1 15.17 631 GLY B C 1
ATOM 10167 O O . GLY B 1 631 ? -23.266 -75.438 -5.777 1 15.17 631 GLY B O 1
ATOM 10168 N N . GLY B 1 632 ? -22.172 -76.688 -4.375 1 15.23 632 GLY B N 1
ATOM 10169 C CA . GLY B 1 632 ? -21.828 -76.812 -2.971 1 15.23 632 GLY B CA 1
ATOM 10170 C C . GLY B 1 632 ? -21.141 -75.625 -2.389 1 15.23 632 GLY B C 1
ATOM 10171 O O . GLY B 1 632 ? -20.828 -74.688 -3.111 1 15.23 632 GLY B O 1
ATOM 10172 N N . SER B 1 633 ? -20.047 -75.75 -1.285 1 15.7 633 SER B N 1
ATOM 10173 C CA . SER B 1 633 ? -19.828 -75.625 0.153 1 15.7 633 SER B CA 1
ATOM 10174 C C . SER B 1 633 ? -18.891 -74.5 0.491 1 15.7 633 SER B C 1
ATOM 10176 O O . SER B 1 633 ? -19.25 -73.562 1.251 1 15.7 633 SER B O 1
ATOM 10178 N N . SER B 1 634 ? -17.594 -74.625 1.332 1 15.83 634 SER B N 1
ATOM 10179 C CA . SER B 1 634 ? -17.203 -74.562 2.734 1 15.83 634 SER B CA 1
ATOM 10180 C C . SER B 1 634 ? -16.141 -73.5 2.963 1 15.83 634 SER B C 1
ATOM 10182 O O . SER B 1 634 ? -16.266 -72.688 3.893 1 15.83 634 SER B O 1
ATOM 10184 N N . PHE B 1 635 ? -14.719 -73.438 2.506 1 15.63 635 PHE B N 1
ATOM 10185 C CA . PHE B 1 635 ? -13.609 -73.625 3.43 1 15.63 635 PHE B CA 1
ATOM 10186 C C . PHE B 1 635 ? -13.156 -72.312 4.039 1 15.63 635 PHE B C 1
ATOM 10188 O O . PHE B 1 635 ? -13.359 -71.25 3.453 1 15.63 635 PHE B O 1
ATOM 10195 N N . ASP B 1 636 ? -12.367 -72.25 5.387 1 17.56 636 ASP B N 1
ATOM 10196 C CA . ASP B 1 636 ? -11.977 -71.875 6.738 1 17.56 636 ASP B CA 1
ATOM 10197 C C . ASP B 1 636 ? -10.719 -71 6.719 1 17.56 636 ASP B C 1
ATOM 10199 O O . ASP B 1 636 ? -10.227 -70.562 7.77 1 17.56 636 ASP B O 1
ATOM 10203 N N . LEU B 1 637 ? -10.086 -70.312 5.773 1 15.49 637 LEU B N 1
ATOM 10204 C CA . LEU B 1 637 ? -8.641 -70.188 5.91 1 15.49 637 LEU B CA 1
ATOM 10205 C C . LEU B 1 637 ? -8.266 -69.25 7.012 1 15.49 637 LEU B C 1
ATOM 10207 O O . LEU B 1 637 ? -8.766 -68.125 7.031 1 15.49 637 LEU B O 1
ATOM 10211 N N . SER B 1 638 ? -7.559 -69.75 8.156 1 16.25 638 SER B N 1
ATOM 10212 C CA . SER B 1 638 ? -6.945 -69.5 9.469 1 16.25 638 SER B CA 1
ATOM 10213 C C . SER B 1 638 ? -5.727 -68.625 9.375 1 16.25 638 SER B C 1
ATOM 10215 O O . SER B 1 638 ? -4.945 -68.5 10.32 1 16.25 638 SER B O 1
ATOM 10217 N N . LEU B 1 639 ? -5.609 -67.5 8.836 1 14.74 639 LEU B N 1
ATOM 10218 C CA . LEU B 1 639 ? -4.266 -67 8.617 1 14.74 639 LEU B CA 1
ATOM 10219 C C . LEU B 1 639 ? -3.652 -66.5 9.93 1 14.74 639 LEU B C 1
ATOM 10221 O O . LEU B 1 639 ? -4.137 -65.562 10.531 1 14.74 639 LEU B O 1
ATOM 10225 N N . ASP B 1 640 ? -2.889 -67.25 10.789 1 15.83 640 ASP B N 1
ATOM 10226 C CA . ASP B 1 640 ? -2.193 -67.188 12.078 1 15.83 640 ASP B CA 1
ATOM 10227 C C . ASP B 1 640 ? -1.015 -66.25 12.031 1 15.83 640 ASP B C 1
ATOM 10229 O O . ASP B 1 640 ? -0.429 -65.938 13.07 1 15.83 640 ASP B O 1
ATOM 10233 N N . PHE B 1 641 ? -0.211 -65.938 11.055 1 15.48 641 PHE B N 1
ATOM 10234 C CA . PHE B 1 641 ? 1.226 -66.062 11.234 1 15.48 641 PHE B CA 1
ATOM 10235 C C . PHE B 1 641 ? 1.78 -65.062 12.211 1 15.48 641 PHE B C 1
ATOM 10237 O O . PHE B 1 641 ? 2.529 -65.438 13.125 1 15.48 641 PHE B O 1
ATOM 10244 N N . PHE B 1 642 ? 2.273 -63.781 11.773 1 16.22 642 PHE B N 1
ATOM 10245 C CA . PHE B 1 642 ? 3.697 -63.469 11.836 1 16.22 642 PHE B CA 1
ATOM 10246 C C . PHE B 1 642 ? 4.059 -62.875 13.18 1 16.22 642 PHE B C 1
ATOM 10248 O O . PHE B 1 642 ? 3.357 -61.969 13.672 1 16.22 642 PHE B O 1
ATOM 10255 N N . GLN B 1 643 ? 5.078 -63.344 13.984 1 15.46 643 GLN B N 1
ATOM 10256 C CA . GLN B 1 643 ? 5.895 -63.438 15.188 1 15.46 643 GLN B CA 1
ATOM 10257 C C . GLN B 1 643 ? 6.535 -62.125 15.531 1 15.46 643 GLN B C 1
ATOM 10259 O O . GLN B 1 643 ? 6.613 -61.219 14.68 1 15.46 643 GLN B O 1
ATOM 10264 N N . GLU B 1 644 ? 7.699 -62.031 16.547 1 16.39 644 GLU B N 1
ATOM 10265 C CA . GLU B 1 644 ? 8.227 -61.562 17.844 1 16.39 644 GLU B CA 1
ATOM 10266 C C . GLU B 1 644 ? 9.273 -60.469 17.641 1 16.39 644 GLU B C 1
ATOM 10268 O O . GLU B 1 644 ? 9.391 -59.562 18.469 1 16.39 644 GLU B O 1
ATOM 10273 N N . SER B 1 645 ? 10.258 -60.375 16.641 1 16.61 645 SER B N 1
ATOM 10274 C CA . SER B 1 645 ? 11.641 -60.344 17.109 1 16.61 645 SER B CA 1
ATOM 10275 C C . SER B 1 645 ? 11.961 -58.969 17.75 1 16.61 645 SER B C 1
ATOM 10277 O O . SER B 1 645 ? 11.406 -57.969 17.359 1 16.61 645 SER B O 1
ATOM 10279 N N . GLN B 1 646 ? 12.961 -58.844 18.844 1 16.86 646 GLN B N 1
ATOM 10280 C CA . GLN B 1 646 ? 13.547 -58.281 20.062 1 16.86 646 GLN B CA 1
ATOM 10281 C C . GLN B 1 646 ? 14.523 -57.156 19.75 1 16.86 646 GLN B C 1
ATOM 10283 O O . GLN B 1 646 ? 15.703 -57.406 19.484 1 16.86 646 GLN B O 1
ATOM 10288 N N . LEU B 1 647 ? 14.453 -56.312 18.828 1 16.25 647 LEU 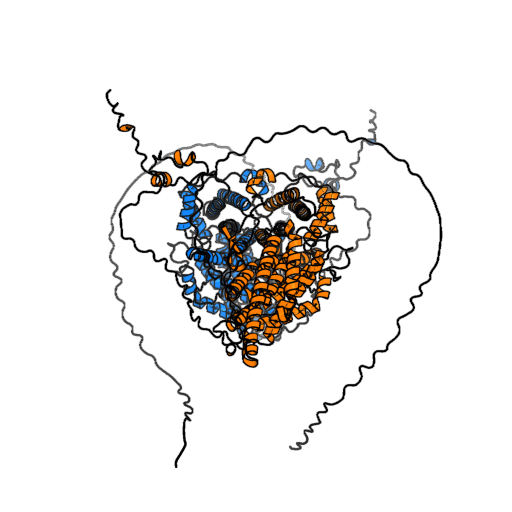B N 1
ATOM 10289 C CA . LEU B 1 647 ? 15.711 -55.656 18.516 1 16.25 647 LEU B CA 1
ATOM 10290 C C . LEU B 1 647 ? 16.266 -54.938 19.75 1 16.25 647 LEU B C 1
ATOM 10292 O O . LEU B 1 647 ? 15.523 -54.219 20.453 1 16.25 647 LEU B O 1
ATOM 10296 N N . THR B 1 648 ? 17.547 -55.156 20.141 1 16.23 648 THR B N 1
ATOM 10297 C CA . THR B 1 648 ? 18.562 -55.062 21.188 1 16.23 648 THR B CA 1
ATOM 10298 C C . THR B 1 648 ? 18.781 -53.594 21.594 1 16.23 648 THR B C 1
ATOM 10300 O O . THR B 1 648 ? 18.406 -52.688 20.844 1 16.23 648 THR B O 1
ATOM 10303 N N . ASP B 1 649 ? 19.844 -53.25 22.547 1 17.05 649 ASP B N 1
ATOM 10304 C CA . ASP B 1 649 ? 20.328 -52.688 23.797 1 17.05 649 ASP B CA 1
ATOM 10305 C C . ASP B 1 649 ? 21.156 -51.438 23.547 1 17.05 649 ASP B C 1
ATOM 10307 O O . ASP B 1 649 ? 22.172 -51.469 22.859 1 17.05 649 ASP B O 1
ATOM 10311 N N . LEU B 1 650 ? 20.734 -50.312 23.156 1 14.73 650 LEU B N 1
ATOM 10312 C CA . LEU B 1 650 ? 21.516 -49.125 22.906 1 14.73 650 LEU B CA 1
ATOM 10313 C C . LEU B 1 650 ? 22.297 -48.719 24.156 1 14.73 650 LEU B C 1
ATOM 10315 O O . LEU B 1 650 ? 21.719 -48.188 25.109 1 14.73 650 LEU B O 1
ATOM 10319 N N . SER B 1 651 ? 23.328 -49.438 24.719 1 15.94 651 SER B N 1
ATOM 10320 C CA . SER B 1 651 ? 24.172 -49.375 25.906 1 15.94 651 SER B CA 1
ATOM 10321 C C . SER B 1 651 ? 24.75 -47.969 26.078 1 15.94 651 SER B C 1
ATOM 10323 O O . SER B 1 651 ? 24.594 -47.125 25.203 1 15.94 651 SER B O 1
ATOM 10325 N N . SER B 1 652 ? 26.266 -47.781 26.562 1 15.95 652 SER B N 1
ATOM 10326 C CA . SER B 1 652 ? 27.234 -47.438 27.594 1 15.95 652 SER B CA 1
ATOM 10327 C C . SER B 1 652 ? 28.016 -46.188 27.219 1 15.95 652 SER B C 1
ATOM 10329 O O . SER B 1 652 ? 29 -45.844 27.875 1 15.95 652 SER B O 1
ATOM 10331 N N . PHE B 1 653 ? 27.938 -45.375 26.344 1 16.61 653 PHE B N 1
ATOM 10332 C CA . PHE B 1 653 ? 29.25 -44.812 26.047 1 16.61 653 PHE B CA 1
ATOM 10333 C C . PHE B 1 653 ? 29.734 -43.969 27.234 1 16.61 653 PHE B C 1
ATOM 10335 O O . PHE B 1 653 ? 28.953 -43.312 27.906 1 16.61 653 PHE B O 1
ATOM 10342 N N . GLY B 1 654 ? 31.078 -43.812 27.641 1 15.67 654 GLY B N 1
ATOM 10343 C CA . GLY B 1 654 ? 32.188 -43.625 28.594 1 15.67 654 GLY B CA 1
ATOM 10344 C C . GLY B 1 654 ? 32.219 -42.219 29.172 1 15.67 654 GLY B C 1
ATOM 10345 O O . GLY B 1 654 ? 31.531 -41.312 28.688 1 15.67 654 GLY B O 1
ATOM 10346 N N . ASP B 1 655 ? 33.219 -41.781 30.266 1 16.42 655 ASP B N 1
ATOM 10347 C CA . ASP B 1 655 ? 33.781 -41.25 31.484 1 16.42 655 ASP B CA 1
ATOM 10348 C C . ASP B 1 655 ? 34.344 -39.844 31.266 1 16.42 655 ASP B C 1
ATOM 10350 O O . ASP B 1 655 ? 34.25 -38.969 32.125 1 16.42 655 ASP B O 1
ATOM 10354 N N . ILE B 1 656 ? 35.25 -39.406 30.328 1 15.52 656 ILE B N 1
ATOM 10355 C CA . ILE B 1 656 ? 36.562 -39 30.781 1 15.52 656 ILE B CA 1
ATOM 10356 C C . ILE B 1 656 ? 36.531 -37.625 31.375 1 15.52 656 ILE B C 1
ATOM 10358 O O . ILE B 1 656 ? 37.25 -37.312 32.344 1 15.52 656 ILE B O 1
ATOM 10362 N N . LEU B 1 657 ? 36.094 -36.312 30.922 1 16.3 657 LEU B N 1
ATOM 10363 C CA . LEU B 1 657 ? 37.188 -35.375 31.047 1 16.3 657 LEU B CA 1
ATOM 10364 C C . LEU B 1 657 ? 37.281 -34.844 32.469 1 16.3 657 LEU B C 1
ATOM 10366 O O . LEU B 1 657 ? 36.281 -34.312 33 1 16.3 657 LEU B O 1
ATOM 10370 N N . ASN B 1 658 ? 38.344 -35.062 33.469 1 15.2 658 ASN B N 1
ATOM 10371 C CA . ASN B 1 658 ? 38.938 -34.906 34.812 1 15.2 658 ASN B CA 1
ATOM 10372 C C . ASN B 1 658 ? 39.344 -33.469 35.062 1 15.2 658 ASN B C 1
ATOM 10374 O O . ASN B 1 658 ? 39.875 -33.156 36.125 1 15.2 658 ASN B O 1
ATOM 10378 N N . THR B 1 659 ? 39.469 -32.406 34.375 1 16.77 659 THR B N 1
ATOM 10379 C CA . THR B 1 659 ? 40.594 -31.609 34.844 1 16.77 659 THR B CA 1
ATOM 10380 C C . THR B 1 659 ? 40.344 -31.172 36.312 1 16.77 659 THR B C 1
ATOM 10382 O O . THR B 1 659 ? 39.188 -31 36.719 1 16.77 659 THR B O 1
ATOM 10385 N N . GLU B 1 660 ? 41.562 -30.859 37.219 1 16.39 660 GLU B N 1
ATOM 10386 C CA . GLU B 1 660 ? 42.375 -30.688 38.406 1 16.39 660 GLU B CA 1
ATOM 10387 C C . GLU B 1 660 ? 42.031 -29.406 39.156 1 16.39 660 GLU B C 1
ATOM 10389 O O . GLU B 1 660 ? 41.469 -28.484 38.562 1 16.39 660 GLU B O 1
ATOM 10394 N N . THR B 1 661 ? 42.719 -29.219 40.531 1 17.47 661 THR B N 1
ATOM 10395 C CA . THR B 1 661 ? 42.875 -28.688 41.875 1 17.47 661 THR B CA 1
ATOM 10396 C C . THR B 1 661 ? 43.594 -27.344 41.844 1 17.47 661 THR B C 1
ATOM 10398 O O . THR B 1 661 ? 43.75 -26.703 42.906 1 17.47 661 THR B O 1
ATOM 10401 N N . LEU B 1 662 ? 43.969 -26.359 41.094 1 17.66 662 LEU B N 1
ATOM 10402 C CA . LEU B 1 662 ? 45.125 -25.609 41.594 1 17.66 662 LEU B CA 1
ATOM 10403 C C . LEU B 1 662 ? 44.781 -24.891 42.906 1 17.66 662 LEU B C 1
ATOM 10405 O O . LEU B 1 662 ? 43.688 -24.344 43.031 1 17.66 662 LEU B O 1
ATOM 10409 N N . SER B 1 663 ? 45.781 -24.969 44.125 1 16.94 663 SER B N 1
ATOM 10410 C CA . SER B 1 663 ? 46.219 -24.672 45.5 1 16.94 663 SER B CA 1
ATOM 10411 C C . SER B 1 663 ? 46.562 -23.188 45.625 1 16.94 663 SER B C 1
ATOM 10413 O O . SER B 1 663 ? 47.062 -22.75 46.688 1 16.94 663 SER B O 1
ATOM 10415 N N . PHE B 1 664 ? 46.25 -22.094 45.156 1 18.41 664 PHE B N 1
ATOM 10416 C CA . PHE B 1 664 ? 47.062 -21 45.656 1 18.41 664 PHE B CA 1
ATOM 10417 C C . PHE B 1 664 ? 46.938 -20.891 47.188 1 18.41 664 PHE B C 1
ATOM 10419 O O . PHE B 1 664 ? 45.812 -20.922 47.719 1 18.41 664 PHE B O 1
ATOM 10426 N N . SER B 1 665 ? 48.094 -21.047 48.094 1 16.91 665 SER B N 1
ATOM 10427 C CA . SER B 1 665 ? 48.875 -20.922 49.312 1 16.91 665 SER B CA 1
ATOM 10428 C C . SER B 1 665 ? 48.625 -19.578 50 1 16.91 665 SER B C 1
ATOM 10430 O O . SER B 1 665 ? 48 -18.688 49.406 1 16.91 665 SER B O 1
ATOM 10432 N N . SER B 1 666 ? 49.938 -18.797 50.812 1 16.92 666 SER B N 1
ATOM 10433 C CA . SER B 1 666 ? 50.688 -18.422 52 1 16.92 666 SER B CA 1
ATOM 10434 C C . SER B 1 666 ? 50.656 -16.922 52.219 1 16.92 666 SER B C 1
ATOM 10436 O O . SER B 1 666 ? 51.125 -16.438 53.281 1 16.92 666 SER B O 1
ATOM 10438 N N . LEU B 1 667 ? 50.875 -15.648 51.844 1 18.45 667 LEU B N 1
ATOM 10439 C CA . LEU B 1 667 ? 51.5 -14.695 52.75 1 18.45 667 LEU B CA 1
ATOM 10440 C C . LEU B 1 667 ? 50.719 -14.539 54.031 1 18.45 667 LEU B C 1
ATOM 10442 O O . LEU B 1 667 ? 49.5 -14.664 54.031 1 18.45 667 LEU B O 1
ATOM 10446 N N . SER B 1 668 ? 51.5 -14.523 55.5 1 16.92 668 SER B N 1
ATOM 10447 C CA . SER B 1 668 ? 52.125 -13.977 56.719 1 16.92 668 SER B CA 1
ATOM 10448 C C . SER B 1 668 ? 51.938 -12.469 56.781 1 16.92 668 SER B C 1
ATOM 10450 O O . SER B 1 668 ? 51.75 -11.922 57.875 1 16.92 668 SER B O 1
ATOM 10452 N N . TRP B 1 669 ? 52.812 -11.484 56.156 1 20.27 669 TRP B N 1
ATOM 10453 C CA . TRP B 1 669 ? 53.531 -10.516 56.969 1 20.27 669 TRP B CA 1
ATOM 10454 C C . TRP B 1 669 ? 52.562 -9.703 57.812 1 20.27 669 TRP B C 1
ATOM 10456 O O . TRP B 1 669 ? 51.344 -9.688 57.562 1 20.27 669 TRP B O 1
ATOM 10466 N N . PHE B 1 670 ? 53.031 -8.367 58.062 1 19.91 670 PHE B N 1
ATOM 10467 C CA . PHE B 1 670 ? 52.906 -7.219 58.938 1 19.91 670 PHE B CA 1
ATOM 10468 C C . PHE B 1 670 ? 51.594 -6.492 58.75 1 19.91 670 PHE B C 1
ATOM 10470 O O . PHE B 1 670 ? 51.125 -6.395 57.594 1 19.91 670 PHE B O 1
#